Protein AF-A0A966R206-F1 (afdb_monomer_lite)

Secondary structure (DSSP, 8-state):
-PPPHHHHHHHH---TTHHHHT--SSS----GGG----PPPPPEEEEEEEEE-SS---TT-EEEEEPP--SSEEEEEEEEEE---SHHHHHHHHHHHHHS--SS-S---EES---EEPTTHHHHHEEEEEEEETTEEEEEEEHHHHHHHHHHHS-GGGHHHHHHHHT--SS--PPP-TT-GGGGS--EEEE----TT-SSSSS--B-GGGGTTS-EEEEEEEPPGGGSEE-S-B----SS----TTSPPPPPPP-TT-EEEEE--TTSSPEE--BB-TTT-TT---SS-B--EEEEEEEEE--S----SEEEEEEEEEEE-HHHHHHHHHS-EEEEEEEEEEEEEEE-TT-SEEEEE----SEEEEEEEEEEEGGGGGGT-TT--SSSSS-TT--GGG-S-----B---S-TTS---B-TT--TT--SEEEEEEEETTEEEEEEESTHIIIIIHHHHHSSS---SS---EEEESS--SSSTHHHHHT--TTS----EEGGG-S-EEEEEEE----TTS----EEE-TTS--EEE-TT-EEEGGGTS-TT--EEEEEEEPPPPSSTT-PPEEEEEEEEHHHHHTSTTEEEEEEEE-TTS-EEEEEEETTTEEEEEEEEPPPP------TT-PPPPPPEE-----STT------------SS--------TTS----TTSTTS--BHHHHS-----S---TTS---S--SS----SSS-PPPEEEE-TTEEEEEEEE--S-----EEEEEEEEEPPP-SPPPPEEEEEEEEEEEEEEEETTEEEESS--

Radius of gyration: 33.14 Å; chains: 1; bounding box: 91×79×84 Å

Structure (mmCIF, N/CA/C/O backbone):
data_AF-A0A966R206-F1
#
_entry.id   AF-A0A966R206-F1
#
loop_
_atom_site.group_PDB
_atom_site.id
_atom_site.type_symbol
_atom_site.label_atom_id
_atom_site.label_alt_id
_atom_site.label_comp_id
_atom_site.label_asym_id
_atom_site.label_entity_id
_atom_site.label_seq_id
_atom_site.pdbx_PDB_ins_code
_atom_site.Cartn_x
_atom_site.Cartn_y
_atom_site.Cartn_z
_atom_site.occupancy
_atom_site.B_iso_or_equiv
_atom_site.auth_seq_id
_atom_site.auth_comp_id
_atom_site.auth_asym_id
_atom_site.auth_atom_id
_atom_site.pdbx_PDB_model_num
ATOM 1 N N . MET A 1 1 ? 25.198 19.301 39.759 1.00 41.94 1 MET A N 1
ATOM 2 C CA . MET A 1 1 ? 25.423 20.547 38.994 1.00 41.94 1 MET A CA 1
ATOM 3 C C . MET A 1 1 ? 25.484 21.702 39.973 1.00 41.94 1 MET A C 1
ATOM 5 O O . MET A 1 1 ? 24.490 21.965 40.635 1.00 41.94 1 MET A O 1
ATOM 9 N N . ALA A 1 2 ? 26.646 22.332 40.126 1.00 42.66 2 ALA A N 1
ATOM 10 C CA . ALA A 1 2 ? 26.759 23.567 40.894 1.00 42.66 2 ALA A CA 1
ATOM 11 C C . ALA A 1 2 ? 26.191 24.716 40.047 1.00 42.66 2 ALA A C 1
ATOM 13 O O . ALA A 1 2 ? 26.615 24.898 38.906 1.00 42.66 2 ALA A O 1
ATOM 14 N N . ALA A 1 3 ? 25.210 25.450 40.575 1.00 48.00 3 ALA A N 1
ATOM 15 C CA . ALA A 1 3 ? 24.665 26.630 39.914 1.00 48.00 3 ALA A CA 1
ATOM 16 C C . ALA A 1 3 ? 25.768 27.692 39.778 1.00 48.00 3 ALA A C 1
ATOM 18 O O . ALA A 1 3 ? 26.317 28.170 40.769 1.00 48.00 3 ALA A O 1
ATOM 19 N N . THR A 1 4 ? 26.126 28.044 38.546 1.00 49.75 4 THR A N 1
ATOM 20 C CA . THR A 1 4 ? 27.052 29.145 38.260 1.00 49.75 4 THR A CA 1
ATOM 21 C C . THR A 1 4 ? 26.343 30.491 38.477 1.00 49.75 4 THR A C 1
ATOM 23 O O . THR A 1 4 ? 25.137 30.579 38.228 1.00 49.75 4 THR A O 1
ATOM 26 N N . PRO A 1 5 ? 27.039 31.574 38.877 1.00 60.88 5 PRO A N 1
ATOM 27 C CA . PRO A 1 5 ? 26.428 32.898 39.076 1.00 60.88 5 PRO A CA 1
ATOM 28 C C . PRO A 1 5 ? 25.618 33.403 37.870 1.00 60.88 5 PRO A C 1
ATOM 30 O O . PRO A 1 5 ? 24.596 34.062 38.042 1.00 60.88 5 PRO A O 1
ATOM 33 N N . ALA A 1 6 ? 26.024 33.022 36.654 1.00 59.94 6 ALA A N 1
ATOM 34 C CA . ALA A 1 6 ? 25.323 33.320 35.406 1.00 59.94 6 ALA A CA 1
ATOM 35 C C . ALA A 1 6 ? 23.895 32.735 35.353 1.00 59.94 6 ALA A C 1
ATOM 37 O O . ALA A 1 6 ? 22.985 33.375 34.833 1.00 59.94 6 ALA A O 1
ATOM 38 N N . SER A 1 7 ? 23.682 31.544 35.925 1.00 60.78 7 SER A N 1
ATOM 39 C CA . SER A 1 7 ? 22.359 30.904 35.995 1.00 60.78 7 SER A CA 1
ATOM 40 C C . SER A 1 7 ? 21.433 31.559 37.029 1.00 60.78 7 SER A C 1
ATOM 42 O O . SER A 1 7 ? 20.233 31.659 36.790 1.00 60.78 7 SER A O 1
ATOM 44 N N . MET A 1 8 ? 21.980 32.083 38.134 1.00 60.59 8 MET A N 1
ATOM 45 C CA . MET A 1 8 ? 21.208 32.808 39.156 1.00 60.59 8 MET A CA 1
ATOM 46 C C . MET A 1 8 ? 20.838 34.234 38.730 1.00 60.59 8 MET A C 1
ATOM 48 O O . MET A 1 8 ? 19.749 34.699 39.059 1.00 60.59 8 MET A O 1
ATOM 52 N N . LEU A 1 9 ? 21.699 34.920 37.967 1.00 61.59 9 LEU A N 1
ATOM 53 C CA . LEU A 1 9 ? 21.424 36.276 37.469 1.00 61.59 9 LEU A CA 1
ATOM 54 C C . LEU A 1 9 ? 20.183 36.320 36.559 1.00 61.59 9 LEU A C 1
ATOM 56 O O . LEU A 1 9 ? 19.475 37.321 36.534 1.00 61.59 9 LEU A O 1
ATOM 60 N N . ARG A 1 10 ? 19.896 35.212 35.861 1.00 61.16 10 ARG A N 1
ATOM 61 C CA . ARG A 1 10 ? 18.742 35.059 34.963 1.00 61.16 10 ARG A CA 1
ATOM 62 C C . ARG A 1 10 ? 17.394 35.070 35.691 1.00 61.16 10 ARG A C 1
ATOM 64 O O . ARG A 1 10 ? 16.411 35.495 35.106 1.00 61.16 10 ARG A O 1
ATOM 71 N N . ILE A 1 11 ? 17.354 34.635 36.953 1.00 63.50 11 ILE A N 1
ATOM 72 C CA . ILE A 1 11 ? 16.149 34.706 37.805 1.00 63.50 11 ILE A CA 1
ATOM 73 C C . ILE A 1 11 ? 15.924 36.145 38.303 1.00 63.50 11 ILE A C 1
ATOM 75 O O . ILE A 1 11 ? 14.805 36.553 38.582 1.00 63.50 11 ILE A O 1
ATOM 79 N N . VAL A 1 12 ? 16.996 36.936 38.420 1.00 63.28 12 VAL A N 1
ATOM 80 C CA . VAL A 1 12 ? 16.932 38.340 38.860 1.00 63.28 12 VAL A CA 1
ATOM 81 C C . VAL A 1 12 ? 16.563 39.280 37.700 1.00 63.28 12 VAL A C 1
ATOM 83 O O . VAL A 1 12 ? 16.066 40.377 37.939 1.00 63.28 12 VAL A O 1
ATOM 86 N N . SER A 1 13 ? 16.766 38.860 36.447 1.00 67.88 13 SER A N 1
ATOM 87 C CA . SER A 1 13 ? 16.483 39.642 35.235 1.00 67.88 13 SER A CA 1
ATOM 88 C C . SER A 1 13 ? 15.036 39.530 34.722 1.00 67.88 13 SER A C 1
ATOM 90 O O . SER A 1 13 ? 14.827 39.567 33.511 1.00 67.88 13 SER A O 1
ATOM 92 N N . ASP A 1 14 ? 14.053 39.388 35.614 1.00 65.38 14 ASP A N 1
ATOM 93 C CA . ASP A 1 14 ? 12.631 39.297 35.254 1.00 65.38 14 ASP A CA 1
ATOM 94 C C . ASP A 1 14 ? 12.032 40.676 34.911 1.00 65.38 14 ASP A C 1
ATOM 96 O O . ASP A 1 14 ? 12.259 41.677 35.599 1.00 65.38 14 ASP A O 1
ATOM 100 N N . GLY A 1 15 ? 11.216 40.732 33.856 1.00 69.69 15 GLY A N 1
ATOM 101 C CA . GLY A 1 15 ? 10.527 41.937 33.389 1.00 69.69 15 GLY A CA 1
ATOM 102 C C . GLY A 1 15 ? 8.998 41.821 33.339 1.00 69.69 15 GLY A C 1
ATOM 103 O O . GLY A 1 15 ? 8.391 40.779 33.576 1.00 69.69 15 GLY A O 1
ATOM 104 N N . LEU A 1 16 ? 8.332 42.917 32.954 1.00 66.56 16 LEU A N 1
ATOM 105 C CA . LEU A 1 16 ? 6.871 42.952 32.747 1.00 66.56 16 LEU A CA 1
ATOM 106 C C . LEU A 1 16 ? 6.384 41.946 31.683 1.00 66.56 16 LEU A C 1
ATOM 108 O O . LEU A 1 16 ? 5.253 41.475 31.771 1.00 66.56 16 LEU A O 1
ATOM 112 N N . GLN A 1 17 ? 7.235 41.594 30.713 1.00 66.50 17 GLN A N 1
ATOM 113 C CA . GLN A 1 17 ? 6.932 40.626 29.650 1.00 66.50 17 GLN A CA 1
ATOM 114 C C . GLN A 1 17 ? 6.922 39.171 30.154 1.00 66.50 17 GLN A C 1
ATOM 116 O O . GLN A 1 17 ? 6.134 38.353 29.668 1.00 66.50 17 GLN A O 1
ATOM 121 N N . ASP A 1 18 ? 7.713 38.857 31.182 1.00 58.59 18 ASP A N 1
ATOM 122 C CA . ASP A 1 18 ? 7.729 37.537 31.826 1.00 58.59 18 ASP A CA 1
ATOM 123 C C . ASP A 1 18 ? 6.440 37.299 32.616 1.00 58.59 18 ASP A C 1
ATOM 125 O O . ASP A 1 18 ? 5.909 36.192 32.656 1.00 58.59 18 ASP A O 1
ATOM 129 N N . ARG A 1 19 ? 5.818 38.373 33.116 1.00 56.06 19 ARG A N 1
ATOM 130 C CA . ARG A 1 19 ? 4.490 38.331 33.742 1.00 56.06 19 ARG A CA 1
ATOM 131 C C . ARG A 1 19 ? 3.365 37.956 32.768 1.00 56.06 19 ARG A C 1
ATOM 133 O O . ARG A 1 19 ? 2.339 37.472 33.223 1.00 56.06 19 ARG A O 1
ATOM 140 N N . THR A 1 20 ? 3.542 38.159 31.461 1.00 54.91 20 THR A N 1
ATOM 141 C CA . THR A 1 20 ? 2.582 37.741 30.419 1.00 54.91 20 THR A CA 1
ATOM 142 C C . THR A 1 20 ? 2.897 36.381 29.794 1.00 54.91 20 THR A C 1
ATOM 144 O O . THR A 1 20 ? 1.992 35.753 29.255 1.00 54.91 20 THR A O 1
ATOM 147 N N . ARG A 1 21 ? 4.156 35.919 29.854 1.00 53.62 21 ARG A N 1
ATOM 148 C CA . ARG A 1 21 ? 4.591 34.625 29.292 1.00 53.62 21 ARG A CA 1
ATOM 149 C C . ARG A 1 21 ? 4.650 33.482 30.310 1.00 53.62 21 ARG A C 1
ATOM 151 O O . ARG A 1 21 ? 4.388 32.349 29.928 1.00 53.62 21 ARG A O 1
ATOM 158 N N . LEU A 1 22 ? 4.986 33.761 31.571 1.00 54.81 22 LEU A N 1
ATOM 159 C CA . LEU A 1 22 ? 5.174 32.749 32.624 1.00 54.81 22 LEU A CA 1
ATOM 160 C C . LEU A 1 22 ? 4.037 32.710 33.651 1.00 54.81 22 LEU A C 1
ATOM 162 O O . LEU A 1 22 ? 3.837 31.682 34.294 1.00 54.81 22 LEU A O 1
ATOM 166 N N . ASN A 1 23 ? 3.270 33.794 33.806 1.00 54.12 23 ASN A N 1
ATOM 167 C CA . ASN A 1 23 ? 2.142 33.823 34.733 1.00 54.12 23 ASN A CA 1
ATOM 168 C C . ASN A 1 23 ? 0.819 33.722 33.969 1.00 54.12 23 ASN A C 1
ATOM 170 O O . ASN A 1 23 ? 0.447 34.611 33.206 1.00 54.12 23 ASN A O 1
ATOM 174 N N . THR A 1 24 ? 0.071 32.651 34.231 1.00 53.03 24 THR A N 1
ATOM 175 C CA . THR A 1 24 ? -1.354 32.559 33.900 1.00 53.03 24 THR A CA 1
ATOM 176 C C . THR A 1 24 ? -2.123 33.746 34.498 1.00 53.03 24 THR A C 1
ATOM 178 O O . THR A 1 24 ? -1.713 34.280 35.540 1.00 53.03 24 THR A O 1
ATOM 181 N N . PRO A 1 25 ? -3.262 34.162 33.907 1.00 52.91 25 PRO A N 1
ATOM 182 C CA . PRO A 1 25 ? -4.122 35.148 34.545 1.00 52.91 25 PRO A CA 1
ATOM 183 C C . PRO A 1 25 ? -4.477 34.614 35.940 1.00 52.91 25 PRO A C 1
ATOM 185 O O . PRO A 1 25 ? -4.938 33.484 36.060 1.00 52.91 25 PRO A O 1
ATOM 188 N N . VAL A 1 26 ? -4.224 35.409 36.988 1.00 53.78 26 VAL A N 1
ATOM 189 C CA . VAL A 1 26 ? -4.350 35.060 38.423 1.00 53.78 26 VAL A CA 1
ATOM 190 C C . VAL A 1 26 ? -3.119 34.393 39.077 1.00 53.78 26 VAL A C 1
ATOM 192 O O . VAL A 1 26 ? -3.246 33.348 39.697 1.00 53.78 26 VAL A O 1
ATOM 195 N N . GLY A 1 27 ? -1.933 35.019 39.020 1.00 53.16 27 GLY A N 1
ATOM 196 C CA . GLY A 1 27 ? -0.937 35.059 40.122 1.00 53.16 27 GLY A CA 1
ATOM 197 C C . GLY A 1 27 ? -0.502 33.754 40.823 1.00 53.16 27 GLY A C 1
ATOM 198 O O . GLY A 1 27 ? 0.034 33.819 41.927 1.00 53.16 27 GLY A O 1
ATOM 199 N N . ARG A 1 28 ? -0.742 32.584 40.230 1.00 62.53 28 ARG A N 1
ATOM 200 C CA . ARG A 1 28 ? -0.384 31.263 40.747 1.00 62.53 28 ARG A CA 1
ATOM 201 C C . ARG A 1 28 ? 0.579 30.628 39.743 1.00 62.53 28 ARG A C 1
ATOM 203 O O . ARG A 1 28 ? 0.122 30.273 38.660 1.00 62.53 28 ARG A O 1
ATOM 210 N N . PRO A 1 29 ? 1.880 30.506 40.050 1.00 62.81 29 PRO A N 1
ATOM 211 C CA . PRO A 1 29 ? 2.809 29.828 39.153 1.00 62.81 29 PRO A CA 1
ATOM 212 C C . PRO A 1 29 ? 2.392 28.358 38.994 1.00 62.81 29 PRO A C 1
ATOM 214 O O . PRO A 1 29 ? 2.097 27.688 39.988 1.00 62.81 29 PRO A O 1
ATOM 217 N N . SER A 1 30 ? 2.349 27.854 37.757 1.00 64.12 30 SER A N 1
ATOM 218 C CA . SER A 1 30 ? 2.175 26.418 37.518 1.00 64.12 30 SER A CA 1
ATOM 219 C C . SER A 1 30 ? 3.448 25.687 37.956 1.00 64.12 30 SER A C 1
ATOM 221 O O . SER A 1 30 ? 4.552 26.016 37.526 1.00 64.12 30 SER A O 1
ATOM 223 N N . VAL A 1 31 ? 3.295 24.693 38.833 1.00 72.19 31 VAL A N 1
ATOM 224 C CA . VAL A 1 31 ? 4.380 23.790 39.258 1.00 72.19 31 VAL A CA 1
ATOM 225 C C . VAL A 1 31 ? 4.485 22.554 38.361 1.00 72.19 31 VAL A C 1
ATOM 227 O O . VAL A 1 31 ? 5.244 21.638 38.673 1.00 72.19 31 VAL A O 1
ATOM 230 N N . ASP A 1 32 ? 3.726 22.504 37.263 1.00 69.31 32 ASP A N 1
ATOM 231 C CA . ASP A 1 32 ? 3.554 21.296 36.448 1.00 69.31 32 ASP A CA 1
ATOM 232 C C . ASP A 1 32 ? 4.879 20.832 35.827 1.00 69.31 32 ASP A C 1
ATOM 234 O O . ASP A 1 32 ? 5.134 19.633 35.756 1.00 69.31 32 ASP A O 1
ATOM 238 N N . PHE A 1 33 ? 5.783 21.765 35.505 1.00 69.81 33 PHE A N 1
ATOM 239 C CA . PHE A 1 33 ? 7.114 21.447 34.973 1.00 69.81 33 PHE A CA 1
ATOM 240 C C . PHE A 1 33 ? 8.006 20.681 35.969 1.00 69.81 33 PHE A C 1
ATOM 242 O O . PHE A 1 33 ? 8.908 19.951 35.569 1.00 69.81 33 PHE A O 1
ATOM 249 N N . TYR A 1 34 ? 7.752 20.826 37.274 1.00 79.19 34 TYR A N 1
ATOM 250 C CA . TYR A 1 34 ? 8.529 20.192 38.347 1.00 79.19 34 TYR A CA 1
ATOM 251 C C . TYR A 1 34 ? 7.796 19.017 39.003 1.00 79.19 34 TYR A C 1
ATOM 253 O O . TYR A 1 34 ? 8.341 18.367 39.898 1.00 79.19 34 TYR A O 1
ATOM 261 N N . ARG A 1 35 ? 6.550 18.746 38.597 1.00 80.38 35 ARG A N 1
ATOM 262 C CA . ARG A 1 35 ? 5.682 17.759 39.237 1.00 80.38 35 ARG A CA 1
ATOM 263 C C . ARG A 1 35 ? 5.226 16.704 38.236 1.00 80.38 35 ARG A C 1
ATOM 265 O O . ARG A 1 35 ? 4.242 16.885 37.529 1.00 80.38 35 ARG A O 1
ATOM 272 N N . ALA A 1 36 ? 5.850 15.531 38.286 1.00 81.38 36 ALA A N 1
ATOM 273 C CA . ALA A 1 36 ? 5.310 14.348 37.625 1.00 81.38 36 ALA A CA 1
ATOM 274 C C . ALA A 1 36 ? 4.116 13.790 38.427 1.00 81.38 36 ALA A C 1
ATOM 276 O O . ALA A 1 36 ? 4.273 13.320 39.556 1.00 81.38 36 ALA A O 1
ATOM 277 N N . VAL A 1 37 ? 2.908 13.839 37.856 1.00 81.19 37 VAL A N 1
ATOM 278 C CA . VAL A 1 37 ? 1.712 13.201 38.433 1.00 81.19 37 VAL A CA 1
ATOM 279 C C . VAL A 1 37 ? 1.439 11.893 37.703 1.00 81.19 37 VAL A C 1
ATOM 281 O O . VAL A 1 37 ? 0.882 11.879 36.608 1.00 81.19 37 VAL A O 1
ATOM 284 N N . LEU A 1 38 ? 1.780 10.773 38.338 1.00 84.81 38 LEU A N 1
ATOM 285 C CA . LEU A 1 38 ? 1.389 9.456 37.845 1.00 84.81 38 LEU A CA 1
ATOM 286 C C . LEU A 1 38 ? -0.097 9.224 38.137 1.00 84.81 38 LEU A C 1
ATOM 288 O O . LEU A 1 38 ? -0.510 9.095 39.293 1.00 84.81 38 LEU A O 1
ATOM 292 N N . ARG A 1 39 ? -0.917 9.170 37.084 1.00 82.69 39 ARG A N 1
ATOM 293 C CA . ARG A 1 39 ? -2.325 8.777 37.207 1.00 82.69 39 ARG A CA 1
ATOM 294 C C . ARG A 1 39 ? -2.390 7.272 37.445 1.00 82.69 39 ARG A C 1
ATOM 296 O O . ARG A 1 39 ? -1.865 6.497 36.648 1.00 82.69 39 ARG A O 1
ATOM 303 N N . ARG A 1 40 ? -3.031 6.859 38.543 1.00 86.69 40 ARG A N 1
ATOM 304 C CA . ARG A 1 40 ? -3.322 5.440 38.787 1.00 86.69 40 ARG A CA 1
ATOM 305 C C . ARG A 1 40 ? -4.186 4.923 37.637 1.00 86.69 40 ARG A C 1
ATOM 307 O O . ARG A 1 40 ? -5.204 5.536 37.328 1.00 86.69 40 ARG A O 1
ATOM 314 N N . ARG A 1 41 ? -3.761 3.825 37.019 1.00 84.75 41 ARG A N 1
ATOM 315 C CA . ARG A 1 41 ? -4.527 3.107 35.997 1.00 84.75 41 ARG A CA 1
ATOM 316 C C . ARG A 1 41 ? -5.231 1.917 36.638 1.00 84.75 41 ARG A C 1
ATOM 318 O O . ARG A 1 41 ? -4.825 1.467 37.713 1.00 84.75 41 ARG A O 1
ATOM 325 N N . THR A 1 42 ? -6.288 1.439 36.000 1.00 86.69 42 THR A N 1
ATOM 326 C CA . THR A 1 42 ? -6.915 0.175 36.377 1.00 86.69 42 THR A CA 1
ATOM 327 C C . THR A 1 42 ? -5.957 -0.983 36.116 1.00 86.69 42 THR A C 1
ATOM 329 O O . THR A 1 42 ? -5.007 -0.862 35.336 1.00 86.69 42 THR A O 1
ATOM 332 N N . ARG A 1 43 ? -6.132 -2.084 36.851 1.00 90.94 43 ARG A N 1
ATOM 333 C CA . ARG A 1 43 ? -5.307 -3.280 36.672 1.00 90.94 43 ARG A CA 1
ATOM 334 C C . ARG A 1 43 ? -5.806 -4.031 35.447 1.00 90.94 43 ARG A C 1
ATOM 336 O O . ARG A 1 43 ? -6.995 -4.319 35.350 1.00 90.94 43 ARG A O 1
ATOM 343 N N . TRP A 1 44 ? -4.886 -4.366 34.557 1.00 92.00 44 TRP A N 1
ATOM 344 C CA . TRP A 1 44 ? -5.154 -5.161 33.370 1.00 92.00 44 TRP A CA 1
ATOM 345 C C . TRP A 1 44 ? -3.955 -6.062 33.075 1.00 92.00 44 TRP A C 1
ATOM 347 O O . TRP A 1 44 ? -2.846 -5.810 33.555 1.00 92.00 44 TRP A O 1
ATOM 357 N N . ALA A 1 45 ? -4.189 -7.115 32.304 1.00 93.06 45 ALA A N 1
ATOM 358 C CA . ALA A 1 45 ? -3.152 -7.990 31.771 1.00 93.06 45 ALA A CA 1
ATOM 359 C C . ALA A 1 45 ? -3.447 -8.263 30.295 1.00 93.06 45 ALA A C 1
ATOM 361 O O . ALA A 1 45 ? -4.617 -8.343 29.928 1.00 93.06 45 ALA A O 1
ATOM 362 N N . SER A 1 46 ? -2.415 -8.406 29.462 1.00 92.75 46 SER A N 1
ATOM 363 C CA . SER A 1 46 ? -2.583 -8.808 28.065 1.00 92.75 46 SER A CA 1
ATOM 364 C C . SER A 1 46 ? -1.972 -10.175 27.781 1.00 92.75 46 SER A C 1
ATOM 366 O O . SER A 1 46 ? -1.003 -10.596 28.419 1.00 92.75 46 SER A O 1
ATOM 368 N N . GLN A 1 47 ? -2.576 -10.894 26.837 1.00 95.50 47 GLN A N 1
ATOM 369 C CA . GLN A 1 47 ? -2.102 -12.182 26.355 1.00 95.50 47 GLN A CA 1
ATOM 370 C C . GLN A 1 47 ? -2.318 -12.297 24.845 1.00 95.50 47 GLN A C 1
ATOM 372 O O . GLN A 1 47 ? -3.428 -12.115 24.348 1.00 95.50 47 GLN A O 1
ATOM 377 N N . TRP A 1 48 ? -1.266 -12.698 24.135 1.00 95.44 48 TRP A N 1
ATOM 378 C CA . TRP A 1 48 ? -1.336 -13.064 22.725 1.00 95.44 48 TRP A CA 1
ATOM 379 C C . TRP A 1 48 ? -1.889 -14.477 22.555 1.00 95.44 48 TRP A C 1
ATOM 381 O O . TRP A 1 48 ? -1.485 -15.412 23.255 1.00 95.44 48 TRP A O 1
ATOM 391 N N . ARG A 1 49 ? -2.819 -14.646 21.618 1.00 97.00 49 ARG A N 1
ATOM 392 C CA . ARG A 1 49 ? -3.427 -15.930 21.278 1.00 97.00 49 ARG A CA 1
ATOM 393 C C . ARG A 1 49 ? -3.441 -16.125 19.774 1.00 97.00 49 ARG A C 1
ATOM 395 O O . ARG A 1 49 ? -3.854 -15.240 19.034 1.00 97.00 49 ARG A O 1
ATOM 402 N N . ARG A 1 50 ? -3.032 -17.319 19.355 1.00 97.19 50 ARG A N 1
ATOM 403 C CA . ARG A 1 50 ? -3.252 -17.820 18.003 1.00 97.19 50 ARG A CA 1
ATOM 404 C C . ARG A 1 50 ? -4.726 -18.198 17.837 1.00 97.19 50 ARG A C 1
ATOM 406 O O . ARG A 1 50 ? -5.284 -18.878 18.700 1.00 97.19 50 ARG A O 1
ATOM 413 N N . VAL A 1 51 ? -5.336 -17.739 16.753 1.00 97.31 51 VAL A N 1
ATOM 414 C CA . VAL A 1 51 ? -6.717 -18.005 16.351 1.00 97.31 51 VAL A CA 1
ATOM 415 C C . VAL A 1 51 ? -6.687 -18.518 14.914 1.00 97.31 51 VAL A C 1
ATOM 417 O O . VAL A 1 51 ? -6.158 -17.855 14.024 1.00 97.31 51 VAL A O 1
ATOM 420 N N . GLU A 1 52 ? -7.232 -19.712 14.703 1.00 97.38 52 GLU A N 1
ATOM 421 C CA . GLU A 1 52 ? -7.283 -20.347 13.384 1.00 97.38 52 GLU A CA 1
ATOM 422 C C . GLU A 1 52 ? -8.418 -19.778 12.531 1.00 97.38 52 GLU A C 1
ATOM 424 O O . GLU A 1 52 ? -9.418 -19.283 13.054 1.00 97.38 52 GLU A O 1
ATOM 429 N N . PHE A 1 53 ? -8.291 -19.906 11.213 1.00 97.75 53 PHE A N 1
ATOM 430 C CA . PHE A 1 53 ? -9.402 -19.647 10.304 1.00 97.75 53 PHE A CA 1
ATOM 431 C C . PHE A 1 53 ? -10.507 -20.706 10.450 1.00 97.75 53 PHE A C 1
ATOM 433 O O . PHE A 1 53 ? -10.243 -21.887 10.674 1.00 97.75 53 PHE A O 1
ATOM 440 N N . ASP A 1 54 ? -11.759 -20.284 10.264 1.00 96.69 54 ASP A N 1
ATOM 441 C CA . ASP A 1 54 ? -12.930 -21.170 10.271 1.00 96.69 54 ASP A CA 1
ATOM 442 C C . ASP A 1 54 ? -12.971 -22.065 9.014 1.00 96.69 54 ASP A C 1
ATOM 444 O O . ASP A 1 54 ? -13.589 -23.132 9.003 1.00 96.69 54 ASP A O 1
ATOM 448 N N . ASN A 1 55 ? -12.325 -21.624 7.934 1.00 95.88 55 ASN A N 1
ATOM 449 C CA . ASN A 1 55 ? -12.195 -22.322 6.659 1.00 95.88 55 ASN A CA 1
ATOM 450 C C . ASN A 1 55 ? -10.726 -22.370 6.197 1.00 95.88 55 ASN A C 1
ATOM 452 O O . ASN A 1 55 ? -9.853 -21.742 6.786 1.00 95.88 55 ASN A O 1
ATOM 456 N N . LEU A 1 56 ? -10.435 -23.134 5.134 1.00 94.62 56 LEU A N 1
ATOM 457 C CA . LEU A 1 56 ? -9.061 -23.259 4.636 1.00 94.62 56 LEU A CA 1
ATOM 458 C C . LEU A 1 56 ? -8.558 -21.925 4.061 1.00 94.62 56 LEU A C 1
ATOM 460 O O . LEU A 1 56 ? -9.036 -21.489 3.009 1.00 94.62 56 LEU A O 1
ATOM 464 N N . ALA A 1 57 ? -7.562 -21.339 4.723 1.00 95.94 57 ALA A N 1
ATOM 465 C CA . ALA A 1 57 ? -6.771 -20.233 4.205 1.00 95.94 57 ALA A CA 1
ATOM 466 C C . ALA A 1 57 ? -5.726 -20.759 3.219 1.00 95.94 57 ALA A C 1
ATOM 468 O O . ALA A 1 57 ? -4.879 -21.573 3.577 1.00 95.94 57 ALA A O 1
ATOM 469 N N . ASP A 1 58 ? -5.823 -20.321 1.967 1.00 96.44 58 ASP A N 1
ATOM 470 C CA . ASP A 1 58 ? -4.904 -20.704 0.900 1.00 96.44 58 ASP A CA 1
ATOM 471 C C . ASP A 1 58 ? -4.965 -19.688 -0.251 1.00 96.44 58 ASP A C 1
ATOM 473 O O . ASP A 1 58 ? -5.898 -18.878 -0.324 1.00 96.44 58 ASP A O 1
ATOM 477 N N . PHE A 1 59 ? -4.009 -19.751 -1.176 1.00 96.19 59 PHE A N 1
ATOM 478 C CA . PHE A 1 59 ? -3.971 -18.895 -2.360 1.00 96.19 59 PHE A CA 1
ATOM 479 C C . PHE A 1 59 ? -5.293 -18.933 -3.147 1.00 96.19 59 PHE A C 1
ATOM 481 O O . PHE A 1 59 ? -5.862 -19.990 -3.428 1.00 96.19 59 PHE A O 1
ATOM 488 N N . GLY A 1 60 ? -5.777 -17.758 -3.553 1.00 95.44 60 GLY A N 1
ATOM 489 C CA . GLY A 1 60 ? -6.987 -17.600 -4.367 1.00 95.44 60 GLY A CA 1
ATOM 490 C C . GLY A 1 60 ? -8.302 -17.880 -3.633 1.00 95.44 60 GLY A C 1
ATOM 491 O O . GLY A 1 60 ? -9.351 -17.932 -4.279 1.00 95.44 60 GLY A O 1
ATOM 492 N N . ARG A 1 61 ? -8.274 -18.089 -2.310 1.00 96.06 61 ARG A N 1
ATOM 493 C CA . ARG A 1 61 ? -9.464 -18.361 -1.494 1.00 96.06 61 ARG A CA 1
ATOM 494 C C . ARG A 1 61 ? -9.782 -17.203 -0.557 1.00 96.06 61 ARG A C 1
ATOM 496 O O . ARG A 1 61 ? -8.910 -16.444 -0.143 1.00 96.06 61 ARG A O 1
ATOM 503 N N . ARG A 1 62 ? -11.059 -17.101 -0.189 1.00 96.94 62 ARG A N 1
ATOM 504 C CA . ARG A 1 62 ? -11.536 -16.191 0.855 1.00 96.94 62 ARG A CA 1
ATOM 505 C C . ARG A 1 62 ? -11.590 -16.940 2.181 1.00 96.94 62 ARG A C 1
ATOM 507 O O . ARG A 1 62 ? -12.326 -17.922 2.284 1.00 96.94 62 ARG A O 1
ATOM 514 N N . ALA A 1 63 ? -10.828 -16.484 3.167 1.00 97.38 63 ALA A N 1
ATOM 515 C CA . ALA A 1 63 ? -10.728 -17.105 4.477 1.00 97.38 63 ALA A CA 1
ATOM 516 C C . ALA A 1 63 ? -11.300 -16.200 5.572 1.00 97.38 63 ALA A C 1
ATOM 518 O O . ALA A 1 63 ? -11.003 -15.008 5.606 1.00 97.38 63 ALA A O 1
ATOM 519 N N . THR A 1 64 ? -12.104 -16.754 6.474 1.00 97.31 64 THR A N 1
ATOM 520 C CA . THR A 1 64 ? -12.759 -16.009 7.558 1.00 97.31 64 THR A CA 1
ATOM 521 C C . THR A 1 64 ? -12.324 -16.565 8.903 1.00 97.31 64 THR A C 1
ATOM 523 O O . THR A 1 64 ? -12.256 -17.777 9.083 1.00 97.31 64 THR A O 1
ATOM 526 N N . VAL A 1 65 ? -12.038 -15.677 9.851 1.00 97.12 65 VAL A N 1
ATOM 527 C CA . VAL A 1 65 ? -11.812 -16.010 11.257 1.00 97.12 65 VAL A CA 1
ATOM 528 C C . VAL A 1 65 ? -12.904 -15.374 12.108 1.00 97.12 65 VAL A C 1
ATOM 530 O O . VAL A 1 65 ? -13.175 -14.177 11.998 1.00 97.12 65 VAL A O 1
ATOM 533 N N . THR A 1 66 ? -13.526 -16.160 12.981 1.00 96.94 66 THR A N 1
ATOM 534 C CA . THR A 1 66 ? -14.408 -15.641 14.029 1.00 96.94 66 THR A CA 1
ATOM 535 C C . THR A 1 66 ? -13.596 -15.430 15.299 1.00 96.94 66 THR A C 1
ATOM 537 O O . THR A 1 66 ? -13.095 -16.389 15.883 1.00 96.94 66 THR A O 1
ATOM 540 N N . LEU A 1 67 ? -13.469 -14.181 15.755 1.00 96.69 67 LEU A N 1
ATOM 541 C CA . LEU A 1 67 ? -12.676 -13.871 16.943 1.00 96.69 67 LEU A CA 1
ATOM 542 C C . LEU A 1 67 ? -13.370 -14.424 18.200 1.00 96.69 67 LEU A C 1
ATOM 544 O O . LEU A 1 67 ? -14.497 -14.017 18.504 1.00 96.69 67 LEU A O 1
ATOM 548 N N . PRO A 1 68 ? -12.735 -15.335 18.961 1.00 95.94 68 PRO A N 1
ATOM 549 C CA . PRO A 1 68 ? -13.331 -15.861 20.180 1.00 95.94 68 PRO A CA 1
ATOM 550 C C . PRO A 1 68 ? -13.311 -14.814 21.298 1.00 95.94 68 PRO A C 1
ATOM 552 O O . PRO A 1 68 ? -12.399 -13.994 21.396 1.00 95.94 68 PRO A O 1
ATOM 555 N N . ILE A 1 69 ? -14.297 -14.866 22.192 1.00 94.19 69 ILE A N 1
ATOM 556 C CA . ILE A 1 69 ? -14.367 -13.994 23.372 1.00 94.19 69 ILE A CA 1
ATOM 557 C C . ILE A 1 69 ? -13.532 -14.632 24.492 1.00 94.19 69 ILE A C 1
ATOM 559 O O . ILE A 1 69 ? -14.052 -15.411 25.288 1.00 94.19 69 ILE A O 1
ATOM 563 N N . LEU A 1 70 ? -12.227 -14.341 24.526 1.00 93.00 70 LEU A N 1
ATOM 564 C CA . LEU A 1 70 ? -11.295 -14.846 25.553 1.00 93.00 70 LEU A CA 1
ATOM 565 C C . LEU A 1 70 ? -10.903 -13.796 26.604 1.00 93.00 70 LEU A C 1
ATOM 567 O O . LEU A 1 70 ? -10.433 -14.155 27.680 1.00 93.00 70 LEU A O 1
ATOM 571 N N . GLY A 1 71 ? -11.108 -12.515 26.300 1.00 91.25 71 GLY A N 1
ATOM 572 C CA . GLY A 1 71 ? -10.870 -11.383 27.193 1.00 91.25 71 GLY A CA 1
ATOM 573 C C . GLY A 1 71 ? -11.930 -10.301 27.002 1.00 91.25 71 GLY A C 1
ATOM 574 O O . GLY A 1 71 ? -12.819 -10.426 26.155 1.00 91.25 71 GLY A O 1
ATOM 575 N N . GLU A 1 72 ? -11.850 -9.241 27.801 1.00 93.19 72 GLU A N 1
ATOM 576 C CA . GLU A 1 72 ? -12.785 -8.117 27.744 1.00 93.19 72 GLU A CA 1
ATOM 577 C C . GLU A 1 72 ? -12.574 -7.248 26.499 1.00 93.19 72 GLU A C 1
ATOM 579 O O . GLU A 1 72 ? -13.552 -6.832 25.868 1.00 93.19 72 GLU A O 1
ATOM 584 N N . LEU A 1 73 ? -11.310 -6.993 26.141 1.00 92.88 73 LEU A N 1
ATOM 585 C CA . LEU A 1 73 ? -10.916 -6.105 25.048 1.00 92.88 73 LEU A CA 1
ATOM 586 C C . LEU A 1 73 ? -9.926 -6.792 24.090 1.00 92.88 73 LEU A C 1
ATOM 588 O O . LEU A 1 73 ? -9.173 -7.677 24.495 1.00 92.88 73 LEU A O 1
ATOM 592 N N . ILE A 1 74 ? -9.889 -6.331 22.840 1.00 94.25 74 ILE A N 1
ATOM 593 C CA . ILE A 1 74 ? -8.854 -6.654 21.849 1.00 94.25 74 ILE A CA 1
ATOM 594 C C . ILE A 1 74 ? -8.132 -5.370 21.455 1.00 94.25 74 ILE A C 1
ATOM 596 O O . ILE A 1 74 ? -8.772 -4.380 21.094 1.00 94.25 74 ILE A O 1
ATOM 600 N N . THR A 1 75 ? -6.804 -5.400 21.506 1.00 91.38 75 THR A N 1
ATOM 601 C CA . THR A 1 75 ? -5.942 -4.252 21.181 1.00 91.38 75 THR A CA 1
ATOM 602 C C . THR A 1 75 ? -5.159 -4.446 19.901 1.00 91.38 75 THR A C 1
ATOM 604 O O . THR A 1 75 ? -4.896 -3.477 19.204 1.00 91.38 75 THR A O 1
ATOM 607 N N . ARG A 1 76 ? -4.743 -5.670 19.573 1.00 91.88 76 ARG A N 1
ATOM 608 C CA . ARG A 1 76 ? -3.914 -5.911 18.390 1.00 91.88 76 ARG A CA 1
ATOM 609 C C . ARG A 1 76 ? -4.300 -7.186 17.679 1.00 91.88 76 ARG A C 1
ATOM 611 O O . ARG A 1 76 ? -4.674 -8.166 18.321 1.00 91.88 76 ARG A O 1
ATOM 618 N N . VAL A 1 77 ? -4.200 -7.152 16.357 1.00 95.06 77 VAL A N 1
ATOM 619 C CA . VAL A 1 77 ? -4.423 -8.302 15.480 1.00 95.06 77 VAL A CA 1
ATOM 620 C C . VAL A 1 77 ? -3.375 -8.306 14.373 1.00 95.06 77 VAL A C 1
ATOM 622 O O . VAL A 1 77 ? -3.184 -7.301 13.692 1.00 95.06 77 VAL A O 1
ATOM 625 N N . THR A 1 78 ? -2.718 -9.442 14.183 1.00 96.00 78 THR A N 1
ATOM 626 C CA . THR A 1 78 ? -1.715 -9.645 13.133 1.00 96.00 78 THR A CA 1
ATOM 627 C C . THR A 1 78 ? -2.057 -10.918 12.379 1.00 96.00 78 THR A C 1
ATOM 629 O O . THR A 1 78 ? -2.293 -11.959 12.993 1.00 96.00 78 THR A O 1
ATOM 632 N N . LEU A 1 79 ? -2.105 -10.839 11.056 1.00 97.00 79 LEU A N 1
ATOM 633 C CA . LEU A 1 79 ? -2.235 -12.000 10.188 1.00 97.00 79 LEU A CA 1
ATOM 634 C C . LEU A 1 79 ? -0.842 -12.587 9.961 1.00 97.00 79 LEU A C 1
ATOM 636 O O . LEU A 1 79 ? 0.036 -11.888 9.465 1.00 97.00 79 LEU A O 1
ATOM 640 N N . VAL A 1 80 ? -0.657 -13.857 10.305 1.00 97.00 80 VAL A N 1
ATOM 641 C CA . VAL A 1 80 ? 0.592 -14.585 10.083 1.00 97.00 80 VAL A CA 1
ATOM 642 C C . VAL A 1 80 ? 0.387 -15.587 8.954 1.00 97.00 80 VAL A C 1
ATOM 644 O O . VAL A 1 80 ? -0.558 -16.378 8.997 1.00 97.00 80 VAL A O 1
ATOM 647 N N . VAL A 1 81 ? 1.248 -15.543 7.937 1.00 96.00 81 VAL A N 1
ATOM 648 C CA . VAL A 1 81 ? 1.211 -16.460 6.788 1.00 96.00 81 VAL A CA 1
ATOM 649 C C . VAL A 1 81 ? 2.599 -17.028 6.538 1.00 96.00 81 VAL A C 1
ATOM 651 O O . VAL A 1 81 ? 3.537 -16.285 6.262 1.00 96.00 81 VAL A O 1
ATOM 654 N N . ASP A 1 82 ? 2.711 -18.352 6.559 1.00 94.00 82 ASP A N 1
ATOM 655 C CA . ASP A 1 82 ? 3.940 -19.055 6.218 1.00 94.00 82 ASP A CA 1
ATOM 656 C C . ASP A 1 82 ? 3.916 -19.457 4.741 1.00 94.00 82 ASP A C 1
ATOM 658 O O . ASP A 1 82 ? 3.162 -20.342 4.312 1.00 94.00 82 ASP A O 1
ATOM 662 N N . LEU A 1 83 ? 4.764 -18.804 3.944 1.00 92.25 83 LEU A N 1
ATOM 663 C CA . LEU A 1 83 ? 4.849 -19.058 2.510 1.00 92.25 83 LEU A CA 1
ATOM 664 C C . LEU A 1 83 ? 5.517 -20.410 2.192 1.00 92.25 83 LEU A C 1
ATOM 666 O O . LEU A 1 83 ? 6.420 -20.860 2.909 1.00 92.25 83 LEU A O 1
ATOM 670 N N . PRO A 1 84 ? 5.117 -21.071 1.089 1.00 91.19 84 PRO A N 1
ATOM 671 C CA . PRO A 1 84 ? 5.818 -22.248 0.594 1.00 91.19 84 PRO A CA 1
ATOM 672 C C . PRO A 1 84 ? 7.227 -21.906 0.088 1.00 91.19 84 PRO A C 1
ATOM 674 O O . PRO A 1 84 ? 7.547 -20.764 -0.234 1.00 91.19 84 PRO A O 1
ATOM 677 N N . ASP A 1 85 ? 8.075 -22.932 -0.001 1.00 86.88 85 ASP A N 1
ATOM 678 C CA . ASP A 1 85 ? 9.456 -22.784 -0.463 1.00 86.88 85 ASP A CA 1
ATOM 679 C C . ASP A 1 85 ? 9.520 -22.614 -1.984 1.00 86.88 85 ASP A C 1
ATOM 681 O O . ASP A 1 85 ? 9.256 -23.554 -2.737 1.00 86.88 85 ASP A O 1
ATOM 685 N N . LEU A 1 86 ? 9.889 -21.411 -2.420 1.00 85.12 86 LEU A N 1
ATOM 686 C CA . LEU A 1 86 ? 10.127 -21.082 -3.822 1.00 85.12 86 LEU A CA 1
ATOM 687 C C . LEU A 1 86 ? 11.576 -21.393 -4.248 1.00 85.12 86 LEU A C 1
ATOM 689 O O . LEU A 1 86 ? 11.845 -21.571 -5.436 1.00 85.12 86 LEU A O 1
ATOM 693 N N . TYR A 1 87 ? 12.508 -21.480 -3.294 1.00 82.94 87 TYR A N 1
ATOM 694 C CA . TYR A 1 87 ? 13.943 -21.615 -3.535 1.00 82.94 87 TYR A CA 1
ATOM 695 C C . TYR A 1 87 ? 14.344 -23.040 -3.914 1.00 82.94 87 TYR A C 1
ATOM 697 O O . TYR A 1 87 ? 15.037 -23.244 -4.912 1.00 82.94 87 TYR A O 1
ATOM 705 N N . GLY A 1 88 ? 13.888 -24.037 -3.151 1.00 84.56 88 GLY A N 1
ATOM 706 C CA . GLY A 1 88 ? 14.313 -25.434 -3.285 1.00 84.56 88 GLY A CA 1
ATOM 707 C C . GLY A 1 88 ? 14.235 -26.006 -4.712 1.00 84.56 88 GLY A C 1
ATOM 708 O O . GLY A 1 88 ? 15.251 -26.505 -5.208 1.00 84.56 88 GLY A O 1
ATOM 709 N N . PRO A 1 89 ? 13.084 -25.923 -5.414 1.00 85.44 89 PRO A N 1
ATOM 710 C CA . PRO A 1 89 ? 12.945 -26.454 -6.774 1.00 85.44 89 PRO A CA 1
ATOM 711 C C . PRO A 1 89 ? 13.869 -25.776 -7.797 1.00 85.44 89 PRO A C 1
ATOM 713 O O . PRO A 1 89 ? 14.430 -26.439 -8.668 1.00 85.44 89 PRO A O 1
ATOM 716 N N . GLN A 1 90 ? 14.057 -24.460 -7.675 1.00 84.50 90 GLN A N 1
ATOM 717 C CA . GLN A 1 90 ? 14.902 -23.667 -8.573 1.00 84.50 90 GLN A CA 1
ATOM 718 C C . GLN A 1 90 ? 16.391 -23.927 -8.321 1.00 84.50 90 GLN A C 1
ATOM 720 O O . GLN A 1 90 ? 17.177 -24.050 -9.261 1.00 84.50 90 GLN A O 1
ATOM 725 N N . TYR A 1 91 ? 16.779 -24.082 -7.053 1.00 81.88 91 TYR A N 1
ATOM 726 C CA . TYR A 1 91 ? 18.139 -24.445 -6.663 1.00 81.88 91 TYR A CA 1
ATOM 727 C C . TYR A 1 91 ? 18.528 -25.844 -7.160 1.00 81.88 91 TYR A C 1
ATOM 729 O O . TYR A 1 91 ? 19.614 -26.029 -7.713 1.00 81.88 91 TYR A O 1
ATOM 737 N N . ALA A 1 92 ? 17.628 -26.825 -7.035 1.00 84.06 92 ALA A N 1
ATOM 738 C CA . ALA A 1 92 ? 17.845 -28.170 -7.570 1.00 84.06 92 ALA A CA 1
ATOM 739 C C . ALA A 1 92 ? 18.046 -28.153 -9.096 1.00 84.06 92 ALA A C 1
ATOM 741 O O . ALA A 1 92 ? 18.946 -28.823 -9.613 1.00 84.06 92 ALA A O 1
ATOM 742 N N . ALA A 1 93 ? 17.268 -27.334 -9.809 1.00 81.25 93 ALA A N 1
ATOM 743 C CA . ALA A 1 93 ? 17.432 -27.136 -11.242 1.00 81.25 93 ALA A CA 1
ATOM 744 C C . ALA A 1 93 ? 18.781 -26.486 -11.590 1.00 81.25 93 ALA A C 1
ATOM 746 O O . ALA A 1 93 ? 19.456 -26.945 -12.512 1.00 81.25 93 ALA A O 1
ATOM 747 N N . ALA A 1 94 ? 19.219 -25.481 -10.825 1.00 78.75 94 ALA A N 1
ATOM 748 C CA . ALA A 1 94 ? 20.527 -24.853 -11.007 1.00 78.75 94 ALA A CA 1
ATOM 749 C C . ALA A 1 94 ? 21.685 -25.848 -10.822 1.00 78.75 94 ALA A C 1
ATOM 751 O O . ALA A 1 94 ? 22.593 -25.911 -11.653 1.00 78.75 94 ALA A O 1
ATOM 752 N N . ALA A 1 95 ? 21.628 -26.684 -9.782 1.00 79.56 95 ALA A N 1
ATOM 753 C CA . ALA A 1 95 ? 22.620 -27.732 -9.543 1.00 79.56 95 ALA A CA 1
ATOM 754 C C . ALA A 1 95 ? 22.635 -28.799 -10.660 1.00 79.56 95 ALA A C 1
ATOM 756 O O . ALA A 1 95 ? 23.701 -29.281 -11.061 1.00 79.56 95 ALA A O 1
ATOM 757 N N . ALA A 1 96 ? 21.467 -29.145 -11.211 1.00 79.44 96 ALA A N 1
ATOM 758 C CA . ALA A 1 96 ? 21.356 -30.057 -12.350 1.00 79.44 96 ALA A CA 1
ATOM 759 C C . ALA A 1 96 ? 21.959 -29.461 -13.638 1.00 79.44 96 ALA A C 1
ATOM 761 O O . ALA A 1 96 ? 22.627 -30.173 -14.389 1.00 79.44 96 ALA A O 1
ATOM 762 N N . ALA A 1 97 ? 21.788 -28.155 -13.869 1.00 75.69 97 ALA A N 1
ATOM 763 C CA . ALA A 1 97 ? 22.378 -27.459 -15.014 1.00 75.69 97 ALA A CA 1
ATOM 764 C C . ALA A 1 97 ? 23.919 -27.457 -14.969 1.00 75.69 97 ALA A C 1
ATOM 766 O O . ALA A 1 97 ? 24.568 -27.586 -16.005 1.00 75.69 97 ALA A O 1
ATOM 767 N N . LEU A 1 98 ? 24.514 -27.369 -13.772 1.00 71.88 98 LEU A N 1
ATOM 768 C CA . LEU A 1 98 ? 25.971 -27.390 -13.581 1.00 71.88 98 LEU A CA 1
ATOM 769 C C . LEU A 1 98 ? 26.596 -28.767 -13.851 1.00 71.88 98 LEU A C 1
ATOM 771 O O . LEU A 1 98 ? 27.677 -28.857 -14.434 1.00 71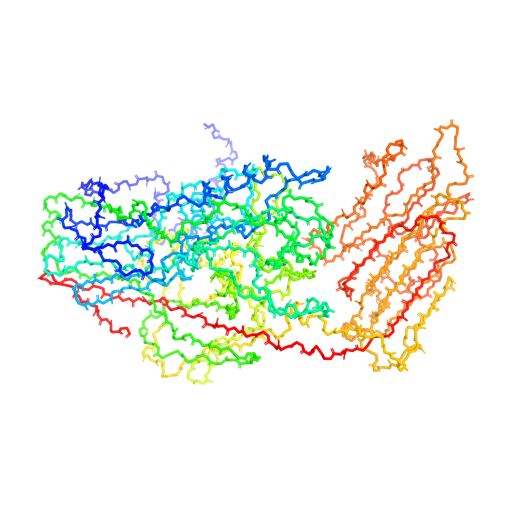.88 98 LEU A O 1
ATOM 775 N N . THR A 1 99 ? 25.921 -29.841 -13.437 1.00 68.19 99 THR A N 1
ATOM 776 C CA . THR A 1 99 ? 26.439 -31.222 -13.492 1.00 68.19 99 THR A CA 1
ATOM 777 C C . THR A 1 99 ? 26.290 -31.890 -14.856 1.00 68.19 99 THR A C 1
ATOM 779 O O . THR A 1 99 ? 27.018 -32.835 -15.164 1.00 68.19 99 THR A O 1
ATOM 782 N N . HIS A 1 100 ? 25.385 -31.406 -15.704 1.00 58.62 100 HIS A N 1
ATOM 783 C CA . HIS A 1 100 ? 25.196 -31.946 -17.043 1.00 58.62 100 HIS A CA 1
ATOM 784 C C . HIS A 1 100 ? 26.271 -31.395 -17.998 1.00 58.62 100 HIS A C 1
ATOM 786 O O . HIS A 1 100 ? 26.127 -30.324 -18.587 1.00 58.62 100 HIS A O 1
ATOM 792 N N . THR A 1 101 ? 27.399 -32.101 -18.130 1.00 57.38 101 THR A N 1
ATOM 793 C CA . THR A 1 101 ? 28.478 -31.728 -19.058 1.00 57.38 101 THR A CA 1
ATOM 794 C C . THR A 1 101 ? 28.018 -31.912 -20.502 1.00 57.38 101 THR A C 1
ATOM 796 O O . THR A 1 101 ? 27.975 -33.026 -21.025 1.00 57.38 101 THR A O 1
ATOM 799 N N . VAL A 1 102 ? 27.700 -30.811 -21.175 1.00 53.19 102 VAL A N 1
ATOM 800 C CA . VAL A 1 102 ? 27.701 -30.775 -22.637 1.00 53.19 102 VAL A CA 1
ATOM 801 C C . VAL A 1 102 ? 29.166 -30.722 -23.079 1.00 53.19 102 VAL A C 1
ATOM 803 O O . VAL A 1 102 ? 29.964 -30.023 -22.466 1.00 53.19 102 VAL A O 1
ATOM 806 N N . GLY A 1 103 ? 29.568 -31.514 -24.077 1.00 50.78 103 GLY A N 1
ATOM 807 C CA . GLY A 1 103 ? 30.972 -31.678 -24.506 1.00 50.78 103 GLY A CA 1
ATOM 808 C C . GLY A 1 103 ? 31.617 -30.442 -25.157 1.00 50.78 103 GLY A C 1
ATOM 809 O O . GLY A 1 103 ? 32.489 -30.589 -26.008 1.00 50.78 103 GLY A O 1
ATOM 810 N N . PHE A 1 104 ? 31.174 -29.244 -24.787 1.00 54.38 104 PHE A N 1
ATOM 811 C CA . PHE A 1 104 ? 31.569 -27.946 -25.312 1.00 54.38 104 PHE A CA 1
ATOM 812 C C . PHE A 1 104 ? 31.930 -27.074 -24.103 1.00 54.38 104 PHE A C 1
ATOM 814 O O . PHE A 1 104 ? 31.103 -26.872 -23.221 1.00 54.38 104 PHE A O 1
ATOM 821 N N . GLY A 1 105 ? 33.188 -26.645 -24.003 1.00 51.12 105 GLY A N 1
ATOM 822 C CA . GLY A 1 105 ? 33.772 -26.046 -22.796 1.00 51.12 105 GLY A CA 1
ATOM 823 C C . GLY A 1 105 ? 33.325 -24.619 -22.455 1.00 51.12 105 GLY A C 1
ATOM 824 O O . GLY A 1 105 ? 34.187 -23.794 -22.175 1.00 51.12 105 GLY A O 1
ATOM 825 N N . GLU A 1 106 ? 32.024 -24.315 -22.451 1.00 54.47 106 GLU A N 1
ATOM 826 C CA . GLU A 1 106 ? 31.495 -22.979 -22.133 1.00 54.47 106 GLU A CA 1
ATOM 827 C C . GLU A 1 106 ? 30.264 -23.035 -21.198 1.00 54.47 106 GLU A C 1
ATOM 829 O O . GLU A 1 106 ? 29.319 -23.784 -21.438 1.00 54.47 106 GLU A O 1
ATOM 834 N N . ASN A 1 107 ? 30.316 -22.230 -20.125 1.00 57.03 107 ASN A N 1
ATOM 835 C CA . ASN A 1 107 ? 29.278 -21.736 -19.196 1.00 57.03 107 ASN A CA 1
ATOM 836 C C . ASN A 1 107 ? 28.022 -22.593 -18.917 1.00 57.03 107 ASN A C 1
ATOM 838 O O . ASN A 1 107 ? 26.923 -22.100 -19.135 1.00 57.03 107 ASN A O 1
ATOM 842 N N . ASN A 1 108 ? 28.149 -23.802 -18.344 1.00 64.94 108 ASN A N 1
ATOM 843 C CA . ASN A 1 108 ? 27.019 -24.540 -17.734 1.00 64.94 108 ASN A CA 1
ATOM 844 C C . ASN A 1 108 ? 26.215 -23.655 -16.760 1.00 64.94 108 ASN A C 1
ATOM 846 O O . ASN A 1 108 ? 26.609 -23.481 -15.610 1.00 64.94 108 ASN A O 1
ATOM 850 N N . CYS A 1 109 ? 25.088 -23.108 -17.216 1.00 67.06 109 CYS A N 1
ATOM 851 C CA . CYS A 1 109 ? 24.226 -22.209 -16.448 1.00 67.06 109 CYS A CA 1
ATOM 852 C C . CYS A 1 109 ? 22.752 -22.625 -16.559 1.00 67.06 109 CYS A C 1
ATOM 854 O O . CYS A 1 109 ? 22.319 -23.215 -17.555 1.00 67.06 109 CYS A O 1
ATOM 856 N N . LEU A 1 110 ? 21.971 -22.300 -15.525 1.00 73.19 110 LEU A N 1
ATOM 857 C CA . LEU A 1 110 ? 20.518 -22.426 -15.562 1.00 73.19 110 LEU A CA 1
ATOM 858 C C . LEU A 1 110 ? 19.955 -21.328 -16.467 1.00 73.19 110 LEU A C 1
ATOM 860 O O . LEU A 1 110 ? 20.171 -20.145 -16.217 1.00 73.19 110 LEU A O 1
ATOM 864 N N . ILE A 1 111 ? 19.197 -21.726 -17.483 1.00 67.94 111 ILE A N 1
ATOM 865 C CA . ILE A 1 111 ? 18.375 -20.840 -18.301 1.00 67.94 111 ILE A CA 1
ATOM 866 C C . ILE A 1 111 ? 16.920 -21.202 -18.031 1.00 67.94 111 ILE A C 1
ATOM 868 O O . ILE A 1 111 ? 16.443 -22.279 -18.368 1.00 67.94 111 ILE A O 1
ATOM 872 N N . GLY A 1 112 ? 16.177 -20.319 -17.390 1.00 67.06 112 GLY A N 1
ATOM 873 C CA . GLY A 1 112 ? 14.771 -20.560 -17.119 1.00 67.06 112 GLY A CA 1
ATOM 874 C C . GLY A 1 112 ? 14.155 -19.391 -16.377 1.00 67.06 112 GLY A C 1
ATOM 875 O O . GLY A 1 112 ? 14.894 -18.590 -15.809 1.00 67.06 112 GLY A O 1
ATOM 876 N N . PRO A 1 113 ? 12.818 -19.296 -16.375 1.00 74.06 113 PRO A N 1
ATOM 877 C CA . PRO A 1 113 ? 12.130 -18.274 -15.615 1.00 74.06 113 PRO A CA 1
ATOM 878 C C . PRO A 1 113 ? 12.476 -18.472 -14.146 1.00 74.06 113 PRO A C 1
ATOM 880 O O . PRO A 1 113 ? 12.185 -19.516 -13.554 1.00 74.06 113 PRO A O 1
ATOM 883 N N . GLN A 1 114 ? 13.143 -17.469 -13.598 1.00 77.75 114 GLN A N 1
ATOM 884 C CA . GLN A 1 114 ? 13.486 -17.382 -12.193 1.00 77.75 114 GLN A CA 1
ATOM 885 C C . GLN A 1 114 ? 12.341 -16.674 -11.478 1.00 77.75 114 GLN A C 1
ATOM 887 O O . GLN A 1 114 ? 11.901 -15.602 -11.898 1.00 77.75 114 GLN A O 1
ATOM 892 N N . TRP A 1 115 ? 11.824 -17.307 -10.436 1.00 83.19 115 TRP A N 1
ATOM 893 C CA . TRP A 1 115 ? 10.658 -16.863 -9.689 1.00 83.19 115 TRP A CA 1
ATOM 894 C C . TRP A 1 115 ? 11.089 -16.296 -8.345 1.00 83.19 115 TRP A C 1
ATOM 896 O O . TRP A 1 115 ? 11.768 -16.972 -7.570 1.00 83.19 115 TRP A O 1
ATOM 906 N N . SER A 1 116 ? 10.607 -15.096 -8.051 1.00 85.88 116 SER A N 1
ATOM 907 C CA . SER A 1 116 ? 10.616 -14.493 -6.718 1.00 85.88 116 SER A CA 1
ATOM 908 C C . SER A 1 116 ? 9.187 -14.213 -6.271 1.00 85.88 116 SER A C 1
ATOM 910 O O . SER A 1 116 ? 8.301 -14.030 -7.105 1.00 85.88 116 SER A O 1
ATOM 912 N N . TRP A 1 117 ? 8.942 -14.126 -4.965 1.00 89.00 117 TRP A N 1
ATOM 913 C CA . TRP A 1 117 ? 7.724 -13.472 -4.480 1.00 89.00 117 TRP A CA 1
ATOM 914 C C . TRP A 1 117 ? 7.741 -12.002 -4.904 1.00 89.00 117 TRP A C 1
ATOM 916 O O . TRP A 1 117 ? 8.808 -11.395 -4.963 1.00 89.00 117 TRP A O 1
ATOM 926 N N . THR A 1 118 ? 6.582 -11.437 -5.241 1.00 89.44 118 THR A N 1
ATOM 927 C CA . THR A 1 118 ? 6.487 -10.010 -5.575 1.00 89.44 118 THR A CA 1
ATOM 928 C C . THR A 1 118 ? 6.949 -9.150 -4.402 1.00 89.44 118 THR A C 1
ATOM 930 O O . THR A 1 118 ? 6.795 -9.544 -3.246 1.00 89.44 118 THR A O 1
ATOM 933 N N . ASN A 1 119 ? 7.479 -7.961 -4.685 1.00 89.62 119 ASN A N 1
ATOM 934 C CA . ASN A 1 119 ? 7.864 -7.042 -3.623 1.00 89.62 119 ASN A CA 1
ATOM 935 C C . ASN A 1 119 ? 6.663 -6.681 -2.728 1.00 89.62 119 ASN A C 1
ATOM 937 O O . ASN A 1 119 ? 5.540 -6.557 -3.231 1.00 89.62 119 ASN A O 1
ATOM 941 N N . ALA A 1 120 ? 6.908 -6.516 -1.422 1.00 91.31 120 ALA A N 1
ATOM 942 C CA . ALA A 1 120 ? 5.880 -6.278 -0.402 1.00 91.31 120 ALA A CA 1
ATOM 943 C C . ALA A 1 120 ? 4.764 -7.345 -0.431 1.00 91.31 120 ALA A C 1
ATOM 945 O O . ALA A 1 120 ? 3.564 -7.048 -0.382 1.00 91.31 120 ALA A O 1
ATOM 946 N N . ILE A 1 121 ? 5.168 -8.618 -0.535 1.00 92.56 121 ILE A N 1
ATOM 947 C CA . ILE A 1 121 ? 4.263 -9.770 -0.640 1.00 92.56 121 ILE A CA 1
ATOM 948 C C . ILE A 1 121 ? 3.235 -9.827 0.500 1.00 92.56 121 ILE A C 1
ATOM 950 O O . ILE A 1 121 ? 2.096 -10.218 0.254 1.00 92.56 121 ILE A O 1
ATOM 954 N N . GLY A 1 122 ? 3.578 -9.379 1.710 1.00 93.00 122 GLY A N 1
ATOM 955 C CA . GLY A 1 122 ? 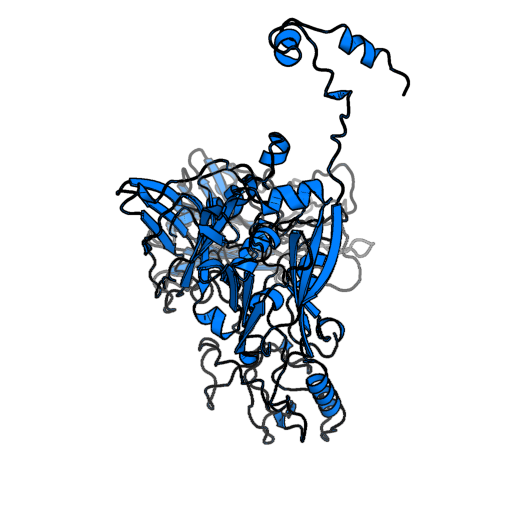2.655 -9.293 2.843 1.00 93.00 122 GLY A CA 1
ATOM 956 C C . GLY A 1 122 ? 1.412 -8.465 2.528 1.00 93.00 122 GLY A C 1
ATOM 957 O O . GLY A 1 122 ? 0.291 -8.909 2.760 1.00 93.00 122 GLY A O 1
ATOM 958 N N . HIS A 1 123 ? 1.569 -7.299 1.908 1.00 95.25 123 HIS A N 1
ATOM 959 C CA . HIS A 1 123 ? 0.413 -6.526 1.460 1.00 95.25 123 HIS A CA 1
ATOM 960 C C . HIS A 1 123 ? -0.167 -7.077 0.158 1.00 95.25 123 HIS A C 1
ATOM 962 O O . HIS A 1 123 ? -1.384 -7.122 0.005 1.00 95.25 123 HIS A O 1
ATOM 968 N N . ALA A 1 124 ? 0.663 -7.547 -0.778 1.00 94.94 124 ALA A N 1
ATOM 969 C CA . ALA A 1 124 ? 0.183 -8.010 -2.080 1.00 94.94 124 ALA A CA 1
ATOM 970 C C . ALA A 1 124 ? -0.652 -9.302 -2.016 1.00 94.94 124 ALA A C 1
ATOM 972 O O . ALA A 1 124 ? -1.516 -9.502 -2.871 1.00 94.94 124 ALA A O 1
ATOM 973 N N . ILE A 1 125 ? -0.406 -10.191 -1.050 1.00 95.62 125 ILE A N 1
ATOM 974 C CA . ILE A 1 125 ? -1.090 -11.487 -0.938 1.00 95.62 125 ILE A CA 1
ATOM 975 C C . ILE A 1 125 ? -2.547 -11.339 -0.493 1.00 95.62 125 ILE A C 1
ATOM 977 O O . ILE A 1 125 ? -3.415 -12.081 -0.961 1.00 95.62 125 ILE A O 1
ATOM 981 N N . ALA A 1 126 ? -2.827 -10.364 0.372 1.00 95.00 126 ALA A N 1
ATOM 982 C CA . ALA A 1 126 ? -4.159 -10.044 0.857 1.00 95.00 126 ALA A CA 1
ATOM 983 C C . ALA A 1 126 ? -4.794 -9.008 -0.077 1.00 95.00 126 ALA A C 1
ATOM 985 O O . ALA A 1 126 ? -4.546 -7.812 0.045 1.00 95.00 126 ALA A O 1
ATOM 986 N N . SER A 1 127 ? -5.615 -9.463 -1.028 1.00 95.06 127 SER A N 1
ATOM 987 C CA . SER A 1 127 ? -6.311 -8.551 -1.946 1.00 95.06 127 SER A CA 1
ATOM 988 C C . SER A 1 127 ? -7.221 -7.575 -1.202 1.00 95.06 127 SER A C 1
ATOM 990 O O . SER A 1 127 ? -7.242 -6.394 -1.525 1.00 95.06 127 SER A O 1
ATOM 992 N N . GLU A 1 128 ? -7.918 -8.057 -0.176 1.00 96.00 128 GLU A N 1
ATOM 993 C CA . GLU A 1 128 ? -8.714 -7.250 0.740 1.00 96.00 128 GLU A CA 1
ATOM 994 C C . GLU A 1 128 ? -8.763 -7.913 2.122 1.00 96.00 128 GLU A C 1
ATOM 996 O O . GLU A 1 128 ? -8.734 -9.145 2.241 1.00 96.00 128 GLU A O 1
ATOM 1001 N N . ILE A 1 129 ? -8.872 -7.087 3.161 1.00 97.50 129 ILE A N 1
ATOM 1002 C CA . ILE A 1 129 ? -9.133 -7.490 4.544 1.00 97.50 129 ILE A CA 1
ATOM 1003 C C . ILE A 1 129 ? -10.377 -6.740 5.024 1.00 97.50 129 ILE A C 1
ATOM 1005 O O . ILE A 1 129 ? -10.427 -5.510 5.008 1.00 97.50 129 ILE A O 1
ATOM 1009 N N . GLU A 1 130 ? -11.391 -7.480 5.458 1.00 96.81 130 GLU A N 1
ATOM 1010 C CA . GLU A 1 130 ? -12.689 -6.961 5.884 1.00 96.81 130 GLU A CA 1
ATOM 1011 C C . GLU A 1 130 ? -12.939 -7.277 7.361 1.00 96.81 130 GLU A C 1
ATOM 1013 O O . GLU A 1 130 ? -12.815 -8.429 7.778 1.00 96.81 130 GLU A O 1
ATOM 1018 N N . LEU A 1 131 ? -13.327 -6.266 8.140 1.00 96.31 131 LEU A N 1
ATOM 1019 C CA . LEU A 1 131 ? -13.806 -6.422 9.512 1.00 96.31 131 LEU A CA 1
ATOM 1020 C C . LEU A 1 131 ? -15.332 -6.348 9.526 1.00 96.31 131 LEU A C 1
ATOM 1022 O O . LEU A 1 131 ? -15.909 -5.314 9.179 1.00 96.31 131 LEU A O 1
ATOM 1026 N N . THR A 1 132 ? -15.982 -7.408 9.993 1.00 96.19 132 THR A N 1
ATOM 1027 C CA . THR A 1 132 ? -17.435 -7.462 10.172 1.00 96.19 132 THR A CA 1
ATOM 1028 C C . THR A 1 132 ? -17.800 -7.617 11.644 1.00 96.19 132 THR A C 1
ATOM 1030 O O . THR A 1 132 ? -17.136 -8.318 12.411 1.00 96.19 132 THR A O 1
ATOM 1033 N N . ILE A 1 133 ? -18.865 -6.931 12.057 1.00 95.31 133 ILE A N 1
ATOM 1034 C CA . ILE A 1 133 ? -19.482 -7.107 13.374 1.00 95.31 133 ILE A CA 1
ATOM 1035 C C . ILE A 1 133 ? -20.964 -7.403 13.147 1.00 95.31 133 ILE A C 1
ATOM 1037 O O . ILE A 1 133 ? -21.689 -6.590 12.566 1.00 95.31 133 ILE A O 1
ATOM 1041 N N . GLY A 1 134 ? -21.406 -8.586 13.574 1.00 92.69 134 GLY A N 1
ATOM 1042 C CA . GLY A 1 134 ? -22.716 -9.116 13.204 1.00 92.69 134 GLY A CA 1
ATOM 1043 C C . GLY A 1 134 ? -22.789 -9.310 11.689 1.00 92.69 134 GLY A C 1
ATOM 1044 O O . GLY A 1 134 ? -21.935 -9.978 11.115 1.00 92.69 134 GLY A O 1
ATOM 1045 N N . ASP A 1 135 ? -23.768 -8.677 11.046 1.00 88.56 135 ASP A N 1
ATOM 1046 C CA . ASP A 1 135 ? -23.958 -8.733 9.587 1.00 88.56 135 ASP A CA 1
ATOM 1047 C C . ASP A 1 135 ? -23.454 -7.467 8.862 1.00 88.56 135 ASP A C 1
ATOM 1049 O O . ASP A 1 135 ? -23.696 -7.287 7.668 1.00 88.56 135 ASP A O 1
ATOM 1053 N N . THR A 1 136 ? -22.794 -6.546 9.575 1.00 91.81 136 THR A N 1
ATOM 1054 C CA . THR A 1 136 ? -22.376 -5.244 9.027 1.00 91.81 136 THR A CA 1
ATOM 1055 C C . THR A 1 136 ? -20.864 -5.182 8.838 1.00 91.81 136 THR A C 1
ATOM 1057 O O . THR A 1 136 ? -20.099 -5.469 9.760 1.00 91.81 136 THR A O 1
ATOM 1060 N N . VAL A 1 137 ? -20.432 -4.751 7.650 1.00 93.12 137 VAL A N 1
ATOM 1061 C CA . VAL A 1 137 ? -19.026 -4.446 7.358 1.00 93.12 137 VAL A CA 1
ATOM 1062 C C . VAL A 1 137 ? -18.656 -3.120 8.016 1.00 93.12 137 VAL A C 1
ATOM 1064 O O . VAL A 1 137 ? -19.230 -2.081 7.693 1.00 93.12 137 VAL A O 1
ATOM 1067 N N . VAL A 1 138 ? -17.710 -3.162 8.951 1.00 93.69 138 VAL A N 1
ATOM 1068 C CA . VAL A 1 138 ? -17.227 -1.985 9.681 1.00 93.69 138 VAL A CA 1
ATOM 1069 C C . VAL A 1 138 ? -16.078 -1.318 8.945 1.00 93.69 138 VAL A C 1
ATOM 1071 O O . VAL A 1 138 ? -16.050 -0.099 8.870 1.00 93.69 138 VAL A O 1
ATOM 1074 N N . ASP A 1 139 ? -15.134 -2.073 8.396 1.00 94.56 139 ASP A N 1
ATOM 1075 C CA . ASP A 1 139 ? -14.042 -1.496 7.610 1.00 94.56 139 ASP A CA 1
ATOM 1076 C C . ASP A 1 139 ? -13.566 -2.494 6.553 1.00 94.56 139 ASP A C 1
ATOM 1078 O O . ASP A 1 139 ? -13.648 -3.710 6.763 1.00 94.56 139 ASP A O 1
ATOM 1082 N N . ARG A 1 140 ? -13.079 -1.983 5.420 1.00 94.81 140 ARG A N 1
ATOM 1083 C CA . ARG A 1 140 ? -12.508 -2.791 4.337 1.00 94.81 140 ARG A CA 1
ATOM 1084 C C . ARG A 1 140 ? -11.227 -2.144 3.832 1.00 94.81 140 ARG A C 1
ATOM 1086 O O . ARG A 1 140 ? -11.237 -1.021 3.335 1.00 94.81 140 ARG A O 1
ATOM 1093 N N . LEU A 1 141 ? -10.137 -2.893 3.916 1.00 95.31 141 LEU A N 1
ATOM 1094 C CA . LEU A 1 141 ? -8.803 -2.458 3.527 1.00 95.31 141 LEU A CA 1
ATOM 1095 C C . LEU A 1 141 ? -8.369 -3.217 2.273 1.00 95.31 141 LEU A C 1
ATOM 1097 O O . LEU A 1 141 ? -8.259 -4.438 2.304 1.00 95.31 141 LEU A O 1
ATOM 1101 N N . ASP A 1 142 ? -8.146 -2.496 1.174 1.00 94.56 142 ASP A N 1
ATOM 1102 C CA . ASP A 1 142 ? -7.540 -3.037 -0.054 1.00 94.56 142 ASP A CA 1
ATOM 1103 C C . ASP A 1 142 ? -6.022 -3.196 0.121 1.00 94.56 142 ASP A C 1
ATOM 1105 O O . ASP A 1 142 ? -5.398 -2.442 0.870 1.00 94.56 142 ASP A O 1
ATOM 1109 N N . SER A 1 143 ? -5.408 -4.113 -0.628 1.00 94.75 143 SER A N 1
ATOM 1110 C CA . SER A 1 143 ? -3.961 -4.361 -0.609 1.00 94.75 143 SER A CA 1
ATOM 1111 C C . SER A 1 143 ? -3.145 -3.080 -0.803 1.00 94.75 143 SER A C 1
ATOM 1113 O O . SER A 1 143 ? -2.147 -2.855 -0.130 1.00 94.75 143 SER A O 1
ATOM 1115 N N . ARG A 1 144 ? -3.566 -2.222 -1.745 1.00 95.12 144 ARG A N 1
ATOM 1116 C CA . ARG A 1 144 ? -2.886 -0.953 -2.055 1.00 95.12 144 ARG A CA 1
ATOM 1117 C C . ARG A 1 144 ? -3.047 0.053 -0.930 1.00 95.12 144 ARG A C 1
ATOM 1119 O O . ARG A 1 144 ? -2.129 0.817 -0.668 1.00 95.12 144 ARG A O 1
ATOM 1126 N N . LEU A 1 145 ? -4.203 0.041 -0.267 1.00 95.44 145 LEU A N 1
ATOM 1127 C CA . LEU A 1 145 ? -4.441 0.901 0.880 1.00 95.44 145 LEU A CA 1
ATOM 1128 C C . LEU A 1 145 ? -3.562 0.488 2.066 1.00 95.44 145 LEU A C 1
ATOM 1130 O O . LEU A 1 145 ? -3.088 1.371 2.767 1.00 95.44 145 LEU A O 1
ATOM 1134 N N . LEU A 1 146 ? -3.307 -0.810 2.274 1.00 95.06 146 LEU A N 1
ATOM 1135 C CA . LEU A 1 146 ? -2.370 -1.267 3.309 1.00 95.06 146 LEU A CA 1
ATOM 1136 C C . LEU A 1 146 ? -0.969 -0.676 3.096 1.00 95.06 146 LEU A C 1
ATOM 1138 O O . LEU A 1 146 ? -0.428 -0.079 4.020 1.00 95.06 146 LEU A O 1
ATOM 1142 N N . GLU A 1 147 ? -0.440 -0.741 1.870 1.00 94.00 147 GLU A N 1
ATOM 1143 C CA . GLU A 1 147 ? 0.858 -0.137 1.523 1.00 94.00 147 GLU A CA 1
ATOM 1144 C C . GLU A 1 147 ? 0.853 1.389 1.710 1.00 94.00 147 GLU A C 1
ATOM 1146 O O . GLU A 1 147 ? 1.749 1.965 2.323 1.00 94.00 147 GLU A O 1
ATOM 1151 N N . VAL A 1 148 ? -0.208 2.054 1.244 1.00 94.44 148 VAL A N 1
ATOM 1152 C CA . VAL A 1 148 ? -0.371 3.508 1.376 1.00 94.44 148 VAL A CA 1
ATOM 1153 C C . VAL A 1 148 ? -0.445 3.950 2.841 1.00 94.44 148 VAL A C 1
ATOM 1155 O O . VAL A 1 148 ? 0.119 4.984 3.198 1.00 94.44 148 VAL A O 1
ATOM 1158 N N . LEU A 1 149 ? -1.151 3.204 3.693 1.00 91.81 149 LEU A N 1
ATOM 1159 C CA . LEU A 1 149 ? -1.263 3.505 5.119 1.00 91.81 149 LEU A CA 1
ATOM 1160 C C . LEU A 1 149 ? 0.043 3.213 5.855 1.00 91.81 149 LEU A C 1
ATOM 1162 O O . LEU A 1 149 ? 0.403 3.984 6.744 1.00 91.81 149 LEU A O 1
ATOM 1166 N N . ASP A 1 150 ? 0.775 2.166 5.478 1.00 90.94 150 ASP A N 1
ATOM 1167 C CA . ASP A 1 150 ? 2.111 1.896 6.011 1.00 90.94 150 ASP A CA 1
ATOM 1168 C C . ASP A 1 150 ? 3.079 3.057 5.726 1.00 90.94 150 ASP A C 1
ATOM 1170 O O . ASP A 1 150 ? 3.726 3.575 6.638 1.00 90.94 150 ASP A O 1
ATOM 1174 N N . GLU A 1 151 ? 3.091 3.566 4.490 1.00 89.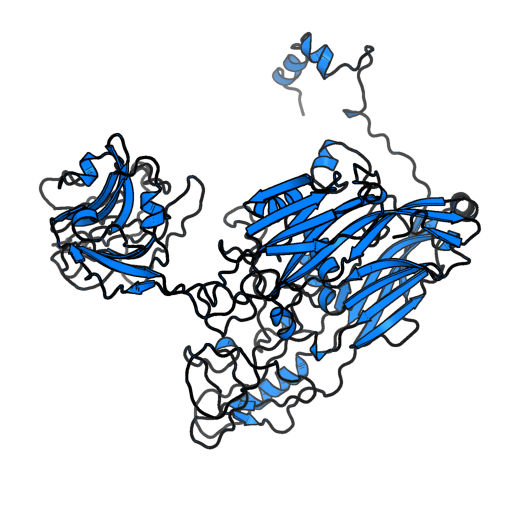25 151 GLU A N 1
ATOM 1175 C CA . GLU A 1 151 ? 3.887 4.738 4.101 1.00 89.25 151 GLU A CA 1
ATOM 1176 C C . GLU A 1 151 ? 3.528 6.016 4.875 1.00 89.25 151 GLU A C 1
ATOM 1178 O O . GLU A 1 151 ? 4.366 6.901 5.020 1.00 89.25 151 GLU A O 1
ATOM 1183 N N . GLN A 1 152 ? 2.306 6.129 5.398 1.00 86.94 152 GLN A N 1
ATOM 1184 C CA . GLN A 1 152 ? 1.840 7.314 6.129 1.00 86.94 152 GLN A CA 1
ATOM 1185 C C . GLN A 1 152 ? 1.978 7.192 7.654 1.00 86.94 152 GLN A C 1
ATOM 1187 O O . GLN A 1 152 ? 2.113 8.207 8.346 1.00 86.94 152 GLN A O 1
ATOM 1192 N N . THR A 1 153 ? 1.910 5.972 8.190 1.00 83.12 153 THR A N 1
ATOM 1193 C CA . THR A 1 153 ? 1.811 5.720 9.637 1.00 83.12 153 THR A CA 1
ATOM 1194 C C . THR A 1 153 ? 3.055 5.092 10.248 1.00 83.12 153 THR A C 1
ATOM 1196 O O . THR A 1 153 ? 3.300 5.320 11.432 1.00 83.12 153 THR A O 1
ATOM 1199 N N . ALA A 1 154 ? 3.845 4.331 9.485 1.00 83.12 154 ALA A N 1
ATOM 1200 C CA . ALA A 1 154 ? 5.040 3.695 10.019 1.00 83.12 154 ALA A CA 1
ATOM 1201 C C . ALA A 1 154 ? 6.135 4.750 10.239 1.00 83.12 154 ALA A C 1
ATOM 1203 O O . ALA A 1 154 ? 6.449 5.493 9.305 1.00 83.12 154 ALA A O 1
ATOM 1204 N N . PRO A 1 155 ? 6.729 4.843 11.438 1.00 81.00 155 PRO A N 1
ATOM 1205 C CA . PRO A 1 155 ? 7.859 5.728 11.664 1.00 81.00 155 PRO A CA 1
ATOM 1206 C C . PRO A 1 155 ? 9.137 5.169 11.023 1.00 81.00 155 PRO A C 1
ATOM 1208 O O . PRO A 1 155 ? 9.272 3.960 10.818 1.00 81.00 155 PRO A O 1
ATOM 1211 N N . VAL A 1 156 ? 10.106 6.046 10.749 1.00 79.12 156 VAL A N 1
ATOM 1212 C CA . VAL A 1 156 ? 11.386 5.654 10.128 1.00 79.12 156 VAL A CA 1
ATOM 1213 C C . VAL A 1 156 ? 12.196 4.743 11.060 1.00 79.12 156 VAL A C 1
ATOM 1215 O O . VAL A 1 156 ? 12.899 3.856 10.589 1.00 79.12 156 VAL A O 1
ATOM 1218 N N . GLU A 1 157 ? 12.036 4.869 12.381 1.00 81.12 157 GLU A N 1
ATOM 1219 C CA . GLU A 1 157 ? 12.728 4.015 13.363 1.00 81.12 157 GLU A CA 1
ATOM 1220 C C . GLU A 1 157 ? 12.332 2.527 13.305 1.00 81.12 157 GLU A C 1
ATOM 1222 O O . GLU A 1 157 ? 13.030 1.678 13.859 1.00 81.12 157 GLU A O 1
ATOM 1227 N N . HIS A 1 158 ? 11.200 2.193 12.679 1.00 83.06 158 HIS A N 1
ATOM 1228 C CA . HIS A 1 158 ? 10.718 0.813 12.538 1.00 83.06 158 HIS A CA 1
ATOM 1229 C C . HIS A 1 158 ? 10.790 0.296 11.100 1.00 83.06 158 HIS A C 1
ATOM 1231 O O . HIS A 1 158 ? 10.238 -0.763 10.802 1.00 83.06 158 HIS A O 1
ATOM 1237 N N . TRP A 1 159 ? 11.496 1.017 10.231 1.00 80.00 159 TRP A N 1
ATOM 1238 C CA . TRP A 1 159 ? 11.642 0.719 8.812 1.00 80.00 159 TRP A CA 1
ATOM 1239 C C . TRP A 1 159 ? 12.056 -0.729 8.534 1.00 80.00 159 TRP A C 1
ATOM 1241 O O . TRP A 1 159 ? 11.337 -1.439 7.833 1.00 80.00 159 TRP A O 1
ATOM 1251 N N . ASP A 1 160 ? 13.159 -1.192 9.128 1.00 83.56 160 ASP A N 1
ATOM 1252 C CA . ASP A 1 160 ? 13.689 -2.539 8.874 1.00 83.56 160 ASP A CA 1
ATOM 1253 C C . ASP A 1 160 ? 12.723 -3.635 9.331 1.00 83.56 160 ASP A C 1
ATOM 1255 O O . ASP A 1 160 ? 12.468 -4.592 8.601 1.00 83.56 160 ASP A O 1
ATOM 1259 N N . SER A 1 161 ? 12.134 -3.473 10.519 1.00 88.25 161 SER A N 1
ATOM 1260 C CA . SER A 1 161 ? 11.196 -4.445 11.088 1.00 88.25 161 SER A CA 1
ATOM 1261 C C . SER A 1 161 ? 9.923 -4.559 10.256 1.00 88.25 161 SER A C 1
ATOM 1263 O O . SER A 1 161 ? 9.493 -5.666 9.944 1.00 88.25 161 SER A O 1
ATOM 1265 N N . VAL A 1 162 ? 9.334 -3.425 9.865 1.00 88.31 162 VAL A N 1
ATOM 1266 C CA . VAL A 1 162 ? 8.125 -3.397 9.033 1.00 88.31 162 VAL A CA 1
ATOM 1267 C C . VAL A 1 162 ? 8.408 -4.030 7.676 1.00 88.31 162 VAL A C 1
ATOM 1269 O O . VAL A 1 162 ? 7.665 -4.906 7.244 1.00 88.31 162 VAL A O 1
ATOM 1272 N N . ASN A 1 163 ? 9.515 -3.649 7.034 1.00 88.94 163 ASN A N 1
ATOM 1273 C CA . ASN A 1 163 ? 9.927 -4.198 5.745 1.00 88.94 163 ASN A CA 1
ATOM 1274 C C . ASN A 1 163 ? 10.129 -5.716 5.801 1.00 88.94 163 ASN A C 1
ATOM 1276 O O . ASN A 1 163 ? 9.660 -6.427 4.912 1.00 88.94 163 ASN A O 1
ATOM 1280 N N . ALA A 1 164 ? 10.756 -6.222 6.866 1.00 88.69 164 ALA A N 1
ATOM 1281 C CA . ALA A 1 164 ? 10.927 -7.654 7.083 1.00 88.69 164 ALA A CA 1
ATOM 1282 C C . ALA A 1 164 ? 9.583 -8.377 7.271 1.00 88.69 164 ALA A C 1
ATOM 1284 O O . ALA A 1 164 ? 9.353 -9.405 6.636 1.00 88.69 164 ALA A O 1
ATOM 1285 N N . MET A 1 165 ? 8.673 -7.818 8.077 1.00 91.06 165 MET A N 1
ATOM 1286 C CA . MET A 1 165 ? 7.352 -8.399 8.348 1.00 91.06 165 MET A CA 1
ATOM 1287 C C . MET A 1 165 ? 6.512 -8.602 7.079 1.00 91.06 165 MET A C 1
ATOM 1289 O O . MET A 1 165 ? 5.826 -9.615 6.948 1.00 91.06 165 MET A O 1
ATOM 1293 N N . ILE A 1 166 ? 6.565 -7.664 6.129 1.00 91.69 166 ILE A N 1
ATOM 1294 C CA . ILE A 1 166 ? 5.778 -7.736 4.885 1.00 91.69 166 ILE A CA 1
ATOM 1295 C C . ILE A 1 166 ? 6.578 -8.242 3.676 1.00 91.69 166 ILE A C 1
ATOM 1297 O O . ILE A 1 166 ? 6.037 -8.297 2.569 1.00 91.69 166 ILE A O 1
ATOM 1301 N N . GLY A 1 167 ? 7.853 -8.602 3.848 1.00 88.69 167 GLY A N 1
ATOM 1302 C CA . GLY A 1 167 ? 8.731 -8.997 2.743 1.00 88.69 167 GLY A CA 1
ATOM 1303 C C . GLY A 1 167 ? 8.913 -7.889 1.694 1.00 88.69 167 GLY A C 1
ATOM 1304 O O . GLY A 1 167 ? 8.856 -8.157 0.492 1.00 88.69 167 GLY A O 1
ATOM 1305 N N . ARG A 1 168 ? 9.064 -6.633 2.134 1.00 88.56 168 ARG A N 1
ATOM 1306 C CA . ARG A 1 168 ? 9.317 -5.464 1.279 1.00 88.56 168 ARG A CA 1
ATOM 1307 C C . ARG A 1 168 ? 10.808 -5.169 1.227 1.00 88.56 168 ARG A C 1
ATOM 1309 O O . ARG A 1 168 ? 11.439 -4.928 2.248 1.00 88.56 168 ARG A O 1
ATOM 1316 N N . ASN A 1 169 ? 11.354 -5.130 0.022 1.00 87.44 169 ASN A N 1
ATOM 1317 C CA . ASN A 1 169 ? 12.673 -4.592 -0.256 1.00 87.44 169 ASN A CA 1
ATOM 1318 C C . ASN A 1 169 ? 12.511 -3.175 -0.834 1.00 87.44 169 ASN A C 1
ATOM 1320 O O . ASN A 1 169 ? 11.931 -3.029 -1.915 1.00 87.44 169 ASN A O 1
ATOM 1324 N N . PRO A 1 170 ? 12.953 -2.132 -0.117 1.00 83.44 170 PRO A N 1
ATOM 1325 C CA . PRO A 1 170 ? 12.696 -0.754 -0.513 1.00 83.44 170 PRO A CA 1
ATOM 1326 C C . PRO A 1 170 ? 13.712 -0.175 -1.510 1.00 83.44 170 PRO A C 1
ATOM 1328 O O . PRO A 1 170 ? 13.423 0.880 -2.069 1.00 83.44 170 PRO A O 1
ATOM 1331 N N . SER A 1 171 ? 14.879 -0.806 -1.700 1.00 77.62 171 SER A N 1
ATOM 1332 C CA . SER A 1 171 ? 16.043 -0.197 -2.368 1.00 77.62 171 SER A CA 1
ATOM 1333 C C . SER A 1 171 ? 16.558 -0.955 -3.591 1.00 77.62 171 SER A C 1
ATOM 1335 O O . SER A 1 171 ? 17.026 -0.336 -4.543 1.00 77.62 171 SER A O 1
ATOM 1337 N N . ASP A 1 172 ? 16.526 -2.285 -3.560 1.00 72.44 172 ASP A N 1
ATOM 1338 C CA . ASP A 1 172 ? 17.101 -3.123 -4.613 1.00 72.44 172 ASP A CA 1
ATOM 1339 C C . ASP A 1 172 ? 16.390 -4.475 -4.642 1.00 72.44 172 ASP A C 1
ATOM 1341 O O . ASP A 1 172 ? 16.899 -5.512 -4.187 1.00 72.44 172 ASP A O 1
ATOM 1345 N N . PHE A 1 173 ? 15.144 -4.451 -5.118 1.00 75.06 173 PHE A N 1
ATOM 1346 C CA . PHE A 1 173 ? 14.401 -5.676 -5.371 1.00 75.06 173 PHE A CA 1
ATOM 1347 C C . PHE A 1 173 ? 14.996 -6.392 -6.590 1.00 75.06 173 PHE A C 1
ATOM 1349 O O . PHE A 1 173 ? 14.618 -6.165 -7.739 1.00 75.06 173 PHE A O 1
ATOM 1356 N N . ALA A 1 174 ? 15.936 -7.289 -6.310 1.00 63.25 174 ALA A N 1
ATOM 1357 C CA . ALA A 1 174 ? 16.486 -8.212 -7.283 1.00 63.25 174 ALA A CA 1
ATOM 1358 C C . ALA A 1 174 ? 15.665 -9.509 -7.341 1.00 63.25 174 ALA A C 1
ATOM 1360 O O . ALA A 1 174 ? 15.120 -9.994 -6.345 1.00 63.25 174 ALA A O 1
ATOM 1361 N N . GLN A 1 175 ? 15.607 -10.101 -8.531 1.00 62.97 175 GLN A N 1
ATOM 1362 C CA . GLN A 1 175 ? 15.039 -11.431 -8.735 1.00 62.97 175 GLN A CA 1
ATOM 1363 C C . GLN A 1 175 ? 15.889 -12.529 -8.096 1.00 62.97 175 GLN A C 1
ATOM 1365 O O . GLN A 1 175 ? 16.987 -12.283 -7.600 1.00 62.97 175 GLN A O 1
ATOM 1370 N N . PHE A 1 176 ? 15.362 -13.754 -8.116 1.00 59.75 176 PHE A N 1
ATOM 1371 C CA . PHE A 1 176 ? 16.035 -14.949 -7.634 1.00 59.75 176 PHE A CA 1
ATOM 1372 C C . PHE A 1 176 ? 17.453 -15.045 -8.219 1.00 59.75 176 PHE A C 1
ATOM 1374 O O . PHE A 1 176 ? 17.657 -15.099 -9.426 1.00 59.75 176 PHE A O 1
ATOM 1381 N N . ARG A 1 177 ? 18.443 -15.083 -7.331 1.00 58.84 177 ARG A N 1
ATOM 1382 C CA . ARG A 1 177 ? 19.859 -15.330 -7.602 1.00 58.84 177 ARG A CA 1
ATOM 1383 C C . ARG A 1 177 ? 20.301 -16.542 -6.796 1.00 58.84 177 ARG A C 1
ATOM 1385 O O . ARG A 1 177 ? 20.205 -16.544 -5.569 1.00 58.84 177 ARG A O 1
ATOM 1392 N N . THR A 1 178 ? 20.853 -17.548 -7.471 1.00 52.38 178 THR A N 1
ATOM 1393 C CA . THR A 1 178 ? 21.350 -18.788 -6.842 1.00 52.38 178 THR A CA 1
ATOM 1394 C C . THR A 1 178 ? 22.451 -18.539 -5.808 1.00 52.38 178 THR A C 1
ATOM 1396 O O . THR A 1 178 ? 22.666 -19.371 -4.930 1.00 52.38 178 THR A O 1
ATOM 1399 N N . THR A 1 179 ? 23.150 -17.406 -5.919 1.00 51.31 179 THR A N 1
ATOM 1400 C CA . THR A 1 179 ? 24.226 -16.958 -5.027 1.00 51.31 179 THR A CA 1
ATOM 1401 C C . THR A 1 179 ? 23.727 -16.280 -3.751 1.00 51.31 179 THR A C 1
ATOM 1403 O O . THR A 1 179 ? 24.535 -16.034 -2.863 1.00 51.31 179 THR A O 1
ATOM 1406 N N . GLU A 1 180 ? 22.425 -15.998 -3.634 1.00 54.59 180 GLU A N 1
ATOM 1407 C CA . GLU A 1 180 ? 21.834 -15.282 -2.495 1.00 54.59 180 GLU A CA 1
ATOM 1408 C C . GLU A 1 180 ? 20.672 -16.075 -1.870 1.00 54.59 180 GLU A C 1
ATOM 1410 O O . GLU A 1 180 ? 19.513 -15.659 -1.953 1.00 54.59 180 GLU A O 1
ATOM 1415 N N . PRO A 1 181 ? 20.958 -17.232 -1.237 1.00 55.31 181 PRO A N 1
ATOM 1416 C CA . PRO A 1 181 ? 19.934 -18.091 -0.640 1.00 55.31 181 PRO A CA 1
ATOM 1417 C C . PRO A 1 181 ? 19.118 -17.379 0.441 1.00 55.31 181 PRO A C 1
ATOM 1419 O O . PRO A 1 181 ? 17.933 -17.654 0.583 1.00 55.31 181 PRO A O 1
ATOM 1422 N N . GLU A 1 182 ? 19.734 -16.461 1.191 1.00 54.12 182 GLU A N 1
ATOM 1423 C CA . GLU A 1 182 ? 19.115 -15.728 2.304 1.00 54.12 182 GLU A CA 1
ATOM 1424 C C . GLU A 1 182 ? 17.956 -14.826 1.853 1.00 54.12 182 GLU A C 1
ATOM 1426 O O . GLU A 1 182 ? 16.966 -14.714 2.570 1.00 54.12 182 GLU A O 1
ATOM 1431 N N . ARG A 1 183 ? 18.011 -14.267 0.632 1.00 53.03 183 ARG A N 1
ATOM 1432 C CA . ARG A 1 183 ? 16.929 -13.438 0.066 1.00 53.03 183 ARG A CA 1
ATOM 1433 C C . ARG A 1 183 ? 15.706 -14.243 -0.395 1.00 53.03 183 ARG A C 1
ATOM 1435 O O . ARG A 1 183 ? 14.731 -13.656 -0.854 1.00 53.03 183 ARG A O 1
ATOM 1442 N N . GLN A 1 184 ? 15.766 -15.575 -0.356 1.00 55.03 184 GLN A N 1
ATOM 1443 C CA . GLN A 1 184 ? 14.802 -16.463 -1.022 1.00 55.03 184 GLN A CA 1
ATOM 1444 C C . GLN A 1 184 ? 14.265 -17.580 -0.110 1.00 55.03 184 GLN A C 1
ATOM 1446 O O . GLN A 1 184 ? 13.543 -18.461 -0.577 1.00 55.03 184 GLN A O 1
ATOM 1451 N N . GLN A 1 185 ? 14.594 -17.563 1.186 1.00 54.72 185 GLN A N 1
ATOM 1452 C CA . GLN A 1 185 ? 14.155 -18.594 2.131 1.00 54.72 185 GLN A CA 1
ATOM 1453 C C . GLN A 1 185 ? 12.655 -18.487 2.462 1.00 54.72 185 GLN A C 1
ATOM 1455 O O . GLN A 1 185 ? 12.064 -17.410 2.325 1.00 54.72 185 GLN A O 1
ATOM 1460 N N . PRO A 1 186 ? 12.020 -19.587 2.924 1.00 55.53 186 PRO A N 1
ATOM 1461 C CA . PRO A 1 186 ? 10.647 -19.561 3.417 1.00 55.53 186 PRO A CA 1
ATOM 1462 C C . PRO A 1 186 ? 10.460 -18.427 4.424 1.00 55.53 186 PRO A C 1
ATOM 1464 O O . PRO A 1 186 ? 11.103 -18.409 5.471 1.00 55.53 186 PRO A O 1
ATOM 1467 N N . THR A 1 187 ? 9.610 -17.470 4.068 1.00 73.06 187 THR A N 1
ATOM 1468 C CA . THR A 1 187 ? 9.395 -16.254 4.848 1.00 73.06 187 THR A CA 1
ATOM 1469 C C . THR A 1 187 ? 8.049 -16.360 5.553 1.00 73.06 187 THR A C 1
ATOM 1471 O O . THR A 1 187 ? 7.025 -16.610 4.908 1.00 73.06 187 THR A O 1
ATOM 1474 N N . THR A 1 188 ? 8.062 -16.187 6.871 1.00 90.31 188 THR A N 1
ATOM 1475 C CA . THR A 1 188 ? 6.855 -15.929 7.658 1.00 90.31 188 THR A CA 1
ATOM 1476 C C . THR A 1 188 ? 6.509 -14.459 7.493 1.00 90.31 188 THR A C 1
ATOM 1478 O O . THR A 1 188 ? 7.331 -13.592 7.782 1.00 90.31 188 THR A O 1
ATOM 1481 N N . LEU A 1 189 ? 5.310 -14.187 6.993 1.00 93.44 189 LEU A N 1
ATOM 1482 C CA . LEU A 1 189 ? 4.798 -12.837 6.810 1.00 93.44 189 LEU A CA 1
ATOM 1483 C C . LEU A 1 189 ? 3.912 -12.462 7.988 1.00 93.44 189 LEU A C 1
ATOM 1485 O O . LEU A 1 189 ? 3.059 -13.251 8.393 1.00 93.44 189 LEU A O 1
ATOM 1489 N N . GLU A 1 190 ? 4.066 -11.240 8.479 1.00 94.88 190 GLU A N 1
ATOM 1490 C CA . GLU A 1 190 ? 3.282 -10.667 9.568 1.00 94.88 190 GLU A CA 1
ATOM 1491 C C . GLU A 1 190 ? 2.589 -9.389 9.082 1.00 94.88 190 GLU A C 1
ATOM 1493 O O . GLU A 1 190 ? 3.179 -8.317 8.986 1.00 94.88 190 GLU A O 1
ATOM 1498 N N . ILE A 1 191 ? 1.307 -9.494 8.749 1.00 95.38 191 ILE A N 1
ATOM 1499 C CA . ILE A 1 191 ? 0.532 -8.408 8.148 1.00 95.38 191 ILE A CA 1
ATOM 1500 C C . ILE A 1 191 ? -0.329 -7.764 9.232 1.00 95.38 191 ILE A C 1
ATOM 1502 O O . ILE A 1 191 ? -1.192 -8.417 9.827 1.00 95.38 191 ILE A O 1
ATOM 1506 N N . VAL A 1 192 ? -0.118 -6.472 9.484 1.00 93.25 192 VAL A N 1
ATOM 1507 C CA . VAL A 1 192 ? -0.829 -5.716 10.526 1.00 93.25 192 VAL A CA 1
ATOM 1508 C C . VAL A 1 192 ? -1.861 -4.786 9.878 1.00 93.25 192 VAL A C 1
ATOM 1510 O O . VAL A 1 192 ? -1.503 -3.707 9.412 1.00 93.25 192 VAL A O 1
ATOM 1513 N N . PRO A 1 193 ? -3.156 -5.155 9.833 1.00 93.19 193 PRO A N 1
ATOM 1514 C CA . PRO A 1 193 ? -4.184 -4.279 9.280 1.00 93.19 193 PRO A CA 1
ATOM 1515 C C . PRO A 1 193 ? -4.485 -3.107 10.236 1.00 93.19 193 PRO A C 1
ATOM 1517 O O . PRO A 1 193 ? -4.893 -3.353 11.376 1.00 93.19 193 PRO A O 1
ATOM 1520 N N . PRO A 1 194 ? -4.371 -1.837 9.805 1.00 90.56 194 PRO A N 1
ATOM 1521 C CA . PRO A 1 194 ? -4.569 -0.657 10.654 1.00 90.56 194 PRO A CA 1
ATOM 1522 C C . PRO A 1 194 ? -6.057 -0.329 10.910 1.00 90.56 194 PRO A C 1
ATOM 1524 O O . PRO A 1 194 ? -6.521 0.794 10.673 1.00 90.56 194 PRO A O 1
ATOM 1527 N N . PHE A 1 195 ? -6.823 -1.292 11.432 1.00 92.12 195 PHE A N 1
ATOM 1528 C CA . PHE A 1 195 ? -8.165 -1.044 11.975 1.00 92.12 195 PHE A CA 1
ATOM 1529 C C . PHE A 1 195 ? -8.113 -0.026 13.115 1.00 92.12 195 PHE A C 1
ATOM 1531 O O . PHE A 1 195 ? -7.077 0.141 13.750 1.00 92.12 195 PHE A O 1
ATOM 1538 N N . TRP A 1 196 ? -9.239 0.617 13.432 1.00 88.44 196 TRP A N 1
ATOM 1539 C CA . TRP A 1 196 ? -9.296 1.657 14.470 1.00 88.44 196 TRP A CA 1
ATOM 1540 C C . TRP A 1 196 ? -8.703 1.221 15.827 1.00 88.44 196 TRP A C 1
ATOM 1542 O O . TRP A 1 196 ? -8.055 2.019 16.491 1.00 88.44 196 TRP A O 1
ATOM 1552 N N . PHE A 1 197 ? -8.851 -0.050 16.214 1.00 89.81 197 PHE A N 1
ATOM 1553 C CA . PHE A 1 197 ? -8.292 -0.573 17.465 1.00 89.81 197 PHE A CA 1
ATOM 1554 C C . PHE A 1 197 ? -6.832 -1.052 17.352 1.00 89.81 197 PHE A C 1
ATOM 1556 O O . PHE A 1 197 ? -6.211 -1.266 18.380 1.00 89.81 197 PHE A O 1
ATOM 1563 N N . ASN A 1 198 ? -6.269 -1.205 16.145 1.00 88.31 198 ASN A N 1
ATOM 1564 C CA . ASN A 1 198 ? -4.974 -1.853 15.873 1.00 88.31 198 ASN A CA 1
ATOM 1565 C C . ASN A 1 198 ? -3.903 -0.861 15.364 1.00 88.31 198 ASN A C 1
ATOM 1567 O O . ASN A 1 198 ? -3.233 -1.113 14.365 1.00 88.31 198 ASN A O 1
ATOM 1571 N N . ARG A 1 199 ? -3.769 0.309 16.005 1.00 75.25 199 ARG A N 1
ATOM 1572 C CA . ARG A 1 199 ? -2.885 1.417 15.557 1.00 75.25 199 ARG A CA 1
ATOM 1573 C C . ARG A 1 199 ? -1.840 1.837 16.589 1.00 75.25 199 ARG A C 1
ATOM 1575 O O . ARG A 1 199 ? -1.460 2.999 16.682 1.00 75.25 199 ARG A O 1
ATOM 1582 N N . GLY A 1 200 ? -1.381 0.878 17.385 1.00 63.78 200 GLY A N 1
ATOM 1583 C CA . GLY A 1 200 ? -0.397 1.113 18.439 1.00 63.78 200 GLY A CA 1
ATOM 1584 C C . GLY A 1 200 ? -1.021 1.401 19.813 1.00 63.78 200 GLY A C 1
ATOM 1585 O O . GLY A 1 200 ? -2.208 1.157 20.031 1.00 63.78 200 GLY A O 1
ATOM 1586 N N . PRO A 1 201 ? -0.211 1.821 20.800 1.00 50.81 201 PRO A N 1
ATOM 1587 C CA . PRO A 1 201 ? -0.661 2.011 22.176 1.00 50.81 201 PRO A CA 1
ATOM 1588 C C . PRO A 1 201 ? -1.519 3.281 22.311 1.00 50.81 201 PRO A C 1
ATOM 1590 O O . PRO A 1 201 ? -1.013 4.367 22.576 1.00 50.81 201 PRO A O 1
ATOM 1593 N N . GLY A 1 202 ? -2.834 3.133 22.160 1.00 59.41 202 GLY A N 1
ATOM 1594 C CA . GLY A 1 202 ? -3.823 4.198 22.333 1.00 59.41 202 GLY A CA 1
ATOM 1595 C C . GLY A 1 202 ? -5.015 3.765 23.197 1.00 59.41 202 GLY A C 1
ATOM 1596 O O . GLY A 1 202 ? -5.103 2.605 23.598 1.00 59.41 202 GLY A O 1
ATOM 1597 N N . PRO A 1 203 ? -5.956 4.677 23.502 1.00 55.59 203 PRO A N 1
ATOM 1598 C CA . PRO A 1 203 ? -7.157 4.380 24.295 1.00 55.59 203 PRO A CA 1
ATOM 1599 C C . PRO A 1 203 ? -8.220 3.567 23.530 1.00 55.59 203 PRO A C 1
ATOM 1601 O O . PRO A 1 203 ? -9.313 3.344 24.047 1.00 55.59 203 PRO A O 1
ATOM 1604 N N . GLN A 1 204 ? -7.931 3.152 22.296 1.00 76.25 204 GLN A N 1
ATOM 1605 C CA . GLN A 1 204 ? -8.882 2.520 21.393 1.00 76.25 204 GLN A CA 1
ATOM 1606 C C . GLN A 1 204 ? -8.662 1.006 21.383 1.00 76.25 204 GLN A C 1
ATOM 1608 O O . GLN A 1 204 ? -7.702 0.512 20.807 1.00 76.25 204 GLN A O 1
ATOM 1613 N N . ALA A 1 205 ? -9.555 0.276 22.046 1.00 88.62 205 ALA A N 1
ATOM 1614 C CA . ALA A 1 205 ? -9.588 -1.181 22.045 1.00 88.62 205 ALA A CA 1
ATOM 1615 C C . ALA A 1 205 ? -10.997 -1.648 21.679 1.00 88.62 205 ALA A C 1
ATOM 1617 O O . ALA A 1 205 ? -11.980 -1.014 22.068 1.00 88.62 205 ALA A O 1
ATOM 1618 N N . LEU A 1 206 ? -11.107 -2.761 20.961 1.00 92.94 206 LEU A N 1
ATOM 1619 C CA . LEU A 1 206 ? -12.388 -3.363 20.615 1.00 92.94 206 LEU A CA 1
ATOM 1620 C C . LEU A 1 206 ? -12.954 -4.095 21.844 1.00 92.94 206 LEU A C 1
ATOM 1622 O O . LEU A 1 206 ? -12.368 -5.097 22.257 1.00 92.94 206 LEU A O 1
ATOM 1626 N N . PRO A 1 207 ? -14.090 -3.665 22.429 1.00 92.81 207 PRO A N 1
ATOM 1627 C CA . PRO A 1 207 ? -14.664 -4.318 23.603 1.00 92.81 207 PRO A CA 1
ATOM 1628 C C . PRO A 1 207 ? -15.436 -5.578 23.197 1.00 92.81 207 PRO A C 1
ATOM 1630 O O . PRO A 1 207 ? -16.668 -5.608 23.202 1.00 92.81 207 PRO A O 1
ATOM 1633 N N . ILE A 1 208 ? -14.710 -6.631 22.819 1.00 94.25 208 ILE A N 1
ATOM 1634 C CA . ILE A 1 208 ? -15.292 -7.854 22.255 1.00 94.25 208 ILE A CA 1
ATOM 1635 C C . ILE A 1 208 ? -16.318 -8.504 23.199 1.00 94.25 208 ILE A C 1
ATOM 1637 O O . ILE A 1 208 ? -17.346 -9.002 22.746 1.00 94.25 208 ILE A O 1
ATOM 1641 N N . GLN A 1 209 ? -16.118 -8.429 24.518 1.00 92.44 209 GLN A N 1
ATOM 1642 C CA . GLN A 1 209 ? -17.078 -8.979 25.480 1.00 92.44 209 GLN A CA 1
ATOM 1643 C C . GLN A 1 209 ? -18.385 -8.164 25.551 1.00 92.44 209 GLN A C 1
ATOM 1645 O O . GLN A 1 209 ? -19.444 -8.726 25.832 1.00 92.44 209 GLN A O 1
ATOM 1650 N N . ALA A 1 210 ? -18.348 -6.859 25.256 1.00 92.69 210 ALA A N 1
ATOM 1651 C CA . ALA A 1 210 ? -19.553 -6.030 25.151 1.00 92.69 210 ALA A CA 1
ATOM 1652 C C . ALA A 1 210 ? -20.371 -6.344 23.884 1.00 92.69 210 ALA A C 1
ATOM 1654 O O . ALA A 1 210 ? -21.539 -5.973 23.801 1.00 92.69 210 ALA A O 1
ATOM 1655 N N . LEU A 1 211 ? -19.785 -7.064 22.924 1.00 93.56 211 LEU A N 1
ATOM 1656 C CA . LEU A 1 211 ? -20.407 -7.509 21.676 1.00 93.56 211 LEU A CA 1
ATOM 1657 C C . LEU A 1 211 ? -20.922 -8.952 21.752 1.00 93.56 211 LEU A C 1
ATOM 1659 O O . LEU A 1 211 ? -21.096 -9.591 20.730 1.00 93.56 211 LEU A O 1
ATOM 1663 N N . ALA A 1 212 ? -21.203 -9.488 22.943 1.00 90.25 212 ALA A N 1
ATOM 1664 C CA . ALA A 1 212 ? -21.502 -10.913 23.137 1.00 90.25 212 ALA A CA 1
ATOM 1665 C C . ALA A 1 212 ? -22.640 -11.513 22.273 1.00 90.25 212 ALA A C 1
ATOM 1667 O O . ALA A 1 212 ? -22.750 -12.737 22.201 1.00 90.25 212 ALA A O 1
ATOM 1668 N N . LYS A 1 213 ? -23.513 -10.701 21.652 1.00 92.62 213 LYS A N 1
ATOM 1669 C CA . LYS A 1 213 ? -24.562 -11.187 20.734 1.00 92.62 213 LYS A CA 1
ATOM 1670 C C . LYS A 1 213 ? -24.151 -11.149 19.263 1.00 92.62 213 LYS A C 1
ATOM 1672 O O . LYS A 1 213 ? -24.711 -11.923 18.489 1.00 92.62 213 LYS A O 1
ATOM 1677 N N . ASP A 1 214 ? -23.215 -10.280 18.897 1.00 94.62 214 ASP A N 1
ATOM 1678 C CA . ASP A 1 214 ? -22.750 -10.100 17.527 1.00 94.62 214 ASP A CA 1
ATOM 1679 C C . ASP A 1 214 ? -21.372 -10.737 17.366 1.00 94.62 214 ASP A C 1
ATOM 1681 O O . ASP A 1 214 ? -20.457 -10.532 18.161 1.00 94.62 214 ASP A O 1
ATOM 1685 N N . LYS A 1 215 ? -21.201 -11.528 16.311 1.00 94.69 215 LYS A N 1
ATOM 1686 C CA . LYS A 1 215 ? -19.898 -12.123 16.022 1.00 94.69 215 LYS A CA 1
ATOM 1687 C C . LYS A 1 215 ? -18.987 -11.061 15.428 1.00 94.69 215 LYS A C 1
ATOM 1689 O O . LYS A 1 215 ? -19.391 -10.367 14.501 1.00 94.69 215 LYS A O 1
ATOM 1694 N N . VAL A 1 216 ? -17.764 -10.966 15.936 1.00 96.88 216 VAL A N 1
ATOM 1695 C CA . VAL A 1 216 ? -16.705 -10.199 15.280 1.00 96.88 216 VAL A CA 1
ATOM 1696 C C . VAL A 1 216 ? -15.942 -11.156 14.382 1.00 96.88 216 VAL A C 1
ATOM 1698 O O . VAL A 1 216 ? -15.396 -12.150 14.868 1.00 96.88 216 VAL A O 1
ATOM 1701 N N . GLN A 1 217 ? -15.915 -10.875 13.085 1.00 97.19 217 GLN A N 1
ATOM 1702 C CA . GLN A 1 217 ? -15.190 -11.691 12.122 1.00 97.19 217 GLN A CA 1
ATOM 1703 C C . GLN A 1 217 ? -14.237 -10.829 11.305 1.00 97.19 217 GLN A C 1
ATOM 1705 O O . GLN A 1 217 ? -14.525 -9.676 10.985 1.00 97.19 217 GLN A O 1
ATOM 1710 N N . ILE A 1 218 ? -13.090 -11.407 10.967 1.00 97.69 218 ILE A N 1
ATOM 1711 C CA . ILE A 1 218 ? -12.157 -10.819 10.012 1.00 97.69 218 ILE A CA 1
ATOM 1712 C C . ILE A 1 218 ? -12.085 -11.761 8.821 1.00 97.69 218 ILE A C 1
ATOM 1714 O O . ILE A 1 218 ? -11.884 -12.964 8.979 1.00 97.69 218 ILE A O 1
ATOM 1718 N N . THR A 1 219 ? -12.283 -11.225 7.625 1.00 97.75 219 THR A N 1
ATOM 1719 C CA . THR A 1 219 ? -12.233 -11.996 6.385 1.00 97.75 219 THR A CA 1
ATOM 1720 C C . THR A 1 219 ? -11.129 -11.467 5.489 1.00 97.75 219 THR A C 1
ATOM 1722 O O . THR A 1 219 ? -11.062 -10.270 5.232 1.00 97.75 219 THR A O 1
ATOM 1725 N N . VAL A 1 220 ? -10.282 -12.365 4.995 1.00 97.81 220 VAL A N 1
ATOM 1726 C CA . VAL A 1 220 ? -9.181 -12.069 4.076 1.00 97.81 220 VAL A CA 1
ATOM 1727 C C . VAL A 1 220 ? -9.464 -12.745 2.746 1.00 97.81 220 VAL A C 1
ATOM 1729 O O . VAL A 1 220 ? -9.728 -13.947 2.699 1.00 97.81 220 VAL A O 1
ATOM 1732 N N . SER A 1 221 ? -9.390 -11.994 1.656 1.00 97.56 221 SER A N 1
ATOM 1733 C CA . SER A 1 221 ? -9.429 -12.558 0.306 1.00 97.56 221 SER A CA 1
ATOM 1734 C C . SER A 1 221 ? -7.993 -12.685 -0.208 1.00 97.56 221 SER A C 1
ATOM 1736 O O . SER A 1 221 ? -7.345 -11.679 -0.507 1.00 97.56 221 SER A O 1
ATOM 1738 N N . PHE A 1 222 ? -7.467 -13.908 -0.298 1.00 97.62 222 PHE A N 1
ATOM 1739 C CA . PHE A 1 222 ? -6.101 -14.158 -0.764 1.00 97.62 222 PHE A CA 1
ATOM 1740 C C . PHE A 1 222 ? -6.019 -14.184 -2.291 1.00 97.62 222 PHE A C 1
ATOM 1742 O O . PHE A 1 222 ? -6.882 -14.752 -2.967 1.00 97.62 222 PHE A O 1
ATOM 1749 N N . ARG A 1 223 ? -4.950 -13.613 -2.853 1.00 96.62 223 ARG A N 1
ATOM 1750 C CA . ARG A 1 223 ? -4.677 -13.683 -4.295 1.00 96.62 223 ARG A CA 1
ATOM 1751 C C . ARG A 1 223 ? -4.235 -15.090 -4.719 1.00 96.62 223 ARG A C 1
ATOM 1753 O O . ARG A 1 223 ? -3.645 -15.815 -3.917 1.00 96.62 223 ARG A O 1
ATOM 1760 N N . PRO A 1 224 ? -4.517 -15.513 -5.965 1.00 95.81 224 PRO A N 1
ATOM 1761 C CA . PRO A 1 224 ? -3.936 -16.728 -6.533 1.00 95.81 224 PRO A CA 1
ATOM 1762 C C . PRO A 1 224 ? -2.405 -16.654 -6.570 1.00 95.81 224 PRO A C 1
ATOM 1764 O O . PRO A 1 224 ? -1.849 -15.582 -6.785 1.00 95.81 224 PRO A O 1
ATOM 1767 N N . VAL A 1 225 ? -1.713 -17.792 -6.466 1.00 93.94 225 VAL A N 1
ATOM 1768 C CA . VAL A 1 225 ? -0.238 -17.824 -6.398 1.00 93.94 225 VAL A CA 1
ATOM 1769 C C . VAL A 1 225 ? 0.445 -17.132 -7.587 1.00 93.94 225 VAL A C 1
ATOM 1771 O O . VAL A 1 225 ? 1.419 -16.410 -7.405 1.00 93.94 225 VAL A O 1
ATOM 1774 N N . GLN A 1 226 ? -0.109 -17.264 -8.800 1.00 93.00 226 GLN A N 1
ATOM 1775 C CA . GLN A 1 226 ? 0.418 -16.618 -10.011 1.00 93.00 226 GLN A CA 1
ATOM 1776 C C . GLN A 1 226 ? 0.400 -15.083 -9.922 1.00 93.00 226 GLN A C 1
ATOM 1778 O O . GLN A 1 226 ? 1.175 -14.422 -10.601 1.00 93.00 226 GLN A O 1
ATOM 1783 N N . GLN A 1 227 ? -0.478 -14.520 -9.089 1.00 93.94 227 GLN A N 1
ATOM 1784 C CA . GLN A 1 227 ? -0.595 -13.086 -8.831 1.00 93.94 227 GLN A CA 1
ATOM 1785 C C . GLN A 1 227 ? 0.314 -12.604 -7.690 1.00 93.94 227 GLN A C 1
ATOM 1787 O O . GLN A 1 227 ? 0.308 -11.420 -7.371 1.00 93.94 227 GLN A O 1
ATOM 1792 N N . CYS A 1 228 ? 1.078 -13.501 -7.067 1.00 92.75 228 CYS A N 1
ATOM 1793 C CA . CYS A 1 228 ? 1.964 -13.219 -5.938 1.00 92.75 228 CYS A CA 1
ATOM 1794 C C . CYS A 1 228 ? 3.449 -13.381 -6.286 1.00 92.75 228 CYS A C 1
ATOM 1796 O O . CYS A 1 228 ? 4.300 -13.147 -5.433 1.00 92.75 228 CYS A O 1
ATOM 1798 N N . VAL A 1 229 ? 3.774 -13.789 -7.512 1.00 90.12 229 VAL A N 1
ATOM 1799 C CA . VAL A 1 229 ? 5.144 -14.094 -7.942 1.00 90.12 229 VAL A CA 1
ATOM 1800 C C . VAL A 1 229 ? 5.576 -13.202 -9.091 1.00 90.12 229 VAL A C 1
ATOM 1802 O O . VAL A 1 229 ? 4.757 -12.739 -9.875 1.00 90.12 229 VAL A O 1
ATOM 1805 N N . TYR A 1 230 ? 6.870 -12.980 -9.219 1.00 86.56 230 TYR A N 1
ATOM 1806 C CA . TYR A 1 230 ? 7.460 -12.188 -10.277 1.00 86.56 230 TYR A CA 1
ATOM 1807 C C . TYR A 1 230 ? 8.597 -12.960 -10.944 1.00 86.56 230 TYR A C 1
ATOM 1809 O O . TYR A 1 230 ? 9.378 -13.645 -10.285 1.00 86.56 230 TYR A O 1
ATOM 1817 N N . THR A 1 231 ? 8.677 -12.824 -12.264 1.00 80.81 231 THR A N 1
ATOM 1818 C CA . THR A 1 231 ? 9.781 -13.284 -13.110 1.00 80.81 231 THR A CA 1
ATOM 1819 C C . THR A 1 231 ? 9.997 -12.248 -14.210 1.00 80.81 231 THR A C 1
ATOM 1821 O O . THR A 1 231 ? 9.079 -11.493 -14.532 1.00 80.81 231 THR A O 1
ATOM 1824 N N . ASP A 1 232 ? 11.191 -12.158 -14.784 1.00 74.19 232 ASP A N 1
ATOM 1825 C CA . ASP A 1 232 ? 11.510 -11.262 -15.904 1.00 74.19 232 ASP A CA 1
ATOM 1826 C C . ASP A 1 232 ? 11.272 -11.967 -17.234 1.00 74.19 232 ASP A C 1
ATOM 1828 O O . ASP A 1 232 ? 11.129 -11.308 -18.259 1.00 74.19 232 ASP A O 1
ATOM 1832 N N . ALA A 1 233 ? 11.182 -13.296 -17.205 1.00 74.69 233 ALA A N 1
ATOM 1833 C CA . ALA A 1 233 ? 10.828 -14.096 -18.347 1.00 74.69 233 ALA A CA 1
ATOM 1834 C C . ALA A 1 233 ? 9.484 -13.651 -18.913 1.00 74.69 233 ALA A C 1
ATOM 1836 O O . ALA A 1 233 ? 8.488 -13.461 -18.200 1.00 74.69 233 ALA A O 1
ATOM 1837 N N . ARG A 1 234 ? 9.464 -13.499 -20.230 1.00 74.31 234 ARG A N 1
ATOM 1838 C CA . ARG A 1 234 ? 8.265 -13.212 -21.006 1.00 74.31 234 ARG A CA 1
ATOM 1839 C C . ARG A 1 234 ? 8.101 -14.298 -22.046 1.00 74.31 234 ARG A C 1
ATOM 1841 O O . ARG A 1 234 ? 9.075 -14.760 -22.649 1.00 74.31 234 ARG A O 1
ATOM 1848 N N . VAL A 1 235 ? 6.857 -14.714 -22.235 1.00 66.31 235 VAL A N 1
ATOM 1849 C CA . VAL A 1 235 ? 6.506 -15.618 -23.325 1.00 66.31 235 VAL A CA 1
ATOM 1850 C C . VAL A 1 235 ? 6.670 -14.844 -24.632 1.00 66.31 235 VAL A C 1
ATOM 1852 O O . VAL A 1 235 ? 5.979 -13.849 -24.851 1.00 66.31 235 VAL A O 1
ATOM 1855 N N . ASP A 1 236 ? 7.608 -15.276 -25.473 1.00 56.78 236 ASP A N 1
ATOM 1856 C CA . ASP A 1 236 ? 7.833 -14.672 -26.785 1.00 56.78 236 ASP A CA 1
ATOM 1857 C C . ASP A 1 236 ? 6.607 -14.914 -27.682 1.00 56.78 236 ASP A C 1
ATOM 1859 O O . ASP A 1 236 ? 6.134 -16.045 -27.820 1.00 56.78 236 ASP A O 1
ATOM 1863 N N . GLN A 1 237 ? 6.063 -13.852 -28.281 1.00 42.00 237 GLN A N 1
ATOM 1864 C CA . GLN A 1 237 ? 4.965 -13.959 -29.246 1.00 42.00 237 GLN A CA 1
ATOM 1865 C C . GLN A 1 237 ? 5.444 -14.235 -30.682 1.00 42.00 237 GLN A C 1
ATOM 1867 O O . GLN A 1 237 ? 4.606 -14.316 -31.584 1.00 42.00 237 GLN A O 1
ATOM 1872 N N . ARG A 1 238 ? 6.749 -14.380 -30.952 1.00 39.91 238 ARG A N 1
ATOM 1873 C CA . ARG A 1 238 ? 7.263 -14.594 -32.313 1.00 39.91 238 ARG A CA 1
ATOM 1874 C C . ARG A 1 238 ? 8.461 -15.542 -32.340 1.00 39.91 238 ARG A C 1
ATOM 1876 O O . ARG A 1 238 ? 9.555 -15.199 -31.940 1.00 39.91 238 ARG A O 1
ATOM 1883 N N . ASN A 1 239 ? 8.326 -16.640 -33.071 1.00 30.95 239 ASN A N 1
ATOM 1884 C CA . ASN A 1 239 ? 9.297 -16.830 -34.148 1.00 30.95 239 ASN A CA 1
ATOM 1885 C C . ASN A 1 239 ? 8.575 -16.299 -35.402 1.00 30.95 239 ASN A C 1
ATOM 1887 O O . ASN A 1 239 ? 7.515 -16.854 -35.707 1.00 30.95 239 ASN A O 1
ATOM 1891 N N . PRO A 1 240 ? 9.027 -15.225 -36.094 1.00 35.91 240 PRO A N 1
ATOM 1892 C CA . PRO A 1 240 ? 10.431 -14.963 -36.426 1.00 35.91 240 PRO A CA 1
ATOM 1893 C C . PRO A 1 240 ? 10.835 -13.455 -36.349 1.00 35.91 240 PRO A C 1
ATOM 1895 O O . PRO A 1 240 ? 10.133 -12.653 -35.736 1.00 35.91 240 PRO A O 1
ATOM 1898 N N . PRO A 1 241 ? 11.972 -13.064 -36.957 1.00 35.34 241 PRO A N 1
ATOM 1899 C CA . PRO A 1 241 ? 13.109 -12.382 -36.336 1.00 35.34 241 PRO A CA 1
ATOM 1900 C C . PRO A 1 241 ? 12.926 -10.867 -36.083 1.00 35.34 241 PRO A C 1
ATOM 1902 O O . PRO A 1 241 ? 12.141 -10.192 -36.741 1.00 35.34 241 PRO A O 1
ATOM 1905 N N . LEU A 1 242 ? 13.739 -10.351 -35.154 1.00 40.62 242 LEU A N 1
ATOM 1906 C CA . LEU A 1 242 ? 14.095 -8.945 -34.896 1.00 40.62 242 LEU A CA 1
ATOM 1907 C C . LEU A 1 242 ? 13.505 -7.882 -35.844 1.00 40.62 242 LEU A C 1
ATOM 1909 O O . LEU A 1 242 ? 14.025 -7.672 -36.938 1.00 40.62 242 LEU A O 1
ATOM 1913 N N . VAL A 1 243 ? 12.564 -7.085 -35.326 1.00 27.70 243 VAL A N 1
ATOM 1914 C CA . VAL A 1 243 ? 12.474 -5.645 -35.620 1.00 27.70 243 VAL A CA 1
ATOM 1915 C C . VAL A 1 243 ? 11.997 -4.924 -34.354 1.00 27.70 243 VAL A C 1
ATOM 1917 O O . VAL A 1 243 ? 10.838 -5.044 -33.981 1.00 27.70 243 VAL A O 1
ATOM 1920 N N . GLY A 1 244 ? 12.894 -4.164 -33.717 1.00 34.03 244 GLY A N 1
ATOM 1921 C CA . GLY A 1 244 ? 12.557 -3.156 -32.703 1.00 34.03 244 GLY A CA 1
ATOM 1922 C C . GLY A 1 244 ? 12.303 -3.688 -31.290 1.00 34.03 244 GLY A C 1
ATOM 1923 O O . GLY A 1 244 ? 11.350 -4.413 -31.035 1.00 34.03 244 GLY A O 1
ATOM 1924 N N . ALA A 1 245 ? 13.122 -3.250 -30.334 1.00 36.69 245 ALA A N 1
ATOM 1925 C CA . ALA A 1 245 ? 12.957 -3.466 -28.894 1.00 36.69 245 ALA A CA 1
ATOM 1926 C C . ALA A 1 245 ? 11.768 -2.675 -28.287 1.00 36.69 245 ALA A C 1
ATOM 1928 O O . ALA A 1 245 ? 11.882 -2.111 -27.202 1.00 36.69 245 ALA A O 1
ATOM 1929 N N . THR A 1 246 ? 10.650 -2.572 -29.009 1.00 36.69 246 THR A N 1
ATOM 1930 C CA . THR A 1 246 ? 9.527 -1.672 -28.693 1.00 36.69 246 THR A CA 1
ATOM 1931 C C . THR A 1 246 ? 8.162 -2.350 -28.661 1.00 36.69 246 THR A C 1
ATOM 1933 O O . THR A 1 246 ? 7.193 -1.709 -28.263 1.00 36.69 246 THR A O 1
ATOM 1936 N N . ASP A 1 247 ? 8.063 -3.627 -29.031 1.00 36.34 247 ASP A N 1
ATOM 1937 C CA . ASP A 1 247 ? 6.829 -4.382 -28.826 1.00 36.34 247 ASP A CA 1
ATOM 1938 C C . ASP A 1 247 ? 6.798 -4.910 -27.389 1.00 36.34 247 ASP A C 1
ATOM 1940 O O . ASP A 1 247 ? 7.759 -5.517 -26.916 1.00 36.34 247 ASP A O 1
ATOM 1944 N N . GLY A 1 248 ? 5.711 -4.588 -26.682 1.00 44.47 248 GLY A N 1
ATOM 1945 C CA . GLY A 1 248 ? 5.566 -4.809 -25.248 1.00 44.47 248 GLY A CA 1
ATOM 1946 C C . GLY A 1 248 ? 5.891 -6.249 -24.834 1.00 44.47 248 GLY A C 1
ATOM 1947 O O . GLY A 1 248 ? 5.588 -7.188 -25.574 1.00 44.47 248 GLY A O 1
ATOM 1948 N N . PRO A 1 249 ? 6.513 -6.440 -23.663 1.00 51.78 249 PRO A N 1
ATOM 1949 C CA . PRO A 1 249 ? 6.883 -7.768 -23.197 1.00 51.78 249 PRO A CA 1
ATOM 1950 C C . PRO A 1 249 ? 5.623 -8.639 -23.074 1.00 51.78 249 PRO A C 1
ATOM 1952 O O . PRO A 1 249 ? 4.617 -8.211 -22.509 1.00 51.78 249 PRO A O 1
ATOM 1955 N N . GLY A 1 250 ? 5.658 -9.849 -23.643 1.00 57.75 250 GLY A N 1
ATOM 1956 C CA . GLY A 1 250 ? 4.562 -10.816 -23.532 1.00 57.75 250 GLY A CA 1
ATOM 1957 C C . GLY A 1 250 ? 4.230 -11.160 -22.070 1.00 57.75 250 GLY A C 1
ATOM 1958 O O . GLY A 1 250 ? 4.985 -10.807 -21.166 1.00 57.75 250 GLY A O 1
ATOM 1959 N N . PRO A 1 251 ? 3.118 -11.857 -21.789 1.00 73.19 251 PRO A N 1
ATOM 1960 C CA . PRO A 1 251 ? 2.736 -12.171 -20.413 1.00 73.19 251 PRO A CA 1
ATOM 1961 C C . PRO A 1 251 ? 3.824 -12.982 -19.689 1.00 73.19 251 PRO A C 1
ATOM 1963 O O . PRO A 1 251 ? 4.578 -13.738 -20.315 1.00 73.19 251 PRO A O 1
ATOM 1966 N N . MET A 1 252 ? 3.880 -12.854 -18.357 1.00 80.94 252 MET A N 1
ATOM 1967 C CA . MET A 1 252 ? 4.683 -13.756 -17.526 1.00 80.94 252 MET A CA 1
ATOM 1968 C C . MET A 1 252 ? 4.264 -15.212 -17.787 1.00 80.94 252 MET A C 1
ATOM 1970 O O . MET A 1 252 ? 3.061 -15.481 -17.890 1.00 80.94 252 MET A O 1
ATOM 1974 N N . PRO A 1 253 ? 5.213 -16.164 -17.875 1.00 82.31 253 PRO A N 1
ATOM 1975 C CA . PRO A 1 253 ? 4.867 -17.576 -17.965 1.00 82.31 253 PRO A CA 1
ATOM 1976 C C . PRO A 1 253 ? 4.049 -18.026 -16.745 1.00 82.31 253 PRO A C 1
ATOM 1978 O O . PRO A 1 253 ? 3.971 -17.353 -15.719 1.00 82.31 253 PRO A O 1
ATOM 1981 N N . THR A 1 254 ? 3.402 -19.182 -16.830 1.00 87.06 254 THR A N 1
ATOM 1982 C CA . THR A 1 254 ? 2.745 -19.773 -15.659 1.00 87.06 254 THR A CA 1
ATOM 1983 C C . THR A 1 254 ? 3.784 -20.476 -14.796 1.00 87.06 254 THR A C 1
ATOM 1985 O O . THR A 1 254 ? 4.504 -21.332 -15.306 1.00 87.06 254 THR A O 1
ATOM 1988 N N . MET A 1 255 ? 3.839 -20.180 -13.497 1.00 88.81 255 MET A N 1
ATOM 1989 C CA . MET A 1 255 ? 4.801 -20.813 -12.589 1.00 88.81 255 MET A CA 1
ATOM 1990 C C . MET A 1 255 ? 4.521 -22.309 -12.398 1.00 88.81 255 MET A C 1
ATOM 1992 O O . MET A 1 255 ? 5.444 -23.120 -12.372 1.00 88.81 255 MET A O 1
ATOM 1996 N N . ALA A 1 256 ? 3.247 -22.690 -12.278 1.00 89.88 256 ALA A N 1
ATOM 1997 C CA . ALA A 1 256 ? 2.844 -24.064 -11.998 1.00 89.88 256 ALA A CA 1
ATOM 1998 C C . ALA A 1 256 ? 3.318 -25.035 -13.093 1.00 89.88 256 ALA A C 1
ATOM 2000 O O . ALA A 1 256 ? 2.910 -24.933 -14.249 1.00 89.88 256 ALA A O 1
ATOM 2001 N N . GLY A 1 257 ? 4.162 -26.005 -12.729 1.00 86.88 257 GLY A N 1
ATOM 2002 C CA . GLY A 1 257 ? 4.691 -26.986 -13.681 1.00 86.88 257 GLY A CA 1
ATOM 2003 C C . GLY A 1 257 ? 5.716 -26.433 -14.676 1.00 86.88 257 GLY A C 1
ATOM 2004 O O . GLY A 1 257 ? 6.062 -27.146 -15.619 1.00 86.88 257 GLY A O 1
ATOM 2005 N N . CYS A 1 258 ? 6.195 -25.197 -14.501 1.00 84.62 258 CYS A N 1
ATOM 2006 C CA . CYS A 1 258 ? 7.175 -24.610 -15.405 1.00 84.62 258 CYS A CA 1
ATOM 2007 C C . CYS A 1 258 ? 8.482 -25.413 -15.396 1.00 84.62 258 CYS A C 1
ATOM 2009 O O . CYS A 1 258 ? 9.021 -25.713 -14.332 1.00 84.62 258 CYS A O 1
ATOM 2011 N N . GLY A 1 259 ? 8.990 -25.759 -16.581 1.00 82.12 259 GLY A N 1
ATOM 2012 C CA . GLY A 1 259 ? 10.274 -26.442 -16.738 1.00 82.12 259 GLY A CA 1
ATOM 2013 C C . GLY A 1 259 ? 11.467 -25.493 -16.690 1.00 82.12 259 GLY A C 1
ATOM 2014 O O . GLY A 1 259 ? 11.344 -24.308 -17.010 1.00 82.12 259 GLY A O 1
ATOM 2015 N N . PHE A 1 260 ? 12.621 -26.047 -16.324 1.00 80.75 260 PHE A N 1
ATOM 2016 C CA . PHE A 1 260 ? 13.915 -25.373 -16.372 1.00 80.75 260 PHE A CA 1
ATOM 2017 C C . PHE A 1 260 ? 14.760 -25.873 -17.542 1.00 80.75 260 PHE A C 1
ATOM 2019 O O . PHE A 1 260 ? 14.598 -27.007 -18.002 1.00 80.75 260 PHE A O 1
ATOM 2026 N N . TYR A 1 261 ? 15.686 -25.042 -18.013 1.00 77.81 261 TYR A N 1
ATOM 2027 C CA . TYR A 1 261 ? 16.533 -25.350 -19.156 1.00 77.81 261 TYR A CA 1
ATOM 2028 C C . TYR A 1 261 ? 17.999 -25.087 -18.817 1.00 77.81 261 TYR A C 1
ATOM 2030 O O . TYR A 1 261 ? 18.344 -24.354 -17.893 1.00 77.81 261 TYR A O 1
ATOM 2038 N N . GLN A 1 262 ? 18.876 -25.740 -19.557 1.00 76.06 262 GLN A N 1
ATOM 2039 C CA . GLN A 1 262 ? 20.304 -25.473 -19.568 1.00 76.06 262 GLN A CA 1
ATOM 2040 C C . GLN A 1 262 ? 20.628 -24.699 -20.840 1.00 76.06 262 GLN A C 1
ATOM 2042 O O . GLN A 1 262 ? 19.987 -24.924 -21.874 1.00 76.06 262 GLN A O 1
ATOM 2047 N N . HIS A 1 263 ? 21.619 -23.815 -20.780 1.00 72.19 263 HIS A N 1
ATOM 2048 C CA . HIS A 1 263 ? 22.094 -23.116 -21.968 1.00 72.19 263 HIS A CA 1
ATOM 2049 C C . HIS A 1 263 ? 22.541 -24.069 -23.074 1.00 72.19 263 HIS A C 1
ATOM 2051 O O . HIS A 1 263 ? 23.061 -25.161 -22.827 1.00 72.19 263 HIS A O 1
ATOM 2057 N N . TRP A 1 264 ? 22.319 -23.651 -24.318 1.00 65.62 264 TRP A N 1
ATOM 2058 C CA . TRP A 1 264 ? 22.754 -24.380 -25.497 1.00 65.62 264 TRP A CA 1
ATOM 2059 C C . TRP A 1 264 ? 23.371 -23.417 -26.519 1.00 65.62 264 TRP A C 1
ATOM 2061 O O . TRP A 1 264 ? 22.840 -22.324 -26.718 1.00 65.62 264 TRP A O 1
ATOM 2071 N N . PRO A 1 265 ? 24.480 -23.785 -27.185 1.00 65.25 265 PRO A N 1
ATOM 2072 C CA . PRO A 1 265 ? 25.075 -22.926 -28.200 1.00 65.25 265 PRO A CA 1
ATOM 2073 C C . PRO A 1 265 ? 24.093 -22.629 -29.353 1.00 65.25 265 PRO A C 1
ATOM 2075 O O . PRO A 1 265 ? 23.415 -23.554 -29.826 1.00 65.25 265 PRO A O 1
ATOM 2078 N N . PRO A 1 266 ? 24.039 -21.378 -29.852 1.00 59.81 266 PRO A N 1
ATOM 2079 C CA . PRO A 1 266 ? 23.173 -21.006 -30.969 1.00 59.81 266 PRO A CA 1
ATOM 2080 C C . PRO A 1 266 ? 23.433 -21.860 -32.222 1.00 59.81 266 PRO A C 1
ATOM 2082 O O . PRO A 1 266 ? 24.580 -22.139 -32.571 1.00 59.81 266 PRO A O 1
ATOM 2085 N N . GLY A 1 267 ? 22.371 -22.258 -32.933 1.00 56.81 267 GLY A N 1
ATOM 2086 C CA . GLY A 1 267 ? 22.473 -22.947 -34.233 1.00 56.81 267 GLY A CA 1
ATOM 2087 C C . GLY A 1 267 ? 22.653 -24.473 -34.188 1.00 56.81 267 GLY A C 1
ATOM 2088 O O . GLY A 1 267 ? 22.733 -25.103 -35.241 1.00 56.81 267 GLY A O 1
ATOM 2089 N N . LEU A 1 268 ? 22.658 -25.087 -32.999 1.00 57.47 268 LEU A N 1
ATOM 2090 C CA . LEU A 1 268 ? 22.794 -26.542 -32.811 1.00 57.47 268 LEU A CA 1
ATOM 2091 C C . LEU A 1 268 ? 21.498 -27.230 -32.335 1.00 57.47 268 LEU A C 1
ATOM 2093 O O . LEU A 1 268 ? 21.558 -28.271 -31.682 1.00 57.47 268 LEU A O 1
ATOM 2097 N N . GLY A 1 269 ? 20.329 -26.663 -32.649 1.00 56.25 269 GLY A N 1
ATOM 2098 C CA . GLY A 1 269 ? 19.024 -27.289 -32.384 1.00 56.25 269 GLY A CA 1
ATOM 2099 C C . GLY A 1 269 ? 18.452 -27.073 -30.978 1.00 56.25 269 GLY A C 1
ATOM 2100 O O . GLY A 1 269 ? 17.688 -27.917 -30.508 1.00 56.25 269 GLY A O 1
ATOM 2101 N N . GLY A 1 270 ? 18.811 -25.975 -30.303 1.00 56.34 270 GLY A N 1
ATOM 2102 C CA . GLY A 1 270 ? 18.101 -25.535 -29.100 1.00 56.34 270 GLY A CA 1
ATOM 2103 C C . GLY A 1 270 ? 16.705 -24.997 -29.435 1.00 56.34 270 GLY A C 1
ATOM 2104 O O . GLY A 1 270 ? 16.430 -24.611 -30.571 1.00 56.34 270 GLY A O 1
ATOM 2105 N N . VAL A 1 271 ? 15.801 -25.030 -28.456 1.00 58.31 271 VAL A N 1
ATOM 2106 C CA . VAL A 1 271 ? 14.469 -24.424 -28.582 1.00 58.31 271 VAL A CA 1
ATOM 2107 C C . VAL A 1 271 ? 14.574 -22.991 -28.047 1.00 58.31 271 VAL A C 1
ATOM 2109 O O . VAL A 1 271 ? 15.159 -22.834 -26.976 1.00 58.31 271 VAL A O 1
ATOM 2112 N N . PRO A 1 272 ? 14.033 -21.963 -28.731 1.00 56.56 272 PRO A N 1
ATOM 2113 C CA . PRO A 1 272 ? 13.845 -20.636 -28.146 1.00 56.56 272 PRO A CA 1
ATOM 2114 C C . PRO A 1 272 ? 12.756 -20.724 -27.073 1.00 56.56 272 PRO A C 1
ATOM 2116 O O . PRO A 1 272 ? 11.650 -21.181 -27.365 1.00 56.56 272 PRO A O 1
ATOM 2119 N N . ILE A 1 273 ? 13.062 -20.353 -25.827 1.00 62.34 273 ILE A N 1
ATOM 2120 C CA . ILE A 1 273 ? 12.177 -20.666 -24.690 1.00 62.34 273 ILE A CA 1
ATOM 2121 C C . ILE A 1 273 ? 11.402 -19.430 -24.211 1.00 62.34 273 ILE A C 1
ATOM 2123 O O . ILE A 1 273 ? 10.174 -19.439 -24.209 1.00 62.34 273 ILE A O 1
ATOM 2127 N N . TYR A 1 274 ? 12.111 -18.377 -23.796 1.00 66.06 274 TYR A N 1
ATOM 2128 C CA . TYR A 1 274 ? 11.545 -17.133 -23.264 1.00 66.06 274 TYR A CA 1
ATOM 2129 C C . TYR A 1 274 ? 12.452 -15.960 -23.642 1.00 66.06 274 TYR A C 1
ATOM 2131 O O . TYR A 1 274 ? 13.668 -16.135 -23.749 1.00 66.06 274 TYR A O 1
ATOM 2139 N N . SER A 1 275 ? 11.894 -14.756 -23.781 1.00 62.19 275 SER A N 1
ATOM 2140 C CA . SER A 1 275 ? 12.715 -13.544 -23.752 1.00 62.19 275 SER A CA 1
ATOM 2141 C C . SER A 1 275 ? 12.966 -13.172 -22.291 1.00 62.19 275 SER A C 1
ATOM 2143 O O . SER A 1 275 ? 12.011 -12.977 -21.535 1.00 62.19 275 SER A O 1
ATOM 2145 N N . MET A 1 276 ? 14.232 -13.115 -21.893 1.00 59.97 276 MET A N 1
ATOM 2146 C CA . MET A 1 276 ? 14.682 -12.818 -20.529 1.00 59.97 276 MET A CA 1
ATOM 2147 C C . MET A 1 276 ? 15.735 -11.711 -20.567 1.00 59.97 276 MET A C 1
ATOM 2149 O O . MET A 1 276 ? 16.304 -11.407 -21.620 1.00 59.97 276 MET A O 1
ATOM 2153 N N . THR A 1 277 ? 15.969 -11.078 -19.425 1.00 52.38 277 THR A N 1
ATOM 2154 C CA . THR A 1 277 ? 16.932 -9.984 -19.304 1.00 52.38 277 THR A CA 1
ATOM 2155 C C . THR A 1 277 ? 18.339 -10.531 -19.047 1.00 52.38 277 THR A C 1
ATOM 2157 O O . THR A 1 277 ? 18.522 -11.655 -18.598 1.00 52.38 277 THR A O 1
ATOM 2160 N N . ARG A 1 278 ? 19.385 -9.772 -19.389 1.00 46.91 278 ARG A N 1
ATOM 2161 C CA . ARG A 1 278 ? 20.778 -10.258 -19.320 1.00 46.91 278 ARG A CA 1
ATOM 2162 C C . ARG A 1 278 ? 21.225 -10.629 -17.899 1.00 46.91 278 ARG A C 1
ATOM 2164 O O . ARG A 1 278 ? 22.071 -11.506 -17.759 1.00 46.91 278 ARG A O 1
ATOM 2171 N N . GLU A 1 279 ? 20.676 -9.982 -16.871 1.00 46.53 279 GLU A N 1
ATOM 2172 C CA . GLU A 1 279 ? 21.036 -10.250 -15.471 1.00 46.53 279 GLU A CA 1
ATOM 2173 C C . GLU A 1 279 ? 20.540 -11.607 -14.956 1.00 46.53 279 GLU A C 1
ATOM 2175 O O . GLU A 1 279 ? 21.159 -12.172 -14.055 1.00 46.53 279 GLU A O 1
ATOM 2180 N N . THR A 1 280 ? 19.472 -12.166 -15.531 1.00 46.03 280 THR A N 1
ATOM 2181 C CA . THR A 1 280 ? 18.925 -13.473 -15.120 1.00 46.03 280 THR A CA 1
ATOM 2182 C C . THR A 1 280 ? 19.593 -14.660 -15.792 1.00 46.03 280 THR A C 1
ATOM 2184 O O . THR A 1 280 ? 19.473 -15.797 -15.325 1.00 46.03 280 THR A O 1
ATOM 2187 N N . LEU A 1 281 ? 20.382 -14.419 -16.841 1.00 50.38 281 LEU A N 1
ATOM 2188 C CA . LEU A 1 281 ? 21.303 -15.417 -17.359 1.00 50.38 281 LEU A CA 1
ATOM 2189 C C . LEU A 1 281 ? 22.479 -15.536 -16.392 1.00 50.38 281 LEU A C 1
ATOM 2191 O O . LEU A 1 281 ? 23.416 -14.737 -16.432 1.00 50.38 281 LEU A O 1
ATOM 2195 N N . SER A 1 282 ? 22.516 -16.609 -15.601 1.00 48.53 282 SER A N 1
ATOM 2196 C CA . SER A 1 282 ? 23.666 -16.924 -14.740 1.00 48.53 282 SER A CA 1
ATOM 2197 C C . SER A 1 282 ? 24.953 -17.270 -15.530 1.00 48.53 282 SER A C 1
ATOM 2199 O O . SER A 1 282 ? 25.893 -17.817 -14.961 1.00 48.53 282 SER A O 1
ATOM 2201 N N . CYS A 1 283 ? 24.991 -16.987 -16.841 1.00 48.28 283 CYS A N 1
ATOM 2202 C CA . CYS A 1 283 ? 26.053 -17.287 -17.808 1.00 48.28 283 CYS A CA 1
ATOM 2203 C C . CYS A 1 283 ? 26.809 -16.058 -18.344 1.00 48.28 283 CYS A C 1
ATOM 2205 O O . CYS A 1 283 ? 27.685 -16.241 -19.188 1.00 48.28 283 CYS A O 1
ATOM 2207 N N . GLY A 1 284 ? 26.485 -14.829 -17.924 1.00 46.97 284 GLY A N 1
ATOM 2208 C CA . GLY A 1 284 ? 27.268 -13.638 -18.288 1.00 46.97 284 GLY A CA 1
ATOM 2209 C C . GLY A 1 284 ? 27.363 -13.345 -19.796 1.00 46.97 284 GLY A C 1
ATOM 2210 O O . GLY A 1 284 ? 28.462 -13.174 -20.316 1.00 46.97 284 GLY A O 1
ATOM 2211 N N . GLY A 1 285 ? 26.230 -13.273 -20.511 1.00 42.41 285 GLY A N 1
ATOM 2212 C CA . GLY A 1 285 ? 26.193 -12.780 -21.905 1.00 42.41 285 GLY A CA 1
ATOM 2213 C C . GLY A 1 285 ? 26.529 -11.283 -22.015 1.00 42.41 285 GLY A C 1
ATOM 2214 O O . GLY A 1 285 ? 26.738 -10.657 -20.984 1.00 42.41 285 GLY A O 1
ATOM 2215 N N . THR A 1 286 ? 26.574 -10.697 -23.223 1.00 37.12 286 THR A N 1
ATOM 2216 C CA . THR A 1 286 ? 26.746 -9.240 -23.500 1.00 37.12 286 THR A CA 1
ATOM 2217 C C . THR A 1 286 ? 25.384 -8.547 -23.729 1.00 37.12 286 THR A C 1
ATOM 2219 O O . THR A 1 286 ? 24.425 -9.217 -24.088 1.00 37.12 286 THR A O 1
ATOM 2222 N N . GLU A 1 287 ? 25.265 -7.237 -23.464 1.00 37.31 287 GLU A N 1
ATOM 2223 C CA . GLU A 1 287 ? 24.015 -6.440 -23.456 1.00 37.31 287 GLU A CA 1
ATOM 2224 C C . GLU A 1 287 ? 23.218 -6.498 -24.767 1.00 37.31 287 GLU A C 1
ATOM 2226 O O . GLU A 1 287 ? 23.751 -6.242 -25.844 1.00 37.31 287 GLU A O 1
ATOM 2231 N N . GLY A 1 288 ? 21.924 -6.817 -24.656 1.00 41.38 288 GLY A N 1
ATOM 2232 C CA . GLY A 1 288 ? 20.977 -6.930 -25.766 1.00 41.38 288 GLY A CA 1
ATOM 2233 C C . GLY A 1 288 ? 19.967 -8.044 -25.493 1.00 41.38 288 GLY A C 1
ATOM 2234 O O . GLY A 1 288 ? 20.315 -9.052 -24.893 1.00 41.38 288 GLY A O 1
ATOM 2235 N N . SER A 1 289 ? 18.702 -7.863 -25.874 1.00 44.88 289 SER A N 1
ATOM 2236 C CA . SER A 1 289 ? 17.672 -8.907 -25.774 1.00 44.88 289 SER A CA 1
ATOM 2237 C C . SER A 1 289 ? 18.129 -10.171 -26.517 1.00 44.88 289 SER A C 1
ATOM 2239 O O . SER A 1 289 ? 18.308 -10.140 -27.735 1.00 44.88 289 SER A O 1
ATOM 2241 N N . LEU A 1 290 ? 18.355 -11.263 -25.784 1.00 51.62 290 LEU A N 1
ATOM 2242 C CA . LEU A 1 290 ? 18.745 -12.563 -26.321 1.00 51.62 290 LEU A CA 1
ATOM 2243 C C . LEU A 1 290 ? 17.661 -13.554 -25.908 1.00 51.62 290 LEU A C 1
ATOM 2245 O O . LEU A 1 290 ? 17.544 -13.873 -24.732 1.00 51.62 290 LEU A O 1
ATOM 2249 N N . THR A 1 291 ? 16.858 -14.038 -26.853 1.00 57.28 291 THR A N 1
ATOM 2250 C CA . THR A 1 291 ? 16.084 -15.275 -26.683 1.00 57.28 291 THR A CA 1
ATOM 2251 C C . THR A 1 291 ? 17.092 -16.422 -26.600 1.00 57.28 291 THR A C 1
ATOM 2253 O O . THR A 1 291 ? 17.654 -16.786 -27.637 1.00 57.28 291 THR A O 1
ATOM 2256 N N . PRO A 1 292 ? 17.416 -16.955 -25.409 1.00 57.97 292 PRO A N 1
ATOM 2257 C CA . PRO A 1 292 ? 18.468 -17.946 -25.297 1.00 57.97 292 PRO A CA 1
ATOM 2258 C C . PRO A 1 292 ? 17.927 -19.282 -25.803 1.00 57.97 292 PRO A C 1
ATOM 2260 O O . PRO A 1 292 ? 16.842 -19.716 -25.402 1.00 57.97 292 PRO A O 1
ATOM 2263 N N . ASP A 1 293 ? 18.703 -19.944 -26.652 1.00 62.88 293 ASP A N 1
ATOM 2264 C CA . ASP A 1 293 ? 18.449 -21.331 -27.008 1.00 62.88 293 ASP A CA 1
ATOM 2265 C C . ASP A 1 293 ? 18.847 -22.216 -25.822 1.00 62.88 293 ASP A C 1
ATOM 2267 O O . ASP A 1 293 ? 19.952 -22.110 -25.280 1.00 62.88 293 ASP A O 1
ATOM 2271 N N . GLY A 1 294 ? 17.943 -23.095 -25.394 1.00 68.56 294 GLY A N 1
ATOM 2272 C CA . GLY A 1 294 ? 18.202 -23.984 -24.266 1.00 68.56 294 GLY A CA 1
ATOM 2273 C C . GLY A 1 294 ? 17.676 -25.396 -24.474 1.00 68.56 294 GLY A C 1
ATOM 2274 O O . GLY A 1 294 ? 16.774 -25.653 -25.277 1.00 68.56 294 GLY A O 1
ATOM 2275 N N . ARG A 1 295 ? 18.255 -26.337 -23.725 1.00 74.25 295 ARG A N 1
ATOM 2276 C CA . ARG A 1 295 ? 17.804 -27.730 -23.642 1.00 74.25 295 ARG A CA 1
ATOM 2277 C C . ARG A 1 295 ? 17.080 -27.949 -22.318 1.00 74.25 295 ARG A C 1
ATOM 2279 O O . ARG A 1 295 ? 17.616 -27.619 -21.267 1.00 74.25 295 ARG A O 1
ATOM 2286 N N . ALA A 1 296 ? 15.885 -28.537 -22.358 1.00 77.00 296 ALA A N 1
ATOM 2287 C CA . ALA A 1 296 ? 15.109 -28.819 -21.150 1.00 77.00 296 ALA A CA 1
ATOM 2288 C C . ALA A 1 296 ? 15.873 -29.751 -20.196 1.00 77.00 296 ALA A C 1
ATOM 2290 O O . ALA A 1 296 ? 16.400 -30.781 -20.627 1.00 77.00 296 ALA A O 1
ATOM 2291 N N . LEU A 1 297 ? 15.895 -29.403 -18.908 1.00 78.06 297 LEU A N 1
ATOM 2292 C CA . LEU A 1 297 ? 16.451 -30.227 -17.839 1.00 78.06 297 LEU A CA 1
ATOM 2293 C C . LEU A 1 297 ? 15.433 -31.315 -17.459 1.00 78.06 297 LEU A C 1
ATOM 2295 O O . LEU A 1 297 ? 14.367 -31.001 -16.919 1.00 78.06 297 LEU A O 1
ATOM 2299 N N . PRO A 1 298 ? 15.713 -32.604 -17.729 1.00 78.88 298 PRO A N 1
ATOM 2300 C CA . PRO A 1 298 ? 14.757 -33.669 -17.456 1.00 78.88 298 PRO A CA 1
ATOM 2301 C C . PRO A 1 298 ? 14.433 -33.765 -15.961 1.00 78.88 298 PRO A C 1
ATOM 2303 O O . PRO A 1 298 ? 15.333 -33.847 -15.128 1.00 78.88 298 PRO A O 1
ATOM 2306 N N . GLY A 1 299 ? 13.142 -33.777 -15.622 1.00 81.56 299 GLY A N 1
ATOM 2307 C CA . GLY A 1 299 ? 12.669 -33.935 -14.242 1.00 81.56 299 GLY A CA 1
ATOM 2308 C C . GLY A 1 299 ? 12.793 -32.691 -13.354 1.00 81.56 299 GLY A C 1
ATOM 2309 O O . GLY A 1 299 ? 12.369 -32.751 -12.204 1.00 81.56 299 GLY A O 1
ATOM 2310 N N . GLN A 1 300 ? 13.321 -31.575 -13.867 1.00 85.88 300 GLN A N 1
ATOM 2311 C CA . GLN A 1 300 ? 13.406 -30.306 -13.141 1.00 85.88 300 GLN A CA 1
ATOM 2312 C C . GLN A 1 300 ? 12.248 -29.394 -13.562 1.00 85.88 300 GLN A C 1
ATOM 2314 O O . GLN A 1 300 ? 12.279 -28.766 -14.622 1.00 85.88 300 GLN A O 1
ATOM 2319 N N . THR A 1 301 ? 11.209 -29.336 -12.732 1.00 87.69 301 THR A N 1
ATOM 2320 C CA . THR A 1 301 ? 10.032 -28.482 -12.945 1.00 87.69 301 THR A CA 1
ATOM 2321 C C . THR A 1 301 ? 9.556 -27.887 -11.630 1.00 87.69 301 THR A C 1
ATOM 2323 O O . THR A 1 301 ? 9.627 -28.549 -10.594 1.00 87.69 301 THR A O 1
ATOM 2326 N N . MET A 1 302 ? 8.976 -26.692 -11.678 1.00 88.94 302 MET A N 1
ATOM 2327 C CA . MET A 1 302 ? 8.232 -26.135 -10.551 1.00 88.94 302 MET A CA 1
ATOM 2328 C C . MET A 1 302 ? 7.051 -27.045 -10.166 1.00 88.94 302 MET A C 1
ATOM 2330 O O . MET A 1 302 ? 6.389 -27.596 -11.053 1.00 88.94 302 MET A O 1
ATOM 2334 N N . PRO A 1 303 ? 6.736 -27.187 -8.866 1.00 91.12 303 PRO A N 1
ATOM 2335 C CA . PRO A 1 303 ? 5.503 -27.821 -8.412 1.00 91.12 303 PRO A CA 1
ATOM 2336 C C . PRO A 1 303 ? 4.257 -27.256 -9.108 1.00 91.12 303 PRO A C 1
ATOM 2338 O O . PRO A 1 303 ? 4.189 -26.074 -9.456 1.00 91.12 303 PRO A O 1
ATOM 2341 N N . ARG A 1 304 ? 3.259 -28.117 -9.332 1.00 91.06 304 ARG A N 1
ATOM 2342 C CA . ARG A 1 304 ? 1.979 -27.719 -9.946 1.00 91.06 304 ARG A CA 1
ATOM 2343 C C . ARG A 1 304 ? 1.011 -27.095 -8.947 1.00 91.06 304 ARG A C 1
ATOM 2345 O O . ARG A 1 304 ? 0.191 -26.274 -9.339 1.00 91.06 304 ARG A O 1
ATOM 2352 N N . GLU A 1 305 ? 1.115 -27.491 -7.687 1.00 91.12 305 GLU A N 1
ATOM 2353 C CA . GLU A 1 305 ? 0.246 -27.047 -6.603 1.00 91.12 305 GLU A CA 1
ATOM 2354 C C . GLU A 1 305 ? 1.083 -26.314 -5.561 1.00 91.12 305 GLU A C 1
ATOM 2356 O O . GLU A 1 305 ? 2.201 -26.727 -5.243 1.00 91.12 305 GLU A O 1
ATOM 2361 N N . TRP A 1 306 ? 0.536 -25.209 -5.065 1.00 91.19 306 TRP A N 1
ATOM 2362 C CA . TRP A 1 306 ? 1.175 -24.325 -4.104 1.00 91.19 306 TRP A CA 1
ATOM 2363 C C . TRP A 1 306 ? 0.168 -24.018 -3.011 1.00 91.19 306 TRP A C 1
ATOM 2365 O O . TRP A 1 306 ? -0.929 -23.551 -3.310 1.00 91.19 306 TRP A O 1
ATOM 2375 N N . HIS A 1 307 ? 0.564 -24.285 -1.771 1.00 93.25 307 HIS A N 1
ATOM 2376 C CA . HIS A 1 307 ? -0.262 -24.089 -0.588 1.00 93.25 307 HIS A CA 1
ATOM 2377 C C . HIS A 1 307 ? 0.517 -23.312 0.465 1.00 93.25 307 HIS A C 1
ATOM 2379 O O . HIS A 1 307 ? 1.745 -23.431 0.535 1.00 93.25 307 HIS A O 1
ATOM 2385 N N . PHE A 1 308 ? -0.178 -22.544 1.301 1.00 94.12 308 PHE A N 1
ATOM 2386 C CA . PHE A 1 308 ? 0.428 -22.030 2.530 1.00 94.12 308 PHE A CA 1
ATOM 2387 C C . PHE A 1 308 ? 0.917 -23.190 3.400 1.00 94.12 308 PHE A C 1
ATOM 2389 O O . PHE A 1 308 ? 0.275 -24.240 3.474 1.00 94.12 308 PHE A O 1
ATOM 2396 N N . ARG A 1 309 ? 2.065 -23.010 4.058 1.00 92.88 309 ARG A N 1
ATOM 2397 C CA . ARG A 1 309 ? 2.530 -23.967 5.072 1.00 92.88 309 ARG A CA 1
ATOM 2398 C C . ARG A 1 309 ? 1.660 -23.879 6.318 1.00 92.88 309 ARG A C 1
ATOM 2400 O O . ARG A 1 309 ? 1.325 -24.906 6.900 1.00 92.88 309 ARG A O 1
ATOM 2407 N N . ASP A 1 310 ? 1.301 -22.656 6.684 1.00 94.81 310 ASP A N 1
ATOM 2408 C CA . ASP A 1 310 ? 0.409 -22.321 7.784 1.00 94.81 310 ASP A CA 1
ATOM 2409 C C . ASP A 1 310 ? -0.154 -20.907 7.563 1.00 94.81 310 ASP A C 1
ATOM 2411 O O . ASP A 1 310 ? 0.466 -20.082 6.887 1.00 94.81 310 ASP A O 1
ATOM 2415 N N . ALA A 1 311 ? -1.333 -20.622 8.107 1.00 96.12 311 ALA A N 1
ATOM 2416 C CA . ALA A 1 311 ? -1.925 -19.288 8.088 1.00 96.12 311 ALA A CA 1
ATOM 2417 C C . ALA A 1 311 ? -2.905 -19.138 9.252 1.00 96.12 311 ALA A C 1
ATOM 2419 O O . ALA A 1 311 ? -3.848 -19.917 9.383 1.00 96.12 311 ALA A O 1
ATOM 2420 N N . TYR A 1 312 ? -2.706 -18.121 10.087 1.00 97.31 312 TYR A N 1
ATOM 2421 C CA . TYR A 1 312 ? -3.497 -17.905 11.298 1.00 97.31 312 TYR A CA 1
ATOM 2422 C C . TYR A 1 312 ? -3.461 -16.441 11.739 1.00 97.31 312 TYR A C 1
ATOM 2424 O O . TYR A 1 312 ? -2.656 -15.639 11.269 1.00 97.31 312 TYR A O 1
ATOM 2432 N N . TRP A 1 313 ? -4.336 -16.080 12.673 1.00 97.38 313 TRP A N 1
ATOM 2433 C CA . TRP A 1 313 ? -4.333 -14.767 13.307 1.00 97.38 313 TRP A CA 1
ATOM 2434 C C . TRP A 1 313 ? -3.686 -14.824 14.683 1.00 97.38 313 TRP A C 1
ATOM 2436 O O . TRP A 1 313 ? -3.930 -15.739 15.466 1.00 97.38 313 TRP A O 1
ATOM 2446 N N . VAL A 1 314 ? -2.896 -13.811 15.010 1.00 97.12 314 VAL A N 1
ATOM 2447 C CA . VAL A 1 314 ? -2.353 -13.575 16.346 1.00 97.12 314 VAL A CA 1
ATOM 2448 C C . VAL A 1 314 ? -3.062 -12.363 16.932 1.00 97.12 314 VAL A C 1
ATOM 2450 O O . VAL A 1 314 ? -2.989 -11.263 16.389 1.00 97.12 314 VAL A O 1
ATOM 2453 N N . VAL A 1 315 ? -3.789 -12.574 18.026 1.00 96.12 315 VAL A N 1
ATOM 2454 C CA . VAL A 1 315 ? -4.686 -11.583 18.631 1.00 96.12 315 VAL A CA 1
ATOM 2455 C C . VAL A 1 315 ? -4.254 -11.299 20.065 1.00 96.12 315 VAL A C 1
ATOM 2457 O O . VAL A 1 315 ? -4.069 -12.227 20.855 1.00 96.12 315 VAL A O 1
ATOM 2460 N N . GLU A 1 316 ? -4.109 -10.024 20.418 1.00 95.12 316 GLU A N 1
ATOM 2461 C CA . GLU A 1 316 ? -3.858 -9.585 21.791 1.00 95.12 316 GLU A CA 1
ATOM 2462 C C . GLU A 1 316 ? -5.187 -9.365 22.523 1.00 95.12 316 GLU A C 1
ATOM 2464 O O . GLU A 1 316 ? -5.929 -8.423 22.231 1.00 95.12 316 GLU A O 1
ATOM 2469 N N . TYR A 1 317 ? -5.468 -10.231 23.495 1.00 95.00 317 TYR A N 1
ATOM 2470 C CA . TYR A 1 317 ? -6.597 -10.094 24.410 1.00 95.00 317 TYR A CA 1
ATOM 2471 C C . TYR A 1 317 ? -6.158 -9.386 25.683 1.00 95.00 317 TYR A C 1
ATOM 2473 O O . TYR A 1 317 ? -5.158 -9.767 26.293 1.00 95.00 317 TYR A O 1
ATOM 2481 N N . VAL A 1 318 ? -6.938 -8.401 26.117 1.00 93.31 318 VAL A N 1
ATOM 2482 C CA . VAL A 1 318 ? -6.732 -7.685 27.377 1.00 93.31 318 VAL A CA 1
ATOM 2483 C C . VAL A 1 318 ? -7.830 -8.064 28.363 1.00 93.31 318 VAL A C 1
ATOM 2485 O O . VAL A 1 318 ? -9.022 -7.923 28.077 1.00 93.31 318 VAL A O 1
ATOM 2488 N N . SER A 1 319 ? -7.405 -8.525 29.536 1.00 94.31 319 SER A N 1
ATOM 2489 C CA . SER A 1 319 ? -8.269 -8.839 30.668 1.00 94.31 319 SER A CA 1
ATOM 2490 C C . SER A 1 319 ? -8.298 -7.690 31.667 1.00 94.31 319 SER A C 1
ATOM 2492 O O . SER A 1 319 ? -7.247 -7.156 32.034 1.00 94.31 319 SER A O 1
ATOM 2494 N N . LEU A 1 320 ? -9.498 -7.333 32.121 1.00 93.00 320 LEU A N 1
ATOM 2495 C CA . LEU A 1 320 ? -9.734 -6.244 33.076 1.00 93.00 320 LEU A CA 1
ATOM 2496 C C . LEU A 1 320 ? -10.110 -6.780 34.463 1.00 93.00 320 LEU A C 1
ATOM 2498 O O . LEU A 1 320 ? -10.545 -7.918 34.613 1.00 93.00 320 LEU A O 1
ATOM 2502 N N . GLU A 1 321 ? -9.983 -5.941 35.492 1.00 94.12 321 GLU A N 1
ATOM 2503 C CA . GLU A 1 321 ? -10.530 -6.241 36.820 1.00 94.12 321 GLU A CA 1
ATOM 2504 C C . GLU A 1 321 ? -12.067 -6.353 36.776 1.00 94.12 321 GLU A C 1
ATOM 2506 O O . GLU A 1 321 ? -12.734 -5.567 36.099 1.00 94.12 321 GLU A O 1
ATOM 2511 N N . ASP A 1 322 ? -12.640 -7.278 37.556 1.00 91.88 322 ASP A N 1
ATOM 2512 C CA . ASP A 1 322 ? -14.070 -7.632 37.536 1.00 91.88 322 ASP A CA 1
ATOM 2513 C C . ASP A 1 322 ? -15.024 -6.430 37.559 1.00 91.88 322 ASP A C 1
ATOM 2515 O O . ASP A 1 322 ? -16.042 -6.416 36.861 1.00 91.88 322 ASP A O 1
ATOM 2519 N N . ARG A 1 323 ? -14.702 -5.401 38.355 1.00 91.38 323 ARG A N 1
ATOM 2520 C CA . ARG A 1 323 ? -15.523 -4.189 38.462 1.00 91.38 323 ARG A CA 1
ATOM 2521 C C . ARG A 1 323 ? -15.564 -3.404 37.150 1.00 91.38 323 ARG A C 1
ATOM 2523 O O . ARG A 1 323 ? -16.624 -2.899 36.786 1.00 91.38 323 ARG A O 1
ATOM 2530 N N . GLU A 1 324 ? -14.430 -3.268 36.470 1.00 90.75 324 GLU A N 1
ATOM 2531 C CA . GLU A 1 324 ? -14.334 -2.546 35.200 1.00 90.75 324 GLU A CA 1
ATOM 2532 C C . GLU A 1 324 ? -14.896 -3.388 34.052 1.00 90.75 324 GLU A C 1
ATOM 2534 O O . GLU A 1 324 ? -15.690 -2.884 33.260 1.00 90.75 324 GLU A O 1
ATOM 2539 N N . ALA A 1 325 ? -14.604 -4.691 34.030 1.00 91.38 325 ALA A N 1
ATOM 2540 C CA . ALA A 1 325 ? -15.203 -5.638 33.092 1.00 91.38 325 ALA A CA 1
ATOM 2541 C C . ALA A 1 325 ? -16.742 -5.596 33.148 1.00 91.38 325 ALA A C 1
ATOM 2543 O O . ALA A 1 325 ? -17.419 -5.504 32.123 1.00 91.38 325 ALA A O 1
ATOM 2544 N N . ALA A 1 326 ? -17.321 -5.587 34.356 1.00 90.75 326 ALA A N 1
ATOM 2545 C CA . ALA A 1 326 ? -18.763 -5.444 34.539 1.00 90.75 326 ALA A CA 1
ATOM 2546 C C . ALA A 1 326 ? -19.297 -4.099 34.021 1.00 90.75 326 ALA A C 1
ATOM 2548 O O . ALA A 1 326 ? -20.398 -4.065 33.470 1.00 90.75 326 ALA A O 1
ATOM 2549 N N . ALA A 1 327 ? -18.530 -3.013 34.154 1.00 89.19 327 ALA A N 1
ATOM 2550 C CA . ALA A 1 327 ? -18.910 -1.711 33.617 1.00 89.19 327 ALA A CA 1
ATOM 2551 C C . ALA A 1 327 ? -18.948 -1.721 32.080 1.00 89.19 327 ALA A C 1
ATOM 2553 O O . ALA A 1 327 ? -19.945 -1.286 31.514 1.00 89.19 327 ALA A O 1
ATOM 2554 N N . TYR A 1 328 ? -17.940 -2.291 31.408 1.00 88.62 328 TYR A N 1
ATOM 2555 C CA . TYR A 1 328 ? -17.929 -2.417 29.942 1.00 88.62 328 TYR A CA 1
ATOM 2556 C C . TYR A 1 328 ? -19.086 -3.266 29.404 1.00 88.62 328 TYR A C 1
ATOM 2558 O O . TYR A 1 328 ? -19.651 -2.935 28.366 1.00 88.62 328 TYR A O 1
ATOM 2566 N N . ARG A 1 329 ? -19.483 -4.330 30.116 1.00 87.44 329 ARG A N 1
ATOM 2567 C CA . ARG A 1 329 ? -20.616 -5.184 29.712 1.00 87.44 329 ARG A CA 1
ATOM 2568 C C . ARG A 1 329 ? -21.976 -4.495 29.807 1.00 87.44 329 ARG A C 1
ATOM 2570 O O . ARG A 1 329 ? -22.873 -4.820 29.035 1.00 87.44 329 ARG A O 1
ATOM 2577 N N . MET A 1 330 ? -22.151 -3.619 30.794 1.00 85.94 330 MET A N 1
ATOM 2578 C CA . MET A 1 330 ? -23.442 -2.987 31.096 1.00 85.94 330 MET A CA 1
ATOM 2579 C C . MET A 1 330 ? -23.582 -1.589 30.489 1.00 85.94 330 MET A C 1
ATOM 2581 O O . MET A 1 330 ? -24.688 -1.053 30.455 1.00 85.94 330 MET A O 1
ATOM 2585 N N . ALA A 1 331 ? -22.478 -0.979 30.059 1.00 83.44 331 ALA A N 1
ATOM 2586 C CA . ALA A 1 331 ? -22.475 0.366 29.512 1.00 83.44 331 ALA A CA 1
ATOM 2587 C C . ALA A 1 331 ? -22.988 0.404 28.067 1.00 83.44 331 ALA A C 1
ATOM 2589 O O . ALA A 1 331 ? -22.661 -0.450 27.244 1.00 83.44 331 ALA A O 1
ATOM 2590 N N . ASP A 1 332 ? -23.722 1.469 27.750 1.00 90.25 332 ASP A N 1
ATOM 2591 C CA . ASP A 1 332 ? -23.962 1.878 26.371 1.00 90.25 332 ASP A CA 1
ATOM 2592 C C . ASP A 1 332 ? -22.714 2.612 25.865 1.00 90.25 332 ASP A C 1
ATOM 2594 O O . ASP A 1 332 ? -22.478 3.775 26.210 1.00 90.25 332 ASP A O 1
ATOM 2598 N N . LEU A 1 333 ? -21.891 1.928 25.070 1.00 90.31 333 LEU A N 1
ATOM 2599 C CA . LEU A 1 333 ? -20.628 2.474 24.575 1.00 90.31 333 LEU A CA 1
ATOM 2600 C C . LEU A 1 333 ? -20.855 3.239 23.269 1.00 90.31 333 LEU A C 1
ATOM 2602 O O . LEU A 1 333 ? -21.590 2.792 22.387 1.00 90.31 333 LEU A O 1
ATOM 2606 N N . GLN A 1 334 ? -20.197 4.387 23.142 1.00 89.75 334 GLN A N 1
ATOM 2607 C CA . GLN A 1 334 ? -20.103 5.159 21.905 1.00 89.75 334 GLN A CA 1
ATOM 2608 C C . GLN A 1 334 ? -18.629 5.397 21.626 1.00 89.75 334 GLN A C 1
ATOM 2610 O O . GLN A 1 334 ? -17.961 6.106 22.377 1.00 89.75 334 GLN A O 1
ATOM 2615 N N . ILE A 1 335 ? -18.124 4.769 20.572 1.00 87.75 335 ILE A N 1
ATOM 2616 C CA . ILE A 1 335 ? -16.707 4.775 20.237 1.00 87.75 335 ILE A CA 1
ATOM 2617 C C . ILE A 1 335 ? -16.560 5.483 18.890 1.00 87.75 335 ILE A C 1
ATOM 2619 O O . ILE A 1 335 ? -17.130 5.009 17.904 1.00 87.75 335 ILE A O 1
ATOM 2623 N N . PRO A 1 336 ? -15.852 6.623 18.818 1.00 85.88 336 PRO A N 1
ATOM 2624 C CA . PRO A 1 336 ? -15.494 7.203 17.536 1.00 85.88 336 PRO A CA 1
ATOM 2625 C C . PRO A 1 336 ? -14.525 6.249 16.837 1.00 85.88 336 PRO A C 1
ATOM 2627 O O . PRO A 1 336 ? -13.501 5.872 17.401 1.00 85.88 336 PRO A O 1
ATOM 2630 N N . ILE A 1 337 ? -14.871 5.842 15.624 1.00 88.12 337 ILE A N 1
ATOM 2631 C CA . ILE A 1 337 ? -14.056 4.951 14.807 1.00 88.12 337 ILE A CA 1
ATOM 2632 C C . ILE A 1 337 ? -13.727 5.622 13.482 1.00 88.12 337 ILE A C 1
ATOM 2634 O O . ILE A 1 337 ? -14.463 6.481 12.990 1.00 88.12 337 ILE A O 1
ATOM 2638 N N . GLU A 1 338 ? -12.623 5.194 12.896 1.00 87.44 338 GLU A N 1
ATOM 2639 C CA . GLU A 1 338 ? -12.259 5.546 11.535 1.00 87.44 338 GLU A CA 1
ATOM 2640 C C . GLU A 1 338 ? -12.601 4.384 10.611 1.00 87.44 338 GLU A C 1
ATOM 2642 O O . GLU A 1 338 ? -12.381 3.224 10.961 1.00 87.44 338 GLU A O 1
ATOM 2647 N N . GLN A 1 339 ? -13.153 4.711 9.449 1.00 90.62 339 GLN A N 1
ATOM 2648 C CA . GLN A 1 339 ? -13.465 3.766 8.383 1.00 90.62 339 GLN A CA 1
ATOM 2649 C C . GLN A 1 339 ? -12.803 4.235 7.096 1.00 90.62 339 GLN A C 1
ATOM 2651 O O . GLN A 1 339 ? -12.736 5.443 6.839 1.00 90.62 339 GLN A O 1
ATOM 2656 N N . HIS A 1 340 ? -12.375 3.290 6.271 1.00 92.75 340 HIS A N 1
ATOM 2657 C CA . HIS A 1 340 ? -11.831 3.566 4.956 1.00 92.75 340 HIS A CA 1
ATOM 2658 C C . HIS A 1 340 ? -12.839 3.162 3.889 1.00 92.75 340 HIS A C 1
ATOM 2660 O O . HIS A 1 340 ? -13.352 2.044 3.859 1.00 92.75 340 HIS A O 1
ATOM 2666 N N . ILE A 1 341 ? -13.129 4.095 2.990 1.00 92.75 341 ILE A N 1
ATOM 2667 C CA . ILE A 1 341 ? -14.067 3.890 1.894 1.00 92.75 341 ILE A CA 1
ATOM 2668 C C . ILE A 1 341 ? -13.301 4.036 0.587 1.00 92.75 341 ILE A C 1
ATOM 2670 O O . ILE A 1 341 ? -12.821 5.119 0.247 1.00 92.75 341 ILE A O 1
ATOM 2674 N N . ALA A 1 342 ? -13.198 2.938 -0.158 1.00 93.25 342 ALA A N 1
ATOM 2675 C CA . ALA A 1 342 ? -12.666 2.954 -1.512 1.00 93.25 342 ALA A CA 1
ATOM 2676 C C . ALA A 1 342 ? -13.705 3.544 -2.479 1.00 93.25 342 ALA A C 1
ATOM 2678 O O . ALA A 1 342 ? -14.853 3.096 -2.548 1.00 93.25 342 ALA A O 1
ATOM 2679 N N . VAL A 1 343 ? -13.302 4.557 -3.240 1.00 94.00 343 VAL A N 1
ATOM 2680 C CA . VAL A 1 343 ? -14.084 5.094 -4.357 1.00 94.00 343 VAL A CA 1
ATOM 2681 C C . VAL A 1 343 ? -13.927 4.148 -5.555 1.00 94.00 343 VAL A C 1
ATOM 2683 O O . VAL A 1 343 ? -12.837 3.606 -5.751 1.00 94.00 343 VAL A O 1
ATOM 2686 N N . PRO A 1 344 ? -14.971 3.945 -6.382 1.00 94.06 344 PRO A N 1
ATOM 2687 C CA . PRO A 1 344 ? -14.848 3.157 -7.604 1.00 94.06 344 PRO A CA 1
ATOM 2688 C C . PRO A 1 344 ? -13.676 3.613 -8.485 1.00 94.06 344 PRO A C 1
ATOM 2690 O O . PRO A 1 344 ? -13.523 4.804 -8.772 1.00 94.06 344 PRO A O 1
ATOM 2693 N N . VAL A 1 345 ? -12.864 2.648 -8.921 1.00 93.94 345 VAL A N 1
ATOM 2694 C CA . VAL A 1 345 ? -11.668 2.892 -9.738 1.00 93.94 345 VAL A CA 1
ATOM 2695 C C . VAL A 1 345 ? -12.061 3.577 -11.042 1.00 93.94 345 VAL A C 1
ATOM 2697 O O . VAL A 1 345 ? -12.981 3.140 -11.734 1.00 93.94 345 VAL A O 1
ATOM 2700 N N . THR A 1 346 ? -11.351 4.650 -11.386 1.00 94.75 346 THR A N 1
ATOM 2701 C CA . THR A 1 346 ? -11.580 5.392 -12.631 1.00 94.75 346 THR A CA 1
ATOM 2702 C C . THR A 1 346 ? -10.380 5.209 -13.563 1.00 94.75 346 THR A C 1
ATOM 2704 O O . THR A 1 346 ? -9.302 5.722 -13.245 1.00 94.75 346 THR A O 1
ATOM 2707 N N . PRO A 1 347 ? -10.524 4.499 -14.698 1.00 93.06 347 PRO A N 1
ATOM 2708 C CA . PRO A 1 347 ? -9.471 4.421 -15.701 1.00 93.06 347 PRO A CA 1
ATOM 2709 C C . PRO A 1 347 ? -9.358 5.752 -16.452 1.00 93.06 347 PRO A C 1
ATOM 2711 O O . PRO A 1 347 ? -10.352 6.441 -16.701 1.00 93.06 347 PRO A O 1
ATOM 2714 N N . THR A 1 348 ? -8.139 6.140 -16.810 1.00 90.38 348 THR A N 1
ATOM 2715 C CA . THR A 1 348 ? -7.889 7.370 -17.568 1.00 90.38 348 THR A CA 1
ATOM 2716 C C . THR A 1 348 ? -7.963 7.157 -19.077 1.00 90.38 348 THR A C 1
ATOM 2718 O O . THR A 1 348 ? -8.176 8.130 -19.795 1.00 90.38 348 THR A O 1
ATOM 2721 N N . ASP A 1 349 ? -7.789 5.926 -19.571 1.00 85.69 349 ASP A N 1
ATOM 2722 C CA . ASP A 1 349 ? -7.740 5.570 -21.001 1.00 85.69 349 ASP A CA 1
ATOM 2723 C C . ASP A 1 349 ? -6.804 6.482 -21.826 1.00 85.69 349 ASP A C 1
ATOM 2725 O O . ASP A 1 349 ? -7.115 6.876 -22.951 1.00 85.69 349 ASP A O 1
ATOM 2729 N N . GLY A 1 350 ? -5.685 6.912 -21.229 1.00 82.06 350 GLY A N 1
ATOM 2730 C CA . GLY A 1 350 ? -4.723 7.834 -21.849 1.00 82.06 350 GLY A CA 1
ATOM 2731 C C . GLY A 1 350 ? -5.182 9.299 -21.921 1.00 82.06 350 GLY A C 1
ATOM 2732 O O . GLY A 1 350 ? -4.495 10.144 -22.499 1.00 82.06 350 GLY A O 1
ATOM 2733 N N . ARG A 1 351 ? -6.334 9.652 -21.334 1.00 86.19 351 ARG A N 1
ATOM 2734 C CA . ARG A 1 351 ? -6.836 11.033 -21.296 1.00 86.19 351 ARG A CA 1
ATOM 2735 C C . ARG A 1 351 ? -6.007 11.889 -20.344 1.00 86.19 351 ARG A C 1
ATOM 2737 O O . ARG A 1 351 ? -5.771 11.531 -19.193 1.00 86.19 351 ARG A O 1
ATOM 2744 N N . ARG A 1 352 ? -5.666 13.096 -20.803 1.00 86.81 352 ARG A N 1
ATOM 2745 C CA . ARG A 1 352 ? -4.944 14.094 -20.001 1.00 86.81 352 ARG A CA 1
ATOM 2746 C C . ARG A 1 352 ? -5.769 14.660 -18.846 1.00 86.81 352 ARG A C 1
ATOM 2748 O O . ARG A 1 352 ? -5.207 14.966 -17.806 1.00 86.81 352 ARG A O 1
ATOM 2755 N N . HIS A 1 353 ? -7.075 14.838 -19.018 1.00 91.06 353 HIS A N 1
ATOM 2756 C CA . HIS A 1 353 ? -7.943 15.403 -17.983 1.00 91.06 353 HIS A CA 1
ATOM 2757 C C . HIS A 1 353 ? -8.993 14.384 -17.571 1.00 91.06 353 HIS A C 1
ATOM 2759 O O . HIS A 1 353 ? -9.732 13.871 -18.413 1.00 91.06 353 HIS A O 1
ATOM 2765 N N . VAL A 1 354 ? -9.069 14.118 -16.271 1.00 93.00 354 VAL A N 1
ATOM 2766 C CA . VAL A 1 354 ? -9.945 13.100 -15.691 1.00 93.00 354 VAL A CA 1
ATOM 2767 C C . VAL A 1 354 ? -10.720 13.729 -14.543 1.00 93.00 354 VAL A C 1
ATOM 2769 O O . VAL A 1 354 ? -10.158 14.468 -13.738 1.00 93.00 354 VAL A O 1
ATOM 2772 N N . ARG A 1 355 ? -12.026 13.469 -14.485 1.00 93.19 355 ARG A N 1
ATOM 2773 C CA . ARG A 1 355 ? -12.907 13.915 -13.401 1.00 93.19 355 ARG A CA 1
ATOM 2774 C C . ARG A 1 355 ? -13.498 12.696 -12.724 1.00 93.19 355 ARG A C 1
ATOM 2776 O O . ARG A 1 355 ? -14.138 11.883 -13.384 1.00 93.19 355 ARG A O 1
ATOM 2783 N N . ILE A 1 356 ? -13.277 12.596 -11.424 1.00 94.94 356 ILE A N 1
ATOM 2784 C CA . ILE A 1 356 ? -13.689 11.467 -10.602 1.00 94.94 356 ILE A CA 1
ATOM 2785 C C . ILE A 1 356 ? -14.836 11.950 -9.714 1.00 94.94 356 ILE A C 1
ATOM 2787 O O . ILE A 1 356 ? -14.611 12.819 -8.863 1.00 94.94 356 ILE A O 1
ATOM 2791 N N . PRO A 1 357 ? -16.066 11.448 -9.913 1.00 93.06 357 PRO A N 1
ATOM 2792 C CA . PRO A 1 357 ? -17.176 11.765 -9.030 1.00 93.06 357 PRO A CA 1
ATOM 2793 C C . PRO A 1 357 ? -16.959 11.111 -7.663 1.00 93.06 357 PRO A C 1
ATOM 2795 O O . PRO A 1 357 ? -16.575 9.947 -7.571 1.00 93.06 357 PRO A O 1
ATOM 2798 N N . LEU A 1 358 ? -17.242 11.858 -6.598 1.00 93.25 358 LEU A N 1
ATOM 2799 C CA . LEU A 1 358 ? -17.107 11.401 -5.215 1.00 93.25 358 LEU A CA 1
ATOM 2800 C C . LEU A 1 358 ? -18.503 11.324 -4.573 1.00 93.25 358 LEU A C 1
ATOM 2802 O O . LEU A 1 358 ? -18.921 12.269 -3.902 1.00 93.25 358 LEU A O 1
ATOM 2806 N N . PRO A 1 359 ? -19.290 10.261 -4.822 1.00 86.75 359 PRO A N 1
ATOM 2807 C CA . PRO A 1 359 ? -20.669 10.172 -4.335 1.00 86.75 359 PRO A CA 1
ATOM 2808 C C . PRO A 1 359 ? -20.786 9.981 -2.815 1.00 86.75 359 PRO A C 1
ATOM 2810 O O . PRO A 1 359 ? -21.876 10.148 -2.276 1.00 86.75 359 PRO A O 1
ATOM 2813 N N . GLN A 1 360 ? -19.694 9.636 -2.131 1.00 87.44 360 GLN A N 1
ATOM 2814 C CA . GLN A 1 360 ? -19.694 9.265 -0.719 1.00 87.44 360 GLN A CA 1
ATOM 2815 C C . GLN A 1 360 ? -20.172 10.408 0.198 1.00 87.44 360 GLN A C 1
ATOM 2817 O O . GLN A 1 360 ? -19.950 11.607 -0.055 1.00 87.44 360 GLN A O 1
ATOM 2822 N N . GLY A 1 361 ? -20.859 10.008 1.268 1.00 87.06 361 GLY A N 1
ATOM 2823 C CA . GLY A 1 361 ? -21.322 10.871 2.349 1.00 87.06 361 GLY A CA 1
ATOM 2824 C C . GLY A 1 361 ? -20.404 10.820 3.570 1.00 87.06 361 GLY A C 1
ATOM 2825 O O . GLY A 1 361 ? -19.260 10.375 3.503 1.00 87.06 361 GLY A O 1
ATOM 2826 N N . GLY A 1 362 ? -20.914 11.302 4.696 1.00 88.50 362 GLY A N 1
ATOM 2827 C CA . GLY A 1 362 ? -20.267 11.193 5.997 1.00 88.50 362 GLY A CA 1
ATOM 2828 C C . GLY A 1 362 ? -19.261 12.296 6.323 1.00 88.50 362 GLY A C 1
ATOM 2829 O O . GLY A 1 362 ? -19.165 13.347 5.675 1.00 88.50 362 GLY A O 1
ATOM 2830 N N . LEU A 1 363 ? -18.535 12.074 7.417 1.00 91.44 363 LEU A N 1
ATOM 2831 C CA . LEU A 1 363 ? -17.569 13.014 7.977 1.00 91.44 363 LEU A CA 1
ATOM 2832 C C . LEU A 1 363 ? -16.168 12.653 7.484 1.00 91.44 363 LEU A C 1
ATOM 2834 O O . LEU A 1 363 ? -15.465 11.864 8.111 1.00 91.44 363 LEU A O 1
ATOM 2838 N N . VAL A 1 364 ? -15.762 13.222 6.353 1.00 91.75 364 VAL A N 1
ATOM 2839 C CA . VAL A 1 364 ? -14.482 12.896 5.713 1.00 91.75 364 VAL A CA 1
ATOM 2840 C C . VAL A 1 364 ? -13.341 13.636 6.402 1.00 91.75 364 VAL A C 1
ATOM 2842 O O . VAL A 1 364 ? -13.322 14.871 6.441 1.00 91.75 364 VAL A O 1
ATOM 2845 N N . ARG A 1 365 ? -12.378 12.882 6.933 1.00 89.69 365 ARG A N 1
ATOM 2846 C CA . ARG A 1 365 ? -11.132 13.400 7.509 1.00 89.69 365 ARG A CA 1
ATOM 2847 C C . ARG A 1 365 ? -10.132 13.739 6.415 1.00 89.69 365 ARG A C 1
ATOM 2849 O O . ARG A 1 365 ? -9.572 14.832 6.412 1.00 89.69 365 ARG A O 1
ATOM 2856 N N . ASP A 1 366 ? -9.939 12.817 5.479 1.00 92.06 366 ASP A N 1
ATOM 2857 C CA . ASP A 1 366 ? -8.959 12.938 4.407 1.00 92.06 366 ASP A CA 1
ATOM 2858 C C . ASP A 1 366 ? -9.329 12.127 3.176 1.00 92.06 366 ASP A C 1
ATOM 2860 O O . ASP A 1 366 ? -10.195 11.250 3.210 1.00 92.06 366 ASP A O 1
ATOM 2864 N N . MET A 1 367 ? -8.630 12.450 2.096 1.00 93.31 367 MET A N 1
ATOM 2865 C CA . MET A 1 367 ? -8.660 11.723 0.846 1.00 93.31 367 MET A CA 1
ATOM 2866 C C . MET A 1 367 ? -7.226 11.447 0.404 1.00 93.31 367 MET A C 1
ATOM 2868 O O . MET A 1 367 ? -6.416 12.370 0.292 1.00 93.31 367 MET A O 1
ATOM 2872 N N . THR A 1 368 ? -6.940 10.186 0.104 1.00 95.25 368 THR A N 1
ATOM 2873 C CA . THR A 1 368 ? -5.669 9.740 -0.471 1.00 95.25 368 THR A CA 1
ATOM 2874 C C . THR A 1 368 ? -5.930 9.137 -1.840 1.00 95.25 368 THR A C 1
ATOM 2876 O O . THR A 1 368 ? -6.922 8.437 -2.032 1.00 95.25 368 THR A O 1
ATOM 2879 N N . TRP A 1 369 ? -5.066 9.414 -2.808 1.00 96.00 369 TRP A N 1
ATOM 2880 C CA . TRP A 1 369 ? -5.175 8.845 -4.142 1.00 96.00 369 TRP A CA 1
ATOM 2881 C C . TRP A 1 369 ? -3.814 8.497 -4.727 1.00 96.00 369 TRP A C 1
ATOM 2883 O O . TRP A 1 369 ? -2.794 9.103 -4.398 1.00 96.00 369 TRP A O 1
ATOM 2893 N N . VAL A 1 370 ? -3.825 7.521 -5.628 1.00 95.75 370 VAL A N 1
ATOM 2894 C CA . VAL A 1 370 ? -2.660 7.075 -6.398 1.00 95.75 370 VAL A CA 1
ATOM 2895 C C . VAL A 1 370 ? -3.067 6.853 -7.850 1.00 95.75 370 VAL A C 1
ATOM 2897 O O . VAL A 1 370 ? -4.222 6.533 -8.149 1.00 95.75 370 VAL A O 1
ATOM 2900 N N . AL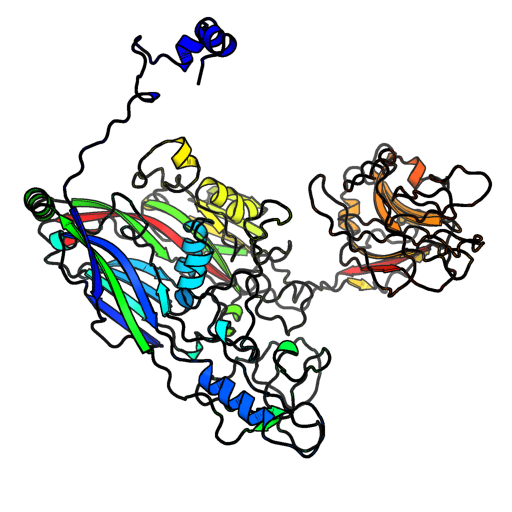A A 1 371 ? -2.112 7.022 -8.758 1.00 93.56 371 ALA A N 1
ATOM 2901 C CA . ALA A 1 371 ? -2.271 6.677 -10.163 1.00 93.56 371 ALA A CA 1
ATOM 2902 C C . ALA A 1 371 ? -1.369 5.483 -10.468 1.00 93.56 371 ALA A C 1
ATOM 2904 O O . ALA A 1 371 ? -0.153 5.586 -10.368 1.00 93.56 371 ALA A O 1
ATOM 2905 N N . GLN A 1 372 ? -1.963 4.353 -10.838 1.00 92.56 372 GLN A N 1
ATOM 2906 C CA . GLN A 1 372 ? -1.219 3.148 -11.190 1.00 92.56 372 GLN A CA 1
ATOM 2907 C C . GLN A 1 372 ? -1.318 2.897 -12.690 1.00 92.56 372 GLN A C 1
ATOM 2909 O O . GLN A 1 372 ? -2.418 2.932 -13.239 1.00 92.56 372 GLN A O 1
ATOM 2914 N N . ARG A 1 373 ? -0.202 2.585 -13.351 1.00 86.44 373 ARG A N 1
ATOM 2915 C CA . ARG A 1 373 ? -0.203 2.080 -14.735 1.00 86.44 373 ARG A CA 1
ATOM 2916 C C . ARG A 1 373 ? -1.092 0.840 -14.853 1.00 86.44 373 ARG A C 1
ATOM 2918 O O . ARG A 1 373 ? -0.974 -0.078 -14.044 1.00 86.44 373 ARG A O 1
ATOM 2925 N N . THR A 1 374 ? -1.943 0.772 -15.872 1.00 85.88 374 THR A N 1
ATOM 2926 C CA . THR A 1 374 ? -2.805 -0.404 -16.105 1.00 85.88 374 THR A CA 1
ATOM 2927 C C . THR A 1 374 ? -2.002 -1.706 -16.220 1.00 85.88 374 THR A C 1
ATOM 2929 O O . THR A 1 374 ? -2.356 -2.724 -15.633 1.00 85.88 374 THR A O 1
ATOM 2932 N N . GLU A 1 375 ? -0.851 -1.627 -16.875 1.00 83.44 375 GLU A N 1
ATOM 2933 C CA . GLU A 1 375 ? 0.046 -2.735 -17.190 1.00 83.44 375 GLU A CA 1
ATOM 2934 C C . GLU A 1 375 ? 0.923 -3.141 -15.999 1.00 83.44 375 GLU A C 1
ATOM 2936 O O . GLU A 1 375 ? 1.501 -4.219 -16.005 1.00 83.44 375 GLU A O 1
ATOM 2941 N N . ALA A 1 376 ? 1.027 -2.322 -14.942 1.00 84.94 376 ALA A N 1
ATOM 2942 C CA . ALA A 1 376 ? 1.803 -2.690 -13.752 1.00 84.94 376 ALA A CA 1
ATOM 2943 C C . ALA A 1 376 ? 1.261 -3.972 -13.095 1.00 84.94 376 ALA A C 1
ATOM 2945 O O . ALA A 1 376 ? 2.019 -4.772 -12.544 1.00 84.94 376 ALA A O 1
ATOM 2946 N N . THR A 1 377 ? -0.053 -4.196 -13.203 1.00 84.69 377 THR A N 1
ATOM 2947 C CA . THR A 1 377 ? -0.700 -5.409 -12.692 1.00 84.69 377 THR A CA 1
ATOM 2948 C C . THR A 1 377 ? -0.305 -6.673 -13.455 1.00 84.69 377 THR A C 1
ATOM 2950 O O . THR A 1 377 ? -0.272 -7.737 -12.843 1.00 84.69 377 THR A O 1
ATOM 2953 N N . ASP A 1 378 ? 0.108 -6.563 -14.722 1.00 84.25 378 ASP A N 1
ATOM 2954 C CA . ASP A 1 378 ? 0.574 -7.706 -15.521 1.00 84.25 378 ASP A CA 1
ATOM 2955 C C . ASP A 1 378 ? 1.930 -8.242 -15.039 1.00 84.25 378 ASP A C 1
ATOM 2957 O O . ASP A 1 378 ? 2.267 -9.394 -15.301 1.00 84.25 378 ASP A O 1
ATOM 2961 N N . TYR A 1 379 ? 2.691 -7.430 -14.297 1.00 82.88 379 TYR A N 1
ATOM 2962 C CA . TYR A 1 379 ? 3.953 -7.816 -13.656 1.00 82.88 379 TYR A CA 1
ATOM 2963 C C . TYR A 1 379 ? 3.801 -8.144 -12.170 1.00 82.88 379 TYR A C 1
ATOM 2965 O O . TYR A 1 379 ? 4.803 -8.335 -11.486 1.00 82.88 379 TYR A O 1
ATOM 2973 N N . ASN A 1 380 ? 2.571 -8.148 -11.647 1.00 90.69 380 ASN A N 1
ATOM 2974 C CA . ASN A 1 380 ? 2.288 -8.185 -10.211 1.00 90.69 380 ASN A CA 1
ATOM 2975 C C . ASN A 1 380 ? 2.917 -7.019 -9.413 1.00 90.69 380 ASN A C 1
ATOM 2977 O O . ASN A 1 380 ? 3.003 -7.077 -8.189 1.00 90.69 380 ASN A O 1
ATOM 2981 N N . ALA A 1 381 ? 3.281 -5.911 -10.070 1.00 89.31 381 ALA A N 1
ATOM 2982 C CA . ALA A 1 381 ? 3.804 -4.702 -9.432 1.00 89.31 381 ALA A CA 1
ATOM 2983 C C . ALA A 1 381 ? 2.652 -3.812 -8.916 1.00 89.31 381 ALA A C 1
ATOM 2985 O O . ALA A 1 381 ? 2.373 -2.724 -9.428 1.00 89.31 381 ALA A O 1
ATOM 2986 N N . TYR A 1 382 ? 1.929 -4.296 -7.901 1.00 92.00 382 TYR A N 1
ATOM 2987 C CA . TYR A 1 382 ? 0.692 -3.664 -7.413 1.00 92.00 382 TYR A CA 1
ATOM 2988 C C . TYR A 1 382 ? 0.870 -2.273 -6.801 1.00 92.00 382 TYR A C 1
ATOM 2990 O O . TYR A 1 382 ? -0.110 -1.526 -6.751 1.00 92.00 382 TYR A O 1
ATOM 2998 N N . PHE A 1 383 ? 2.082 -1.943 -6.368 1.00 93.12 383 PHE A N 1
ATOM 2999 C CA . PHE A 1 383 ? 2.411 -0.696 -5.675 1.00 93.12 383 PHE A CA 1
ATOM 3000 C C . PHE A 1 383 ? 3.201 0.283 -6.559 1.00 93.12 383 PHE A C 1
ATOM 3002 O O . PHE A 1 383 ? 3.571 1.368 -6.133 1.00 93.12 383 PHE A O 1
ATOM 3009 N N . LEU A 1 384 ? 3.390 -0.051 -7.843 1.00 90.38 384 LEU A N 1
ATOM 3010 C CA . LEU A 1 384 ? 4.055 0.829 -8.799 1.00 90.38 384 LEU A CA 1
ATOM 3011 C C . LEU A 1 384 ? 3.156 2.012 -9.192 1.00 90.38 384 LEU A C 1
ATOM 3013 O O . LEU A 1 384 ? 2.338 1.919 -10.114 1.00 90.38 384 LEU A O 1
ATOM 3017 N N . PHE A 1 385 ? 3.315 3.131 -8.486 1.00 91.75 385 PHE A N 1
ATOM 3018 C CA . PHE A 1 385 ? 2.541 4.362 -8.697 1.00 91.75 385 PHE A CA 1
ATOM 3019 C C . PHE A 1 385 ? 3.257 5.407 -9.566 1.00 91.75 385 PHE A C 1
ATOM 3021 O O . PHE A 1 385 ? 2.797 6.541 -9.683 1.00 91.75 385 PHE A O 1
ATOM 3028 N N . SER A 1 386 ? 4.395 5.071 -10.173 1.00 86.94 386 SER A N 1
ATOM 3029 C CA . SER A 1 386 ? 5.086 5.963 -11.105 1.00 86.94 386 SER A CA 1
ATOM 3030 C C . SER A 1 386 ? 4.346 6.094 -12.437 1.00 86.94 386 SER A C 1
ATOM 3032 O O . SER A 1 386 ? 3.612 5.213 -12.889 1.00 86.94 386 SER A O 1
ATOM 3034 N N . ARG A 1 387 ? 4.587 7.216 -13.122 1.00 82.31 387 ARG A N 1
ATOM 3035 C CA . ARG A 1 387 ? 4.165 7.438 -14.513 1.00 82.31 387 ARG A CA 1
ATOM 3036 C C . ARG A 1 387 ? 4.748 6.383 -15.452 1.00 82.31 387 ARG A C 1
ATOM 3038 O O . ARG A 1 387 ? 4.093 5.931 -16.392 1.00 82.31 387 ARG A O 1
ATOM 3045 N N . ASP A 1 388 ? 6.009 6.056 -15.206 1.00 78.69 388 ASP A N 1
ATOM 3046 C CA . ASP A 1 388 ? 6.840 5.222 -16.057 1.00 78.69 388 ASP A CA 1
ATOM 3047 C C . ASP A 1 388 ? 6.893 3.798 -15.502 1.00 78.69 388 ASP A C 1
ATOM 3049 O O . ASP A 1 388 ? 6.961 3.613 -14.290 1.00 78.69 388 ASP A O 1
ATOM 3053 N N . LEU A 1 389 ? 6.860 2.796 -16.385 1.00 78.50 389 LEU A N 1
ATOM 3054 C CA . LEU A 1 389 ? 7.000 1.388 -15.991 1.00 78.50 389 LEU A CA 1
ATOM 3055 C C . LEU A 1 389 ? 8.450 0.974 -15.739 1.00 78.50 389 LEU A C 1
ATOM 3057 O O . LEU A 1 389 ? 8.664 -0.101 -15.206 1.00 78.50 389 LEU A O 1
ATOM 3061 N N . GLY A 1 390 ? 9.415 1.778 -16.171 1.00 75.94 390 GLY A N 1
ATOM 3062 C CA . GLY A 1 390 ? 10.851 1.552 -16.044 1.00 75.94 390 GLY A CA 1
ATOM 3063 C C . GLY A 1 390 ? 11.532 2.866 -15.647 1.00 75.94 390 GLY A C 1
ATOM 3064 O O . GLY A 1 390 ? 10.930 3.932 -15.849 1.00 75.94 390 GLY A O 1
ATOM 3065 N N . PRO A 1 391 ? 12.763 2.826 -15.114 1.00 69.81 391 PRO A N 1
ATOM 3066 C CA . PRO A 1 391 ? 13.535 4.037 -14.873 1.00 69.81 391 PRO A CA 1
ATOM 3067 C C . PRO A 1 391 ? 13.771 4.824 -16.182 1.00 69.81 391 PRO A C 1
ATOM 3069 O O . PRO A 1 391 ? 13.644 4.271 -17.281 1.00 69.81 391 PRO A O 1
ATOM 3072 N N . PRO A 1 392 ? 14.075 6.134 -16.114 1.00 58.75 392 PRO A N 1
ATOM 3073 C CA . PRO A 1 392 ? 14.449 6.906 -17.299 1.00 58.75 392 PRO A CA 1
ATOM 3074 C C . PRO A 1 392 ? 15.639 6.274 -18.030 1.00 58.75 392 PRO A C 1
ATOM 3076 O O . PRO A 1 392 ? 16.541 5.752 -17.384 1.00 58.75 392 PRO A O 1
ATOM 3079 N N . ASP A 1 393 ? 15.618 6.312 -19.365 1.00 53.81 393 ASP A N 1
ATOM 3080 C CA . ASP A 1 393 ? 16.656 5.754 -20.254 1.00 53.81 393 ASP A CA 1
ATOM 3081 C C . ASP A 1 393 ? 16.860 4.231 -20.166 1.00 53.81 393 ASP A C 1
ATOM 3083 O O . ASP A 1 393 ? 17.764 3.675 -20.793 1.00 53.81 393 ASP A O 1
ATOM 3087 N N . ALA A 1 394 ? 15.989 3.529 -19.441 1.00 50.84 394 ALA A N 1
ATOM 3088 C CA . ALA A 1 394 ? 16.097 2.095 -19.287 1.00 50.84 394 ALA A CA 1
ATOM 3089 C C . ALA A 1 394 ? 15.648 1.362 -20.561 1.00 50.84 394 ALA A C 1
ATOM 3091 O O . ALA A 1 394 ? 14.585 1.636 -21.129 1.00 50.84 394 ALA A O 1
ATOM 3092 N N . SER A 1 395 ? 16.453 0.398 -21.013 1.00 49.41 395 SER A N 1
ATOM 3093 C CA . SER A 1 395 ? 16.029 -0.563 -22.031 1.00 49.41 395 SER A CA 1
ATOM 3094 C C . SER A 1 395 ? 14.828 -1.373 -21.518 1.00 49.41 395 SER A C 1
ATOM 3096 O O . SER A 1 395 ? 14.596 -1.475 -20.312 1.00 49.41 395 SER A O 1
ATOM 3098 N N . GLY A 1 396 ? 14.055 -1.993 -22.420 1.00 51.16 396 GLY A N 1
ATOM 3099 C CA . GLY A 1 396 ? 12.866 -2.784 -22.053 1.00 51.16 396 GLY A CA 1
ATOM 3100 C C . GLY A 1 396 ? 13.112 -3.916 -21.037 1.00 51.16 396 GLY A C 1
ATOM 3101 O O . GLY A 1 396 ? 12.154 -4.482 -20.521 1.00 51.16 396 GLY A O 1
ATOM 3102 N N . SER A 1 397 ? 14.375 -4.223 -20.718 1.00 49.97 397 SER A N 1
ATOM 3103 C CA . SER A 1 397 ? 14.790 -5.162 -19.674 1.00 49.97 397 SER A CA 1
ATOM 3104 C C . SER A 1 397 ? 14.652 -4.653 -18.232 1.00 49.97 397 SER A C 1
ATOM 3106 O O . SER A 1 397 ? 14.760 -5.453 -17.316 1.00 49.97 397 SER A O 1
ATOM 3108 N N . PHE A 1 398 ? 14.393 -3.369 -17.989 1.00 57.88 398 PHE A N 1
ATOM 3109 C CA . PHE A 1 398 ? 14.250 -2.815 -16.629 1.00 57.88 398 PHE A CA 1
ATOM 3110 C C . PHE A 1 398 ? 12.783 -2.547 -16.246 1.00 57.88 398 PHE A C 1
ATOM 3112 O O . PHE A 1 398 ? 12.469 -1.582 -15.550 1.00 57.88 398 PHE A O 1
ATOM 3119 N N . ILE A 1 399 ? 11.869 -3.376 -16.760 1.00 70.62 399 ILE A N 1
ATOM 3120 C CA . ILE A 1 399 ? 10.424 -3.273 -16.537 1.00 70.62 399 ILE A CA 1
ATOM 3121 C C . ILE A 1 399 ? 9.925 -4.523 -15.779 1.00 70.62 399 ILE A C 1
ATOM 3123 O O . ILE A 1 399 ? 10.111 -5.643 -16.273 1.00 70.62 399 ILE A O 1
ATOM 3127 N N . PRO A 1 400 ? 9.218 -4.363 -14.641 1.00 75.81 400 PRO A N 1
ATOM 3128 C CA . PRO A 1 400 ? 8.805 -3.106 -14.019 1.00 75.81 400 PRO A CA 1
ATOM 3129 C C . PRO A 1 400 ? 9.919 -2.457 -13.177 1.00 75.81 400 PRO A C 1
ATOM 3131 O O . PRO A 1 400 ? 10.819 -3.131 -12.681 1.00 75.81 400 PRO A O 1
ATOM 3134 N N . TRP A 1 401 ? 9.821 -1.145 -12.981 1.00 80.31 401 TRP A N 1
ATOM 3135 C CA . TRP A 1 401 ? 10.657 -0.387 -12.060 1.00 80.31 401 TRP A CA 1
ATOM 3136 C C . TRP A 1 401 ? 10.257 -0.752 -10.635 1.00 80.31 401 TRP A C 1
ATOM 3138 O O . TRP A 1 401 ? 9.139 -0.469 -10.207 1.00 80.31 401 TRP A O 1
ATOM 3148 N N . TRP A 1 402 ? 11.154 -1.403 -9.910 1.00 85.12 402 TRP A N 1
ATOM 3149 C CA . TRP A 1 402 ? 10.966 -1.662 -8.489 1.00 85.12 402 TRP A CA 1
ATOM 3150 C C . TRP A 1 402 ? 11.427 -0.469 -7.643 1.00 85.12 402 TRP A C 1
ATOM 3152 O O . TRP A 1 402 ? 12.223 0.333 -8.136 1.00 85.12 402 TRP A O 1
ATOM 3162 N N . PRO A 1 403 ? 10.941 -0.333 -6.394 1.00 85.44 403 PRO A N 1
ATOM 3163 C CA . PRO A 1 403 ? 11.388 0.732 -5.505 1.00 85.44 403 PRO A CA 1
ATOM 3164 C C . PRO A 1 403 ? 12.912 0.743 -5.330 1.00 85.44 403 PRO A C 1
ATOM 3166 O O . PRO A 1 403 ? 13.521 -0.298 -5.088 1.00 85.44 403 PRO A O 1
ATOM 3169 N N . ASP A 1 404 ? 13.493 1.934 -5.453 1.00 82.81 404 ASP A N 1
ATOM 3170 C CA . ASP A 1 404 ? 14.927 2.238 -5.360 1.00 82.81 404 ASP A CA 1
ATOM 3171 C C . ASP A 1 404 ? 15.208 3.304 -4.279 1.00 82.81 404 ASP A C 1
ATOM 3173 O O . ASP A 1 404 ? 16.066 4.178 -4.427 1.00 82.81 404 ASP A O 1
ATOM 3177 N N . ALA A 1 405 ? 14.436 3.274 -3.188 1.00 84.56 405 ALA A N 1
ATOM 3178 C CA . ALA A 1 405 ? 14.601 4.193 -2.070 1.00 84.56 405 ALA A CA 1
ATOM 3179 C C . ALA A 1 405 ? 15.916 3.914 -1.331 1.00 84.56 405 ALA A C 1
ATOM 3181 O O . ALA A 1 405 ? 16.222 2.774 -0.994 1.00 84.56 405 ALA A O 1
ATOM 3182 N N . VAL A 1 406 ? 16.673 4.962 -1.012 1.00 78.62 406 VAL A N 1
ATOM 3183 C CA . VAL A 1 406 ? 17.926 4.856 -0.257 1.00 78.62 406 VAL A CA 1
ATOM 3184 C C . VAL A 1 406 ? 17.716 5.455 1.124 1.00 78.62 406 VAL A C 1
ATOM 3186 O O . VAL A 1 406 ? 17.479 6.656 1.266 1.00 78.62 406 VAL A O 1
ATOM 3189 N N . VAL A 1 407 ? 17.829 4.614 2.148 1.00 72.75 407 VAL A N 1
ATOM 3190 C CA . VAL A 1 407 ? 17.957 5.042 3.543 1.00 72.75 407 VAL A CA 1
ATOM 3191 C C . VAL A 1 407 ? 19.372 4.667 3.970 1.00 72.75 407 VAL A C 1
ATOM 3193 O O . VAL A 1 407 ? 19.677 3.478 4.003 1.00 72.75 407 VAL A O 1
ATOM 3196 N N . PRO A 1 408 ? 20.261 5.643 4.207 1.00 66.06 408 PRO A N 1
ATOM 3197 C CA . PRO A 1 408 ? 21.611 5.341 4.647 1.00 66.06 408 PRO A CA 1
ATOM 3198 C C . PRO A 1 408 ? 21.586 4.698 6.031 1.00 66.06 408 PRO A C 1
ATOM 3200 O O . PRO A 1 408 ? 20.743 5.046 6.863 1.00 66.06 408 PRO A O 1
ATOM 3203 N N . ASP A 1 409 ? 22.544 3.805 6.282 1.00 63.38 409 ASP A N 1
ATOM 3204 C CA . ASP A 1 409 ? 22.804 3.303 7.627 1.00 63.38 409 ASP A CA 1
ATOM 3205 C C . ASP A 1 409 ? 23.011 4.497 8.572 1.00 63.38 409 ASP A C 1
ATOM 3207 O O . ASP A 1 409 ? 23.581 5.513 8.175 1.00 63.38 409 ASP A O 1
ATOM 3211 N N . TRP A 1 410 ? 22.528 4.384 9.814 1.00 58.62 410 TRP A N 1
ATOM 3212 C CA . TRP A 1 410 ? 22.357 5.465 10.809 1.00 58.62 410 TRP A CA 1
ATOM 3213 C C . TRP A 1 410 ? 23.637 6.258 11.179 1.00 58.62 410 TRP A C 1
ATOM 3215 O O . TRP A 1 410 ? 23.626 7.083 12.094 1.00 58.62 410 TRP A O 1
ATOM 3225 N N . ASP A 1 411 ? 24.767 6.024 10.519 1.00 51.06 411 ASP A N 1
ATOM 3226 C CA . ASP A 1 411 ? 25.995 6.771 10.737 1.00 51.06 411 ASP A CA 1
ATOM 3227 C C . ASP A 1 411 ? 25.888 8.150 10.061 1.00 51.06 411 ASP A C 1
ATOM 3229 O O . ASP A 1 411 ? 25.856 8.275 8.837 1.00 51.06 411 ASP A O 1
ATOM 3233 N N . TYR A 1 412 ? 25.790 9.200 10.884 1.00 46.88 412 TYR A N 1
ATOM 3234 C CA . TYR A 1 412 ? 25.528 10.613 10.552 1.00 46.88 412 TYR A CA 1
ATOM 3235 C C . TYR A 1 412 ? 26.599 11.300 9.658 1.00 46.88 412 TYR A C 1
ATOM 3237 O O . TYR A 1 412 ? 26.783 12.517 9.737 1.00 46.88 412 TYR A O 1
ATOM 3245 N N . GLY A 1 413 ? 27.334 10.550 8.836 1.00 45.25 413 GLY A N 1
ATOM 3246 C CA . GLY A 1 413 ? 28.471 11.015 8.043 1.00 45.25 413 GLY A CA 1
ATOM 3247 C C . GLY A 1 413 ? 28.134 11.445 6.618 1.00 45.25 413 GLY A C 1
ATOM 3248 O O . GLY A 1 413 ? 28.377 12.598 6.281 1.00 45.25 413 GLY A O 1
ATOM 3249 N N . ASP A 1 414 ? 27.591 10.554 5.777 1.00 48.16 414 ASP A N 1
ATOM 3250 C CA . ASP A 1 414 ? 27.778 10.707 4.318 1.00 48.16 414 ASP A CA 1
ATOM 3251 C C . ASP A 1 414 ? 26.580 10.312 3.419 1.00 48.16 414 ASP A C 1
ATOM 3253 O O . ASP A 1 414 ? 26.716 10.281 2.195 1.00 48.16 414 ASP A O 1
ATOM 3257 N N . GLY A 1 415 ? 25.388 10.041 3.969 1.00 54.16 415 GLY A N 1
ATOM 3258 C CA . GLY A 1 415 ? 24.229 9.595 3.180 1.00 54.16 415 GLY A CA 1
ATOM 3259 C C . GLY A 1 415 ? 22.999 10.503 3.278 1.00 54.16 415 GLY A C 1
ATOM 3260 O O . GLY A 1 415 ? 22.558 10.852 4.370 1.00 54.16 415 GLY A O 1
ATOM 3261 N N . TYR A 1 416 ? 22.388 10.835 2.137 1.00 63.09 416 TYR A N 1
ATOM 3262 C CA . TYR A 1 416 ? 21.083 11.504 2.080 1.00 63.09 416 TYR A CA 1
ATOM 3263 C C . TYR A 1 416 ? 19.966 10.468 1.927 1.00 63.09 416 TYR A C 1
ATOM 3265 O O . TYR A 1 416 ? 20.086 9.556 1.113 1.00 63.09 416 TYR A O 1
ATOM 3273 N N . ILE A 1 417 ? 18.859 10.637 2.659 1.00 72.69 417 ILE A N 1
ATOM 3274 C CA . ILE A 1 417 ? 17.636 9.859 2.419 1.00 72.69 417 ILE A CA 1
ATOM 3275 C C . ILE A 1 417 ? 17.095 10.227 1.033 1.00 72.69 417 ILE A C 1
ATOM 3277 O O . ILE A 1 417 ? 16.781 11.393 0.772 1.00 72.69 417 ILE A O 1
ATOM 3281 N N . GLN A 1 418 ? 16.960 9.234 0.159 1.00 78.19 418 GLN A N 1
ATOM 3282 C CA . GLN A 1 418 ? 16.424 9.388 -1.186 1.00 78.19 418 GLN A CA 1
ATOM 3283 C C . GLN A 1 418 ? 15.130 8.577 -1.313 1.00 78.19 418 GLN A C 1
ATOM 3285 O O . GLN A 1 418 ? 15.147 7.370 -1.081 1.00 78.19 418 GLN A O 1
ATOM 3290 N N . PRO A 1 419 ? 13.996 9.205 -1.673 1.00 81.62 419 PRO A N 1
ATOM 3291 C CA . PRO A 1 419 ? 12.773 8.458 -1.930 1.00 81.62 419 PRO A CA 1
ATOM 3292 C C . PRO A 1 419 ? 12.922 7.605 -3.186 1.00 81.62 419 PRO A C 1
ATOM 3294 O O . PRO A 1 419 ? 13.595 8.014 -4.132 1.00 81.62 419 PRO A O 1
ATOM 3297 N N . GLY A 1 420 ? 12.221 6.479 -3.223 1.00 80.81 420 GLY A N 1
ATOM 3298 C CA . GLY A 1 420 ? 12.084 5.657 -4.410 1.00 80.81 420 GLY A CA 1
ATOM 3299 C C . GLY A 1 420 ? 11.458 6.446 -5.556 1.00 80.81 420 GLY A C 1
ATOM 3300 O O . GLY A 1 420 ? 10.778 7.466 -5.380 1.00 80.81 420 GLY A O 1
ATOM 3301 N N . PHE A 1 421 ? 11.729 6.005 -6.771 1.00 77.06 421 PHE A N 1
ATOM 3302 C CA . PHE A 1 421 ? 11.306 6.629 -8.010 1.00 77.06 421 PHE A CA 1
ATOM 3303 C C . PHE A 1 421 ? 11.726 8.105 -8.104 1.00 77.06 421 PHE A C 1
ATOM 3305 O O . PHE A 1 421 ? 10.985 8.966 -8.597 1.00 77.06 421 PHE A O 1
ATOM 3312 N N . SER A 1 422 ? 12.913 8.426 -7.573 1.00 61.44 422 SER A N 1
ATOM 3313 C CA . SER A 1 422 ? 13.376 9.797 -7.300 1.00 61.44 422 SER A CA 1
ATOM 3314 C C . SER A 1 422 ? 13.482 10.711 -8.528 1.00 61.44 422 SER A C 1
ATOM 3316 O O . SER A 1 422 ? 13.544 11.941 -8.376 1.00 61.44 422 SER A O 1
ATOM 3318 N N . THR A 1 423 ? 13.457 10.156 -9.741 1.00 63.44 423 THR A N 1
ATOM 3319 C CA . THR A 1 423 ? 13.659 10.923 -10.969 1.00 63.44 423 THR A CA 1
ATOM 3320 C C . THR A 1 423 ? 12.578 11.994 -11.155 1.00 63.44 423 THR A C 1
ATOM 3322 O O . THR A 1 423 ? 11.404 11.842 -10.817 1.00 63.44 423 THR A O 1
ATOM 3325 N N . ARG A 1 424 ? 12.989 13.159 -11.665 1.00 53.81 424 ARG A N 1
ATOM 3326 C CA . ARG A 1 424 ? 12.170 14.386 -11.658 1.00 53.81 424 ARG A CA 1
ATOM 3327 C C . ARG A 1 424 ? 10.953 14.337 -12.587 1.00 53.81 424 ARG A C 1
ATOM 3329 O O . ARG A 1 424 ? 10.078 15.189 -12.466 1.00 53.81 424 ARG A O 1
ATOM 3336 N N . ARG A 1 425 ? 10.932 13.406 -13.547 1.00 68.44 425 ARG A N 1
ATOM 3337 C CA . ARG A 1 425 ? 9.915 13.347 -14.607 1.00 68.44 425 ARG A CA 1
ATOM 3338 C C . ARG A 1 425 ? 8.839 12.292 -14.364 1.00 68.44 425 ARG A C 1
ATOM 3340 O O . ARG A 1 425 ? 7.753 12.457 -14.901 1.00 68.44 425 ARG A O 1
ATOM 3347 N N . SER A 1 426 ? 9.066 11.279 -13.537 1.00 76.94 426 SER A N 1
ATOM 3348 C CA . SER A 1 426 ? 8.184 10.105 -13.449 1.00 76.94 426 SER A CA 1
ATOM 3349 C C . SER A 1 426 ? 6.907 10.292 -12.619 1.00 76.94 426 SER A C 1
ATOM 3351 O O . SER A 1 426 ? 6.272 9.315 -12.233 1.00 76.94 426 SER A O 1
ATOM 3353 N N . ASP A 1 427 ? 6.492 11.536 -12.383 1.00 84.75 427 ASP A N 1
ATOM 3354 C CA . ASP A 1 427 ? 5.259 11.877 -11.674 1.00 84.75 427 ASP A CA 1
ATOM 3355 C C . ASP A 1 427 ? 4.041 11.682 -12.604 1.00 84.75 427 ASP A C 1
ATOM 3357 O O . ASP A 1 427 ? 4.011 12.281 -13.685 1.00 84.75 427 ASP A O 1
ATOM 3361 N N . PRO A 1 428 ? 3.044 10.843 -12.266 1.00 87.62 428 PRO A N 1
ATOM 3362 C CA . PRO A 1 428 ? 1.886 10.606 -13.135 1.00 87.62 428 PRO A CA 1
ATOM 3363 C C . PRO A 1 428 ? 0.899 11.780 -13.183 1.00 87.62 428 PRO A C 1
ATOM 3365 O O . PRO A 1 428 ? 0.161 11.913 -14.162 1.00 87.62 428 PRO A O 1
ATOM 3368 N N . ILE A 1 429 ? 0.872 12.649 -12.168 1.00 89.44 429 ILE A N 1
ATOM 3369 C CA . ILE A 1 429 ? -0.106 13.738 -12.047 1.00 89.44 429 ILE A CA 1
ATOM 3370 C C . ILE A 1 429 ? 0.603 15.087 -12.217 1.00 89.44 429 ILE A C 1
ATOM 3372 O O . ILE A 1 429 ? 1.571 15.388 -11.542 1.00 89.44 429 ILE A O 1
ATOM 3376 N N . ALA A 1 430 ? 0.109 15.953 -13.095 1.00 87.00 430 ALA A N 1
ATOM 3377 C CA . ALA A 1 430 ? 0.604 17.324 -13.248 1.00 87.00 430 ALA A CA 1
ATOM 3378 C C . ALA A 1 430 ? -0.077 18.309 -12.286 1.00 87.00 430 ALA A C 1
ATOM 3380 O O . ALA A 1 430 ? 0.556 19.220 -11.749 1.00 87.00 430 ALA A O 1
ATOM 3381 N N . ALA A 1 431 ? -1.389 18.154 -12.103 1.00 89.12 431 ALA A N 1
ATOM 3382 C CA . ALA A 1 431 ? -2.204 19.048 -11.291 1.00 89.12 431 ALA A CA 1
ATOM 3383 C C . ALA A 1 431 ? -3.430 18.320 -10.739 1.00 89.12 431 ALA A C 1
ATOM 3385 O O . ALA A 1 431 ? -3.958 17.404 -11.374 1.00 89.12 431 ALA A O 1
ATOM 3386 N N . ALA A 1 432 ? -3.911 18.772 -9.584 1.00 94.06 432 ALA A N 1
ATOM 3387 C CA . ALA A 1 432 ? -5.136 18.277 -8.969 1.00 94.06 432 ALA A CA 1
ATOM 3388 C C . ALA A 1 432 ? -6.005 19.445 -8.490 1.00 94.06 432 ALA A C 1
ATOM 3390 O O . ALA A 1 432 ? -5.502 20.459 -7.997 1.00 94.06 432 ALA A O 1
ATOM 3391 N N . ALA A 1 433 ? -7.319 19.288 -8.621 1.00 94.19 433 ALA A N 1
ATOM 3392 C CA . ALA A 1 433 ? -8.312 20.236 -8.144 1.00 94.19 433 ALA A CA 1
ATOM 3393 C C . ALA A 1 433 ? -9.519 19.501 -7.562 1.00 94.19 433 ALA A C 1
ATOM 3395 O O . ALA A 1 433 ? -10.011 18.539 -8.147 1.00 94.19 433 ALA A O 1
ATOM 3396 N N . LEU A 1 434 ? -10.043 19.989 -6.441 1.00 94.62 434 LEU A N 1
ATOM 3397 C CA . LEU A 1 434 ? -11.273 19.473 -5.845 1.00 94.62 434 LEU A CA 1
ATOM 3398 C C . LEU A 1 434 ? -12.403 20.473 -6.057 1.00 94.62 434 LEU A C 1
ATOM 3400 O O . LEU A 1 434 ? -12.355 21.606 -5.572 1.00 94.62 434 LEU A O 1
ATOM 3404 N N . TRP A 1 435 ? -13.439 20.038 -6.761 1.00 93.19 435 T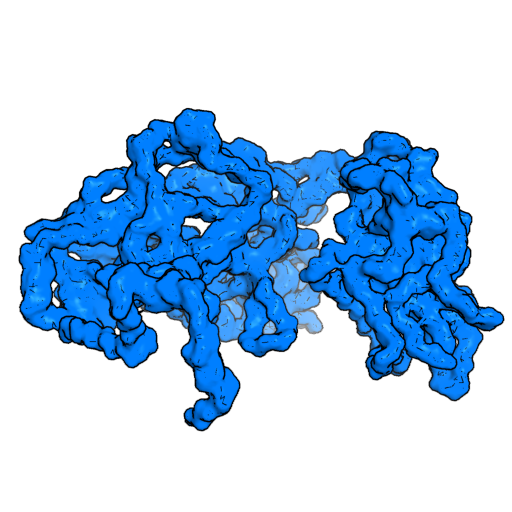RP A N 1
ATOM 3405 C CA . TRP A 1 435 ? -14.643 20.815 -7.007 1.00 93.19 435 TRP A CA 1
ATOM 3406 C C . TRP A 1 435 ? -15.717 20.444 -5.999 1.00 93.19 435 TRP A C 1
ATOM 3408 O O . TRP A 1 435 ? -15.992 19.270 -5.777 1.00 93.19 435 TRP A O 1
ATOM 3418 N N . THR A 1 436 ? -16.359 21.452 -5.418 1.00 89.31 436 THR A N 1
ATOM 3419 C CA . THR A 1 436 ? -17.494 21.298 -4.504 1.00 89.31 436 THR A CA 1
ATOM 3420 C C . THR A 1 436 ? -18.550 22.340 -4.851 1.00 89.31 436 THR A C 1
ATOM 3422 O O . THR A 1 436 ? -18.254 23.532 -4.845 1.00 89.31 436 THR A O 1
ATOM 3425 N N . ARG A 1 437 ? -19.782 21.922 -5.178 1.00 84.50 437 ARG A N 1
ATOM 3426 C CA . ARG A 1 437 ? -20.885 22.837 -5.571 1.00 84.50 437 ARG A CA 1
ATOM 3427 C C . ARG A 1 437 ? -20.515 23.816 -6.706 1.00 84.50 437 ARG A C 1
ATOM 3429 O O . ARG A 1 437 ? -20.950 24.963 -6.695 1.00 84.50 437 ARG A O 1
ATOM 3436 N N . GLY A 1 438 ? -19.672 23.389 -7.648 1.00 79.94 438 GLY A N 1
ATOM 3437 C CA . GLY A 1 438 ? -19.178 24.239 -8.741 1.00 79.94 438 GLY A CA 1
ATOM 3438 C C . GLY A 1 438 ? -18.081 25.243 -8.353 1.00 79.94 438 GLY A C 1
ATOM 3439 O O . GLY A 1 438 ? -17.597 25.964 -9.219 1.00 79.94 438 GLY A O 1
ATOM 3440 N N . VAL A 1 439 ? -17.643 25.271 -7.089 1.00 88.25 439 VAL A N 1
ATOM 3441 C CA . VAL A 1 439 ? -16.512 26.082 -6.609 1.00 88.25 439 VAL A CA 1
ATOM 3442 C C . VAL A 1 439 ? -15.291 25.189 -6.398 1.00 88.25 439 VAL A C 1
ATOM 3444 O O . VAL A 1 439 ? -15.403 24.084 -5.861 1.00 88.25 439 VAL A O 1
ATOM 3447 N N . ARG A 1 440 ? -14.112 25.667 -6.807 1.00 89.56 440 ARG A N 1
ATOM 3448 C CA . ARG A 1 440 ? -12.832 24.994 -6.550 1.00 89.56 440 ARG A CA 1
ATOM 3449 C C . ARG A 1 440 ? -12.455 25.196 -5.085 1.00 89.56 440 ARG A C 1
ATOM 3451 O O . ARG A 1 440 ? -12.207 26.322 -4.666 1.00 89.56 440 ARG A O 1
ATOM 3458 N N . ARG A 1 441 ? -12.425 24.115 -4.302 1.00 91.00 441 ARG A N 1
ATOM 3459 C CA . ARG A 1 441 ? -11.911 24.142 -2.925 1.00 91.00 441 ARG A CA 1
ATOM 3460 C C . ARG A 1 441 ? -10.398 24.331 -2.922 1.00 91.00 441 ARG A C 1
ATOM 3462 O O . ARG A 1 441 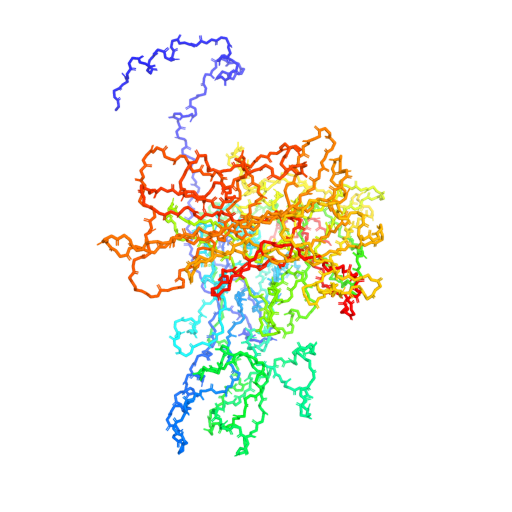? -9.878 25.091 -2.116 1.00 91.00 441 ARG A O 1
ATOM 3469 N N . PHE A 1 442 ? -9.719 23.625 -3.817 1.00 92.12 442 PHE A N 1
ATOM 3470 C CA . PHE A 1 442 ? -8.312 23.828 -4.121 1.00 92.12 442 PHE A CA 1
ATOM 3471 C C . PHE A 1 442 ? -8.064 23.531 -5.596 1.00 92.12 442 PHE A C 1
ATOM 3473 O O . PHE A 1 442 ? -8.813 22.783 -6.228 1.00 92.12 442 PHE A O 1
ATOM 3480 N N . GLU A 1 443 ? -6.982 24.096 -6.107 1.00 90.56 443 GLU A N 1
ATOM 3481 C CA . GLU A 1 443 ? -6.375 23.785 -7.392 1.00 90.56 443 GLU A CA 1
ATOM 3482 C C . GLU A 1 443 ? -4.892 24.102 -7.254 1.00 90.56 443 GLU A C 1
ATOM 3484 O O . GLU A 1 443 ? -4.537 25.174 -6.761 1.00 90.56 443 GLU A O 1
ATOM 3489 N N . HIS A 1 444 ? -4.033 23.156 -7.618 1.00 87.62 444 HIS A N 1
ATOM 3490 C CA . HIS A 1 444 ? -2.595 23.363 -7.541 1.00 87.62 444 HIS A CA 1
ATOM 3491 C C . HIS A 1 444 ? -1.898 22.725 -8.739 1.00 87.62 444 HIS A C 1
ATOM 3493 O O . HIS A 1 444 ? -2.095 21.541 -9.034 1.00 87.62 444 HIS A O 1
ATOM 3499 N N . GLU A 1 445 ? -1.068 23.524 -9.406 1.00 77.44 445 GLU A N 1
ATOM 3500 C CA . GLU A 1 445 ? -0.143 23.084 -10.446 1.00 77.44 445 GLU A CA 1
ATOM 3501 C C . GLU A 1 445 ? 1.158 22.652 -9.762 1.00 77.44 445 GLU A C 1
ATOM 3503 O O . GLU A 1 445 ? 1.777 23.427 -9.037 1.00 77.44 445 GLU A O 1
ATOM 3508 N N . GLY A 1 446 ? 1.546 21.388 -9.912 1.00 74.81 446 GLY A N 1
ATOM 3509 C CA . GLY A 1 446 ? 2.636 20.795 -9.139 1.00 74.81 446 GLY A CA 1
ATOM 3510 C C . GLY A 1 446 ? 2.091 19.918 -8.011 1.00 74.81 446 GLY A C 1
ATOM 3511 O O . GLY A 1 446 ? 1.651 20.428 -6.977 1.00 74.81 446 GLY A O 1
ATOM 3512 N N . PRO A 1 447 ? 2.125 18.590 -8.169 1.00 79.50 447 PRO A N 1
ATOM 3513 C CA . PRO A 1 447 ? 1.508 17.668 -7.223 1.00 79.50 447 PRO A CA 1
ATOM 3514 C C . PRO A 1 447 ? 2.351 17.456 -5.950 1.00 79.50 447 PRO A C 1
ATOM 3516 O O . PRO A 1 447 ? 1.902 16.788 -5.020 1.00 79.50 447 PRO A O 1
ATOM 3519 N N . SER A 1 448 ? 3.559 18.036 -5.881 1.00 84.38 448 SER A N 1
ATOM 3520 C CA . SER A 1 448 ? 4.468 17.968 -4.727 1.00 84.38 448 SER A CA 1
ATOM 3521 C C . SER A 1 448 ? 3.834 18.482 -3.434 1.00 84.38 448 SER A C 1
ATOM 3523 O O . SER A 1 448 ? 4.179 17.998 -2.357 1.00 84.38 448 SER A O 1
ATOM 3525 N N . LEU A 1 449 ? 2.865 19.400 -3.531 1.00 87.94 449 LEU A N 1
ATOM 3526 C CA . LEU A 1 449 ? 2.047 19.817 -2.394 1.00 87.94 449 LEU A CA 1
ATOM 3527 C C . LEU A 1 449 ? 1.388 18.605 -1.717 1.00 87.94 449 LEU A C 1
ATOM 3529 O O . LEU A 1 449 ? 1.517 18.431 -0.509 1.00 87.94 449 LEU A O 1
ATOM 3533 N N . PHE A 1 450 ? 0.721 17.756 -2.501 1.00 91.50 450 PHE A N 1
ATOM 3534 C CA . PHE A 1 450 ? -0.089 16.642 -2.004 1.00 91.50 450 PHE A CA 1
ATOM 3535 C C . PHE A 1 450 ? 0.736 15.414 -1.618 1.00 91.50 450 PHE A C 1
ATOM 3537 O O . PHE A 1 450 ? 0.308 14.659 -0.753 1.00 91.50 450 PHE A O 1
ATOM 3544 N N . ARG A 1 451 ? 1.897 15.195 -2.248 1.00 89.62 451 ARG A N 1
ATOM 3545 C CA . ARG A 1 451 ? 2.757 14.030 -1.958 1.00 89.62 451 ARG A CA 1
ATOM 3546 C C . ARG A 1 451 ? 3.919 14.296 -1.005 1.00 89.62 451 ARG A C 1
ATOM 3548 O O . ARG A 1 451 ? 4.577 13.360 -0.574 1.00 89.62 451 ARG A O 1
ATOM 3555 N N . SER A 1 452 ? 4.227 15.556 -0.701 1.00 87.00 452 SER A N 1
ATOM 3556 C CA . SER A 1 452 ? 5.361 15.896 0.171 1.00 87.00 452 SER A CA 1
ATOM 3557 C C . SER A 1 452 ? 4.966 16.863 1.277 1.00 87.00 452 SER A C 1
ATOM 3559 O O . SER A 1 452 ? 5.121 16.529 2.442 1.00 87.00 452 SER A O 1
ATOM 3561 N N . LEU A 1 453 ? 4.403 18.033 0.955 1.00 87.94 453 LEU A N 1
ATOM 3562 C CA . LEU A 1 453 ? 4.125 19.031 1.996 1.00 87.94 453 LEU A CA 1
ATOM 3563 C C . LEU A 1 453 ? 2.978 18.611 2.923 1.00 87.94 453 LEU A C 1
ATOM 3565 O O . LEU A 1 453 ? 3.105 18.721 4.136 1.00 87.94 453 LEU A O 1
ATOM 3569 N N . VAL A 1 454 ? 1.861 18.137 2.368 1.00 88.38 454 VAL A N 1
ATOM 3570 C CA . VAL A 1 454 ? 0.700 17.718 3.170 1.00 88.38 454 VAL A CA 1
ATOM 3571 C C . VAL A 1 454 ? 1.046 16.519 4.070 1.00 88.38 454 VAL A C 1
ATOM 3573 O O . VAL A 1 454 ? 0.812 16.621 5.276 1.00 88.38 454 VAL A O 1
ATOM 3576 N N . PRO A 1 455 ? 1.681 15.438 3.566 1.00 88.12 455 PRO A N 1
ATOM 3577 C CA . PRO A 1 455 ? 2.174 14.364 4.424 1.00 88.12 455 PRO A CA 1
ATOM 3578 C C . PRO A 1 455 ? 3.184 14.834 5.475 1.00 88.12 455 PRO A C 1
ATOM 3580 O O . PRO A 1 455 ? 3.056 14.435 6.623 1.00 88.12 455 PRO A O 1
ATOM 3583 N N . ALA A 1 456 ? 4.119 15.734 5.148 1.00 85.12 456 ALA A N 1
ATOM 3584 C CA . ALA A 1 456 ? 5.078 16.257 6.131 1.00 85.12 456 ALA A CA 1
ATOM 3585 C C . ALA A 1 456 ? 4.413 16.974 7.318 1.00 85.12 456 ALA A C 1
ATOM 3587 O O . ALA A 1 456 ? 4.989 17.043 8.400 1.00 85.12 456 ALA A O 1
ATOM 3588 N N . LEU A 1 457 ? 3.220 17.540 7.117 1.00 82.94 457 LEU A N 1
ATOM 3589 C CA . LEU A 1 457 ? 2.485 18.256 8.159 1.00 82.94 457 LEU A CA 1
ATOM 3590 C C . LEU A 1 457 ? 1.615 17.331 9.021 1.00 82.94 457 LEU A C 1
ATOM 3592 O O . LEU A 1 457 ? 1.430 17.611 10.205 1.00 82.94 457 LEU A O 1
ATOM 3596 N N . ASN A 1 458 ? 1.061 16.266 8.433 1.00 81.62 458 ASN A N 1
ATOM 3597 C CA . ASN A 1 458 ? 0.003 15.464 9.057 1.00 81.62 458 ASN A CA 1
ATOM 3598 C C . ASN A 1 458 ? 0.366 13.983 9.276 1.00 81.62 458 ASN A C 1
ATOM 3600 O O . ASN A 1 458 ? -0.169 13.356 10.181 1.00 81.62 458 ASN A O 1
ATOM 3604 N N . CYS A 1 459 ? 1.245 13.395 8.474 1.00 83.44 459 CYS A N 1
ATOM 3605 C CA . CYS A 1 459 ? 1.628 11.985 8.593 1.00 83.44 459 CYS A CA 1
ATOM 3606 C C . CYS A 1 459 ? 2.874 11.824 9.481 1.00 83.44 459 CYS A C 1
ATOM 3608 O O . CYS A 1 459 ? 3.562 12.802 9.775 1.00 83.44 459 CYS A O 1
ATOM 3610 N N . GLN A 1 460 ? 3.168 10.588 9.897 1.00 81.00 460 GLN A N 1
ATOM 3611 C CA . GLN A 1 460 ? 4.405 10.269 10.630 1.00 81.00 460 GLN A CA 1
ATOM 3612 C C . GLN A 1 460 ? 5.636 10.416 9.726 1.00 81.00 460 GLN A C 1
ATOM 3614 O O . GLN A 1 460 ? 6.699 10.851 10.162 1.00 81.00 460 GLN A O 1
ATOM 3619 N N . ARG A 1 461 ? 5.477 10.103 8.434 1.00 82.06 461 ARG A N 1
ATOM 3620 C CA . ARG A 1 461 ? 6.497 10.319 7.409 1.00 82.06 461 ARG A CA 1
ATOM 3621 C C . ARG A 1 461 ? 5.883 10.715 6.071 1.00 82.06 461 ARG A C 1
ATOM 3623 O O . ARG A 1 461 ? 4.691 10.530 5.823 1.00 82.06 461 ARG A O 1
ATOM 3630 N N . CYS A 1 462 ? 6.717 11.291 5.209 1.00 85.69 462 CYS A N 1
ATOM 3631 C CA . CYS A 1 462 ? 6.384 11.427 3.795 1.00 85.69 462 CYS A CA 1
ATOM 3632 C C . CYS A 1 462 ? 6.574 10.078 3.088 1.00 85.69 462 CYS A C 1
ATOM 3634 O O . CYS A 1 462 ? 7.496 9.353 3.466 1.00 85.69 462 CYS A O 1
ATOM 3636 N N . PRO A 1 463 ? 5.787 9.788 2.034 1.00 88.75 463 PRO A N 1
ATOM 3637 C CA . PRO A 1 463 ? 6.005 8.619 1.193 1.00 88.75 463 PRO A CA 1
ATOM 3638 C C . PRO A 1 463 ? 7.454 8.551 0.700 1.00 88.75 463 PRO A C 1
ATOM 3640 O O . PRO A 1 463 ? 7.954 9.493 0.070 1.00 88.75 463 PRO A O 1
ATOM 3643 N N . LEU A 1 464 ? 8.120 7.450 1.032 1.00 85.62 464 LEU A N 1
ATOM 3644 C CA . LEU A 1 464 ? 9.537 7.207 0.817 1.00 85.62 464 LEU A CA 1
ATOM 3645 C C . LEU A 1 464 ? 9.767 6.031 -0.129 1.00 85.62 464 LEU A C 1
ATOM 3647 O O . LEU A 1 464 ? 10.479 6.233 -1.104 1.00 85.62 464 LEU A O 1
ATOM 3651 N N . VAL A 1 465 ? 9.172 4.853 0.110 1.00 87.44 465 VAL A N 1
ATOM 3652 C CA . VAL A 1 465 ? 9.296 3.702 -0.814 1.00 87.44 465 VAL A CA 1
ATOM 3653 C C . VAL A 1 465 ? 8.554 4.023 -2.106 1.00 87.44 465 VAL A C 1
ATOM 3655 O O . VAL A 1 465 ? 9.149 4.130 -3.177 1.00 87.44 465 VAL A O 1
ATOM 3658 N N . ASP A 1 466 ? 7.259 4.296 -1.966 1.00 88.31 466 ASP A N 1
ATOM 3659 C CA . ASP A 1 466 ? 6.371 4.652 -3.061 1.00 88.31 466 ASP A CA 1
ATOM 3660 C C . ASP A 1 466 ? 6.082 6.151 -3.031 1.00 88.31 466 ASP A C 1
ATOM 3662 O O . ASP A 1 466 ? 5.100 6.640 -2.474 1.00 88.31 466 ASP A O 1
ATOM 3666 N N . ARG A 1 467 ? 6.963 6.925 -3.661 1.00 87.00 467 ARG A N 1
ATOM 3667 C CA . ARG A 1 467 ? 6.924 8.394 -3.628 1.00 87.00 467 ARG A CA 1
ATOM 3668 C C . ARG A 1 467 ? 5.620 9.023 -4.135 1.00 87.00 467 ARG A C 1
ATOM 3670 O O . ARG A 1 467 ? 5.259 10.121 -3.704 1.00 87.00 467 ARG A O 1
ATOM 3677 N N . TYR A 1 468 ? 4.944 8.399 -5.098 1.00 91.38 468 TYR A N 1
ATOM 3678 C CA . TYR A 1 468 ? 3.800 8.985 -5.816 1.00 91.38 468 TYR A CA 1
ATOM 3679 C C . TYR A 1 468 ? 2.450 8.685 -5.149 1.00 91.38 468 TYR A C 1
ATOM 3681 O O . TYR A 1 468 ? 1.474 8.323 -5.805 1.00 91.38 468 TYR A O 1
ATOM 3689 N N . ILE A 1 469 ? 2.396 8.880 -3.831 1.00 94.19 469 ILE A N 1
ATOM 3690 C CA . ILE A 1 469 ? 1.169 8.833 -3.034 1.00 94.19 469 ILE A CA 1
ATOM 3691 C C . ILE A 1 469 ? 0.727 10.264 -2.743 1.00 94.19 469 ILE A C 1
ATOM 3693 O O . ILE A 1 469 ? 1.468 11.044 -2.144 1.00 94.19 469 ILE A O 1
ATOM 3697 N N . TYR A 1 470 ? -0.485 10.624 -3.159 1.00 94.50 470 TYR A N 1
ATOM 3698 C CA . TYR A 1 470 ? -1.013 11.977 -3.002 1.00 94.50 470 TYR A CA 1
ATOM 3699 C C . TYR A 1 470 ? -2.109 12.003 -1.955 1.00 94.50 470 TYR A C 1
ATOM 3701 O O . TYR A 1 470 ? -2.975 11.130 -1.912 1.00 94.50 470 TYR A O 1
ATOM 3709 N N . ARG A 1 471 ? -2.103 13.047 -1.136 1.00 92.56 471 ARG A N 1
ATOM 3710 C CA . ARG A 1 471 ? -3.017 13.174 -0.014 1.00 92.56 471 ARG A CA 1
ATOM 3711 C C . ARG A 1 471 ? -3.523 14.598 0.138 1.00 92.56 471 ARG A C 1
ATOM 3713 O O . ARG A 1 471 ? -2.803 15.568 -0.101 1.00 92.56 471 ARG A O 1
ATOM 3720 N N . TYR A 1 472 ? -4.769 14.716 0.578 1.00 93.06 472 TYR A N 1
ATOM 3721 C CA . TYR A 1 472 ? -5.353 15.969 1.027 1.00 93.06 472 TYR A CA 1
ATOM 3722 C C . TYR A 1 472 ? -6.158 15.766 2.310 1.00 93.06 472 TYR A C 1
ATOM 3724 O O . TYR A 1 472 ? -7.079 14.949 2.366 1.00 93.06 472 TYR A O 1
ATOM 3732 N N . ASP A 1 473 ? -5.831 16.564 3.319 1.00 91.00 473 ASP A N 1
ATOM 3733 C CA . ASP A 1 473 ? -6.441 16.515 4.641 1.00 91.00 473 ASP A CA 1
ATOM 3734 C C . ASP A 1 473 ? -7.473 17.637 4.832 1.00 91.00 473 ASP A C 1
ATOM 3736 O O . ASP A 1 473 ? -7.220 18.808 4.538 1.00 91.00 473 ASP A O 1
ATOM 3740 N N . PHE A 1 474 ? -8.651 17.291 5.357 1.00 90.81 474 PHE A N 1
ATOM 3741 C CA . PHE A 1 474 ? -9.668 18.255 5.796 1.00 90.81 474 PHE A CA 1
ATOM 3742 C C . PHE A 1 474 ? -9.550 18.599 7.286 1.00 90.81 474 PHE A C 1
ATOM 3744 O O . PHE A 1 474 ? -10.119 19.603 7.722 1.00 90.81 474 PHE A O 1
ATOM 3751 N N . GLY A 1 475 ? -8.840 17.772 8.053 1.00 80.44 475 GLY A N 1
ATOM 3752 C CA . GLY A 1 475 ? -8.554 17.956 9.471 1.00 80.44 475 GLY A CA 1
ATOM 3753 C C . GLY A 1 475 ? -7.094 17.671 9.796 1.00 80.44 475 GLY A C 1
ATOM 3754 O O . GLY A 1 475 ? -6.347 17.177 8.958 1.00 80.44 475 GLY A O 1
ATOM 3755 N N . PHE A 1 476 ? -6.687 17.981 11.020 1.00 76.00 476 PHE A N 1
ATOM 3756 C CA . PHE A 1 476 ? -5.338 17.682 11.487 1.00 76.00 476 PHE A CA 1
ATOM 3757 C C . PHE A 1 476 ? -5.242 16.250 11.980 1.00 76.00 476 PHE A C 1
ATOM 3759 O O . PHE A 1 476 ? -6.172 15.721 12.593 1.00 76.00 476 PHE A O 1
ATOM 3766 N N . TRP A 1 477 ? -4.093 15.638 11.738 1.00 71.25 477 TRP A N 1
ATOM 3767 C CA . TRP A 1 477 ? -3.851 14.290 12.207 1.00 71.25 477 TRP A CA 1
ATOM 3768 C C . TRP A 1 477 ? -3.450 14.260 13.673 1.00 71.25 477 TRP A C 1
ATOM 3770 O O . TRP A 1 477 ? -2.735 15.147 14.150 1.00 71.25 477 TRP A O 1
ATOM 3780 N N . PRO A 1 478 ? -3.901 13.227 14.393 1.00 57.62 478 PRO A N 1
ATOM 3781 C CA . PRO A 1 478 ? -3.429 12.986 15.731 1.00 57.62 478 PRO A CA 1
ATOM 3782 C C . PRO A 1 478 ? -1.992 12.485 15.750 1.00 57.62 478 PRO A C 1
ATOM 3784 O O . PRO A 1 478 ? -1.371 12.736 16.747 1.00 57.62 478 PRO A O 1
ATOM 3787 N N . THR A 1 479 ? -1.447 11.848 14.708 1.00 55.75 479 THR A N 1
ATOM 3788 C CA . THR A 1 479 ? -0.094 11.250 14.736 1.00 55.75 479 THR A CA 1
ATOM 3789 C C . THR A 1 479 ? 0.964 12.044 13.956 1.00 55.75 479 THR A C 1
ATOM 3791 O O . THR A 1 479 ? 2.059 11.547 13.739 1.00 55.75 479 THR A O 1
ATOM 3794 N N . GLY A 1 480 ? 0.651 13.243 13.458 1.00 53.09 480 GLY A N 1
ATOM 3795 C CA . GLY A 1 480 ? 1.634 14.101 12.781 1.00 53.09 480 GLY A CA 1
ATOM 3796 C C . GLY A 1 480 ? 2.428 14.942 13.782 1.00 53.09 480 GLY A C 1
ATOM 3797 O O . GLY A 1 480 ? 1.944 15.199 14.882 1.00 53.09 480 GLY A O 1
ATOM 3798 N N . GLY A 1 481 ? 3.604 15.452 13.399 1.00 47.94 481 GLY A N 1
ATOM 3799 C CA . GLY A 1 481 ? 4.497 16.220 14.292 1.00 47.94 481 GLY A CA 1
ATOM 3800 C C . GLY A 1 481 ? 3.873 17.445 14.992 1.00 47.94 481 GLY A C 1
ATOM 3801 O O . GLY A 1 481 ? 4.409 17.944 15.980 1.00 47.94 481 GLY A O 1
ATOM 3802 N N . LEU A 1 482 ? 2.708 17.924 14.541 1.00 50.34 482 LEU A N 1
ATOM 3803 C CA . LEU A 1 482 ? 1.929 18.954 15.241 1.00 50.34 482 LEU A CA 1
ATOM 3804 C C . LEU A 1 482 ? 1.226 18.460 16.521 1.00 50.34 482 LEU A C 1
ATOM 3806 O O . LEU A 1 482 ? 0.851 19.283 17.355 1.00 50.34 482 LEU A O 1
ATOM 3810 N N . GLU A 1 483 ? 1.025 17.154 16.701 1.00 52.38 483 GLU A N 1
ATOM 3811 C CA . GLU A 1 483 ? 0.480 16.578 17.935 1.00 52.38 483 GLU A CA 1
ATOM 3812 C C . GLU A 1 483 ? 1.431 16.770 19.110 1.00 52.38 483 GLU A C 1
ATOM 3814 O O . GLU A 1 483 ? 1.000 17.258 20.156 1.00 52.38 483 GLU A O 1
ATOM 3819 N N . GLU A 1 484 ? 2.712 16.444 18.928 1.00 50.09 484 GLU A N 1
ATOM 3820 C CA . GLU A 1 484 ? 3.735 16.614 19.961 1.00 50.09 484 GLU A CA 1
ATOM 3821 C C . GLU A 1 484 ? 3.822 18.087 20.396 1.00 50.09 484 GLU A C 1
ATOM 3823 O O . GLU A 1 484 ? 3.980 18.393 21.578 1.00 50.09 484 GLU A O 1
ATOM 3828 N N . ALA A 1 485 ? 3.574 19.010 19.459 1.00 45.22 485 ALA A N 1
ATOM 3829 C CA . ALA A 1 485 ? 3.490 20.441 19.731 1.00 45.22 485 ALA A CA 1
ATOM 3830 C C . ALA A 1 485 ? 2.230 20.869 20.519 1.00 45.22 485 ALA A C 1
ATOM 3832 O O . ALA A 1 485 ? 2.241 21.933 21.141 1.00 45.22 485 ALA A O 1
ATOM 3833 N N . LEU A 1 486 ? 1.145 20.084 20.500 1.00 52.12 486 LEU A N 1
ATOM 3834 C CA . LEU A 1 486 ? -0.141 20.422 21.130 1.00 52.12 486 LEU A CA 1
ATOM 3835 C C . LEU A 1 486 ? -0.478 19.575 22.372 1.00 52.12 486 LEU A C 1
ATOM 3837 O O . LEU A 1 486 ? -1.356 19.973 23.138 1.00 52.12 486 LEU A O 1
ATOM 3841 N N . GLY A 1 487 ? 0.195 18.441 22.602 1.00 56.41 487 GLY A N 1
ATOM 3842 C CA . GLY A 1 487 ? 0.022 17.594 23.794 1.00 56.41 487 GLY A CA 1
ATOM 3843 C C . GLY A 1 487 ? -1.393 17.023 23.971 1.00 56.41 487 GLY A C 1
ATOM 3844 O O . GLY A 1 487 ? -1.839 16.799 25.099 1.00 56.41 487 GLY A O 1
ATOM 3845 N N . LEU A 1 488 ? -2.128 16.849 22.870 1.00 60.25 488 LEU A N 1
ATOM 3846 C CA . LEU A 1 488 ? -3.529 16.417 22.857 1.00 60.25 488 LEU A CA 1
ATOM 3847 C C . LEU A 1 488 ? -3.652 14.901 22.607 1.00 60.25 488 LEU A C 1
ATOM 3849 O O . LEU A 1 488 ? -2.831 14.364 21.872 1.00 60.25 488 LEU A O 1
ATOM 3853 N N . PRO A 1 489 ? -4.690 14.213 23.128 1.00 62.31 489 PRO A N 1
ATOM 3854 C CA . PRO A 1 489 ? -4.880 12.771 22.929 1.00 62.31 489 PRO A CA 1
ATOM 3855 C C . PRO A 1 489 ? -5.007 12.347 21.454 1.00 62.31 489 PRO A C 1
ATOM 3857 O O . PRO A 1 489 ? -5.661 13.037 20.660 1.00 62.31 489 PRO A O 1
ATOM 3860 N N . LEU A 1 490 ? -4.433 11.184 21.119 1.00 59.72 490 LEU A N 1
ATOM 3861 C CA . LEU A 1 490 ? -4.412 10.580 19.776 1.00 59.72 490 LEU A CA 1
ATOM 3862 C C . LEU A 1 490 ? -5.805 10.276 19.189 1.00 59.72 490 LEU A C 1
ATOM 3864 O O . LEU A 1 490 ? -5.976 10.174 17.982 1.00 59.72 490 LEU A O 1
ATOM 3868 N N . ASP A 1 491 ? -6.821 10.107 20.027 1.00 62.69 491 ASP A N 1
ATOM 3869 C CA . ASP A 1 491 ? -8.175 9.698 19.640 1.00 62.69 491 ASP A CA 1
ATOM 3870 C C . ASP A 1 491 ? -9.128 10.873 19.376 1.00 62.69 491 ASP A C 1
ATOM 3872 O O . ASP A 1 491 ? -10.278 10.679 18.975 1.00 62.69 491 ASP A O 1
ATOM 3876 N N . GLN A 1 492 ? -8.674 12.106 19.599 1.00 72.94 492 GLN A N 1
ATOM 3877 C CA . GLN A 1 492 ? -9.511 13.281 19.419 1.00 72.94 492 GLN A CA 1
ATOM 3878 C C . GLN A 1 492 ? -9.662 13.636 17.933 1.00 72.94 492 GLN A C 1
ATOM 3880 O O . GLN A 1 492 ? -8.680 13.849 17.227 1.00 72.94 492 GLN A O 1
ATOM 3885 N N . VAL A 1 493 ? -10.906 13.801 17.477 1.00 77.94 493 VAL A N 1
ATOM 3886 C CA . VAL A 1 493 ? -11.230 14.308 16.133 1.00 77.94 493 VAL A CA 1
ATOM 3887 C C . VAL A 1 493 ? -10.817 15.783 16.005 1.00 77.94 493 VAL A C 1
ATOM 3889 O O . VAL A 1 493 ? -11.285 16.624 16.776 1.00 77.94 493 VAL A O 1
ATOM 3892 N N . ARG A 1 494 ? -9.972 16.122 15.017 1.00 78.62 494 ARG A N 1
ATOM 3893 C CA . ARG A 1 494 ? -9.368 17.468 14.846 1.00 78.62 494 ARG A CA 1
ATOM 3894 C C . ARG A 1 494 ? -9.676 18.115 13.492 1.00 78.62 494 ARG A C 1
ATOM 3896 O O . ARG A 1 494 ? -8.821 18.721 12.850 1.00 78.62 494 ARG A O 1
ATOM 3903 N N . GLY A 1 495 ? -10.934 18.020 13.079 1.00 85.62 495 GLY A N 1
ATOM 3904 C CA . GLY A 1 495 ? -11.433 18.598 11.834 1.00 85.62 495 GLY A CA 1
ATOM 3905 C C . GLY A 1 495 ? -11.858 17.529 10.838 1.00 85.62 495 GLY A C 1
ATOM 3906 O O . GLY A 1 495 ? -11.324 16.426 10.800 1.00 85.62 495 GLY A O 1
ATOM 3907 N N . PHE A 1 496 ? -12.883 17.858 10.068 1.00 89.81 496 PHE A N 1
ATOM 3908 C CA . PHE A 1 496 ? -13.464 17.005 9.044 1.00 89.81 496 PHE A CA 1
ATOM 3909 C C . PHE A 1 496 ? -14.282 17.878 8.097 1.00 89.81 496 PHE A C 1
ATOM 3911 O O . PHE A 1 496 ? -14.708 18.986 8.439 1.00 89.81 496 PHE A O 1
ATOM 3918 N N . SER A 1 497 ? -14.549 17.364 6.906 1.00 91.25 497 SER A N 1
ATOM 3919 C CA . SER A 1 497 ? -15.518 17.936 5.986 1.00 91.25 497 SER A CA 1
ATOM 3920 C C . SER A 1 497 ? -16.798 17.109 6.025 1.00 91.25 497 SER A C 1
ATOM 3922 O O . SER A 1 497 ? -16.773 15.905 5.794 1.00 91.25 497 SER A O 1
ATOM 3924 N N . ASN A 1 498 ? -17.931 17.751 6.315 1.00 91.94 498 ASN A N 1
ATOM 3925 C CA . ASN A 1 498 ? -19.228 17.085 6.249 1.00 91.94 498 ASN A CA 1
ATOM 3926 C C . ASN A 1 498 ? -19.681 16.989 4.787 1.00 91.94 498 ASN A C 1
ATOM 3928 O O . ASN A 1 498 ? -20.134 17.975 4.194 1.00 91.94 498 ASN A O 1
ATOM 3932 N N . TRP A 1 499 ? -19.552 15.798 4.213 1.00 91.06 499 TRP A N 1
ATOM 3933 C CA . TRP A 1 499 ? -19.870 15.542 2.819 1.00 91.06 499 TRP A CA 1
ATOM 3934 C C . TRP A 1 499 ? -21.370 15.347 2.582 1.00 91.06 499 TRP A C 1
ATOM 3936 O O . TRP A 1 499 ? -21.816 15.637 1.475 1.00 91.06 499 TRP A O 1
ATOM 3946 N N . ASP A 1 500 ? -22.184 15.043 3.595 1.00 89.25 500 ASP A N 1
ATOM 3947 C CA . ASP A 1 500 ? -23.655 14.989 3.459 1.00 89.25 500 ASP A CA 1
ATOM 3948 C C . ASP A 1 500 ? -24.265 16.350 3.094 1.00 89.25 500 ASP A C 1
ATOM 3950 O O . ASP A 1 500 ? -25.361 16.443 2.541 1.00 89.25 500 ASP A O 1
ATOM 3954 N N . LYS A 1 501 ? -23.557 17.444 3.398 1.00 89.69 501 LYS A N 1
ATOM 3955 C CA . LYS A 1 501 ? -23.968 18.815 3.046 1.00 89.69 501 LYS A CA 1
ATOM 3956 C C . LYS A 1 501 ? -23.475 19.268 1.673 1.00 89.69 501 LYS A C 1
ATOM 3958 O O . LYS A 1 501 ? -23.831 20.363 1.228 1.00 89.69 501 LYS A O 1
ATOM 3963 N N . LEU A 1 502 ? -22.658 18.461 1.001 1.00 88.81 502 LEU A N 1
ATOM 3964 C CA . LEU A 1 502 ? -22.098 18.764 -0.311 1.00 88.81 502 LEU A CA 1
ATOM 3965 C C . LEU A 1 502 ? -22.817 17.903 -1.365 1.00 88.81 502 LEU A C 1
ATOM 3967 O O . LEU A 1 502 ? -22.609 16.697 -1.386 1.00 88.81 502 LEU A O 1
ATOM 3971 N N . PRO A 1 503 ? -23.653 18.480 -2.246 1.00 81.94 503 PRO A N 1
ATOM 3972 C CA . PRO A 1 503 ? -24.417 17.701 -3.228 1.00 81.94 503 PRO A CA 1
ATOM 3973 C C . PRO A 1 503 ? -23.584 17.196 -4.417 1.00 81.94 503 PRO A C 1
ATOM 3975 O O . PRO A 1 503 ? -23.886 16.150 -4.972 1.00 81.94 503 PRO A O 1
ATOM 3978 N N . GLN A 1 504 ? -22.542 17.927 -4.819 1.00 87.56 504 GLN A N 1
ATOM 3979 C CA . GLN A 1 504 ? -21.634 17.541 -5.904 1.00 87.56 504 GLN A CA 1
ATOM 3980 C C . GLN A 1 504 ? -20.198 17.745 -5.439 1.00 87.56 504 GLN A C 1
ATOM 3982 O O . GLN A 1 504 ? -19.844 18.874 -5.066 1.00 87.56 504 GLN A O 1
ATOM 3987 N N . LYS A 1 505 ? -19.394 16.674 -5.459 1.00 92.25 505 LYS A N 1
ATOM 3988 C CA . LYS A 1 505 ? -17.939 16.763 -5.317 1.00 92.25 505 LYS A CA 1
ATOM 3989 C C . LYS A 1 505 ? -17.244 15.941 -6.397 1.00 92.25 505 LYS A C 1
ATOM 3991 O O . LYS A 1 505 ? -17.649 14.817 -6.685 1.00 92.25 505 LYS A O 1
ATOM 3996 N N . GLU A 1 506 ? -16.214 16.528 -6.986 1.00 94.44 506 GLU A N 1
ATOM 3997 C CA . GLU A 1 506 ? -15.427 15.905 -8.048 1.00 94.44 506 GLU A CA 1
ATOM 3998 C C . GLU A 1 506 ? -13.945 16.183 -7.822 1.00 94.44 506 GLU A C 1
ATOM 4000 O O . GLU A 1 506 ? -13.543 17.342 -7.671 1.00 94.44 506 GLU A O 1
ATOM 4005 N N . LEU A 1 507 ? -13.128 15.133 -7.853 1.00 95.19 507 LEU A N 1
ATOM 4006 C CA . LEU A 1 507 ? -11.680 15.262 -7.951 1.00 95.19 507 LEU A CA 1
ATOM 4007 C C . LEU A 1 507 ? -11.308 15.340 -9.433 1.00 95.19 507 LEU A C 1
ATOM 4009 O O . LEU A 1 507 ? -11.504 14.393 -10.190 1.00 95.19 507 LEU A O 1
ATOM 4013 N N . ALA A 1 508 ? -10.798 16.489 -9.859 1.00 94.62 508 ALA A N 1
ATOM 4014 C CA . ALA A 1 508 ? -10.297 16.708 -11.205 1.00 94.62 508 ALA A CA 1
ATOM 4015 C C . ALA A 1 508 ? -8.771 16.579 -11.210 1.00 94.62 508 ALA A C 1
ATOM 4017 O O . ALA A 1 508 ? -8.081 17.296 -10.486 1.00 94.62 508 ALA A O 1
ATOM 4018 N N . LEU A 1 509 ? -8.251 15.689 -12.048 1.00 94.56 509 LEU A N 1
ATOM 4019 C CA . LEU A 1 509 ? -6.826 15.430 -12.213 1.00 94.56 509 LEU A CA 1
ATOM 4020 C C . LEU A 1 509 ? -6.387 15.801 -13.630 1.00 94.56 509 LEU A C 1
ATOM 4022 O O . LEU A 1 509 ? -7.089 15.537 -14.610 1.00 94.56 509 LEU A O 1
ATOM 4026 N N . THR A 1 510 ? -5.206 16.402 -13.730 1.00 91.31 510 THR A N 1
ATOM 4027 C CA . THR A 1 510 ? -4.475 16.558 -14.988 1.00 91.31 510 THR A CA 1
ATOM 4028 C C . THR A 1 510 ? -3.300 15.593 -14.963 1.00 91.31 510 THR A C 1
ATOM 4030 O O . THR A 1 510 ? -2.417 15.737 -14.124 1.00 91.31 510 THR A O 1
ATOM 4033 N N . MET A 1 511 ? -3.294 14.618 -15.863 1.00 87.94 511 MET A N 1
ATOM 4034 C CA . MET A 1 511 ? -2.282 13.571 -15.984 1.00 87.94 511 MET A CA 1
ATOM 4035 C C . MET A 1 511 ? -1.090 14.050 -16.818 1.00 87.94 511 MET A C 1
ATOM 4037 O O . MET A 1 511 ? -1.253 14.827 -17.765 1.00 87.94 511 MET A O 1
ATOM 4041 N N . ASN A 1 512 ? 0.103 13.553 -16.499 1.00 81.25 512 ASN A N 1
ATOM 4042 C CA . ASN A 1 512 ? 1.270 13.669 -17.366 1.00 81.25 512 ASN A CA 1
ATOM 4043 C C . ASN A 1 512 ? 1.187 12.609 -18.469 1.00 81.25 512 ASN A C 1
ATOM 4045 O O . ASN A 1 512 ? 1.253 11.412 -18.203 1.00 81.25 512 ASN A O 1
ATOM 4049 N N . THR A 1 513 ? 1.038 13.057 -19.714 1.00 67.19 513 THR A N 1
ATOM 4050 C CA . THR A 1 513 ? 0.901 12.187 -20.895 1.00 67.19 513 THR A CA 1
ATOM 4051 C C . THR A 1 513 ? 2.232 11.807 -21.536 1.00 67.19 513 THR A C 1
ATOM 4053 O O . THR A 1 513 ? 2.276 10.933 -22.394 1.00 67.19 513 THR A O 1
ATOM 4056 N N . ASP A 1 514 ? 3.318 12.449 -21.120 1.00 61.78 514 ASP A N 1
ATOM 4057 C CA . ASP A 1 514 ? 4.646 12.243 -21.686 1.00 61.78 514 ASP A CA 1
ATOM 4058 C C . ASP A 1 514 ? 5.331 11.147 -20.845 1.00 61.78 514 ASP A C 1
ATOM 4060 O O . ASP A 1 514 ? 5.830 11.477 -19.780 1.00 61.78 514 ASP A O 1
ATOM 4064 N N . CYS A 1 515 ? 5.317 9.857 -21.206 1.00 52.34 515 CYS A N 1
ATOM 4065 C CA . CYS A 1 515 ? 6.043 8.799 -20.457 1.00 52.34 515 CYS A CA 1
ATOM 4066 C C . CYS A 1 515 ? 7.486 8.626 -20.957 1.00 52.34 515 CYS A C 1
ATOM 4068 O O . CYS A 1 515 ? 7.787 9.074 -22.050 1.00 52.34 515 CYS A O 1
ATOM 4070 N N . THR A 1 516 ? 8.392 7.980 -20.216 1.00 46.44 516 THR A N 1
ATOM 4071 C CA . THR A 1 516 ? 9.785 7.705 -20.658 1.00 46.44 516 THR A CA 1
ATOM 4072 C C . THR A 1 516 ? 9.877 6.743 -21.845 1.00 46.44 516 THR A C 1
ATOM 4074 O O . THR A 1 516 ? 10.812 6.834 -22.629 1.00 46.44 516 THR A O 1
ATOM 4077 N N . GLY A 1 517 ? 8.855 5.911 -22.078 1.00 44.84 517 GLY A N 1
ATOM 4078 C CA . GLY A 1 517 ? 8.697 5.181 -23.349 1.00 44.84 517 GLY A CA 1
ATOM 4079 C C . GLY A 1 517 ? 8.227 6.064 -24.518 1.00 44.84 517 GLY A C 1
ATOM 4080 O O . GLY A 1 517 ? 8.319 5.671 -25.676 1.00 44.84 517 GLY A O 1
ATOM 4081 N N . ALA A 1 518 ? 7.741 7.270 -24.214 1.00 36.94 518 ALA A N 1
ATOM 4082 C CA . ALA A 1 518 ? 7.296 8.304 -25.146 1.00 36.94 518 ALA A CA 1
ATOM 4083 C C . ALA A 1 518 ? 8.126 9.599 -25.030 1.00 36.94 518 ALA A C 1
ATOM 4085 O O . ALA A 1 518 ? 7.774 10.613 -25.633 1.00 36.94 518 ALA A O 1
ATOM 4086 N N . SER A 1 519 ? 9.227 9.605 -24.262 1.00 38.91 519 SER A N 1
ATOM 4087 C CA . SER A 1 519 ? 10.037 10.808 -24.034 1.00 38.91 519 SER A CA 1
ATOM 4088 C C . SER A 1 519 ? 11.036 11.048 -25.138 1.00 38.91 519 SER A C 1
ATOM 4090 O O . SER A 1 519 ? 11.811 11.993 -25.062 1.00 38.91 519 SER A O 1
ATOM 4092 N N . ASN A 1 520 ? 10.937 10.278 -26.207 1.00 39.44 520 ASN A N 1
ATOM 4093 C CA . ASN A 1 520 ? 11.246 10.832 -27.488 1.00 39.44 520 ASN A CA 1
ATOM 4094 C C . ASN A 1 520 ? 9.949 11.385 -28.080 1.00 39.44 520 ASN A C 1
ATOM 4096 O O . ASN A 1 520 ? 9.404 10.852 -29.040 1.00 39.44 520 ASN A O 1
ATOM 4100 N N . ALA A 1 521 ? 9.576 12.590 -27.637 1.00 48.50 521 ALA A N 1
ATOM 4101 C CA . ALA A 1 521 ? 9.524 13.589 -28.688 1.00 48.50 521 ALA A CA 1
ATOM 4102 C C . ALA A 1 521 ? 10.931 13.564 -29.292 1.00 48.50 521 ALA A C 1
ATOM 4104 O O . ALA A 1 521 ? 11.846 14.144 -28.708 1.00 48.50 521 ALA A O 1
ATOM 4105 N N . THR A 1 522 ? 11.142 12.714 -30.305 1.00 53.72 522 THR A N 1
ATOM 4106 C CA . THR A 1 522 ? 12.446 12.558 -30.925 1.00 53.72 522 THR A CA 1
ATOM 4107 C C . THR A 1 522 ? 12.738 13.944 -31.441 1.00 53.72 522 THR A C 1
ATOM 4109 O O . THR A 1 522 ? 12.044 14.479 -32.310 1.00 53.72 522 THR A O 1
ATOM 4112 N N . TRP A 1 523 ? 13.706 14.580 -30.800 1.00 65.06 523 TRP A N 1
ATOM 4113 C CA . TRP A 1 523 ? 14.366 15.699 -31.407 1.00 65.06 523 TRP A CA 1
ATOM 4114 C C . TRP A 1 523 ? 15.095 15.116 -32.606 1.00 65.06 523 TRP A C 1
ATOM 4116 O O . TRP A 1 523 ? 16.166 14.523 -32.478 1.00 65.06 523 TRP A O 1
ATOM 4126 N N . GLU A 1 524 ? 14.437 15.183 -33.750 1.00 70.88 524 GLU A N 1
ATOM 4127 C CA . GLU A 1 524 ? 15.057 14.855 -35.016 1.00 70.88 524 GLU A CA 1
ATOM 4128 C C . GLU A 1 524 ? 15.779 16.093 -35.511 1.00 70.88 524 GLU A C 1
ATOM 4130 O O . GLU A 1 524 ? 15.313 17.220 -35.300 1.00 70.88 524 GLU A O 1
ATOM 4135 N N . ASP A 1 525 ? 16.904 15.866 -36.180 1.00 78.69 525 ASP A N 1
ATOM 4136 C CA . ASP A 1 525 ? 17.591 16.918 -36.912 1.00 78.69 525 ASP A CA 1
ATOM 4137 C C . ASP A 1 525 ? 16.573 17.553 -37.869 1.00 78.69 525 ASP A C 1
ATOM 4139 O O . ASP A 1 525 ? 15.869 16.854 -38.604 1.00 78.69 525 ASP A O 1
ATOM 4143 N N . ASP A 1 526 ? 16.420 18.872 -37.795 1.00 80.56 526 ASP A N 1
ATOM 4144 C CA . ASP A 1 526 ? 15.504 19.595 -38.663 1.00 80.56 526 ASP A CA 1
ATOM 4145 C C . ASP A 1 526 ? 16.131 19.676 -40.061 1.00 80.56 526 ASP A C 1
ATOM 4147 O O . ASP A 1 526 ? 17.077 20.438 -40.253 1.00 80.56 526 ASP A O 1
ATOM 4151 N N . PRO A 1 527 ? 15.629 18.936 -41.069 1.00 77.12 527 PRO A N 1
ATOM 4152 C CA . PRO A 1 527 ? 16.250 18.925 -42.391 1.00 77.12 527 PRO A CA 1
ATOM 4153 C C . PRO A 1 527 ? 16.102 20.269 -43.119 1.00 77.12 527 PRO A C 1
ATOM 4155 O O . PRO A 1 527 ? 16.699 20.463 -44.176 1.00 77.12 527 PRO A O 1
ATOM 4158 N N . THR A 1 528 ? 15.283 21.190 -42.597 1.00 81.00 528 THR A N 1
ATOM 4159 C CA . THR A 1 528 ? 15.050 22.508 -43.196 1.00 81.00 528 THR A CA 1
ATOM 4160 C C . THR A 1 528 ? 16.121 23.535 -42.831 1.00 81.00 528 THR A C 1
ATOM 4162 O O . THR A 1 528 ? 16.183 24.586 -43.469 1.00 81.00 528 THR A O 1
ATOM 4165 N N . GLN A 1 529 ? 16.980 23.239 -41.850 1.00 82.06 529 GLN A N 1
ATOM 4166 C CA . GLN A 1 529 ? 18.062 24.119 -41.414 1.00 82.06 529 GLN A CA 1
ATOM 4167 C C . GLN A 1 529 ? 19.373 23.327 -41.268 1.00 82.06 529 GLN A C 1
ATOM 4169 O O . GLN A 1 529 ? 19.381 22.253 -40.671 1.00 82.06 529 GLN A O 1
ATOM 4174 N N . PRO A 1 530 ? 20.502 23.819 -41.802 1.00 86.19 530 PRO A N 1
ATOM 4175 C CA . PRO A 1 530 ? 21.777 23.123 -41.679 1.00 86.19 530 PRO A CA 1
ATOM 4176 C C . PRO A 1 530 ? 22.336 23.216 -40.252 1.00 86.19 530 PRO A C 1
ATOM 4178 O O . PRO A 1 530 ? 22.086 24.182 -39.534 1.00 86.19 530 PRO A O 1
ATOM 4181 N N . ALA A 1 531 ? 23.151 22.236 -39.856 1.00 87.62 531 ALA A N 1
ATOM 4182 C CA . ALA A 1 531 ? 23.994 22.372 -38.672 1.00 87.62 531 ALA A CA 1
ATOM 4183 C C . ALA A 1 531 ? 25.078 23.436 -38.912 1.00 87.62 531 ALA A C 1
ATOM 4185 O O . ALA A 1 531 ? 25.676 23.485 -39.989 1.00 87.62 531 ALA A O 1
ATOM 4186 N N . VAL A 1 532 ? 25.361 24.258 -37.901 1.00 91.88 532 VAL A N 1
ATOM 4187 C CA . VAL A 1 532 ? 26.356 25.336 -37.970 1.00 91.88 532 VAL A CA 1
ATOM 4188 C C . VAL A 1 532 ? 27.498 25.027 -37.014 1.00 91.88 532 VAL A C 1
ATOM 4190 O O . VAL A 1 532 ? 27.294 24.836 -35.812 1.00 91.88 532 VAL A O 1
ATOM 4193 N N . LEU A 1 533 ? 28.710 24.961 -37.565 1.00 90.94 533 LEU A N 1
ATOM 4194 C CA . LEU A 1 533 ? 29.950 24.813 -36.813 1.00 90.94 533 LEU A CA 1
ATOM 4195 C C . LEU A 1 533 ? 30.603 26.185 -36.645 1.00 90.94 533 LEU A C 1
ATOM 4197 O O . LEU A 1 533 ? 31.005 26.807 -37.626 1.00 90.94 533 LEU A O 1
ATOM 4201 N N . TYR A 1 534 ? 30.767 26.609 -35.401 1.00 90.81 534 TYR A N 1
ATOM 4202 C CA . TYR A 1 534 ? 31.542 27.776 -35.010 1.00 90.81 534 TYR A CA 1
ATOM 4203 C C . TYR A 1 534 ? 32.966 27.318 -34.655 1.00 90.81 534 TYR A C 1
ATOM 4205 O O . TYR A 1 534 ? 33.153 26.673 -33.615 1.00 90.81 534 TYR A O 1
ATOM 4213 N N . PRO A 1 535 ? 33.967 27.587 -35.513 1.00 88.12 535 PRO A N 1
ATOM 4214 C CA . PRO A 1 535 ? 35.350 27.165 -35.293 1.00 88.12 535 PRO A CA 1
ATOM 4215 C C . PRO A 1 535 ? 36.023 28.011 -34.205 1.00 88.12 535 PRO A C 1
ATOM 4217 O O . PRO A 1 535 ? 35.407 28.924 -33.653 1.00 88.12 535 PRO A O 1
ATOM 4220 N N . ALA A 1 536 ? 37.294 27.750 -33.900 1.00 81.75 536 ALA A N 1
ATOM 4221 C CA . ALA A 1 536 ? 38.044 28.547 -32.931 1.00 81.75 536 ALA A CA 1
ATOM 4222 C C . ALA A 1 536 ? 38.116 30.031 -33.314 1.00 81.75 536 ALA A C 1
ATOM 4224 O O . ALA A 1 536 ? 38.107 30.390 -34.491 1.00 81.75 536 ALA A O 1
ATOM 4225 N N . ASN A 1 537 ? 38.240 30.882 -32.290 1.00 84.88 537 ASN A N 1
ATOM 4226 C CA . ASN A 1 537 ? 38.286 32.340 -32.419 1.00 84.88 537 ASN A CA 1
ATOM 4227 C C . ASN A 1 537 ? 37.014 32.952 -33.035 1.00 84.88 537 ASN A C 1
ATOM 4229 O O . ASN A 1 537 ? 37.085 33.902 -33.813 1.00 84.88 537 ASN A O 1
ATOM 4233 N N . THR A 1 538 ? 35.848 32.417 -32.673 1.00 85.31 538 THR A N 1
ATOM 4234 C CA . THR A 1 538 ? 34.540 32.893 -33.128 1.00 85.31 538 THR A CA 1
ATOM 4235 C C . THR A 1 538 ? 33.789 33.570 -31.989 1.00 85.31 538 THR A C 1
ATOM 4237 O O . THR A 1 538 ? 33.711 33.048 -30.876 1.00 85.31 538 THR A O 1
ATOM 4240 N N . LEU A 1 539 ? 33.209 34.730 -32.285 1.00 87.19 539 LEU A N 1
ATOM 4241 C CA . LEU A 1 539 ? 32.253 35.421 -31.431 1.00 87.19 539 LEU A CA 1
ATOM 4242 C C . LEU A 1 539 ? 31.034 35.789 -32.279 1.00 87.19 539 LEU A C 1
ATOM 4244 O O . LEU A 1 539 ? 31.125 36.665 -33.138 1.00 87.19 539 LEU A O 1
ATOM 4248 N N . ALA A 1 540 ? 29.918 35.096 -32.067 1.00 86.50 540 ALA A N 1
ATOM 4249 C CA . ALA A 1 540 ? 28.726 35.222 -32.904 1.00 86.50 540 ALA A CA 1
ATOM 4250 C C . ALA A 1 540 ? 27.434 35.073 -32.091 1.00 86.50 540 ALA A C 1
ATOM 4252 O O . ALA A 1 540 ? 27.419 34.461 -31.021 1.00 86.50 540 ALA A O 1
ATOM 4253 N N . THR A 1 541 ? 26.345 35.626 -32.620 1.00 86.69 541 THR A N 1
ATOM 4254 C CA . THR A 1 541 ? 24.981 35.416 -32.117 1.00 86.69 541 THR A CA 1
ATOM 4255 C C . THR A 1 541 ? 24.361 34.241 -32.867 1.00 86.69 541 THR A C 1
ATOM 4257 O O . THR A 1 541 ? 24.496 34.129 -34.077 1.00 86.69 541 THR A O 1
ATOM 4260 N N . VAL A 1 542 ? 23.675 33.354 -32.151 1.00 86.38 542 VAL A N 1
ATOM 4261 C CA . VAL A 1 542 ? 22.987 32.196 -32.742 1.00 86.38 542 VAL A CA 1
ATOM 4262 C C . VAL A 1 542 ? 21.789 32.653 -33.581 1.00 86.38 542 VAL A C 1
ATOM 4264 O O . VAL A 1 542 ? 21.422 32.009 -34.560 1.00 86.38 542 VAL A O 1
ATOM 4267 N N . GLU A 1 543 ? 21.190 33.795 -33.240 1.00 84.69 543 GLU A N 1
ATOM 4268 C CA . GLU A 1 543 ? 20.056 34.376 -33.961 1.00 84.69 543 GLU A CA 1
ATOM 4269 C C . GLU A 1 543 ? 20.390 34.796 -35.401 1.00 84.69 543 GLU A C 1
ATOM 4271 O O . GLU A 1 543 ? 19.465 34.933 -36.199 1.00 84.69 543 GLU A O 1
ATOM 4276 N N . SER A 1 544 ? 21.666 34.994 -35.764 1.00 79.00 544 SER A N 1
ATOM 4277 C CA . SER A 1 544 ? 22.031 35.302 -37.155 1.00 79.00 544 SER A CA 1
ATOM 4278 C C . SER A 1 544 ? 22.017 34.087 -38.080 1.00 79.00 544 SER A C 1
ATOM 4280 O O . SER A 1 544 ? 21.890 34.263 -39.290 1.00 79.00 544 SER A O 1
ATOM 4282 N N . ASP A 1 545 ? 22.123 32.876 -37.528 1.00 83.56 545 ASP A N 1
ATOM 4283 C CA . ASP A 1 545 ? 22.366 31.660 -38.312 1.00 83.56 545 ASP A CA 1
ATOM 4284 C C . ASP A 1 545 ? 21.178 30.686 -38.328 1.00 83.56 545 ASP A C 1
ATOM 4286 O O . ASP A 1 545 ? 21.141 29.769 -39.148 1.00 83.56 545 ASP A O 1
ATOM 4290 N N . PHE A 1 546 ? 20.181 30.888 -37.460 1.00 84.75 546 PHE A N 1
ATOM 4291 C CA . PHE A 1 546 ? 19.016 30.008 -37.331 1.00 84.75 546 PHE A CA 1
ATOM 4292 C C . PHE A 1 546 ? 17.700 30.785 -37.347 1.00 84.75 546 PHE A C 1
ATOM 4294 O O . PHE A 1 546 ? 17.612 31.916 -36.870 1.00 84.75 546 PHE A O 1
ATOM 4301 N N . ALA A 1 547 ? 16.641 30.164 -37.873 1.00 80.44 547 ALA A N 1
ATOM 4302 C CA . ALA A 1 547 ? 15.343 30.821 -37.984 1.00 80.44 547 ALA A CA 1
ATOM 4303 C C . ALA A 1 547 ? 14.687 31.057 -36.612 1.00 80.44 547 ALA A C 1
ATOM 4305 O O . ALA A 1 547 ? 14.872 30.303 -35.654 1.00 80.44 547 ALA A O 1
ATOM 4306 N N . GLU A 1 548 ? 13.807 32.059 -36.529 1.00 73.00 548 GLU A N 1
ATOM 4307 C CA . GLU A 1 548 ? 13.025 32.311 -35.311 1.00 73.00 548 GLU A CA 1
ATOM 4308 C C . GLU A 1 548 ? 12.132 31.129 -34.903 1.00 73.00 548 GLU A C 1
ATOM 4310 O O . GLU A 1 548 ? 11.774 31.009 -33.730 1.00 73.00 548 GLU A O 1
ATOM 4315 N N . THR A 1 549 ? 11.795 30.252 -35.848 1.00 75.38 549 THR A N 1
ATOM 4316 C CA . THR A 1 549 ? 10.948 29.071 -35.652 1.00 75.38 549 THR A CA 1
ATOM 4317 C C . THR A 1 549 ? 11.685 27.865 -35.068 1.00 75.38 549 THR A C 1
ATOM 4319 O O . THR A 1 549 ? 11.033 26.870 -34.746 1.00 75.38 549 THR A O 1
ATOM 4322 N N . THR A 1 550 ? 13.010 27.928 -34.901 1.00 81.50 550 THR A N 1
ATOM 4323 C CA . THR A 1 550 ? 13.800 26.820 -34.350 1.00 81.50 550 THR A CA 1
ATOM 4324 C C . THR A 1 550 ? 13.378 26.506 -32.917 1.00 81.50 550 THR A C 1
ATOM 4326 O O . THR A 1 550 ? 13.223 27.392 -32.070 1.00 81.50 550 THR A O 1
ATOM 4329 N N . GLN A 1 551 ? 13.137 25.224 -32.645 1.00 82.31 551 GLN A N 1
ATOM 4330 C CA . GLN A 1 551 ? 12.563 24.775 -31.376 1.00 82.31 551 GLN A CA 1
ATOM 4331 C C . GLN A 1 551 ? 13.640 24.388 -30.362 1.00 82.31 551 GLN A C 1
ATOM 4333 O O . GLN A 1 551 ? 13.547 24.772 -29.196 1.00 82.31 551 GLN A O 1
ATOM 4338 N N . ALA A 1 552 ? 14.669 23.668 -30.803 1.00 85.56 552 ALA A N 1
ATOM 4339 C CA . ALA A 1 552 ? 15.780 23.235 -29.966 1.00 85.56 552 ALA A CA 1
ATOM 4340 C C . ALA A 1 552 ? 17.074 23.098 -30.773 1.00 85.56 552 ALA A C 1
ATOM 4342 O O . ALA A 1 552 ? 17.058 23.119 -32.004 1.00 85.56 552 ALA A O 1
ATOM 4343 N N . PHE A 1 553 ? 18.188 22.924 -30.063 1.00 86.44 553 PHE A N 1
ATOM 4344 C CA . PHE A 1 553 ? 19.495 22.633 -30.644 1.00 86.44 553 PHE A CA 1
ATOM 4345 C C . PHE A 1 553 ? 20.121 21.413 -29.984 1.00 86.44 553 PHE A C 1
ATOM 4347 O O . PHE A 1 553 ? 20.125 21.310 -28.758 1.00 86.44 553 PHE A O 1
ATOM 4354 N N . ARG A 1 554 ? 20.727 20.533 -30.781 1.00 87.31 554 ARG A N 1
ATOM 4355 C CA . ARG A 1 554 ? 21.748 19.606 -30.296 1.00 87.31 554 ARG A CA 1
ATOM 4356 C C . ARG A 1 554 ? 23.065 20.359 -30.321 1.00 87.31 554 ARG A C 1
ATOM 4358 O O . ARG A 1 554 ? 23.445 20.919 -31.348 1.00 87.31 554 ARG A O 1
ATOM 4365 N N . VAL A 1 555 ? 23.734 20.384 -29.183 1.00 85.94 555 VAL A N 1
ATOM 4366 C CA . VAL A 1 555 ? 24.960 21.140 -28.971 1.00 85.94 555 VAL A CA 1
ATOM 4367 C C . VAL A 1 555 ? 26.119 20.177 -28.811 1.00 85.94 555 VAL A C 1
ATOM 4369 O O . VAL A 1 555 ? 25.995 19.185 -28.098 1.00 85.94 555 VAL A O 1
ATOM 4372 N N . GLY A 1 556 ? 27.239 20.487 -29.454 1.00 85.56 556 GLY A N 1
ATOM 4373 C CA . GLY A 1 556 ? 28.547 19.912 -29.159 1.00 85.56 556 GLY A CA 1
ATOM 4374 C C . GLY A 1 556 ? 29.553 21.031 -28.917 1.00 85.56 556 GLY A C 1
ATOM 4375 O O . GLY A 1 556 ? 29.787 21.830 -29.816 1.00 85.56 556 GLY A O 1
ATOM 4376 N N . LEU A 1 557 ? 30.143 21.108 -27.728 1.00 82.56 557 LEU A N 1
ATOM 4377 C CA . LEU A 1 557 ? 31.219 22.043 -27.402 1.00 82.56 557 LEU A CA 1
ATOM 4378 C C . LEU A 1 557 ? 32.519 21.267 -27.213 1.00 82.56 557 LEU A C 1
ATOM 4380 O O . LEU A 1 557 ? 32.544 20.294 -26.463 1.00 82.56 557 LEU A O 1
ATOM 4384 N N . GLY A 1 558 ? 33.594 21.716 -27.849 1.00 78.88 558 GLY A N 1
ATOM 4385 C CA . GLY A 1 558 ? 34.941 21.197 -27.631 1.00 78.88 558 GLY A CA 1
ATOM 4386 C C . GLY A 1 558 ? 35.860 22.285 -27.097 1.00 78.88 558 GLY A C 1
ATOM 4387 O O . GLY A 1 558 ? 36.000 23.333 -27.727 1.00 78.88 558 GLY A O 1
ATOM 4388 N N . GLY A 1 559 ? 36.489 22.043 -25.948 1.00 75.38 559 GLY A N 1
ATOM 4389 C CA . GLY A 1 559 ? 37.637 22.819 -25.483 1.00 75.38 559 GLY A CA 1
ATOM 4390 C C . GLY A 1 559 ? 38.915 22.373 -26.194 1.00 75.38 559 GLY A C 1
ATOM 4391 O O . GLY A 1 559 ? 39.027 21.218 -26.610 1.00 75.38 559 GLY A O 1
ATOM 4392 N N . ALA A 1 560 ? 39.883 23.277 -26.350 1.00 72.44 560 ALA A N 1
ATOM 4393 C CA . ALA A 1 560 ? 41.126 22.948 -27.040 1.00 72.44 560 ALA A CA 1
ATOM 4394 C C . ALA A 1 560 ? 41.965 21.908 -26.270 1.00 72.44 560 ALA A C 1
ATOM 4396 O O . ALA A 1 560 ? 42.139 22.005 -25.049 1.00 72.44 560 ALA A O 1
ATOM 4397 N N . GLY A 1 561 ? 42.508 20.933 -27.005 1.00 63.72 561 GLY A N 1
ATOM 4398 C CA . GLY A 1 561 ? 43.561 20.030 -26.533 1.00 63.72 561 GLY A CA 1
ATOM 4399 C C . GLY A 1 561 ? 44.935 20.631 -26.831 1.00 63.72 561 GLY A C 1
ATOM 4400 O O . GLY A 1 561 ? 45.138 21.217 -27.895 1.00 63.72 561 GLY A O 1
ATOM 4401 N N . GLY A 1 562 ? 45.879 20.546 -25.894 1.00 58.03 562 GLY A N 1
ATOM 4402 C CA . GLY A 1 562 ? 47.211 21.134 -26.064 1.00 58.03 562 GLY A CA 1
ATOM 4403 C C . GLY A 1 562 ? 47.946 20.602 -27.307 1.00 58.03 562 GLY A C 1
ATOM 4404 O O . GLY A 1 562 ? 47.750 19.467 -27.724 1.00 58.03 562 GLY A O 1
ATOM 4405 N N . ALA A 1 563 ? 48.846 21.404 -27.886 1.00 51.84 563 ALA A N 1
ATOM 4406 C CA . ALA A 1 563 ? 49.589 21.060 -29.111 1.00 51.84 563 ALA A CA 1
ATOM 4407 C C . ALA A 1 563 ? 50.604 19.896 -28.969 1.00 51.84 563 ALA A C 1
ATOM 4409 O O . ALA A 1 563 ? 51.232 19.507 -29.952 1.00 51.84 563 ALA A O 1
ATOM 4410 N N . ALA A 1 564 ? 50.789 19.353 -27.762 1.00 51.31 564 ALA A N 1
ATOM 4411 C CA . ALA A 1 564 ? 51.626 18.186 -27.483 1.00 51.31 564 ALA A CA 1
ATOM 4412 C C . ALA A 1 564 ? 50.733 16.997 -27.099 1.00 51.31 564 ALA A C 1
ATOM 4414 O O . ALA A 1 564 ? 49.653 17.209 -26.555 1.00 51.31 564 ALA A O 1
ATOM 4415 N N . THR A 1 565 ? 51.202 15.771 -27.347 1.00 49.84 565 THR A N 1
ATOM 4416 C CA . THR A 1 565 ? 50.498 14.468 -27.258 1.00 49.84 565 THR A CA 1
ATOM 4417 C C . THR A 1 565 ? 49.741 14.154 -25.957 1.00 49.84 565 THR A C 1
ATOM 4419 O O . THR A 1 565 ? 49.107 13.106 -25.869 1.00 49.84 565 THR A O 1
ATOM 4422 N N . ASP A 1 566 ? 49.776 15.047 -24.968 1.00 50.25 566 ASP A N 1
ATOM 4423 C CA . ASP A 1 566 ? 49.441 14.769 -23.575 1.00 50.25 566 ASP A CA 1
ATOM 4424 C C . ASP A 1 566 ? 48.366 15.728 -22.998 1.00 50.25 566 ASP A C 1
ATOM 4426 O O . ASP A 1 566 ? 47.964 15.571 -21.846 1.00 50.25 566 ASP A O 1
ATOM 4430 N N . GLY A 1 567 ? 47.881 16.723 -23.761 1.00 54.69 567 GLY A N 1
ATOM 4431 C CA . GLY A 1 567 ? 46.861 17.682 -23.302 1.00 54.69 567 GLY A CA 1
ATOM 4432 C C . GLY A 1 567 ? 45.442 17.352 -23.786 1.00 54.69 567 GLY A C 1
ATOM 4433 O O . GLY A 1 567 ? 45.122 17.623 -24.941 1.00 54.69 567 GLY A O 1
ATOM 4434 N N . ASN A 1 568 ? 44.568 16.852 -22.904 1.00 61.97 568 ASN A N 1
ATOM 4435 C CA . ASN A 1 568 ? 43.165 16.542 -23.235 1.00 61.97 568 ASN A CA 1
ATOM 4436 C C . ASN A 1 568 ? 42.245 17.748 -22.987 1.00 61.97 568 ASN A C 1
ATOM 4438 O O . ASN A 1 568 ? 42.209 18.272 -21.870 1.00 61.97 568 ASN A O 1
ATOM 4442 N N . GLY A 1 569 ? 41.491 18.156 -24.012 1.00 65.62 569 GLY A N 1
ATOM 4443 C CA . GLY A 1 569 ? 40.378 19.104 -23.891 1.00 65.62 569 GLY A CA 1
ATOM 4444 C C . GLY A 1 569 ? 39.067 18.390 -23.551 1.00 65.62 569 GLY A C 1
ATOM 4445 O O . GLY A 1 569 ? 38.896 17.210 -23.868 1.00 65.62 569 GLY A O 1
ATOM 4446 N N . ALA A 1 570 ? 38.138 19.099 -22.912 1.00 70.56 570 ALA A N 1
ATOM 4447 C CA . ALA A 1 570 ? 36.833 18.541 -22.581 1.00 70.56 570 ALA A CA 1
ATOM 4448 C C . ALA A 1 570 ? 35.856 18.659 -23.756 1.00 70.56 570 ALA A C 1
ATOM 4450 O O . ALA A 1 570 ? 35.833 19.669 -24.467 1.00 70.56 570 ALA A O 1
ATOM 4451 N N . PHE A 1 571 ? 35.012 17.647 -23.933 1.00 71.81 571 PHE A N 1
ATOM 4452 C CA . PHE A 1 571 ? 33.923 17.656 -24.901 1.00 71.81 571 PHE A CA 1
ATOM 4453 C C . PHE A 1 571 ? 32.582 17.552 -24.176 1.00 71.81 571 PHE A C 1
ATOM 4455 O O . PHE A 1 571 ? 32.414 16.696 -23.313 1.00 71.81 571 PHE A O 1
ATOM 4462 N N . VAL A 1 572 ? 31.629 18.421 -24.517 1.00 72.06 572 VAL A N 1
ATOM 4463 C CA . VAL A 1 572 ? 30.287 18.474 -23.919 1.00 72.06 572 VAL A CA 1
ATOM 4464 C C . VAL A 1 572 ? 29.246 18.364 -25.021 1.00 72.06 572 VAL A C 1
ATOM 4466 O O . VAL A 1 572 ? 29.261 19.144 -25.970 1.00 72.06 572 VAL A O 1
ATOM 4469 N N . THR A 1 573 ? 28.301 17.441 -24.875 1.00 75.56 573 THR A N 1
ATOM 4470 C CA . THR A 1 573 ? 27.141 17.312 -25.763 1.00 75.56 573 THR A CA 1
ATOM 4471 C C . THR A 1 573 ? 25.838 17.350 -24.990 1.00 75.56 573 THR A C 1
ATOM 4473 O O . THR A 1 573 ? 25.809 16.987 -23.819 1.00 75.56 573 THR A O 1
ATOM 4476 N N . GLY A 1 574 ? 24.763 17.794 -25.636 1.00 73.88 574 GLY A N 1
ATOM 4477 C CA . GLY A 1 574 ? 23.414 17.735 -25.078 1.00 73.88 574 GLY A CA 1
ATOM 4478 C C . GLY A 1 574 ? 22.390 18.459 -25.945 1.00 73.88 574 GLY A C 1
ATOM 4479 O O . GLY A 1 574 ? 22.694 18.888 -27.058 1.00 73.88 574 GLY A O 1
ATOM 4480 N N . ILE A 1 575 ? 21.165 18.594 -25.444 1.00 77.88 575 ILE A N 1
ATOM 4481 C CA . ILE A 1 575 ? 20.050 19.243 -26.142 1.00 77.88 575 ILE A CA 1
ATOM 4482 C C . ILE A 1 575 ? 19.564 20.456 -25.352 1.00 77.88 575 ILE A C 1
ATOM 4484 O O . ILE A 1 575 ? 19.231 20.337 -24.172 1.00 77.88 575 ILE A O 1
ATOM 4488 N N . ILE A 1 576 ? 19.464 21.603 -26.022 1.00 81.12 576 ILE A N 1
ATOM 4489 C CA . ILE A 1 576 ? 18.895 22.845 -25.489 1.00 81.12 576 ILE A CA 1
ATOM 4490 C C . ILE A 1 576 ? 17.498 23.050 -26.047 1.00 81.12 576 ILE A C 1
ATOM 4492 O O . ILE A 1 576 ? 17.336 23.171 -27.260 1.00 81.12 576 ILE A O 1
ATOM 4496 N N . ASP A 1 577 ? 16.512 23.199 -25.163 1.00 78.94 577 ASP A N 1
ATOM 4497 C CA . ASP A 1 577 ? 15.210 23.759 -25.531 1.00 78.94 577 ASP A CA 1
ATOM 4498 C C . ASP A 1 577 ? 15.356 25.275 -25.729 1.00 78.94 577 ASP A C 1
ATOM 4500 O O . ASP A 1 577 ? 15.410 26.064 -24.779 1.00 78.94 577 ASP A O 1
ATOM 4504 N N . TYR A 1 578 ? 15.461 25.687 -26.990 1.00 83.38 578 TYR A N 1
ATOM 4505 C CA . TYR A 1 578 ? 15.721 27.076 -27.345 1.00 83.38 578 TYR A CA 1
ATOM 4506 C C . TYR A 1 578 ? 14.528 27.981 -27.012 1.00 83.38 578 TYR A C 1
ATOM 4508 O O . TYR A 1 578 ? 14.704 29.140 -26.628 1.00 83.38 578 TYR A O 1
ATOM 4516 N N . GLN A 1 579 ? 13.308 27.441 -27.057 1.00 77.75 579 GLN A N 1
ATOM 4517 C CA . GLN A 1 579 ? 12.099 28.162 -26.663 1.00 77.75 579 GLN A CA 1
ATOM 4518 C C . GLN A 1 579 ? 12.064 28.419 -25.153 1.00 77.75 579 GLN A C 1
ATOM 4520 O O . GLN A 1 579 ? 11.618 29.484 -24.724 1.00 77.75 579 GLN A O 1
ATOM 4525 N N . ALA A 1 580 ? 12.561 27.488 -24.338 1.00 73.38 580 ALA A N 1
ATOM 4526 C CA . ALA A 1 580 ? 12.699 27.686 -22.897 1.00 73.38 580 ALA A CA 1
ATOM 4527 C C . ALA A 1 580 ? 13.754 28.752 -22.553 1.00 73.38 580 ALA A C 1
ATOM 4529 O O . ALA A 1 580 ? 13.504 29.594 -21.689 1.00 73.38 580 ALA A O 1
ATOM 4530 N N . VAL A 1 581 ? 14.895 28.768 -23.253 1.00 74.94 581 VAL A N 1
ATOM 4531 C CA . VAL A 1 581 ? 15.956 29.778 -23.062 1.00 74.94 581 VAL A CA 1
ATOM 4532 C C . VAL A 1 581 ? 15.465 31.183 -23.426 1.00 74.94 581 VAL A C 1
ATOM 4534 O O . VAL A 1 581 ? 15.706 32.134 -22.686 1.00 74.94 581 VAL A O 1
ATOM 4537 N N . ARG A 1 582 ? 14.684 31.320 -24.502 1.00 78.69 582 ARG A N 1
ATOM 4538 C CA . ARG A 1 582 ? 14.091 32.605 -24.918 1.00 78.69 582 ARG A CA 1
ATOM 4539 C C . ARG A 1 582 ? 13.098 33.196 -23.916 1.00 78.69 582 ARG A C 1
ATOM 4541 O O . ARG A 1 582 ? 12.867 34.400 -23.923 1.00 78.69 582 ARG A O 1
ATOM 4548 N N . ARG A 1 583 ? 12.507 32.373 -23.045 1.00 78.00 583 ARG A N 1
ATOM 4549 C CA . ARG A 1 583 ? 11.579 32.826 -21.991 1.00 78.00 583 ARG A CA 1
ATOM 4550 C C . ARG A 1 583 ? 12.294 33.384 -20.763 1.00 78.00 583 ARG A C 1
ATOM 4552 O O . ARG A 1 583 ? 11.622 33.767 -19.804 1.00 78.00 583 ARG A O 1
ATOM 4559 N N . LEU A 1 584 ? 13.627 33.411 -20.754 1.00 73.56 584 LEU A N 1
ATOM 4560 C CA . LEU A 1 584 ? 14.365 33.982 -19.637 1.00 73.56 584 LEU A CA 1
ATOM 4561 C C . LEU A 1 584 ? 14.066 35.484 -19.500 1.00 73.56 584 LEU A C 1
ATOM 4563 O O . LEU A 1 584 ? 14.029 36.198 -20.506 1.00 73.56 584 LEU A O 1
ATOM 4567 N N . PRO A 1 585 ? 13.853 35.989 -18.269 1.00 69.38 585 PRO A N 1
ATOM 4568 C CA . PRO A 1 585 ? 13.602 37.407 -18.048 1.00 69.38 585 PRO A CA 1
ATOM 4569 C C . PRO A 1 585 ? 14.721 38.272 -18.639 1.00 69.38 585 PRO A C 1
ATOM 4571 O O . PRO A 1 585 ? 15.883 38.147 -18.259 1.00 69.38 585 PRO A O 1
ATOM 4574 N N . GLY A 1 586 ? 14.362 39.153 -19.573 1.00 73.56 586 GLY A N 1
ATOM 4575 C CA . GLY A 1 586 ? 15.303 40.055 -20.232 1.00 73.56 586 GLY A CA 1
ATOM 4576 C C . GLY A 1 586 ? 16.174 39.413 -21.314 1.00 73.56 586 GLY A C 1
ATOM 4577 O O . GLY A 1 586 ? 17.121 40.066 -21.725 1.00 73.56 586 GLY A O 1
ATOM 4578 N N . PHE A 1 587 ? 15.901 38.191 -21.777 1.00 81.62 587 PHE A N 1
ATOM 4579 C CA . PHE A 1 587 ? 16.671 37.552 -22.851 1.00 81.62 587 PHE A CA 1
ATOM 4580 C C . PHE A 1 587 ? 16.824 38.469 -24.081 1.00 81.62 587 PHE A C 1
ATOM 4582 O O . PHE A 1 587 ? 15.829 38.927 -24.644 1.00 81.62 587 PHE A O 1
ATOM 4589 N N . THR A 1 588 ? 18.064 38.738 -24.494 1.00 79.00 588 THR A N 1
ATOM 4590 C CA . THR A 1 588 ? 18.388 39.558 -25.676 1.00 79.00 588 THR A CA 1
ATOM 4591 C C . THR A 1 588 ? 18.980 38.749 -26.826 1.00 79.00 588 THR A C 1
ATOM 4593 O O . THR A 1 588 ? 18.903 39.192 -27.967 1.00 79.00 588 THR A O 1
ATOM 4596 N N . GLY A 1 589 ? 19.551 37.576 -26.549 1.00 83.44 589 GLY A N 1
ATOM 4597 C CA . GLY A 1 589 ? 20.100 36.677 -27.562 1.00 83.44 589 GLY A CA 1
ATOM 4598 C C . GLY A 1 589 ? 21.009 35.606 -26.965 1.00 83.44 589 GLY A C 1
ATOM 4599 O O . GLY A 1 589 ? 21.469 35.719 -25.821 1.00 83.44 589 GLY A O 1
ATOM 4600 N N . LEU A 1 590 ? 21.272 34.566 -27.748 1.00 86.88 590 LEU A N 1
ATOM 4601 C CA . LEU A 1 590 ? 22.182 33.475 -27.433 1.00 86.88 590 LEU A CA 1
ATOM 4602 C C . LEU A 1 590 ? 23.497 33.684 -28.192 1.00 86.88 590 LEU A C 1
ATOM 4604 O O . LEU A 1 590 ? 23.510 33.908 -29.396 1.00 86.88 590 LEU A O 1
ATOM 4608 N N . TRP A 1 591 ? 24.613 33.610 -27.480 1.00 85.62 591 TRP A N 1
ATOM 4609 C CA . TRP A 1 591 ? 25.943 33.925 -27.989 1.00 85.62 591 TRP A CA 1
ATOM 4610 C C . TRP A 1 591 ? 26.859 32.715 -27.902 1.00 85.62 591 TRP A C 1
ATOM 4612 O O . TRP A 1 591 ? 26.887 32.004 -26.893 1.00 85.62 591 TRP A O 1
ATOM 4622 N N . VAL A 1 592 ? 27.636 32.519 -28.961 1.00 87.75 592 VAL A N 1
ATOM 4623 C CA . VAL A 1 592 ? 28.706 31.531 -29.058 1.00 87.75 592 VAL A CA 1
ATOM 4624 C C . VAL A 1 592 ? 30.039 32.249 -28.935 1.00 87.75 592 VAL A C 1
ATOM 4626 O O . VAL A 1 592 ? 30.280 33.251 -29.613 1.00 87.75 592 VAL A O 1
ATOM 4629 N N . ARG A 1 593 ? 30.919 31.707 -28.092 1.00 83.69 593 ARG A N 1
ATOM 4630 C CA . ARG A 1 593 ? 32.292 32.178 -27.932 1.00 83.69 593 ARG A CA 1
ATOM 4631 C C . ARG A 1 593 ? 33.272 31.009 -27.981 1.00 83.69 593 ARG A C 1
ATOM 4633 O O . ARG A 1 593 ? 33.158 30.070 -27.198 1.00 83.69 593 ARG A O 1
ATOM 4640 N N . THR A 1 594 ? 34.283 31.114 -28.831 1.00 81.81 594 THR A N 1
ATOM 4641 C CA . THR A 1 594 ? 35.415 30.182 -28.919 1.00 81.81 594 THR A CA 1
ATOM 4642 C C . THR A 1 594 ? 36.725 30.971 -29.027 1.00 81.81 594 THR A C 1
ATOM 4644 O O . THR A 1 594 ? 36.772 32.034 -29.647 1.00 81.81 594 THR A O 1
ATOM 4647 N N . ASN A 1 595 ? 37.812 30.459 -28.443 1.00 73.56 595 ASN A N 1
ATOM 4648 C CA . ASN A 1 595 ? 39.155 31.060 -28.513 1.00 73.56 595 ASN A CA 1
ATOM 4649 C C . ASN A 1 595 ? 40.170 30.046 -29.076 1.00 73.56 595 ASN A C 1
ATOM 4651 O O . ASN A 1 595 ? 40.092 28.854 -28.768 1.00 73.56 595 ASN A O 1
ATOM 4655 N N . THR A 1 596 ? 41.153 30.494 -29.861 1.00 73.94 596 THR A N 1
ATOM 4656 C CA . THR A 1 596 ? 42.262 29.626 -30.313 1.00 73.94 596 THR A CA 1
ATOM 4657 C C . THR A 1 596 ? 43.038 29.088 -29.111 1.00 73.94 596 THR A C 1
ATOM 4659 O O . THR A 1 596 ? 43.445 29.867 -28.252 1.00 73.94 596 THR A O 1
ATOM 4662 N N . GLY A 1 597 ? 43.223 27.766 -29.023 1.00 66.19 597 GLY A N 1
ATOM 4663 C CA . GLY A 1 597 ? 43.889 27.135 -27.873 1.00 66.19 597 GLY A CA 1
ATOM 4664 C C . GLY A 1 597 ? 43.177 27.304 -26.517 1.00 66.19 597 GLY A C 1
ATOM 4665 O O . GLY A 1 597 ? 43.803 27.091 -25.480 1.00 66.19 597 GLY A O 1
ATOM 4666 N N . GLY A 1 598 ? 41.899 27.707 -26.506 1.00 71.88 598 GLY A N 1
ATOM 4667 C CA . GLY A 1 598 ? 41.136 28.033 -25.295 1.00 71.88 598 GLY A CA 1
ATOM 4668 C C . GLY A 1 598 ? 39.825 27.253 -25.135 1.00 71.88 598 GLY A C 1
ATOM 4669 O O . GLY A 1 598 ? 39.621 26.198 -25.733 1.00 71.88 598 GLY A O 1
ATOM 4670 N N . SER A 1 599 ? 38.946 27.761 -24.272 1.00 74.56 599 SER A N 1
ATOM 4671 C CA . SER A 1 599 ? 37.647 27.149 -23.957 1.00 74.56 599 SER A CA 1
ATOM 4672 C C . SER A 1 599 ? 36.575 27.520 -24.994 1.00 74.56 599 SER A C 1
ATOM 4674 O O . SER A 1 599 ? 36.666 28.562 -25.650 1.00 74.56 599 SER A O 1
ATOM 4676 N N . ALA A 1 600 ? 35.536 26.693 -25.110 1.00 79.38 600 ALA A N 1
ATOM 4677 C CA . ALA A 1 600 ? 34.331 26.984 -25.892 1.00 79.38 600 ALA A CA 1
ATOM 4678 C C . ALA A 1 600 ? 33.141 27.228 -24.955 1.00 79.38 600 ALA A C 1
ATOM 4680 O O . ALA A 1 600 ? 32.974 26.508 -23.973 1.00 79.38 600 ALA A O 1
ATOM 4681 N N . ALA A 1 601 ? 32.308 28.228 -25.241 1.00 79.94 601 ALA A N 1
ATOM 4682 C CA . ALA A 1 601 ? 31.185 28.608 -24.391 1.00 79.94 601 ALA A CA 1
ATOM 4683 C C . ALA A 1 601 ? 29.935 28.988 -25.193 1.00 79.94 601 ALA A C 1
ATOM 4685 O O . ALA A 1 601 ? 30.009 29.603 -26.259 1.00 79.94 601 ALA A O 1
ATOM 4686 N N . LEU A 1 602 ? 28.781 28.669 -24.612 1.00 83.81 602 LEU A N 1
ATOM 4687 C CA . LEU A 1 602 ? 27.459 29.088 -25.057 1.00 83.81 602 LEU A CA 1
ATOM 4688 C C . LEU A 1 602 ? 26.769 29.859 -23.926 1.00 83.81 602 LEU A C 1
ATOM 4690 O O . LEU A 1 602 ? 26.664 29.363 -22.800 1.00 83.81 602 LEU A O 1
ATOM 4694 N N . VAL A 1 603 ? 26.306 31.076 -24.212 1.00 81.25 603 VAL A N 1
ATOM 4695 C CA . VAL A 1 603 ? 25.873 32.044 -23.192 1.00 81.25 603 VAL A CA 1
ATOM 4696 C C . VAL A 1 603 ? 24.610 32.776 -23.638 1.00 81.25 603 VAL A C 1
ATOM 4698 O O . VAL A 1 603 ? 24.557 33.303 -24.740 1.00 81.25 603 VAL A O 1
ATOM 4701 N N . ALA A 1 604 ? 23.599 32.859 -22.779 1.00 81.12 604 ALA A N 1
ATOM 4702 C CA . ALA A 1 604 ? 22.414 33.684 -22.993 1.00 81.12 604 ALA A CA 1
ATOM 4703 C C . ALA A 1 604 ? 22.603 35.061 -22.336 1.00 81.12 604 ALA A C 1
ATOM 4705 O O . ALA A 1 604 ? 22.899 35.147 -21.143 1.00 81.12 604 ALA A O 1
ATOM 4706 N N . LEU A 1 605 ? 22.420 36.151 -23.081 1.00 75.75 605 LEU A N 1
ATOM 4707 C CA . LEU A 1 605 ? 22.474 37.507 -22.526 1.00 75.75 605 LEU A CA 1
ATOM 4708 C C . LEU A 1 605 ? 21.090 37.975 -22.063 1.00 75.75 605 LEU A C 1
ATOM 4710 O O . LEU A 1 605 ? 20.087 37.755 -22.740 1.00 75.75 605 LEU A O 1
ATOM 4714 N N . GLY A 1 606 ? 21.055 38.620 -20.895 1.00 68.88 606 GLY A N 1
ATOM 4715 C CA . GLY A 1 606 ? 19.886 39.275 -20.317 1.00 68.88 606 GLY A CA 1
ATOM 4716 C C . GLY A 1 606 ? 19.981 40.809 -20.357 1.00 68.88 606 GLY A C 1
ATOM 4717 O O . GLY A 1 606 ? 21.064 41.395 -20.470 1.00 68.88 606 GLY A O 1
ATOM 4718 N N . GLY A 1 607 ? 18.839 41.483 -20.224 1.00 60.22 607 GLY A N 1
ATOM 4719 C CA . GLY A 1 607 ? 18.725 42.937 -20.179 1.00 60.22 607 GLY A CA 1
ATOM 4720 C C . GLY A 1 607 ? 19.552 43.525 -19.034 1.00 60.22 607 GLY A C 1
ATOM 4721 O O . GLY A 1 607 ? 19.502 43.035 -17.910 1.00 60.22 607 GLY A O 1
ATOM 4722 N N . GLY A 1 608 ? 20.332 44.569 -19.329 1.00 59.78 608 GLY A N 1
ATOM 4723 C CA . GLY A 1 608 ? 21.267 45.182 -18.375 1.00 59.78 608 GLY A CA 1
ATOM 4724 C C . GLY A 1 608 ? 22.704 44.645 -18.432 1.00 59.78 608 GLY A C 1
ATOM 4725 O O . GLY A 1 608 ? 23.529 45.062 -17.626 1.00 59.78 608 GLY A O 1
ATOM 4726 N N . GLY A 1 609 ? 23.029 43.761 -19.384 1.00 58.09 609 GLY A N 1
ATOM 4727 C CA . GLY A 1 609 ? 24.399 43.279 -19.596 1.00 58.09 609 GLY A CA 1
ATOM 4728 C C . GLY A 1 609 ? 24.827 42.165 -18.636 1.00 58.09 609 GLY A C 1
ATOM 4729 O O . GLY A 1 609 ? 26.020 41.997 -18.385 1.00 58.09 609 GLY A O 1
ATOM 4730 N N . VAL A 1 610 ? 23.865 41.412 -18.098 1.00 57.41 610 VAL A N 1
ATOM 4731 C CA . VAL A 1 610 ? 24.122 40.222 -17.278 1.00 57.41 610 VAL A CA 1
ATOM 4732 C C . VAL A 1 610 ? 24.074 38.989 -18.176 1.00 57.41 610 VAL A C 1
ATOM 4734 O O . VAL A 1 610 ? 23.096 38.769 -18.890 1.00 57.41 610 VAL A O 1
ATOM 4737 N N . ALA A 1 611 ? 25.134 38.191 -18.153 1.00 62.03 611 ALA A N 1
ATOM 4738 C CA . ALA A 1 611 ? 25.269 36.980 -18.945 1.00 62.03 611 ALA A CA 1
ATOM 4739 C C . ALA A 1 611 ? 24.911 35.743 -18.107 1.00 62.03 611 ALA A C 1
ATOM 4741 O O . ALA A 1 611 ? 25.491 35.512 -17.047 1.00 62.03 611 ALA A O 1
ATOM 4742 N N . THR A 1 612 ? 23.954 34.949 -18.588 1.00 69.25 612 THR A N 1
ATOM 4743 C CA . THR A 1 612 ? 23.605 33.629 -18.047 1.00 69.25 612 THR A CA 1
ATOM 4744 C C . THR A 1 612 ? 24.306 32.569 -18.889 1.00 69.25 612 THR A C 1
ATOM 4746 O O . THR A 1 612 ? 23.994 32.394 -20.064 1.00 69.25 612 THR A O 1
ATOM 4749 N N . TRP A 1 613 ? 25.278 31.865 -18.321 1.00 68.38 613 TRP A N 1
ATOM 4750 C CA . TRP A 1 613 ? 25.988 30.794 -19.021 1.00 68.38 613 TRP A CA 1
ATOM 4751 C C . TRP A 1 613 ? 25.072 29.578 -19.233 1.00 68.38 613 TRP A C 1
ATOM 4753 O O . TRP A 1 613 ? 24.261 29.245 -18.369 1.00 68.38 613 TRP A O 1
ATOM 4763 N N . ILE A 1 614 ? 25.190 28.925 -20.394 1.00 74.38 614 ILE A N 1
ATOM 4764 C CA . ILE A 1 614 ? 24.414 27.726 -20.739 1.00 74.38 614 ILE A CA 1
ATOM 4765 C C . ILE A 1 614 ? 25.295 26.474 -20.682 1.00 74.38 614 ILE A C 1
ATOM 4767 O O . ILE A 1 614 ? 24.921 25.513 -20.009 1.00 74.38 614 ILE A O 1
ATOM 4771 N N . ALA A 1 615 ? 26.469 26.506 -21.322 1.00 76.19 615 ALA A N 1
ATOM 4772 C CA . ALA A 1 615 ? 27.524 25.496 -21.193 1.00 76.19 615 ALA A CA 1
ATOM 4773 C C . ALA A 1 615 ? 28.909 26.070 -21.514 1.00 76.19 615 ALA A C 1
ATOM 4775 O O . ALA A 1 615 ? 29.030 27.002 -22.310 1.00 76.19 615 ALA A O 1
ATOM 4776 N N . VAL A 1 616 ? 29.947 25.482 -20.917 1.00 76.12 616 VAL A N 1
ATOM 4777 C CA . VAL A 1 616 ? 31.362 25.800 -21.139 1.00 76.12 616 VAL A CA 1
ATOM 4778 C C . VAL A 1 616 ? 32.172 24.502 -21.181 1.00 76.12 616 VAL A C 1
ATOM 4780 O O . VAL A 1 616 ? 32.088 23.698 -20.256 1.00 76.12 616 VAL A O 1
ATOM 4783 N N . ALA A 1 617 ? 32.979 24.312 -22.222 1.00 76.25 617 ALA A N 1
ATOM 4784 C CA . ALA A 1 617 ? 33.959 23.234 -22.331 1.00 76.25 617 ALA A CA 1
ATOM 4785 C C . ALA A 1 617 ? 35.373 23.795 -22.114 1.00 76.25 617 ALA A C 1
ATOM 4787 O O . ALA A 1 617 ? 35.816 24.675 -22.859 1.00 76.25 617 ALA A O 1
ATOM 4788 N N . GLY A 1 618 ? 36.054 23.310 -21.073 1.00 70.56 618 GLY A N 1
ATOM 4789 C CA . GLY A 1 618 ? 37.370 23.785 -20.645 1.00 70.56 618 GLY A CA 1
ATOM 4790 C C . GLY A 1 618 ? 38.527 23.268 -21.507 1.00 70.56 618 GLY A C 1
ATOM 4791 O O . GLY A 1 618 ? 38.483 22.155 -22.034 1.00 70.56 618 GLY A O 1
ATOM 4792 N N . ALA A 1 619 ? 39.583 24.077 -21.630 1.00 69.06 619 ALA A N 1
ATOM 4793 C CA . ALA A 1 619 ? 40.825 23.705 -22.314 1.00 69.06 619 ALA A CA 1
ATOM 4794 C C . ALA A 1 619 ? 41.796 22.913 -21.416 1.00 69.06 619 ALA A C 1
ATOM 4796 O O . ALA A 1 619 ? 41.928 23.197 -20.222 1.00 69.06 619 ALA A O 1
ATOM 4797 N N . GLY A 1 620 ? 42.517 21.956 -22.008 1.00 63.81 620 GLY A N 1
ATOM 4798 C CA . GLY A 1 620 ? 43.605 21.215 -21.357 1.00 63.81 620 GLY A CA 1
ATOM 4799 C C . GLY A 1 620 ? 44.954 21.928 -21.493 1.00 63.81 620 GLY A C 1
ATOM 4800 O O . GLY A 1 620 ? 45.246 22.523 -22.530 1.00 63.81 620 GLY A O 1
ATOM 4801 N N . GLY A 1 621 ? 45.800 21.882 -20.459 1.00 55.88 621 GLY A N 1
ATOM 4802 C CA . GLY A 1 621 ? 47.101 22.559 -20.468 1.00 55.88 621 GLY A CA 1
ATOM 4803 C C . GLY A 1 621 ? 48.162 21.828 -21.305 1.00 55.88 621 GLY A C 1
ATOM 4804 O O . GLY A 1 621 ? 48.239 20.602 -21.300 1.00 55.88 621 GLY A O 1
ATOM 4805 N N . ALA A 1 622 ? 49.039 22.574 -21.988 1.00 50.19 622 ALA A N 1
ATOM 4806 C CA . ALA A 1 622 ? 50.194 22.016 -22.701 1.00 50.19 622 ALA A CA 1
ATOM 4807 C C . ALA A 1 622 ? 51.422 21.903 -21.772 1.00 50.19 622 ALA A C 1
ATOM 4809 O O . ALA A 1 622 ? 52.089 22.896 -21.473 1.00 50.19 622 ALA A O 1
ATOM 4810 N N . GLY A 1 623 ? 51.760 20.694 -21.320 1.00 50.00 623 GLY A N 1
ATOM 4811 C CA . GLY A 1 623 ? 53.042 20.425 -20.660 1.00 50.00 623 GLY A CA 1
ATOM 4812 C C . GLY A 1 623 ? 54.127 20.129 -21.695 1.00 50.00 623 GLY A C 1
ATOM 4813 O O . GLY A 1 623 ? 54.287 18.984 -22.086 1.00 50.00 623 GLY A O 1
ATOM 4814 N N . SER A 1 624 ? 54.879 21.128 -22.171 1.00 42.72 624 SER A N 1
ATOM 4815 C CA . SER A 1 624 ? 55.881 20.901 -23.236 1.00 42.72 624 SER A CA 1
ATOM 4816 C C . SER A 1 624 ? 57.248 20.378 -22.755 1.00 42.72 624 SER A C 1
ATOM 4818 O O . SER A 1 624 ? 58.189 20.342 -23.544 1.00 42.72 624 SER A O 1
ATOM 4820 N N . THR A 1 625 ? 57.416 20.007 -21.485 1.00 44.72 625 THR A N 1
ATOM 4821 C CA . THR A 1 625 ? 58.704 19.517 -20.964 1.00 44.72 625 THR A CA 1
ATOM 4822 C C . THR A 1 625 ? 58.475 18.572 -19.796 1.00 44.72 625 THR A C 1
ATOM 4824 O O . THR A 1 625 ? 58.001 19.027 -18.755 1.00 44.72 625 THR A O 1
ATOM 4827 N N . ILE A 1 626 ? 58.877 17.308 -19.957 1.00 46.28 626 ILE A N 1
ATOM 4828 C CA . ILE A 1 626 ? 59.187 16.414 -18.837 1.00 46.28 626 ILE A CA 1
ATOM 4829 C C . ILE A 1 626 ? 60.200 17.167 -17.967 1.00 46.28 626 ILE A C 1
ATOM 4831 O O . ILE A 1 626 ? 61.289 17.500 -18.441 1.00 46.28 626 ILE A O 1
ATOM 4835 N N . ASP A 1 627 ? 59.834 17.528 -16.740 1.00 44.97 627 ASP A N 1
ATOM 4836 C CA . ASP A 1 627 ? 60.836 18.018 -15.798 1.00 44.97 627 ASP A CA 1
ATOM 4837 C C . ASP A 1 627 ? 61.746 16.857 -15.360 1.00 44.97 627 ASP A C 1
ATOM 4839 O O . ASP A 1 627 ? 61.477 15.688 -15.641 1.00 44.97 627 ASP A O 1
ATOM 4843 N N . ALA A 1 628 ? 62.838 17.151 -14.654 1.00 42.53 628 ALA A N 1
ATOM 4844 C CA . ALA A 1 628 ? 63.788 16.131 -14.203 1.00 42.53 628 ALA A CA 1
ATOM 4845 C C . ALA A 1 628 ? 63.180 15.051 -13.270 1.00 42.53 628 ALA A C 1
ATOM 4847 O O . ALA A 1 628 ? 63.893 14.123 -12.889 1.00 42.53 628 ALA A O 1
ATOM 4848 N N . SER A 1 629 ? 61.894 15.157 -12.905 1.00 47.00 629 SER A N 1
ATOM 4849 C CA . SER A 1 629 ? 61.148 14.204 -12.080 1.00 47.00 629 SER A CA 1
ATOM 4850 C C . SER A 1 629 ? 60.119 13.353 -12.844 1.00 47.00 629 SER A C 1
ATOM 4852 O O . SER A 1 629 ? 59.522 12.464 -12.243 1.00 47.00 629 SER A O 1
ATOM 4854 N N . GLY A 1 630 ? 59.943 13.546 -14.159 1.00 47.72 630 GLY A N 1
ATOM 4855 C CA . GLY A 1 630 ? 59.079 12.688 -14.986 1.00 47.72 630 GLY A CA 1
ATOM 4856 C C . GLY A 1 630 ? 57.612 13.132 -15.116 1.00 47.72 630 GLY A C 1
ATOM 4857 O O . GLY A 1 630 ? 56.800 12.347 -15.601 1.00 47.72 630 GLY A O 1
ATOM 4858 N N . GLY A 1 631 ? 57.247 14.351 -14.695 1.00 48.25 631 GLY A N 1
ATOM 4859 C CA . GLY A 1 631 ? 55.851 14.825 -14.695 1.00 48.25 631 GLY A CA 1
ATOM 4860 C C . GLY A 1 631 ? 55.280 15.170 -16.083 1.00 48.25 631 GLY A C 1
ATOM 4861 O O . GLY A 1 631 ? 55.949 15.828 -16.883 1.00 48.25 631 GLY A O 1
ATOM 4862 N N . ARG A 1 632 ? 54.030 14.752 -16.352 1.00 51.38 632 ARG A N 1
ATOM 4863 C CA . ARG A 1 632 ? 53.227 15.078 -17.558 1.00 51.38 632 ARG A CA 1
ATOM 4864 C C . ARG A 1 632 ? 52.303 16.290 -17.318 1.00 51.38 632 ARG A C 1
ATOM 4866 O O . ARG A 1 632 ? 52.076 16.668 -16.172 1.00 51.38 632 ARG A O 1
ATOM 4873 N N . GLY A 1 633 ? 51.800 16.919 -18.389 1.00 50.41 633 GLY A N 1
ATOM 4874 C CA . GLY A 1 633 ? 50.902 18.091 -18.318 1.00 50.41 633 GLY A CA 1
ATOM 4875 C C . GLY A 1 633 ? 49.500 17.788 -17.757 1.00 50.41 633 GLY A C 1
ATOM 4876 O O . GLY A 1 633 ? 49.050 16.649 -17.806 1.00 50.41 633 GLY A O 1
ATOM 4877 N N . GLY A 1 634 ? 48.815 18.807 -17.217 1.00 52.19 634 GLY A N 1
ATOM 4878 C CA . GLY A 1 634 ? 47.496 18.669 -16.579 1.00 52.19 634 GLY A CA 1
ATOM 4879 C C . GLY A 1 634 ? 46.309 18.502 -17.545 1.00 52.19 634 GLY A C 1
ATOM 4880 O O . GLY A 1 634 ? 46.229 19.172 -18.577 1.00 52.19 634 GLY A O 1
ATOM 4881 N N . HIS A 1 635 ? 45.352 17.645 -17.173 1.00 54.78 635 HIS A N 1
ATOM 4882 C CA . HIS A 1 635 ? 44.114 17.366 -17.918 1.00 54.78 635 HIS A CA 1
ATOM 4883 C C . HIS A 1 635 ? 42.977 18.345 -17.564 1.00 54.78 635 HIS A C 1
ATOM 4885 O O . HIS A 1 635 ? 42.913 18.842 -16.438 1.00 54.78 635 HIS A O 1
ATOM 4891 N N . ALA A 1 636 ? 42.069 18.623 -18.510 1.00 56.16 636 ALA A N 1
ATOM 4892 C CA . ALA A 1 636 ? 40.830 19.352 -18.222 1.00 56.16 636 ALA A CA 1
ATOM 4893 C C . ALA A 1 636 ? 39.866 18.491 -17.380 1.00 56.16 636 ALA A C 1
ATOM 4895 O O . ALA A 1 636 ? 39.733 17.286 -17.603 1.00 56.16 636 ALA A O 1
ATOM 4896 N N . GLY A 1 637 ? 39.189 19.111 -16.410 1.00 53.66 637 GLY A N 1
ATOM 4897 C CA . GLY A 1 637 ? 38.192 18.442 -15.571 1.00 53.66 637 GLY A CA 1
ATOM 4898 C C . GLY A 1 637 ? 36.788 18.541 -16.173 1.00 53.66 637 GLY A C 1
ATOM 4899 O O . GLY A 1 637 ? 36.324 19.641 -16.491 1.00 53.66 637 GLY A O 1
ATOM 4900 N N . SER A 1 638 ? 36.087 17.414 -16.297 1.00 50.91 638 SER A N 1
ATOM 4901 C CA . SER A 1 638 ? 34.666 17.365 -16.659 1.00 50.91 638 SER A CA 1
ATOM 4902 C C . SER A 1 638 ? 33.792 17.454 -15.401 1.00 50.91 638 SER A C 1
ATOM 4904 O O . SER A 1 638 ? 33.880 16.584 -14.538 1.00 50.91 638 SER A O 1
ATOM 4906 N N . ALA A 1 639 ? 32.932 18.472 -15.279 1.00 51.44 639 ALA A N 1
ATOM 4907 C CA . ALA A 1 639 ? 31.850 18.486 -14.289 1.00 51.44 639 ALA A CA 1
ATOM 4908 C C . ALA A 1 639 ? 30.501 18.426 -15.017 1.00 51.44 639 ALA A C 1
ATOM 4910 O O . ALA A 1 639 ? 30.233 19.247 -15.896 1.00 51.44 639 ALA A O 1
ATOM 4911 N N . VAL A 1 640 ? 29.664 17.443 -14.671 1.00 50.91 640 VAL A N 1
ATOM 4912 C CA . VAL A 1 640 ? 28.424 17.149 -15.414 1.00 50.91 640 VAL A CA 1
ATOM 4913 C C . VAL A 1 640 ? 27.191 17.891 -14.875 1.00 50.91 640 VAL A C 1
ATOM 4915 O O . VAL A 1 640 ? 26.192 17.955 -15.580 1.00 50.91 640 VAL A O 1
ATOM 4918 N N . GLU A 1 641 ? 27.237 18.575 -13.721 1.00 43.00 641 GLU A N 1
ATOM 4919 C CA . GLU A 1 641 ? 26.085 19.393 -13.292 1.00 43.00 641 GLU A CA 1
ATOM 4920 C C . GLU A 1 641 ? 26.420 20.482 -12.253 1.00 43.00 641 GLU A C 1
ATOM 4922 O O . GLU A 1 641 ? 26.998 20.193 -11.205 1.00 43.00 641 GLU A O 1
ATOM 4927 N N . ILE A 1 642 ? 26.008 21.737 -12.506 1.00 42.91 642 ILE A N 1
ATOM 4928 C CA . ILE A 1 642 ? 25.895 22.802 -11.489 1.00 42.91 642 ILE A CA 1
ATOM 4929 C C . ILE A 1 642 ? 24.548 23.526 -11.661 1.00 42.91 642 ILE A C 1
ATOM 4931 O O . ILE A 1 642 ? 24.310 24.151 -12.697 1.00 42.91 642 ILE A O 1
ATOM 4935 N N . GLY A 1 643 ? 23.676 23.518 -10.635 1.00 34.12 643 GLY A N 1
ATOM 4936 C CA . GLY A 1 643 ? 22.505 24.410 -10.655 1.00 34.12 643 GLY A CA 1
ATOM 4937 C C . GLY A 1 643 ? 21.386 24.268 -9.606 1.00 34.12 643 GLY A C 1
ATOM 4938 O O . GLY A 1 643 ? 20.243 24.039 -9.989 1.00 34.12 643 GLY A O 1
ATOM 4939 N N . TRP A 1 644 ? 21.671 24.505 -8.321 1.00 29.42 644 TRP A N 1
ATOM 4940 C CA . TRP A 1 644 ? 20.980 25.445 -7.394 1.00 29.42 644 TRP A CA 1
ATOM 4941 C C . TRP A 1 644 ? 21.894 25.540 -6.155 1.00 29.42 644 TRP A C 1
ATOM 4943 O O . TRP A 1 644 ? 22.414 24.512 -5.727 1.00 29.42 644 TRP A O 1
ATOM 4953 N N . GLN A 1 645 ? 22.107 26.734 -5.576 1.00 34.19 645 GLN A N 1
ATOM 4954 C CA . GLN A 1 645 ? 22.561 26.888 -4.176 1.00 34.19 645 GLN A CA 1
ATOM 4955 C C . GLN A 1 645 ? 21.915 25.822 -3.257 1.00 34.19 645 GLN A C 1
ATOM 4957 O O . GLN A 1 645 ? 20.755 25.955 -2.872 1.00 34.19 645 GLN A O 1
ATOM 4962 N N . GLY A 1 646 ? 22.660 24.762 -2.931 1.00 32.16 646 GLY A N 1
ATOM 4963 C CA . GLY A 1 646 ? 22.224 23.691 -2.027 1.00 32.16 646 GLY A CA 1
ATOM 4964 C C . GLY A 1 646 ? 21.859 22.332 -2.648 1.00 32.16 646 GLY A C 1
ATOM 4965 O O . GLY A 1 646 ? 21.309 21.508 -1.927 1.00 32.16 646 GLY A O 1
ATOM 4966 N N . GLY A 1 647 ? 22.144 22.058 -3.927 1.00 26.89 647 GLY A N 1
ATOM 4967 C CA . GLY A 1 647 ? 21.977 20.720 -4.528 1.00 26.89 647 GLY A CA 1
ATOM 4968 C C . GLY A 1 647 ? 23.312 20.037 -4.851 1.00 26.89 647 GLY A C 1
ATOM 4969 O O . GLY A 1 647 ? 24.174 20.657 -5.468 1.00 26.89 647 GLY A O 1
ATOM 4970 N N . ASN A 1 648 ? 23.476 18.771 -4.451 1.00 31.95 648 ASN A N 1
ATOM 4971 C CA . ASN A 1 648 ? 24.655 17.951 -4.753 1.00 31.95 648 ASN A CA 1
ATOM 4972 C C . ASN A 1 648 ? 24.778 17.695 -6.259 1.00 31.95 648 ASN A C 1
ATOM 4974 O O . ASN A 1 648 ? 24.031 16.893 -6.813 1.00 31.95 648 ASN A O 1
ATOM 4978 N N . GLY A 1 649 ? 25.747 18.337 -6.909 1.00 31.28 649 GLY A N 1
ATOM 4979 C CA . GLY A 1 649 ? 26.269 17.846 -8.179 1.00 31.28 649 GLY A CA 1
ATOM 4980 C C . GLY A 1 649 ? 27.164 16.641 -7.904 1.00 31.28 649 GLY A C 1
ATOM 4981 O O . GLY A 1 649 ? 28.164 16.764 -7.195 1.00 31.28 649 GLY A O 1
ATOM 4982 N N . THR A 1 650 ? 26.818 15.474 -8.442 1.00 31.12 650 THR A N 1
ATOM 4983 C CA . THR A 1 650 ? 27.738 14.337 -8.529 1.00 31.12 650 THR A CA 1
ATOM 4984 C C . THR A 1 650 ? 28.932 14.749 -9.385 1.00 31.12 650 THR A C 1
ATOM 4986 O O . THR A 1 650 ? 28.818 14.914 -10.600 1.00 31.12 650 THR A O 1
ATOM 4989 N N . GLN A 1 651 ? 30.085 14.947 -8.747 1.00 33.66 651 GLN A N 1
ATOM 4990 C CA . GLN A 1 651 ? 31.365 15.036 -9.439 1.00 33.66 651 GLN A CA 1
ATOM 4991 C C . GLN A 1 651 ? 31.648 13.677 -10.088 1.00 33.66 651 GLN A C 1
ATOM 4993 O O . GLN A 1 651 ? 32.091 12.746 -9.422 1.00 33.66 651 GLN A O 1
ATOM 4998 N N . THR A 1 652 ? 31.406 13.546 -11.390 1.00 29.19 652 THR A N 1
ATOM 4999 C CA . THR A 1 652 ? 31.966 12.453 -12.190 1.00 29.19 652 THR A CA 1
ATOM 5000 C C . THR A 1 652 ? 33.443 12.750 -12.425 1.00 29.19 652 THR A C 1
ATOM 5002 O O . THR A 1 652 ? 33.833 13.288 -13.460 1.00 29.19 652 THR A O 1
ATOM 5005 N N . HIS A 1 653 ? 34.270 12.466 -11.422 1.00 32.41 653 HIS A N 1
ATOM 5006 C CA . HIS A 1 653 ? 35.702 12.323 -11.627 1.00 32.41 653 HIS A CA 1
ATOM 5007 C C . HIS A 1 653 ? 35.921 10.915 -12.190 1.00 32.41 653 HIS A C 1
ATOM 5009 O O . HIS A 1 653 ? 35.890 9.943 -11.439 1.00 32.41 653 HIS A O 1
ATOM 5015 N N . ASP A 1 654 ? 36.077 10.787 -13.507 1.00 31.58 654 ASP A N 1
ATOM 5016 C CA . ASP A 1 654 ? 36.478 9.511 -14.096 1.00 31.58 654 ASP A CA 1
ATOM 5017 C C . ASP A 1 654 ? 37.935 9.226 -13.702 1.00 31.58 654 ASP A C 1
ATOM 5019 O O . ASP A 1 654 ? 38.859 9.945 -14.087 1.00 31.58 654 ASP A O 1
ATOM 5023 N N . ALA A 1 655 ? 38.136 8.209 -12.867 1.00 30.94 655 ALA A N 1
ATOM 5024 C CA . ALA A 1 655 ? 39.444 7.655 -12.548 1.00 30.94 655 ALA A CA 1
ATOM 5025 C C . ALA A 1 655 ? 39.741 6.475 -13.487 1.00 30.94 655 ALA A C 1
ATOM 5027 O O . ALA A 1 655 ? 40.022 5.364 -13.039 1.00 30.94 655 ALA A O 1
ATOM 5028 N N . SER A 1 656 ? 39.657 6.687 -14.800 1.00 28.09 656 SER A N 1
ATOM 5029 C CA . SER A 1 656 ? 40.037 5.679 -15.786 1.00 28.09 656 SER A CA 1
ATOM 5030 C C . SER A 1 656 ? 41.538 5.769 -16.088 1.00 28.09 656 SER A C 1
ATOM 5032 O O . SER A 1 656 ? 41.996 6.469 -16.987 1.00 28.09 656 SER A O 1
ATOM 5034 N N . GLY A 1 657 ? 42.348 5.036 -15.321 1.00 28.70 657 GLY A N 1
ATOM 5035 C CA . GLY A 1 657 ? 43.755 4.834 -15.673 1.00 28.70 657 GLY A CA 1
ATOM 5036 C C . GLY A 1 657 ? 44.600 4.223 -14.565 1.00 28.70 657 GLY A C 1
ATOM 5037 O O . GLY A 1 657 ? 44.994 4.913 -13.630 1.00 28.70 657 GLY A O 1
ATOM 5038 N N . ASN A 1 658 ? 44.905 2.933 -14.710 1.00 28.25 658 ASN A N 1
ATOM 5039 C CA . ASN A 1 658 ? 45.914 2.220 -13.928 1.00 28.25 658 ASN A CA 1
ATOM 5040 C C . ASN A 1 658 ? 47.249 2.982 -13.853 1.00 28.25 658 ASN A C 1
ATOM 5042 O O . ASN A 1 658 ? 47.740 3.477 -14.863 1.00 28.25 658 ASN A O 1
ATOM 5046 N N . ASP A 1 659 ? 47.829 2.935 -12.654 1.00 32.16 659 ASP A N 1
ATOM 5047 C CA . ASP A 1 659 ? 49.244 3.008 -12.292 1.00 32.16 659 ASP A CA 1
ATOM 5048 C C . ASP A 1 659 ? 50.141 4.106 -12.901 1.00 32.16 659 ASP A C 1
ATOM 5050 O O . ASP A 1 659 ? 50.443 4.154 -14.090 1.00 32.16 659 ASP A O 1
ATOM 5054 N N . LEU A 1 660 ? 50.735 4.858 -11.960 1.00 30.09 660 LEU A N 1
ATOM 5055 C CA . LEU A 1 660 ? 51.827 5.836 -12.069 1.00 30.09 660 LEU A CA 1
ATOM 5056 C C . LEU A 1 660 ? 51.399 7.297 -12.307 1.00 30.09 660 LEU A C 1
ATOM 5058 O O . LEU A 1 660 ? 51.418 7.819 -13.415 1.00 30.09 660 LEU A O 1
ATOM 5062 N N . GLY A 1 661 ? 51.159 7.998 -11.190 1.00 33.50 661 GLY A N 1
ATOM 5063 C CA . GLY A 1 661 ? 51.402 9.441 -11.091 1.00 33.50 661 GLY A CA 1
ATOM 5064 C C . GLY A 1 661 ? 50.268 10.374 -11.519 1.00 33.50 661 GLY A C 1
ATOM 5065 O O . GLY A 1 661 ? 50.532 11.364 -12.190 1.00 33.50 661 GLY A O 1
ATOM 5066 N N . GLY A 1 662 ? 49.026 10.119 -11.103 1.00 26.69 662 GLY A N 1
ATOM 5067 C CA . GLY A 1 662 ? 47.948 11.115 -11.150 1.00 26.69 662 GLY A CA 1
ATOM 5068 C C . GLY A 1 662 ? 47.856 11.863 -9.821 1.00 26.69 662 GLY A C 1
ATOM 5069 O O . GLY A 1 662 ? 47.274 11.356 -8.866 1.00 26.69 662 GLY A O 1
ATOM 5070 N N . GLY A 1 663 ? 48.481 13.037 -9.723 1.00 27.62 663 GLY A N 1
ATOM 5071 C CA . GLY A 1 663 ? 48.489 13.854 -8.511 1.00 27.62 663 GLY A CA 1
ATOM 5072 C C . GLY A 1 663 ? 47.087 14.314 -8.112 1.00 27.62 663 GLY A C 1
ATOM 5073 O O . GLY A 1 663 ? 46.579 15.299 -8.640 1.00 27.62 663 GLY A O 1
ATOM 5074 N N . GLY A 1 664 ? 46.497 13.635 -7.128 1.00 28.20 664 GLY A N 1
ATOM 5075 C CA . GLY A 1 664 ? 45.429 14.199 -6.315 1.00 28.20 664 GLY A CA 1
ATOM 5076 C C . GLY A 1 664 ? 45.935 15.471 -5.632 1.00 28.20 664 GLY A C 1
ATOM 5077 O O . GLY A 1 664 ? 46.990 15.471 -4.994 1.00 28.20 664 GLY A O 1
ATOM 5078 N N . GLY A 1 665 ? 45.196 16.568 -5.783 1.00 29.12 665 GLY A N 1
ATOM 5079 C CA . GLY A 1 665 ? 45.493 17.825 -5.107 1.00 29.12 665 GLY A CA 1
ATOM 5080 C C . GLY A 1 665 ? 45.466 17.645 -3.590 1.00 29.12 665 GLY A C 1
ATOM 5081 O O . GLY A 1 665 ? 44.403 17.553 -2.976 1.00 29.12 665 GLY A O 1
ATOM 5082 N N . GLY A 1 666 ? 46.648 17.616 -2.976 1.00 26.97 666 GLY A N 1
ATOM 5083 C CA . GLY A 1 666 ? 46.812 17.787 -1.540 1.00 26.97 666 GLY A CA 1
ATOM 5084 C C . GLY A 1 666 ? 46.307 19.165 -1.109 1.00 26.97 666 GLY A C 1
ATOM 5085 O O . GLY A 1 666 ? 46.703 20.192 -1.656 1.00 26.97 666 GLY A O 1
ATOM 5086 N N . ARG A 1 667 ? 45.426 19.172 -0.105 1.00 34.66 667 ARG A N 1
ATOM 5087 C CA . ARG A 1 667 ? 44.881 20.359 0.565 1.00 34.66 667 ARG A CA 1
ATOM 5088 C C . ARG A 1 667 ? 46.014 21.248 1.103 1.00 34.66 667 ARG A C 1
ATOM 5090 O O . ARG A 1 667 ? 46.627 20.912 2.112 1.00 34.66 667 ARG A O 1
ATOM 5097 N N . LEU A 1 668 ? 46.244 22.411 0.494 1.00 26.73 668 LEU A N 1
ATOM 5098 C CA . LEU A 1 668 ? 46.970 23.518 1.127 1.00 26.73 668 LEU A CA 1
ATOM 5099 C C . LEU A 1 668 ? 46.013 24.691 1.360 1.00 26.73 668 LEU A C 1
ATOM 5101 O O . LEU A 1 668 ? 45.265 25.098 0.475 1.00 26.73 668 LEU A O 1
ATOM 5105 N N . ALA A 1 669 ? 46.048 25.219 2.582 1.00 29.86 669 ALA A N 1
ATOM 5106 C CA . ALA A 1 669 ? 45.051 26.083 3.220 1.00 29.86 669 ALA A CA 1
ATOM 5107 C C . ALA A 1 669 ? 44.854 27.501 2.625 1.00 29.86 669 ALA A C 1
ATOM 5109 O O . ALA A 1 669 ? 44.298 28.361 3.301 1.00 29.86 669 ALA A O 1
ATOM 5110 N N . ALA A 1 670 ? 45.303 27.775 1.395 1.00 29.30 670 ALA A N 1
ATOM 5111 C CA . ALA A 1 670 ? 45.324 29.131 0.828 1.00 29.30 670 ALA A CA 1
ATOM 5112 C C . ALA A 1 670 ? 44.699 29.285 -0.574 1.00 29.30 670 ALA A C 1
ATOM 5114 O O . ALA A 1 670 ? 44.585 30.412 -1.050 1.00 29.30 670 ALA A O 1
ATOM 5115 N N . ALA A 1 671 ? 44.259 28.206 -1.232 1.00 32.12 671 ALA A N 1
ATOM 5116 C CA . ALA A 1 671 ? 43.502 28.295 -2.483 1.00 32.12 671 ALA A CA 1
ATOM 5117 C C . ALA A 1 671 ? 42.021 28.013 -2.197 1.00 32.12 671 ALA A C 1
ATOM 5119 O O . ALA A 1 671 ? 41.645 26.885 -1.884 1.00 32.12 671 ALA A O 1
ATOM 5120 N N . GLY A 1 672 ? 41.190 29.058 -2.237 1.00 29.50 672 GLY A N 1
ATOM 5121 C CA . GLY A 1 672 ? 39.745 28.928 -2.062 1.00 29.50 672 GLY A CA 1
ATOM 5122 C C . GLY A 1 672 ? 39.138 28.006 -3.121 1.00 29.50 672 GLY A C 1
ATOM 5123 O O . GLY A 1 672 ? 39.514 28.055 -4.290 1.00 29.50 672 GLY A O 1
ATOM 5124 N N . VAL A 1 673 ? 38.203 27.160 -2.694 1.00 35.25 673 VAL A N 1
ATOM 5125 C CA . VAL A 1 673 ? 37.412 26.295 -3.574 1.00 35.25 673 VAL A CA 1
ATOM 5126 C C . VAL A 1 673 ? 36.588 27.184 -4.511 1.00 35.25 673 VAL A C 1
ATOM 5128 O O . VAL A 1 673 ? 35.926 28.112 -4.043 1.00 35.25 673 VAL A O 1
ATOM 5131 N N . GLY A 1 674 ? 36.591 26.909 -5.817 1.00 38.81 674 GLY A N 1
ATOM 5132 C CA . GLY A 1 674 ? 35.523 27.406 -6.683 1.00 38.81 674 GLY A CA 1
ATOM 5133 C C . GLY A 1 674 ? 34.212 26.810 -6.175 1.00 38.81 674 GLY A C 1
ATOM 5134 O O . GLY A 1 674 ? 34.070 25.589 -6.150 1.00 38.81 674 GLY A O 1
ATOM 5135 N N . LEU A 1 675 ? 33.303 27.645 -5.670 1.00 35.81 675 LEU A N 1
ATOM 5136 C CA . LEU A 1 675 ? 32.058 27.163 -5.079 1.00 35.81 675 LEU A CA 1
ATOM 5137 C C . LEU A 1 675 ? 31.232 26.406 -6.146 1.00 35.81 675 LEU A C 1
ATOM 5139 O O . LEU A 1 675 ? 31.093 26.907 -7.267 1.00 35.81 675 LEU A O 1
ATOM 5143 N N . PRO A 1 676 ? 30.650 25.234 -5.817 1.00 39.31 676 PRO A N 1
ATOM 5144 C CA . PRO A 1 676 ? 29.822 24.451 -6.740 1.00 39.31 676 PRO A CA 1
ATOM 5145 C C . PRO A 1 676 ? 28.526 25.154 -7.167 1.00 39.31 676 PRO A C 1
ATOM 5147 O O . PRO A 1 676 ? 27.746 24.579 -7.911 1.00 39.31 676 PRO A O 1
ATOM 5150 N N . ASP A 1 677 ? 28.268 26.376 -6.698 1.00 40.19 677 ASP A N 1
ATOM 5151 C CA . ASP A 1 677 ? 27.100 27.188 -7.040 1.00 40.19 677 ASP A CA 1
ATOM 5152 C C . ASP A 1 677 ? 27.327 28.113 -8.253 1.00 40.19 677 ASP A C 1
ATOM 5154 O O . ASP A 1 677 ? 26.425 28.859 -8.634 1.00 40.19 677 ASP A O 1
ATOM 5158 N N . GLY A 1 678 ? 28.519 28.084 -8.863 1.00 42.75 678 GLY A N 1
ATOM 5159 C CA . GLY A 1 678 ? 28.854 28.909 -10.027 1.00 42.75 678 GLY A CA 1
ATOM 5160 C C . GLY A 1 678 ? 29.052 30.400 -9.714 1.00 42.75 678 GLY A C 1
ATOM 5161 O O . GLY A 1 678 ? 29.208 31.193 -10.642 1.00 42.75 678 GLY A O 1
ATOM 5162 N N . SER A 1 679 ? 29.097 30.796 -8.436 1.00 40.00 679 SER A N 1
ATOM 5163 C CA . SER A 1 679 ? 29.253 32.194 -7.986 1.00 40.00 679 SER A CA 1
ATOM 5164 C C . SER A 1 679 ? 30.589 32.851 -8.364 1.00 40.00 679 SER A C 1
ATOM 5166 O O . SER A 1 679 ? 30.731 34.067 -8.262 1.00 40.00 679 SER A O 1
ATOM 5168 N N . GLN A 1 680 ? 31.563 32.062 -8.826 1.00 46.34 680 GLN A N 1
ATOM 5169 C CA . GLN A 1 680 ? 32.876 32.524 -9.291 1.00 46.34 680 GLN A CA 1
ATOM 5170 C C . GLN A 1 680 ? 32.937 32.765 -10.815 1.00 46.34 680 GLN A C 1
ATOM 5172 O O . GLN A 1 680 ? 33.977 33.195 -11.315 1.00 46.34 680 GLN A O 1
ATOM 5177 N N . MET A 1 681 ? 31.861 32.505 -11.574 1.00 53.38 681 MET A N 1
ATOM 5178 C CA . MET A 1 681 ? 31.844 32.786 -13.016 1.00 53.38 681 MET A CA 1
ATOM 5179 C C . MET A 1 681 ? 31.597 34.279 -13.292 1.00 53.38 681 MET A C 1
ATOM 5181 O O . MET A 1 681 ? 30.715 34.876 -12.670 1.00 53.38 681 MET A O 1
ATOM 5185 N N . PRO A 1 682 ? 32.315 34.910 -14.240 1.00 50.34 682 PRO A N 1
ATOM 5186 C CA . PRO A 1 682 ? 32.024 36.284 -14.630 1.00 50.34 682 PRO A CA 1
ATOM 5187 C C . PRO A 1 682 ? 30.652 36.363 -15.311 1.00 50.34 682 PRO A C 1
ATOM 5189 O O . PRO A 1 682 ? 30.452 35.879 -16.420 1.00 50.34 682 PRO A O 1
ATOM 5192 N N . THR A 1 683 ? 29.702 37.016 -14.649 1.00 53.97 683 THR A N 1
ATOM 5193 C CA . THR A 1 683 ? 28.329 37.246 -15.131 1.00 53.97 683 THR A CA 1
ATOM 5194 C C . THR A 1 683 ? 28.192 38.529 -15.954 1.00 53.97 683 THR A C 1
ATOM 5196 O O . THR A 1 683 ? 27.083 38.977 -16.240 1.00 53.97 683 THR A O 1
ATOM 5199 N N . THR A 1 684 ? 29.305 39.162 -16.329 1.00 59.59 684 THR A N 1
ATOM 5200 C CA . THR A 1 684 ? 29.307 40.448 -17.035 1.00 59.59 684 THR A CA 1
ATOM 5201 C C . THR A 1 684 ? 29.236 40.261 -18.550 1.00 59.59 684 THR A C 1
ATOM 5203 O O . THR A 1 684 ? 29.846 39.353 -19.111 1.00 59.59 684 THR A O 1
ATOM 5206 N N . ALA A 1 685 ? 28.555 41.172 -19.250 1.00 60.62 685 ALA A N 1
ATOM 5207 C CA . ALA A 1 685 ? 28.464 41.170 -20.713 1.00 60.62 685 ALA A CA 1
ATOM 5208 C C . ALA A 1 685 ? 29.833 41.187 -21.412 1.00 60.62 685 ALA A C 1
ATOM 5210 O O . ALA A 1 685 ? 29.956 40.668 -22.515 1.00 60.62 685 ALA A O 1
ATOM 5211 N N . ALA A 1 686 ? 30.877 41.724 -20.768 1.00 62.09 686 ALA A N 1
ATOM 5212 C CA . ALA A 1 686 ? 32.237 41.735 -21.309 1.00 62.09 686 ALA A CA 1
ATOM 5213 C C . ALA A 1 686 ? 32.765 40.324 -21.632 1.00 62.09 686 ALA A C 1
ATOM 5215 O O . ALA A 1 686 ? 33.527 40.163 -22.585 1.00 62.09 686 ALA A O 1
ATOM 5216 N N . PHE A 1 687 ? 32.325 39.304 -20.888 1.00 60.00 687 PHE A N 1
ATOM 5217 C CA . PHE A 1 687 ? 32.670 37.906 -21.144 1.00 60.00 687 PHE A CA 1
ATOM 5218 C C . PHE A 1 687 ? 32.075 37.376 -22.456 1.00 60.00 687 PHE A C 1
ATOM 5220 O O . PHE A 1 687 ? 32.742 36.646 -23.185 1.00 60.00 687 PHE A O 1
ATOM 5227 N N . ALA A 1 688 ? 30.831 37.754 -22.752 1.00 61.28 688 ALA A N 1
ATOM 5228 C CA . ALA A 1 688 ? 30.094 37.303 -23.929 1.00 61.28 688 ALA A CA 1
ATOM 5229 C C . ALA A 1 688 ? 30.290 38.213 -25.151 1.00 61.28 688 ALA A C 1
ATOM 5231 O O . ALA A 1 688 ? 29.756 37.909 -26.206 1.00 61.28 688 ALA A O 1
ATOM 5232 N N . LEU A 1 689 ? 31.003 39.336 -25.007 1.00 66.50 689 LEU A N 1
ATOM 5233 C CA . LEU A 1 689 ? 31.158 40.359 -26.049 1.00 66.50 689 LEU A CA 1
ATOM 5234 C C . LEU A 1 689 ? 32.629 40.666 -26.381 1.00 66.50 689 LEU A C 1
ATOM 5236 O O . LEU A 1 689 ? 32.905 41.608 -27.122 1.00 66.50 689 LEU A O 1
ATOM 5240 N N . SER A 1 690 ? 33.588 39.909 -25.837 1.00 68.19 690 SER A N 1
ATOM 5241 C CA . SER A 1 690 ? 35.009 40.086 -26.148 1.00 68.19 690 SER A CA 1
ATOM 5242 C C . SER A 1 690 ? 35.779 38.765 -26.161 1.00 68.19 690 SER A C 1
ATOM 5244 O O . SER A 1 690 ? 35.458 37.828 -25.432 1.00 68.19 690 SER A O 1
ATOM 5246 N N . HIS A 1 691 ? 36.857 38.715 -26.945 1.00 66.06 691 HIS A N 1
ATOM 5247 C CA . HIS A 1 691 ? 37.811 37.600 -26.933 1.00 66.06 691 HIS A CA 1
ATOM 5248 C C . HIS A 1 691 ? 38.772 37.634 -25.731 1.00 66.06 691 HIS A C 1
ATOM 5250 O O . HIS A 1 691 ? 39.687 36.820 -25.665 1.00 66.06 691 HIS A O 1
ATOM 5256 N N . ALA A 1 692 ? 38.589 38.544 -24.765 1.00 60.22 692 ALA A N 1
ATOM 5257 C CA . ALA A 1 692 ? 39.526 38.722 -23.660 1.00 60.22 692 ALA A CA 1
ATOM 5258 C C . ALA A 1 692 ? 39.680 37.439 -22.824 1.00 60.22 692 ALA A C 1
ATOM 5260 O O . ALA A 1 692 ? 38.700 36.891 -22.310 1.00 60.22 692 ALA A O 1
ATOM 5261 N N . GLN A 1 693 ? 40.919 36.967 -22.694 1.00 56.09 693 GLN A N 1
ATOM 5262 C CA . GLN A 1 693 ? 41.283 35.850 -21.825 1.00 56.09 693 GLN A CA 1
ATOM 5263 C C . GLN A 1 693 ? 41.075 36.247 -20.361 1.00 56.09 693 GLN A C 1
ATOM 5265 O O . GLN A 1 693 ? 41.475 37.329 -19.932 1.00 56.09 693 GLN A O 1
ATOM 5270 N N . THR A 1 694 ? 40.407 35.395 -19.593 1.00 52.84 694 THR A N 1
ATOM 5271 C CA . THR A 1 694 ? 39.946 35.696 -18.224 1.00 52.84 694 THR A CA 1
ATOM 5272 C C . THR A 1 694 ? 40.702 34.926 -17.141 1.00 52.84 694 THR A C 1
ATOM 5274 O O . THR A 1 694 ? 40.356 35.044 -15.969 1.00 52.84 694 THR A O 1
ATOM 5277 N N . GLY A 1 695 ? 41.736 34.159 -17.508 1.00 50.09 695 GLY A N 1
ATOM 5278 C CA . GLY A 1 695 ? 42.604 33.425 -16.584 1.00 50.09 695 GLY A CA 1
ATOM 5279 C C . GLY A 1 695 ? 44.054 33.352 -17.084 1.00 50.09 695 GLY A C 1
ATOM 5280 O O . GLY A 1 695 ? 44.285 33.286 -18.282 1.00 50.09 695 GLY A O 1
ATOM 5281 N N . GLY A 1 696 ? 45.025 33.379 -16.158 1.00 47.09 696 GLY A N 1
ATOM 5282 C CA . GLY A 1 696 ? 46.453 33.135 -16.429 1.00 47.09 696 GLY A CA 1
ATOM 5283 C C . GLY A 1 696 ? 47.286 34.349 -16.876 1.00 47.09 696 GLY A C 1
ATOM 5284 O O . GLY A 1 696 ? 47.667 34.458 -18.033 1.00 47.09 696 GLY A O 1
ATOM 5285 N N . THR A 1 697 ? 47.677 35.239 -15.958 1.00 38.53 697 THR A N 1
ATOM 5286 C CA . THR A 1 697 ? 48.529 36.415 -16.262 1.00 38.53 697 THR A CA 1
ATOM 5287 C C . THR A 1 697 ? 50.036 36.157 -16.068 1.00 38.53 697 THR A C 1
ATOM 5289 O O . THR A 1 697 ? 50.748 37.003 -15.524 1.00 38.53 697 THR A O 1
ATOM 5292 N N . GLY A 1 698 ? 50.541 34.979 -16.452 1.00 38.44 698 GLY A N 1
ATOM 5293 C CA . GLY A 1 698 ? 51.954 34.598 -16.300 1.00 38.44 698 GLY A CA 1
ATOM 5294 C C . GLY A 1 698 ? 52.699 34.553 -17.636 1.00 38.44 698 GLY A C 1
ATOM 5295 O O . GLY A 1 698 ? 52.428 33.702 -18.475 1.00 38.44 698 GLY A O 1
ATOM 5296 N N . SER A 1 699 ? 53.679 35.435 -17.824 1.00 38.41 699 SER A N 1
ATOM 5297 C CA . SER A 1 699 ? 54.371 35.737 -19.089 1.00 38.41 699 SER A CA 1
ATOM 5298 C C . SER A 1 699 ? 55.325 34.663 -19.653 1.00 38.41 699 SER A C 1
ATOM 5300 O O . SER A 1 699 ? 56.249 35.006 -20.387 1.00 38.41 699 SER A O 1
ATOM 5302 N N . ALA A 1 700 ? 55.136 33.368 -19.377 1.00 38.97 700 ALA A N 1
ATOM 5303 C CA . ALA A 1 700 ? 56.020 32.340 -19.954 1.00 38.97 700 ALA A CA 1
ATOM 5304 C C . ALA A 1 700 ? 55.396 30.973 -20.275 1.00 38.97 700 ALA A C 1
ATOM 5306 O O . ALA A 1 700 ? 56.082 30.147 -20.873 1.00 38.97 700 ALA A O 1
ATOM 5307 N N . ARG A 1 701 ? 54.139 30.691 -19.915 1.00 41.56 701 ARG A N 1
ATOM 5308 C CA . ARG A 1 701 ? 53.468 29.423 -20.262 1.00 41.56 701 ARG A CA 1
ATOM 5309 C C . ARG A 1 701 ? 51.973 29.693 -20.398 1.00 41.56 701 ARG A C 1
ATOM 5311 O O . ARG A 1 701 ? 51.339 30.014 -19.398 1.00 41.56 701 ARG A O 1
ATOM 5318 N N . ALA A 1 702 ? 51.439 29.618 -21.617 1.00 38.62 702 ALA A N 1
ATOM 5319 C CA . ALA A 1 702 ? 50.019 29.840 -21.878 1.00 38.62 702 ALA A CA 1
ATOM 5320 C C . ALA A 1 702 ? 49.195 28.747 -21.175 1.00 38.62 702 ALA A C 1
ATOM 5322 O O . ALA A 1 702 ? 49.113 27.616 -21.649 1.00 38.62 702 ALA A O 1
ATOM 5323 N N . GLY A 1 703 ? 48.650 29.063 -19.998 1.00 42.88 703 GLY A N 1
ATOM 5324 C CA . GLY A 1 703 ? 47.543 28.302 -19.431 1.00 42.88 703 GLY A CA 1
ATOM 5325 C C . GLY A 1 703 ? 46.317 28.530 -20.307 1.00 42.88 703 GLY A C 1
ATOM 5326 O O . GLY A 1 703 ? 46.112 29.649 -20.776 1.00 42.88 703 GLY A O 1
ATOM 5327 N N . GLY A 1 704 ? 45.540 27.479 -20.571 1.00 47.22 704 GLY A N 1
ATOM 5328 C CA . GLY A 1 704 ? 44.277 27.623 -21.292 1.00 47.22 704 GLY A CA 1
ATOM 5329 C C . GLY A 1 704 ? 43.334 28.576 -20.551 1.00 47.22 704 GLY A C 1
ATOM 5330 O O . GLY A 1 704 ? 43.476 28.776 -19.344 1.00 47.22 704 GLY A O 1
ATOM 5331 N N . ASP A 1 705 ? 42.359 29.140 -21.267 1.00 48.97 705 ASP A N 1
ATOM 5332 C CA . ASP A 1 705 ? 41.288 30.004 -20.740 1.00 48.97 705 ASP A CA 1
ATOM 5333 C C . ASP A 1 705 ? 40.314 29.242 -19.811 1.00 48.97 705 ASP A C 1
ATOM 5335 O O . ASP A 1 705 ? 39.100 29.205 -20.029 1.00 48.97 705 ASP A O 1
ATOM 5339 N N . GLY A 1 706 ? 40.850 28.555 -18.803 1.00 48.31 706 GLY A N 1
ATOM 5340 C CA . GLY A 1 706 ? 40.144 27.712 -17.855 1.00 48.31 706 GLY A CA 1
ATOM 5341 C C . GLY A 1 706 ? 39.608 28.524 -16.687 1.00 48.31 706 GLY A C 1
ATOM 5342 O O . GLY A 1 706 ? 40.369 29.122 -15.927 1.00 48.31 706 GLY A O 1
ATOM 5343 N N . TYR A 1 707 ? 38.287 28.531 -16.527 1.00 51.75 707 TYR A N 1
ATOM 5344 C CA . TYR A 1 707 ? 37.651 29.054 -15.322 1.00 51.75 707 TYR A CA 1
ATOM 5345 C C . TYR A 1 707 ? 37.915 28.129 -14.127 1.00 51.75 707 TYR A C 1
ATOM 5347 O O . TYR A 1 707 ? 38.048 26.917 -14.289 1.00 51.75 707 TYR A O 1
ATOM 5355 N N . MET A 1 708 ? 38.065 28.741 -12.947 1.00 39.12 708 MET A N 1
ATOM 5356 C CA . MET A 1 708 ? 38.700 28.183 -11.745 1.00 39.12 708 MET A CA 1
ATOM 5357 C C . MET A 1 708 ? 38.187 26.789 -11.345 1.00 39.12 708 MET A C 1
ATOM 5359 O O . MET A 1 708 ? 37.176 26.648 -10.660 1.00 39.12 708 MET A O 1
ATOM 5363 N N . GLY A 1 709 ? 38.989 25.780 -11.681 1.00 40.28 709 GLY A N 1
ATOM 5364 C CA . GLY A 1 709 ? 39.048 24.471 -11.040 1.00 40.28 709 GLY A CA 1
ATOM 5365 C C . GLY A 1 709 ? 40.505 24.153 -10.699 1.00 40.28 709 GLY A C 1
ATOM 5366 O O . GLY A 1 709 ? 41.171 23.462 -11.450 1.00 40.28 709 GLY A O 1
ATOM 5367 N N . GLY A 1 710 ? 41.010 24.740 -9.608 1.00 36.72 710 GLY A N 1
ATOM 5368 C CA . GLY A 1 710 ? 42.234 24.354 -8.886 1.00 36.72 710 GLY A CA 1
ATOM 5369 C C . GLY A 1 710 ? 43.452 23.867 -9.687 1.00 36.72 710 GLY A C 1
ATOM 5370 O O . GLY A 1 710 ? 43.695 22.670 -9.766 1.00 36.72 710 GLY A O 1
ATOM 5371 N N . GLY A 1 711 ? 44.319 24.783 -10.126 1.00 37.00 711 GLY A N 1
ATOM 5372 C CA . GLY A 1 711 ? 45.722 24.463 -10.408 1.00 37.00 711 GLY A CA 1
ATOM 5373 C C . GLY A 1 711 ? 46.608 24.850 -9.223 1.00 37.00 711 GLY A C 1
ATOM 5374 O O . GLY A 1 711 ? 47.050 25.995 -9.151 1.00 37.00 711 GLY A O 1
ATOM 5375 N N . SER A 1 712 ? 46.870 23.934 -8.284 1.00 34.53 712 SER A N 1
ATOM 5376 C CA . SER A 1 712 ? 47.963 24.105 -7.317 1.00 34.53 712 SER A CA 1
ATOM 5377 C C . SER A 1 712 ? 49.195 23.358 -7.812 1.00 34.53 712 SER A C 1
ATOM 5379 O O . SER A 1 712 ? 49.220 22.131 -7.818 1.00 34.53 712 SER A O 1
ATOM 5381 N N . GLY A 1 713 ? 50.237 24.086 -8.191 1.00 35.78 713 GLY A N 1
ATOM 5382 C CA . GLY A 1 713 ? 51.533 23.487 -8.464 1.00 35.78 713 GLY A CA 1
ATOM 5383 C C . GLY A 1 713 ? 52.498 24.508 -9.032 1.00 35.78 713 GLY A C 1
ATOM 5384 O O . GLY A 1 713 ? 52.231 25.119 -10.060 1.00 35.78 713 GLY A O 1
ATOM 5385 N N . ASN A 1 714 ? 53.660 24.654 -8.400 1.00 36.16 714 ASN A N 1
ATOM 5386 C CA . ASN A 1 714 ? 54.798 25.398 -8.952 1.00 36.16 714 ASN A CA 1
ATOM 5387 C C . ASN A 1 714 ? 55.430 24.692 -10.178 1.00 36.16 714 ASN A C 1
ATOM 5389 O O . ASN A 1 714 ? 56.558 25.004 -10.553 1.00 36.16 714 ASN A O 1
ATOM 5393 N N . VAL A 1 715 ? 54.735 23.730 -10.797 1.00 38.47 715 VAL A N 1
ATOM 5394 C CA . VAL A 1 715 ? 55.249 22.876 -11.869 1.00 38.47 715 VAL A CA 1
ATOM 5395 C C . VAL A 1 715 ? 54.158 22.668 -12.929 1.00 38.47 715 VAL A C 1
ATOM 5397 O O . VAL A 1 715 ? 53.075 22.191 -12.628 1.00 38.47 715 VAL A O 1
ATOM 5400 N N . ALA A 1 716 ? 54.467 23.121 -14.146 1.00 43.69 716 ALA A N 1
ATOM 5401 C CA . ALA A 1 716 ? 53.835 22.868 -15.449 1.00 43.69 716 ALA A CA 1
ATOM 5402 C C . ALA A 1 716 ? 52.309 22.570 -15.543 1.00 43.69 716 ALA A C 1
ATOM 5404 O O . ALA A 1 716 ? 51.880 21.432 -15.428 1.00 43.69 716 ALA A O 1
ATOM 5405 N N . GLY A 1 717 ? 51.542 23.576 -15.998 1.00 47.62 717 GLY A N 1
ATOM 5406 C CA . GLY A 1 717 ? 50.295 23.411 -16.773 1.00 47.62 717 GLY A CA 1
ATOM 5407 C C . GLY A 1 717 ? 49.000 23.269 -15.960 1.00 47.62 717 GLY A C 1
ATOM 5408 O O . GLY A 1 717 ? 48.693 22.192 -15.471 1.00 47.62 717 GLY A O 1
ATOM 5409 N N . GLY A 1 718 ? 48.201 24.339 -15.866 1.00 47.97 718 GLY A N 1
ATOM 5410 C CA . GLY A 1 718 ? 46.847 24.281 -15.292 1.00 47.97 718 GLY A CA 1
ATOM 5411 C C . GLY A 1 718 ? 45.799 23.850 -16.327 1.00 47.97 718 GLY A C 1
ATOM 5412 O O . GLY A 1 718 ? 45.813 24.364 -17.445 1.00 47.97 718 GLY A O 1
ATOM 5413 N N . GLY A 1 719 ? 44.911 22.919 -15.961 1.00 50.62 719 GLY A N 1
ATOM 5414 C CA . GLY A 1 719 ? 43.727 22.536 -16.746 1.00 50.62 719 GLY A CA 1
ATOM 5415 C C . GLY A 1 719 ? 42.503 23.396 -16.402 1.00 50.62 719 GLY A C 1
ATOM 5416 O O . GLY A 1 719 ? 42.379 23.882 -15.278 1.00 50.62 719 GLY A O 1
ATOM 5417 N N . GLY A 1 720 ? 41.609 23.619 -17.371 1.00 53.84 720 GLY A N 1
ATOM 5418 C CA . GLY A 1 720 ? 40.342 24.334 -17.181 1.00 53.84 720 GLY A CA 1
ATOM 5419 C C . GLY A 1 720 ? 39.171 23.416 -16.817 1.00 53.84 720 GLY A C 1
ATOM 5420 O O . GLY A 1 720 ? 39.122 22.267 -17.255 1.00 53.84 720 GLY A O 1
ATOM 5421 N N . GLY A 1 721 ? 38.215 23.926 -16.030 1.00 58.00 721 GLY A N 1
ATOM 5422 C CA . GLY A 1 721 ? 36.963 23.224 -15.715 1.00 58.00 721 GLY A CA 1
ATOM 5423 C C . GLY A 1 721 ? 35.895 23.370 -16.807 1.00 58.00 721 GLY A C 1
ATOM 5424 O O . GLY A 1 721 ? 35.841 24.393 -17.494 1.00 58.00 721 GLY A O 1
ATOM 5425 N N . SER A 1 722 ? 35.036 22.357 -16.946 1.00 65.75 722 SER A N 1
ATOM 5426 C CA . SER A 1 722 ? 33.853 22.362 -17.829 1.00 65.75 722 SER A CA 1
ATOM 5427 C C . SER A 1 722 ? 32.557 22.404 -17.024 1.00 65.75 722 SER A C 1
ATOM 5429 O O . SER A 1 722 ? 32.509 21.849 -15.931 1.00 65.75 722 SER A O 1
ATOM 5431 N N . TYR A 1 723 ? 31.511 23.044 -17.557 1.00 68.19 723 TYR A N 1
ATOM 5432 C CA . TYR A 1 723 ? 30.263 23.320 -16.837 1.00 68.19 723 TYR A CA 1
ATOM 5433 C C . TYR A 1 723 ? 29.040 23.270 -17.754 1.00 68.19 723 TYR A C 1
ATOM 5435 O O . TYR A 1 723 ? 29.095 23.720 -18.900 1.00 68.19 723 TYR A O 1
ATOM 5443 N N . VAL A 1 724 ? 27.906 22.804 -17.229 1.00 63.88 724 VAL A N 1
ATOM 5444 C CA . VAL A 1 724 ? 26.622 22.754 -17.942 1.00 63.88 724 VAL A CA 1
ATOM 5445 C C . VAL A 1 724 ? 25.492 23.222 -17.026 1.00 63.88 724 VAL A C 1
ATOM 5447 O O . VAL A 1 724 ? 25.467 22.892 -15.842 1.00 63.88 724 VAL A O 1
ATOM 5450 N N . SER A 1 725 ? 24.588 24.049 -17.558 1.00 64.69 725 SER A N 1
ATOM 5451 C CA . SER A 1 725 ? 23.437 24.596 -16.827 1.00 64.69 725 SER A CA 1
ATOM 5452 C C . SER A 1 725 ? 22.188 23.722 -16.986 1.00 64.69 725 SER A C 1
ATOM 5454 O O . SER A 1 725 ? 22.083 22.919 -17.912 1.00 64.69 725 SER A O 1
ATOM 5456 N N . ARG A 1 726 ? 21.160 23.989 -16.167 1.00 60.34 726 ARG A N 1
ATOM 5457 C CA . ARG A 1 726 ? 19.837 23.325 -16.212 1.00 60.34 726 ARG A CA 1
ATOM 5458 C C . ARG A 1 726 ? 19.090 23.388 -17.555 1.00 60.34 726 ARG A C 1
ATOM 5460 O O . ARG A 1 726 ? 18.024 22.791 -17.678 1.00 60.34 726 ARG A O 1
ATOM 5467 N N . PHE A 1 727 ? 19.554 24.203 -18.502 1.00 65.25 727 PHE A N 1
ATOM 5468 C CA . PHE A 1 727 ? 18.899 24.389 -19.800 1.00 65.25 727 PHE A CA 1
ATOM 5469 C C . PHE A 1 727 ? 19.334 23.358 -20.843 1.00 65.25 727 PHE A C 1
ATOM 5471 O O . PHE A 1 727 ? 18.705 23.280 -21.898 1.00 65.25 727 PHE A O 1
ATOM 5478 N N . ILE A 1 728 ? 20.373 22.569 -20.555 1.00 65.12 728 ILE A N 1
ATOM 5479 C CA . ILE A 1 728 ? 20.775 21.434 -21.382 1.00 65.12 728 ILE A CA 1
ATOM 5480 C C . ILE A 1 728 ? 20.250 20.145 -20.747 1.00 65.12 728 ILE A C 1
ATOM 5482 O O . ILE A 1 728 ? 20.346 19.934 -19.543 1.00 65.12 728 ILE A O 1
ATOM 5486 N N . THR A 1 729 ? 19.685 19.279 -21.582 1.00 61.47 729 THR A N 1
ATOM 5487 C CA . THR A 1 729 ? 19.202 17.939 -21.225 1.00 61.47 729 THR A CA 1
ATOM 5488 C C . THR A 1 729 ? 19.943 16.878 -22.036 1.00 61.47 729 THR A C 1
ATOM 5490 O O . THR A 1 729 ? 20.452 17.187 -23.112 1.00 61.47 729 THR A O 1
ATOM 5493 N N . GLY A 1 730 ? 20.022 15.639 -21.534 1.00 58.47 730 GLY A N 1
ATOM 5494 C CA . GLY A 1 730 ? 20.761 14.560 -22.208 1.00 58.47 730 GLY A CA 1
ATOM 5495 C C . GLY A 1 730 ? 22.256 14.864 -22.327 1.00 58.47 730 GLY A C 1
ATOM 5496 O O . GLY A 1 730 ? 22.828 14.725 -23.405 1.00 58.47 730 GLY A O 1
ATOM 5497 N N . VAL A 1 731 ? 22.850 15.381 -21.247 1.00 60.00 731 VAL A N 1
ATOM 5498 C CA . VAL A 1 731 ? 24.257 15.788 -21.224 1.00 60.00 731 VAL A CA 1
ATOM 5499 C C . VAL A 1 731 ? 25.147 14.553 -21.258 1.00 60.00 731 VAL A C 1
ATOM 5501 O O . VAL A 1 731 ? 25.012 13.676 -20.411 1.00 60.00 731 VAL A O 1
ATOM 5504 N N . ALA A 1 732 ? 26.100 14.522 -22.182 1.00 60.09 732 ALA A N 1
ATOM 5505 C CA . ALA A 1 732 ? 27.232 13.607 -22.128 1.00 60.09 732 ALA A CA 1
ATOM 5506 C C . ALA A 1 732 ? 28.523 14.413 -22.252 1.00 60.09 732 ALA A C 1
ATOM 5508 O O . ALA A 1 732 ? 28.639 15.270 -23.136 1.00 60.09 732 ALA A O 1
ATOM 5509 N N . SER A 1 733 ? 29.484 14.143 -21.371 1.00 60.34 733 SER A N 1
ATOM 5510 C CA . SER A 1 733 ? 30.819 14.730 -21.440 1.00 60.34 733 SER A CA 1
ATOM 5511 C C . SER A 1 733 ? 31.884 13.651 -21.463 1.00 60.34 733 SER A C 1
ATOM 5513 O O . SER A 1 733 ? 31.756 12.660 -20.752 1.00 60.34 733 SER A O 1
ATOM 5515 N N . ASP A 1 734 ? 32.942 13.880 -22.229 1.00 60.09 734 ASP A N 1
ATOM 5516 C CA . ASP A 1 734 ? 34.095 12.988 -22.305 1.00 60.09 734 ASP A CA 1
ATOM 5517 C C . ASP A 1 734 ? 35.384 13.807 -22.457 1.00 60.09 734 ASP A C 1
ATOM 5519 O O . ASP A 1 734 ? 35.381 14.912 -23.015 1.00 60.09 734 ASP A O 1
ATOM 5523 N N . ASN A 1 735 ? 36.491 13.254 -21.973 1.00 59.34 735 ASN A N 1
ATOM 5524 C CA . ASN A 1 735 ? 37.834 13.769 -22.180 1.00 59.34 735 ASN A CA 1
ATOM 5525 C C . ASN A 1 735 ? 38.450 13.036 -23.371 1.00 59.34 735 ASN A C 1
ATOM 5527 O O . ASN A 1 735 ? 38.991 11.938 -23.243 1.00 59.34 735 ASN A O 1
ATOM 5531 N N . ARG A 1 736 ? 38.409 13.654 -24.553 1.00 55.59 736 ARG A N 1
ATOM 5532 C CA . ARG A 1 736 ? 38.975 13.016 -25.746 1.00 55.59 736 ARG A CA 1
ATOM 5533 C C . ARG A 1 736 ? 40.498 12.970 -25.659 1.00 55.59 736 ARG A C 1
ATOM 5535 O O . ARG A 1 736 ? 41.164 14.004 -25.659 1.00 55.59 736 ARG A O 1
ATOM 5542 N N . THR A 1 737 ? 41.039 11.757 -25.627 1.00 51.38 737 THR A N 1
ATOM 5543 C CA . THR A 1 737 ? 42.476 11.478 -25.691 1.00 51.38 737 THR A CA 1
ATOM 5544 C C . THR A 1 737 ? 42.976 11.517 -27.138 1.00 51.38 737 THR A C 1
ATOM 5546 O O . THR A 1 737 ? 42.396 10.901 -28.029 1.00 51.38 737 THR A O 1
ATOM 5549 N N . GLY A 1 738 ? 44.089 12.219 -27.379 1.00 48.72 738 GLY A N 1
ATOM 5550 C CA . GLY A 1 738 ? 44.922 11.990 -28.569 1.00 48.72 738 GLY A CA 1
ATOM 5551 C C . GLY A 1 738 ? 44.572 12.744 -29.859 1.00 48.72 738 GLY A C 1
ATOM 5552 O O . GLY A 1 738 ? 45.015 12.321 -30.925 1.00 48.72 738 GLY A O 1
ATOM 5553 N N . GLY A 1 739 ? 43.841 13.862 -29.806 1.00 50.28 739 GLY A N 1
ATOM 5554 C CA . GLY A 1 739 ? 43.625 14.713 -30.983 1.00 50.28 739 GLY A CA 1
ATOM 5555 C C . GLY A 1 739 ? 43.909 16.189 -30.717 1.00 50.28 739 GLY A C 1
ATOM 5556 O O . GLY A 1 739 ? 43.340 16.777 -29.801 1.00 50.28 739 GLY A O 1
ATOM 5557 N N . ILE A 1 740 ? 44.774 16.793 -31.541 1.00 55.38 740 ILE A N 1
ATOM 5558 C CA . ILE A 1 740 ? 44.978 18.246 -31.578 1.00 55.38 740 ILE A CA 1
ATOM 5559 C C . ILE A 1 740 ? 43.728 18.848 -32.226 1.00 55.38 740 ILE A C 1
ATOM 5561 O O . ILE A 1 740 ? 43.605 18.861 -33.451 1.00 55.38 740 ILE A O 1
ATOM 5565 N N . PHE A 1 741 ? 42.782 19.302 -31.409 1.00 61.44 741 PHE A N 1
ATOM 5566 C CA . PHE A 1 741 ? 41.603 20.022 -31.878 1.00 61.44 741 PHE A CA 1
ATOM 5567 C C . PHE A 1 741 ? 41.580 21.418 -31.263 1.00 61.44 741 PHE A C 1
ATOM 5569 O O . PHE A 1 741 ? 41.778 21.587 -30.058 1.00 61.44 741 PHE A O 1
ATOM 5576 N N . ASP A 1 742 ? 41.334 22.409 -32.114 1.00 71.19 742 ASP A N 1
ATOM 5577 C CA . ASP A 1 742 ? 41.007 23.770 -31.709 1.00 71.19 742 ASP A CA 1
ATOM 5578 C C . ASP A 1 742 ? 39.588 23.822 -31.116 1.00 71.19 742 ASP A C 1
ATOM 5580 O O . ASP A 1 742 ? 38.751 22.964 -31.411 1.00 71.19 742 ASP A O 1
ATOM 5584 N N . SER A 1 743 ? 39.305 24.820 -30.272 1.00 78.12 743 SER A N 1
ATOM 5585 C CA . SER A 1 743 ? 37.990 24.933 -29.630 1.00 78.12 743 SER A CA 1
ATOM 5586 C C . SER A 1 743 ? 36.867 25.154 -30.647 1.00 78.12 743 SER A C 1
ATOM 5588 O O . SER A 1 743 ? 37.049 25.849 -31.648 1.00 78.12 743 SER A O 1
ATOM 5590 N N . PHE A 1 744 ? 35.692 24.572 -30.411 1.00 85.38 744 PHE A N 1
ATOM 5591 C CA . PHE A 1 744 ? 34.554 24.709 -31.321 1.00 85.38 744 PHE A CA 1
ATOM 5592 C C . PHE A 1 744 ? 33.207 24.613 -30.607 1.00 85.38 744 PHE A C 1
ATOM 5594 O O . PHE A 1 744 ? 33.093 24.030 -29.527 1.00 85.38 744 PHE A O 1
ATOM 5601 N N . VAL A 1 745 ? 32.170 25.139 -31.259 1.00 88.31 745 VAL A N 1
ATOM 5602 C CA . VAL A 1 745 ? 30.766 24.899 -30.910 1.00 88.31 745 VAL A CA 1
ATOM 5603 C C . VAL A 1 745 ? 30.021 24.454 -32.161 1.00 88.31 745 VAL A C 1
ATOM 5605 O O . VAL A 1 745 ? 30.061 25.123 -33.184 1.00 88.31 745 VAL A O 1
ATOM 5608 N N . LEU A 1 746 ? 29.329 23.325 -32.088 1.00 89.75 746 LEU A N 1
ATOM 5609 C CA . LEU A 1 746 ? 28.456 22.805 -33.131 1.00 89.75 746 LEU A CA 1
ATOM 5610 C C . LEU A 1 746 ? 27.011 22.897 -32.648 1.00 89.75 746 LEU A C 1
ATOM 5612 O O . LEU A 1 746 ? 26.671 22.314 -31.618 1.00 89.75 746 LEU A O 1
ATOM 5616 N N . LEU A 1 747 ? 26.165 23.593 -33.405 1.00 91.44 747 LEU A N 1
ATOM 5617 C CA . LEU A 1 747 ? 24.725 23.655 -33.175 1.00 91.44 747 LEU A CA 1
ATOM 5618 C C . LEU A 1 747 ? 24.001 22.962 -34.328 1.00 91.44 747 LEU A C 1
ATOM 5620 O O . LEU A 1 747 ? 24.112 23.371 -35.481 1.00 91.44 747 LEU A O 1
ATOM 5624 N N . THR A 1 748 ? 23.258 21.904 -34.018 1.00 90.12 748 THR A N 1
ATOM 5625 C CA . THR A 1 748 ? 22.381 21.214 -34.973 1.00 90.12 748 THR A CA 1
ATOM 5626 C C . THR A 1 748 ? 20.931 21.532 -34.613 1.00 90.12 748 THR A C 1
ATOM 5628 O O . THR A 1 748 ? 20.529 21.242 -33.484 1.00 90.12 748 THR A O 1
ATOM 5631 N N . PRO A 1 749 ? 20.145 22.154 -35.506 1.00 89.75 749 PRO A N 1
ATOM 5632 C CA . PRO A 1 749 ? 18.764 22.511 -35.218 1.00 89.75 749 PRO A CA 1
ATOM 5633 C C . PRO A 1 749 ? 17.918 21.245 -35.112 1.00 89.75 749 PRO A C 1
ATOM 5635 O O . PRO A 1 749 ? 18.051 20.320 -35.912 1.00 89.75 749 PRO A O 1
ATOM 5638 N N . LEU A 1 750 ? 17.053 21.205 -34.105 1.00 83.56 750 LEU A N 1
ATOM 5639 C CA . LEU A 1 750 ? 16.159 20.087 -33.850 1.00 83.56 750 LEU A CA 1
ATOM 5640 C C . LEU A 1 750 ? 14.707 20.545 -33.954 1.00 83.56 750 LEU A C 1
ATOM 5642 O O . LEU A 1 750 ? 14.328 21.611 -33.452 1.00 83.56 750 LEU A O 1
ATOM 5646 N N . ARG A 1 751 ? 13.877 19.684 -34.537 1.00 78.62 751 ARG A N 1
ATOM 5647 C CA . ARG A 1 751 ? 12.419 19.823 -34.532 1.00 78.62 751 ARG A CA 1
ATOM 5648 C C . ARG A 1 751 ? 11.801 18.759 -33.641 1.00 78.62 751 ARG A C 1
ATOM 5650 O O . ARG A 1 751 ? 12.297 17.638 -33.539 1.00 78.62 751 ARG A O 1
ATOM 5657 N N . ARG A 1 752 ? 10.690 19.106 -33.003 1.00 68.56 752 ARG A N 1
ATOM 5658 C CA . ARG A 1 752 ? 9.952 18.183 -32.151 1.00 68.56 752 ARG A CA 1
ATOM 5659 C C . ARG A 1 752 ? 9.069 17.290 -33.016 1.00 68.56 752 ARG A C 1
ATOM 5661 O O . ARG A 1 752 ? 8.114 17.775 -33.623 1.00 68.56 752 ARG A O 1
ATOM 5668 N N . VAL A 1 753 ? 9.353 15.993 -33.050 1.00 57.84 753 VAL A N 1
ATOM 5669 C CA . VAL A 1 753 ? 8.438 15.010 -33.640 1.00 57.84 753 VAL A CA 1
ATOM 5670 C C . VAL A 1 753 ? 7.480 14.513 -32.565 1.00 57.84 753 VAL A C 1
ATOM 5672 O O . VAL A 1 753 ? 7.873 14.288 -31.421 1.00 57.84 753 VAL A O 1
ATOM 5675 N N . ALA A 1 754 ? 6.192 14.421 -32.901 1.00 48.78 754 ALA A N 1
ATOM 5676 C CA . ALA A 1 754 ? 5.203 13.852 -31.998 1.00 48.78 754 ALA A CA 1
ATOM 5677 C C . ALA A 1 754 ? 5.536 12.372 -31.787 1.00 48.78 754 ALA A C 1
ATOM 5679 O O . ALA A 1 754 ? 5.547 11.605 -32.748 1.00 48.78 754 ALA A O 1
ATOM 5680 N N . ALA A 1 755 ? 5.813 11.984 -30.541 1.00 46.31 755 ALA A N 1
ATOM 5681 C CA . ALA A 1 755 ? 5.982 10.586 -30.186 1.00 46.31 755 ALA A CA 1
ATOM 5682 C C . ALA A 1 755 ? 4.714 9.820 -30.595 1.00 46.31 755 ALA A C 1
ATOM 5684 O O . ALA A 1 755 ? 3.615 10.151 -30.154 1.00 46.31 755 ALA A O 1
ATOM 5685 N N . THR A 1 756 ? 4.853 8.796 -31.433 1.00 42.12 756 THR A N 1
ATOM 5686 C CA . THR A 1 756 ? 3.767 7.874 -31.809 1.00 42.12 756 THR A CA 1
ATOM 5687 C C . THR A 1 756 ? 3.451 6.843 -30.722 1.00 42.12 756 THR A C 1
ATOM 5689 O O . THR A 1 756 ? 2.683 5.916 -30.963 1.00 42.12 756 THR A O 1
ATOM 5692 N N . ALA A 1 757 ? 4.025 6.979 -29.524 1.00 50.69 757 ALA A N 1
ATOM 5693 C CA . ALA A 1 757 ? 3.681 6.136 -28.391 1.00 50.69 757 ALA A CA 1
ATOM 5694 C C . ALA A 1 757 ? 2.322 6.580 -27.807 1.00 50.69 757 ALA A C 1
ATOM 5696 O O . ALA A 1 757 ? 2.129 7.774 -27.557 1.00 50.69 757 ALA A O 1
ATOM 5697 N N . PRO A 1 758 ? 1.365 5.657 -27.597 1.00 56.41 758 PRO A N 1
ATOM 5698 C CA . PRO A 1 758 ? 0.095 5.990 -26.967 1.00 56.41 758 PRO A CA 1
ATOM 5699 C C . PRO A 1 758 ? 0.340 6.562 -25.566 1.00 56.41 758 PRO A C 1
ATOM 5701 O O . PRO A 1 758 ? 1.212 6.091 -24.834 1.00 56.41 758 PRO A O 1
ATOM 5704 N N . ALA A 1 759 ? -0.427 7.591 -25.200 1.00 66.31 759 ALA A N 1
ATOM 5705 C CA . ALA A 1 759 ? -0.349 8.177 -23.868 1.00 66.31 759 ALA A CA 1
ATOM 5706 C C . ALA A 1 759 ? -0.572 7.085 -22.802 1.00 66.31 759 ALA A C 1
ATOM 5708 O O . ALA A 1 759 ? -1.473 6.257 -22.969 1.00 66.31 759 ALA A O 1
ATOM 5709 N N . PRO A 1 760 ? 0.218 7.070 -21.713 1.00 75.31 760 PRO A N 1
ATOM 5710 C CA . PRO A 1 760 ? 0.095 6.057 -20.675 1.00 75.31 760 PRO A CA 1
ATOM 5711 C C . PRO A 1 760 ? -1.313 6.074 -20.068 1.00 75.31 760 PRO A C 1
ATOM 5713 O O . PRO A 1 760 ? -1.850 7.132 -19.721 1.00 75.31 760 PRO A O 1
ATOM 5716 N N . ALA A 1 761 ? -1.906 4.890 -19.935 1.00 84.94 761 ALA A N 1
ATOM 5717 C CA . ALA A 1 761 ? -3.178 4.704 -19.256 1.00 84.94 761 ALA A CA 1
ATOM 5718 C C . ALA A 1 761 ? -2.946 4.391 -17.772 1.00 84.94 761 ALA A C 1
ATOM 5720 O O . ALA A 1 761 ? -2.041 3.640 -17.400 1.00 84.94 761 ALA A O 1
ATOM 5721 N N . PHE A 1 762 ? -3.781 4.980 -16.920 1.00 90.88 762 PHE A N 1
ATOM 5722 C CA . PHE A 1 762 ? -3.717 4.811 -15.476 1.00 90.88 762 PHE A CA 1
ATOM 5723 C C . PHE A 1 762 ? -5.069 4.368 -14.930 1.00 90.88 762 PHE A C 1
ATOM 5725 O O . PHE A 1 762 ? -6.113 4.821 -15.390 1.00 90.88 762 PHE A O 1
ATOM 5732 N N . ASN A 1 763 ? -5.038 3.545 -13.892 1.00 94.06 763 ASN A N 1
ATOM 5733 C CA . ASN A 1 763 ? -6.149 3.335 -12.982 1.00 94.06 763 ASN A CA 1
ATOM 5734 C C . ASN A 1 763 ? -5.965 4.274 -11.790 1.00 94.06 763 ASN A C 1
ATOM 5736 O O . ASN A 1 763 ? -4.941 4.211 -11.101 1.00 94.06 763 ASN A O 1
ATOM 5740 N N . ILE A 1 764 ? -6.935 5.161 -11.561 1.00 95.75 764 ILE A N 1
ATOM 5741 C CA . ILE A 1 764 ? -6.925 6.045 -10.396 1.00 95.75 764 ILE A CA 1
ATOM 5742 C C . ILE A 1 764 ? -7.675 5.373 -9.255 1.00 95.75 764 ILE A C 1
ATOM 5744 O O . ILE A 1 764 ? -8.872 5.092 -9.367 1.00 95.75 764 ILE A O 1
ATOM 5748 N N . TYR A 1 765 ? -6.963 5.164 -8.153 1.00 96.31 765 TYR A N 1
ATOM 5749 C CA . TYR A 1 765 ? -7.522 4.673 -6.903 1.00 96.31 765 TYR A CA 1
ATOM 5750 C C . TYR A 1 765 ? -7.631 5.839 -5.930 1.00 96.31 765 TYR A C 1
ATOM 5752 O O . TYR A 1 765 ? -6.679 6.604 -5.766 1.00 96.31 765 TYR A O 1
ATOM 5760 N N . VAL A 1 766 ? -8.797 5.985 -5.306 1.00 96.62 766 VAL A N 1
ATOM 5761 C CA . VAL A 1 766 ? -9.065 7.023 -4.310 1.00 96.62 766 VAL A CA 1
ATOM 5762 C C . VAL A 1 766 ? -9.668 6.357 -3.082 1.00 96.62 766 VAL A C 1
ATOM 5764 O O . VAL A 1 766 ? -10.639 5.609 -3.192 1.00 96.62 766 VAL A O 1
ATOM 5767 N N . TRP A 1 767 ? -9.116 6.662 -1.915 1.00 96.12 767 TRP A N 1
ATOM 5768 C CA . TRP A 1 767 ? -9.624 6.225 -0.623 1.00 96.12 767 TRP A CA 1
ATOM 5769 C C . TRP A 1 767 ? -9.969 7.433 0.230 1.00 96.12 767 TRP A C 1
ATOM 5771 O O . TRP A 1 767 ? -9.246 8.431 0.260 1.00 96.12 767 TRP A O 1
ATOM 5781 N N . LEU A 1 768 ? -11.094 7.330 0.922 1.00 94.25 768 LEU A N 1
ATOM 5782 C CA . LEU A 1 768 ? -11.576 8.326 1.862 1.00 94.25 768 LEU A CA 1
ATOM 5783 C C . LEU A 1 768 ? -11.477 7.744 3.258 1.00 94.25 768 LEU A C 1
ATOM 5785 O O . LEU A 1 768 ? -11.984 6.648 3.494 1.00 94.25 768 LEU A O 1
ATOM 5789 N N . THR A 1 769 ? -10.889 8.492 4.185 1.00 91.69 769 THR A N 1
ATOM 5790 C CA . THR A 1 769 ? -10.993 8.143 5.602 1.00 91.69 769 THR A CA 1
ATOM 5791 C C . THR A 1 769 ? -12.121 8.948 6.221 1.00 91.69 769 THR A C 1
ATOM 5793 O O . THR A 1 769 ? -12.108 10.184 6.188 1.00 91.69 769 THR A O 1
ATOM 5796 N N . THR A 1 770 ? -13.104 8.261 6.788 1.00 90.81 770 THR A N 1
ATOM 5797 C CA . THR A 1 770 ? -14.295 8.872 7.380 1.00 90.81 770 THR A CA 1
ATOM 5798 C C . THR A 1 770 ? -14.408 8.551 8.857 1.00 90.81 770 THR A C 1
ATOM 5800 O O . THR A 1 770 ? -14.128 7.429 9.277 1.00 90.81 770 THR A O 1
ATOM 5803 N N . TYR A 1 771 ? -14.867 9.521 9.640 1.00 89.81 771 TYR A N 1
ATOM 5804 C CA . TYR A 1 771 ? -15.243 9.293 11.026 1.00 89.81 771 TYR A CA 1
ATOM 5805 C C . TYR A 1 771 ? -16.665 8.748 11.113 1.00 89.81 771 TYR A C 1
ATOM 5807 O O . TYR A 1 771 ? -17.598 9.318 10.543 1.00 89.81 771 TYR A O 1
ATOM 5815 N N . ASN A 1 772 ? -16.830 7.693 11.902 1.00 90.12 772 ASN A N 1
ATOM 5816 C CA . ASN A 1 772 ? -18.126 7.164 12.297 1.00 90.12 772 ASN A CA 1
ATOM 5817 C C . ASN A 1 772 ? -18.163 6.929 13.811 1.00 90.12 772 ASN A C 1
ATOM 5819 O O . ASN A 1 772 ? -17.168 7.095 14.514 1.00 90.12 772 ASN A O 1
ATOM 5823 N N . MET A 1 773 ? -19.329 6.580 14.335 1.00 89.50 773 MET A N 1
ATOM 5824 C CA . MET A 1 773 ? -19.517 6.249 15.736 1.00 89.50 773 MET A CA 1
ATOM 5825 C C . MET A 1 773 ? -20.070 4.834 15.840 1.00 89.50 773 MET A C 1
ATOM 5827 O O . MET A 1 773 ? -21.202 4.566 15.433 1.00 89.50 773 MET A O 1
ATOM 5831 N N . LEU A 1 774 ? -19.261 3.939 16.401 1.00 90.81 774 LEU A N 1
ATOM 5832 C CA . LEU A 1 774 ? -19.676 2.600 16.779 1.00 90.81 774 LEU A CA 1
ATOM 5833 C C . LEU A 1 774 ? -20.440 2.693 18.095 1.00 90.81 774 LEU A C 1
ATOM 5835 O O . LEU A 1 774 ? -19.880 3.049 19.134 1.00 90.81 774 LEU A O 1
ATOM 5839 N N . ARG A 1 775 ? -21.729 2.376 18.053 1.00 92.06 775 ARG A N 1
ATOM 5840 C CA . ARG A 1 775 ? -22.575 2.308 19.237 1.00 92.06 775 ARG A CA 1
ATOM 5841 C C . ARG A 1 775 ? -22.784 0.852 19.623 1.00 92.06 775 ARG A C 1
ATOM 5843 O O . ARG A 1 775 ? -23.224 0.059 18.797 1.00 92.06 775 ARG A O 1
ATOM 5850 N N . ILE A 1 776 ? -22.506 0.521 20.878 1.00 91.94 776 ILE A N 1
ATOM 5851 C CA . ILE A 1 776 ? -22.735 -0.812 21.432 1.00 91.94 776 ILE A CA 1
ATOM 5852 C C . ILE A 1 776 ? -23.806 -0.695 22.505 1.00 91.94 776 ILE A C 1
ATOM 5854 O O . ILE A 1 776 ? -23.617 0.013 23.492 1.00 91.94 776 ILE A O 1
ATOM 5858 N N . THR A 1 777 ? -24.936 -1.368 22.302 1.00 90.50 777 THR A N 1
ATOM 5859 C CA . THR A 1 777 ? -26.037 -1.403 23.269 1.00 90.50 777 THR A CA 1
ATOM 5860 C C . THR A 1 777 ? -26.557 -2.823 23.424 1.00 90.50 777 THR A C 1
ATOM 5862 O O . THR A 1 777 ? -26.812 -3.540 22.455 1.00 90.50 777 THR A O 1
ATOM 5865 N N . SER A 1 778 ? -26.735 -3.257 24.674 1.00 87.31 778 SER A N 1
ATOM 5866 C CA . SER A 1 778 ? -27.329 -4.564 24.995 1.00 87.31 778 SER A CA 1
ATOM 5867 C C . SER A 1 778 ? -26.688 -5.760 24.264 1.00 87.31 778 SER A C 1
ATOM 5869 O O . SER A 1 778 ? -27.394 -6.712 23.908 1.00 87.31 778 SER A O 1
ATOM 5871 N N . GLY A 1 779 ? -25.372 -5.732 24.035 1.00 87.31 779 GLY A N 1
ATOM 5872 C CA . GLY A 1 779 ? -24.634 -6.823 23.392 1.00 87.31 779 GLY A CA 1
ATOM 5873 C C . GLY A 1 779 ? -24.501 -6.739 21.869 1.00 87.31 779 GLY A C 1
ATOM 5874 O O . GLY A 1 779 ? -23.940 -7.669 21.296 1.00 87.31 779 GLY A O 1
ATOM 5875 N N . ARG A 1 780 ? -25.047 -5.699 21.219 1.00 90.88 780 ARG A N 1
ATOM 5876 C CA . ARG A 1 780 ? -25.037 -5.526 19.756 1.00 90.88 780 ARG A CA 1
ATOM 5877 C C . ARG A 1 780 ? -24.353 -4.237 19.329 1.00 90.88 780 ARG A C 1
ATOM 5879 O O . ARG A 1 780 ? -24.464 -3.233 20.033 1.00 90.88 780 ARG A O 1
ATOM 5886 N N . ALA A 1 781 ? -23.708 -4.264 18.170 1.00 91.69 781 ALA A N 1
ATOM 5887 C CA . ALA A 1 781 ? -23.118 -3.102 17.521 1.00 91.69 781 ALA A CA 1
ATOM 5888 C C . ALA A 1 781 ? -24.061 -2.478 16.488 1.00 91.69 781 ALA A C 1
ATOM 5890 O O . ALA A 1 781 ? -24.834 -3.156 15.813 1.00 91.69 781 ALA A O 1
ATOM 5891 N N . GLY A 1 782 ? -23.930 -1.169 16.308 1.00 90.12 782 GLY A N 1
ATOM 5892 C CA . GLY A 1 782 ? -24.463 -0.447 15.163 1.00 90.12 782 GLY A CA 1
ATOM 5893 C C . GLY A 1 782 ? -23.592 0.758 14.834 1.00 90.12 782 GLY A C 1
ATOM 5894 O O . GLY A 1 782 ? -23.012 1.379 15.726 1.00 90.12 782 GLY A O 1
ATOM 5895 N N . LEU A 1 783 ? -23.507 1.095 13.550 1.00 89.69 783 LEU A N 1
ATOM 5896 C CA . LEU A 1 783 ? -22.890 2.337 13.091 1.00 89.69 783 LEU A CA 1
ATOM 5897 C C . LEU A 1 783 ? -23.934 3.455 13.100 1.00 89.69 783 LEU A C 1
ATOM 5899 O O . LEU A 1 783 ? -25.070 3.253 12.671 1.00 89.69 783 LEU A O 1
ATOM 5903 N N . LEU A 1 784 ? -23.563 4.629 13.613 1.00 83.44 784 LEU A N 1
ATOM 5904 C CA . LEU A 1 784 ? -24.481 5.766 13.714 1.00 83.44 784 LEU A CA 1
ATOM 5905 C C . LEU A 1 784 ? -24.751 6.426 12.356 1.00 83.44 784 LEU A C 1
ATOM 5907 O O . LEU A 1 784 ? -25.863 6.894 12.113 1.00 83.44 784 LEU A O 1
ATOM 5911 N N . PHE A 1 785 ? -23.743 6.472 11.486 1.00 75.31 785 PHE A N 1
ATOM 5912 C CA . PHE A 1 785 ? -23.851 7.024 10.140 1.00 75.31 785 PHE A CA 1
ATOM 5913 C C . PHE A 1 785 ? -23.789 5.887 9.115 1.00 75.31 785 PHE A C 1
ATOM 5915 O O . PHE A 1 785 ? -22.962 4.982 9.244 1.00 75.31 785 PHE A O 1
ATOM 5922 N N . SER A 1 786 ? -24.665 5.919 8.108 1.00 60.25 786 SER A N 1
ATOM 5923 C CA . SER A 1 786 ? -24.540 5.039 6.943 1.00 60.25 786 SER A CA 1
ATOM 5924 C C . SER A 1 786 ? -23.395 5.540 6.065 1.00 60.25 786 SER A C 1
ATOM 5926 O O . SER A 1 786 ? -23.362 6.734 5.763 1.00 60.25 786 SER A O 1
ATOM 5928 N N . ALA A 1 787 ? -22.485 4.641 5.689 1.00 49.38 787 ALA A N 1
ATOM 5929 C CA . ALA A 1 787 ? -21.395 4.928 4.757 1.00 49.38 787 ALA A CA 1
ATOM 5930 C C . ALA A 1 787 ? -21.904 5.153 3.325 1.00 49.38 787 ALA A C 1
ATOM 5932 O O . ALA A 1 787 ? -22.857 4.438 2.929 1.00 49.38 787 ALA A O 1
#

Sequence (787 aa):
MAATPASMLRIVSDGLQDRTRLNTPVGRPSVDFYRAVLRRRTRWASQWRRVEFDNLADFGRRATVTLPILGELITRVTLVVDLPDLYGPQYAAAAAALTHTVGFGENNCLIGPQWSWTNAIGHAIASEIELTIGDTVVDRLDSRLLEVLDEQTAPVEHWDSVNAMIGRNPSDFAQFRTTEPERQQPTTLEIVPPFWFNRGPGPQALPIQALAKDKVQITVSFRPVQQCVYTDARVDQRNPPLVGATDGPGPMPTMAGCGFYQHWPPGLGGVPIYSMTRETLSCGGTEGSLTPDGRALPGQTMPREWHFRDAYWVVEYVSLEDREAAAYRMADLQIPIEQHIAVPVTPTDGRRHVRIPLPQGGLVRDMTWVAQRTEATDYNAYFLFSRDLGPPDASGSFIPWWPDAVVPDWDYGDGYIQPGFSTRRSDPIAAAALWTRGVRRFEHEGPSLFRSLVPALNCQRCPLVDRYIYRYDFGFWPTGGLEEALGLPLDQVRGFSNWDKLPQKELALTMNTDCTGASNATWEDDPTQPAVLYPANTLATVESDFAETTQAFRVGLGGAGGAATDGNGAFVTGIIDYQAVRRLPGFTGLWVRTNTGGSAALVALGGGGVATWIAVAGAGGAGSTIDASGGRGGHAGSAVEIGWQGGNGTQTHDASGNDLGGGGGGRLAAAGVGLPDGSQMPTTAAFALSHAQTGGTGSARAGGDGYMGGGSGNVAGGGGGSYVSRFITGVASDNRTGGIFDSFVLLTPLRRVAATAPAPAFNIYVWLTTYNMLRITSGRAGLLFSA

Foldseek 3Di:
DDDDVVNVVVVVPDDPVCCVVQPDPPDDGDCPVVDDDDDDDFDKDKDKDWFFWPDADKAQDKTKTWDDCPAQWFQFKKKKFWFDALQVLVLVQQVLQQPPDDVDPAFSGWDFWFKDFDALLQLLFFQKKWKDWAHDTPAMAGSLNLVVVCLFAPFPVCVVVQCLQRVHDLADDDTDDSVCVVNRGGGIHIRTDPWQSHRPDAPRIGRQLLQQPITIMMMTRGHHPQLGMFTQWADDPDPDDDDDLQDAGHFDDRQAFTWMWIFDDPPPDFDQGTFAAQVPTPRRDDDDTDSTRTDTRPPRGHHRDTTTPDITMIIMHMHGDPVVSVCSNADWDKAKTKYKDWAPWDWCQLPQKDKGWDQDFFWFFKKKKAWFFPCCSSRSNPLARWQEQAQFPDRSNRGRPARNWDDDDPPPPDDDGAAGPNDPQRAFFQKKWKDFPNDTPDIDGHQCCFQPVQSQAAGSHGRRSRSRMGMDGQFHACNHPVVVVVVDHRRDTGGTDGCNPTNTMIMMTRTDQCYSSQVPLPQDQDPVFAKDKDAAPDKDFPPVRDDPPFQKWWKWWWFFADPDQFWWWKIKTFMFGVVVLCPPAQFPTWIWHHHFQAKTFIWTAGPPFFIHTAKIIGTTFQFPDLDPVRDDGGYAAEFQAADDVPDDRPRPPDPPDDDDDDDDDDDDPPDDAPDSNNPQPPRGNCVSVDPDQDDDPDDPGDAHSARDDDDDDPDHHDIHYIYHYPRTDPMDMDGDHGDRGGIMMIIGGTDRRRRPDRGGMITMMMMTIHIWIWTRDNSRTDIPDDD

pLDDT: mean 73.29, std 19.63, range [26.69, 97.81]